Protein 5NTF (pdb70)

B-factor: mean 31.49, std 8.82, range [11.54, 102.59]

Structure (mmCIF, N/CA/C/O backbone):
data_5NTF
#
_entry.id   5NTF
#
_cell.length_a   161.419
_cell.length_b   161.419
_cell.length_c   205.107
_cell.angle_alpha   90.00
_cell.angle_beta   90.00
_cell.angle_gamma   120.00
#
_symmetry.space_group_name_H-M   'H 3 2'
#
loop_
_entity.id
_entity.type
_entity.pdbx_description
1 polymer Aminopeptidase
2 non-polymer 'SULFATE ION'
3 water water
#
loop_
_atom_site.group_PDB
_atom_site.id
_atom_site.type_symbol
_atom_site.label_atom_id
_atom_site.label_alt_id
_atom_site.label_comp_id
_atom_site.label_asym_id
_atom_site.label_entity_id
_atom_site.label_seq_id
_atom_site.pdbx_PDB_ins_code
_atom_site.Cartn_x
_atom_site.Cartn_y
_atom_site.Cartn_z
_atom_site.occupancy
_atom_site.B_iso_or_equiv
_atom_site.auth_seq_id
_atom_site.auth_comp_id
_atom_site.auth_asym_id
_atom_site.auth_atom_id
_atom_site.pdbx_PDB_model_num
ATOM 1 N N . SER A 1 9 ? 65.206 155.926 20.900 1.00 53.71 10 SER A N 1
ATOM 2 C CA . SER A 1 9 ? 63.966 156.786 20.705 1.00 56.99 10 SER A CA 1
ATOM 3 C C . SER A 1 9 ? 63.437 157.420 22.020 1.00 57.75 10 SER A C 1
ATOM 4 O O . SER A 1 9 ? 63.016 158.585 21.995 1.00 51.46 10 SER A O 1
ATOM 7 N N . GLY A 1 10 ? 63.445 156.652 23.131 1.00 52.62 11 GLY A N 1
ATOM 8 C CA . GLY A 1 10 ? 63.394 157.218 24.502 1.00 46.64 11 GLY A CA 1
ATOM 9 C C . GLY A 1 10 ? 64.678 158.033 24.742 1.00 47.25 11 GLY A C 1
ATOM 10 O O . GLY A 1 10 ? 64.641 159.146 25.287 1.00 39.76 11 GLY A O 1
ATOM 11 N N . ALA A 1 11 ? 65.813 157.487 24.285 1.00 45.83 12 ALA A N 1
ATOM 12 C CA . ALA A 1 11 ? 67.115 158.197 24.280 1.00 46.70 12 ALA A CA 1
ATOM 13 C C . ALA A 1 11 ? 67.072 159.537 23.532 1.00 42.73 12 ALA A C 1
ATOM 14 O O . ALA A 1 11 ? 67.398 160.581 24.087 1.00 44.78 12 ALA A O 1
ATOM 16 N N . SER A 1 12 ? 66.668 159.502 22.277 1.00 40.33 13 SER A N 1
ATOM 17 C CA . SER A 1 12 ? 66.584 160.721 21.470 1.00 39.65 13 SER A CA 1
ATOM 18 C C . SER A 1 12 ? 65.544 161.757 21.939 1.00 35.95 13 SER A C 1
ATOM 19 O O . SER A 1 12 ? 65.712 162.939 21.685 1.00 35.66 13 SER A O 1
ATOM 22 N N . GLU A 1 13 ? 64.496 161.305 22.622 1.00 34.15 14 GLU A N 1
ATOM 23 C CA . GLU A 1 13 ? 63.548 162.188 23.301 1.00 32.84 14 GLU A CA 1
ATOM 24 C C . GLU A 1 13 ? 64.189 162.845 24.552 1.00 33.40 14 GLU A C 1
ATOM 25 O O . GLU A 1 13 ? 63.870 163.996 24.889 1.00 29.80 14 GLU A O 1
ATOM 27 N N . PHE A 1 14 ? 65.089 162.109 25.219 1.00 33.49 15 PHE A N 1
ATOM 28 C CA . PHE A 1 14 ? 65.799 162.638 26.375 1.00 32.73 15 PHE A CA 1
ATOM 29 C C . PHE A 1 14 ? 66.908 163.575 25.925 1.00 31.68 15 PHE A C 1
ATOM 30 O O . PHE A 1 14 ? 67.190 164.576 26.598 1.00 32.96 15 PHE A O 1
ATOM 38 N N . VAL A 1 15 ? 67.519 163.272 24.792 1.00 29.74 16 VAL A N 1
ATOM 39 C CA . VAL A 1 15 ? 68.493 164.210 24.179 1.00 32.18 16 VAL A CA 1
ATOM 40 C C . VAL A 1 15 ? 67.864 165.564 23.787 1.00 29.88 16 VAL A C 1
ATOM 41 O O . VAL A 1 15 ? 68.407 166.608 24.120 1.00 28.20 16 VAL A O 1
ATOM 45 N N . ARG A 1 16 ? 66.720 165.524 23.105 1.00 29.98 17 ARG A N 1
ATOM 46 C CA . ARG A 1 16 ? 65.996 166.762 22.719 1.00 30.59 17 ARG A CA 1
ATOM 47 C C . ARG A 1 16 ? 65.588 167.585 23.986 1.00 30.98 17 ARG A C 1
ATOM 48 O O . ARG A 1 16 ? 65.739 168.814 24.031 1.00 30.85 17 ARG A O 1
ATOM 50 N N . SER A 1 17 ? 65.149 166.882 25.025 1.00 30.73 18 SER A N 1
ATOM 51 C CA . SER A 1 17 ? 64.839 167.498 26.313 1.00 30.07 18 SER A CA 1
ATOM 52 C C . SER A 1 17 ? 66.038 168.244 26.907 1.00 30.89 18 SER A C 1
ATOM 53 O O . SER A 1 17 ? 65.890 169.359 27.388 1.00 30.40 18 SER A O 1
ATOM 56 N N . CYS A 1 18 ? 67.225 167.623 26.877 1.00 29.46 19 CYS A N 1
ATOM 57 C CA . CYS A 1 18 ? 68.448 168.282 27.372 1.00 27.35 19 CYS A CA 1
ATOM 58 C C . CYS A 1 18 ? 68.882 169.459 26.491 1.00 27.50 19 CYS A C 1
ATOM 59 O O . CYS A 1 18 ? 69.256 170.532 26.982 1.00 27.81 19 CYS A O 1
ATOM 62 N N . VAL A 1 19 ? 68.850 169.256 25.189 1.00 26.95 20 VAL A N 1
ATOM 63 C CA . VAL A 1 19 ? 69.415 170.237 24.248 1.00 28.51 20 VAL A CA 1
ATOM 64 C C . VAL A 1 19 ? 68.644 171.581 24.260 1.00 27.98 20 VAL A C 1
ATOM 65 O O . VAL A 1 19 ? 69.241 172.646 24.158 1.00 25.81 20 VAL A O 1
ATOM 69 N N . ASN A 1 20 ? 67.327 171.501 24.427 1.00 28.34 21 ASN A N 1
ATOM 70 C CA . ASN A 1 20 ? 66.487 172.701 24.415 1.00 30.25 21 ASN A CA 1
ATOM 71 C C . ASN A 1 20 ? 66.046 173.170 25.803 1.00 29.43 21 ASN A C 1
ATOM 72 O O . ASN A 1 20 ? 65.100 173.923 25.931 1.00 28.78 21 ASN A O 1
ATOM 77 N N . PHE A 1 21 ? 66.743 172.729 26.837 1.00 29.27 22 PHE A N 1
ATOM 78 C CA . PHE A 1 21 ? 66.238 172.865 28.185 1.00 27.95 22 PHE A CA 1
ATOM 79 C C . PHE A 1 21 ? 66.129 174.295 28.652 1.00 28.02 22 PHE A C 1
ATOM 80 O O . PHE A 1 21 ? 67.117 175.003 28.707 1.00 28.47 22 PHE A O 1
ATOM 88 N N . GLU A 1 22 ? 64.911 174.675 29.037 1.00 29.29 23 GLU A N 1
ATOM 89 C CA . GLU A 1 22 ? 64.610 175.970 29.672 1.00 29.30 23 GLU A CA 1
ATOM 90 C C . GLU A 1 22 ? 64.089 175.719 31.064 1.00 26.36 23 GLU A C 1
ATOM 91 O O . GLU A 1 22 ? 63.449 174.694 31.310 1.00 27.75 23 GLU A O 1
ATOM 97 N N . THR A 1 23 ? 64.328 176.661 31.962 1.00 23.73 24 THR A N 1
ATOM 98 C CA . THR A 1 23 ? 63.913 176.532 33.372 1.00 23.11 24 THR A CA 1
ATOM 99 C C . THR A 1 23 ? 62.457 176.944 33.581 1.00 23.88 24 THR A C 1
ATOM 100 O O . THR A 1 23 ? 61.868 177.594 32.736 1.00 27.26 24 THR A O 1
ATOM 104 N N . ASN A 1 24 ? 61.889 176.562 34.712 1.00 23.28 25 ASN A N 1
ATOM 105 C CA . ASN A 1 24 ? 60.527 176.947 35.080 1.00 22.31 25 ASN A CA 1
ATOM 106 C C . ASN A 1 24 ? 60.492 178.017 36.185 1.00 22.28 25 ASN A C 1
ATOM 107 O O . ASN A 1 24 ? 59.454 178.203 36.841 1.00 20.79 25 ASN A O 1
ATOM 112 N N . VAL A 1 25 ? 61.614 178.694 36.399 1.00 22.74 26 VAL A N 1
ATOM 113 C CA . VAL A 1 25 ? 61.726 179.663 37.491 1.00 24.46 26 VAL A CA 1
ATOM 114 C C . VAL A 1 25 ? 62.111 181.026 36.943 1.00 26.51 26 VAL A C 1
ATOM 115 O O . VAL A 1 25 ? 62.985 181.139 36.091 1.00 29.19 26 VAL A O 1
ATOM 119 N N . GLU A 1 26 ? 61.402 182.047 37.423 1.00 28.95 27 GLU A N 1
ATOM 120 C CA . GLU A 1 26 ? 61.603 183.450 37.046 1.00 29.27 27 GLU A CA 1
ATOM 121 C C . GLU A 1 26 ? 61.793 184.238 38.308 1.00 28.59 27 GLU A C 1
ATOM 122 O O . GLU A 1 26 ? 61.256 183.860 39.372 1.00 28.33 27 GLU A O 1
ATOM 128 N N . PHE A 1 27 ? 62.496 185.362 38.181 1.00 27.35 28 PHE A N 1
ATOM 129 C CA . PHE A 1 27 ? 62.861 186.182 39.326 1.00 25.18 28 PHE A CA 1
ATOM 130 C C . PHE A 1 27 ? 62.456 187.634 39.185 1.00 25.16 28 PHE A C 1
ATOM 131 O O . PHE A 1 27 ? 62.634 188.244 38.139 1.00 23.81 28 PHE A O 1
ATOM 139 N N . THR A 1 28 ? 61.927 188.178 40.272 1.00 24.61 29 THR A N 1
ATOM 140 C CA . THR A 1 28 ? 61.526 189.555 40.302 1.00 25.91 29 THR A CA 1
ATOM 141 C C . THR A 1 28 ? 61.589 190.085 41.741 1.00 27.31 29 THR A C 1
ATOM 142 O O . THR A 1 28 ? 62.231 189.481 42.624 1.00 27.87 29 THR A O 1
ATOM 146 N N . ASP A 1 29 ? 60.955 191.228 41.959 1.00 27.20 30 ASP A N 1
ATOM 147 C CA . ASP A 1 29 ? 60.928 191.827 43.272 1.00 27.68 30 ASP A CA 1
ATOM 148 C C . ASP A 1 29 ? 59.566 192.438 43.575 1.00 26.74 30 ASP A C 1
ATOM 149 O O . ASP A 1 29 ? 58.710 192.599 42.714 1.00 26.77 30 ASP A O 1
ATOM 154 N N . VAL A 1 30 ? 59.387 192.762 44.832 1.00 26.24 31 VAL A N 1
ATOM 155 C CA . VAL A 1 30 ? 58.110 193.182 45.374 1.00 25.88 31 VAL A CA 1
ATOM 156 C C . VAL A 1 30 ? 57.486 194.373 44.651 1.00 26.80 31 VAL A C 1
ATOM 157 O O . VAL A 1 30 ? 56.281 194.350 44.347 1.00 27.66 31 VAL A O 1
ATOM 161 N N . ASP A 1 31 ? 58.299 195.388 44.378 1.00 26.58 32 ASP A N 1
ATOM 162 C CA . ASP A 1 31 ? 57.826 196.616 43.728 1.00 27.57 32 ASP A CA 1
ATOM 163 C C . ASP A 1 31 ? 57.483 196.410 42.269 1.00 27.14 32 ASP A C 1
ATOM 164 O O . ASP A 1 31 ? 56.473 196.934 41.798 1.00 28.08 32 ASP A O 1
ATOM 169 N N . ALA A 1 32 ? 58.303 195.641 41.568 1.00 26.88 33 ALA A N 1
ATOM 170 C CA . ALA A 1 32 ? 58.012 195.248 40.166 1.00 27.11 33 ALA A CA 1
ATOM 171 C C . ALA A 1 32 ? 56.786 194.351 40.103 1.00 28.41 33 ALA A C 1
ATOM 172 O O . ALA A 1 32 ? 55.993 194.441 39.168 1.00 27.80 33 ALA A O 1
ATOM 174 N N . TYR A 1 33 ? 56.629 193.502 41.113 1.00 30.06 34 TYR A N 1
ATOM 175 C CA . TYR A 1 33 ? 55.420 192.675 41.239 1.00 30.99 34 TYR A CA 1
ATOM 176 C C . TYR A 1 33 ? 54.186 193.563 41.423 1.00 31.51 34 TYR A C 1
ATOM 177 O O . TYR A 1 33 ? 53.167 193.328 40.794 1.00 33.63 34 TYR A O 1
ATOM 186 N N . LYS A 1 34 ? 54.297 194.596 42.251 1.00 32.95 35 LYS A N 1
ATOM 187 C CA . LYS A 1 34 ? 53.176 195.541 42.484 1.00 31.22 35 LYS A CA 1
ATOM 188 C C . LYS A 1 34 ? 52.810 196.341 41.215 1.00 30.34 35 LYS A C 1
ATOM 189 O O . LYS A 1 34 ? 51.657 196.450 40.900 1.00 29.51 35 LYS A O 1
ATOM 191 N N . LYS A 1 35 ? 53.794 196.851 40.478 1.00 31.04 36 LYS A N 1
ATOM 192 C CA . LYS A 1 35 ? 53.535 197.647 39.243 1.00 31.72 36 LYS A CA 1
ATOM 193 C C . LYS A 1 35 ? 52.894 196.800 38.133 1.00 31.96 36 LYS A C 1
ATOM 194 O O . LYS A 1 35 ? 52.087 197.295 37.371 1.00 36.19 36 LYS A O 1
ATOM 196 N N . THR A 1 36 ? 53.258 195.530 38.062 1.00 31.31 37 THR A N 1
ATOM 197 C CA . THR A 1 36 ? 52.860 194.638 36.964 1.00 32.71 37 THR A CA 1
ATOM 198 C C . THR A 1 36 ? 51.491 193.963 37.177 1.00 31.93 37 THR A C 1
ATOM 199 O O . THR A 1 36 ? 50.759 193.783 36.221 1.00 29.70 37 THR A O 1
ATOM 203 N N . HIS A 1 37 ? 51.219 193.522 38.409 1.00 30.64 38 HIS A N 1
ATOM 204 C CA . HIS A 1 37 ? 50.040 192.731 38.728 1.00 30.64 38 HIS A CA 1
ATOM 205 C C . HIS A 1 37 ? 49.044 193.591 39.496 1.00 32.72 38 HIS A C 1
ATOM 206 O O . HIS A 1 37 ? 48.929 193.566 40.731 1.00 29.57 38 HIS A O 1
ATOM 213 N N . THR A 1 38 ? 48.318 194.366 38.719 1.00 35.73 39 THR A N 1
ATOM 214 C CA . THR A 1 38 ? 47.350 195.327 39.239 1.00 38.80 39 THR A CA 1
ATOM 215 C C . THR A 1 38 ? 45.959 194.706 39.291 1.00 40.17 39 THR A C 1
ATOM 216 O O . THR A 1 38 ? 45.000 195.372 39.693 1.00 38.87 39 THR A O 1
ATOM 220 N N . ALA A 1 39 ? 45.875 193.427 38.887 1.00 41.15 40 ALA A N 1
ATOM 221 C CA . ALA A 1 39 ? 44.640 192.602 38.963 1.00 41.15 40 ALA A CA 1
ATOM 222 C C . ALA A 1 39 ? 44.587 191.670 40.204 1.00 37.92 40 ALA A C 1
ATOM 223 O O . ALA A 1 39 ? 44.008 190.568 40.163 1.00 36.59 40 ALA A O 1
ATOM 225 N N . GLY A 1 40 ? 45.174 192.148 41.300 1.00 36.19 41 GLY A N 1
ATOM 226 C CA . GLY A 1 40 ? 45.398 191.345 42.501 1.00 34.88 41 GLY A CA 1
ATOM 227 C C . GLY A 1 40 ? 46.535 190.356 42.297 1.00 32.52 41 GLY A C 1
ATOM 228 O O . GLY A 1 40 ? 47.276 190.437 41.321 1.00 32.72 41 GLY A O 1
ATOM 229 N N . LEU A 1 41 ? 46.653 189.403 43.214 1.00 31.48 42 LEU A N 1
ATOM 230 C CA . LEU A 1 41 ? 47.697 188.372 43.160 1.00 31.43 42 LEU A CA 1
ATOM 231 C C . LEU A 1 41 ? 47.611 187.600 41.836 1.00 31.91 42 LEU A C 1
ATOM 232 O O . LEU A 1 41 ? 46.526 187.270 41.399 1.00 32.07 42 LEU A O 1
ATOM 237 N N . ALA A 1 42 ? 48.758 187.285 41.230 1.00 33.11 43 ALA A N 1
ATOM 238 C CA . ALA A 1 42 ? 48.817 186.631 39.899 1.00 31.05 43 ALA A CA 1
ATOM 239 C C . ALA A 1 42 ? 48.772 185.120 39.977 1.00 29.81 43 ALA A C 1
ATOM 240 O O . ALA A 1 42 ? 48.942 184.457 38.962 1.00 31.44 43 ALA A O 1
ATOM 242 N N . SER A 1 43 ? 48.644 184.581 41.190 1.00 28.78 44 SER A N 1
ATOM 243 C CA . SER A 1 43 ? 48.596 183.131 41.461 1.00 27.67 44 SER A CA 1
ATOM 244 C C . SER A 1 43 ? 47.665 182.893 42.623 1.00 26.87 44 SER A C 1
ATOM 245 O O . SER A 1 43 ? 47.321 183.830 43.327 1.00 25.39 44 SER A O 1
ATOM 248 N N . THR A 1 44 ? 47.290 181.647 42.853 1.00 26.19 45 THR A N 1
ATOM 249 C CA . THR A 1 44 ? 46.510 181.334 44.045 1.00 27.88 45 THR A CA 1
ATOM 250 C C . THR A 1 44 ? 47.201 180.413 45.028 1.00 28.57 45 THR A C 1
ATOM 251 O O . THR A 1 44 ? 46.557 179.857 45.938 1.00 29.11 45 THR A O 1
ATOM 255 N N . PHE A 1 45 ? 48.494 180.236 44.818 1.00 27.20 46 PHE A N 1
ATOM 256 C CA . PHE A 1 45 ? 49.305 179.456 45.721 1.00 27.19 46 PHE A CA 1
ATOM 257 C C . PHE A 1 45 ? 50.543 180.309 46.004 1.00 25.63 46 PHE A C 1
ATOM 258 O O . PHE A 1 45 ? 51.276 180.673 45.099 1.00 23.92 46 PHE A O 1
ATOM 266 N N . VAL A 1 46 ? 50.737 180.627 47.266 1.00 24.14 47 VAL A N 1
ATOM 267 C CA . VAL A 1 46 ? 51.787 181.524 47.655 1.00 25.11 47 VAL A CA 1
ATOM 268 C C . VAL A 1 46 ? 52.606 180.957 48.807 1.00 23.66 47 VAL A C 1
ATOM 269 O O . VAL A 1 46 ? 52.051 180.547 49.832 1.00 22.82 47 VAL A O 1
ATOM 273 N N . VAL A 1 47 ? 53.920 181.002 48.623 1.00 22.85 48 VAL A N 1
ATOM 274 C CA . VAL A 1 47 ? 54.874 180.614 49.662 1.00 23.25 48 VAL A CA 1
ATOM 275 C C . VAL A 1 47 ? 55.658 181.830 50.092 1.00 22.56 48 VAL A C 1
ATOM 276 O O . VAL A 1 47 ? 56.207 182.532 49.265 1.00 21.91 48 VAL A O 1
ATOM 280 N N . ILE A 1 48 ? 55.719 182.033 51.399 1.00 23.32 49 ILE A N 1
ATOM 281 C CA . ILE A 1 48 ? 56.450 183.142 51.990 1.00 24.58 49 ILE A CA 1
ATOM 282 C C . ILE A 1 48 ? 57.523 182.567 52.916 1.00 23.64 49 ILE A C 1
ATOM 283 O O . ILE A 1 48 ? 57.207 181.952 53.919 1.00 24.12 49 ILE A O 1
ATOM 288 N N . LEU A 1 49 ? 58.780 182.805 52.565 1.00 23.17 50 LEU A N 1
ATOM 289 C CA . LEU A 1 49 ? 59.944 182.296 53.311 1.00 22.73 50 LEU A CA 1
ATOM 290 C C . LEU A 1 49 ? 60.838 183.385 53.855 1.00 22.05 50 LEU A C 1
ATOM 291 O O . LEU A 1 49 ? 61.316 184.231 53.126 1.00 21.56 50 LEU A O 1
ATOM 296 N N . GLY A 1 50 ? 61.087 183.311 55.148 1.00 21.62 51 GLY A N 1
ATOM 297 C CA . GLY A 1 50 ? 62.040 184.186 55.777 1.00 22.06 51 GLY A CA 1
ATOM 298 C C . GLY A 1 50 ? 62.376 183.712 57.173 1.00 21.92 51 GLY A C 1
ATOM 299 O O . GLY A 1 50 ? 61.821 182.721 57.629 1.00 20.52 51 GLY A O 1
ATOM 300 N N . THR A 1 51 ? 63.300 184.412 57.825 1.00 22.02 52 THR A N 1
ATOM 301 C CA . THR A 1 51 ? 63.618 184.155 59.231 1.00 23.71 52 THR A CA 1
ATOM 302 C C . THR A 1 51 ? 62.554 184.738 60.160 1.00 24.74 52 THR A C 1
ATOM 303 O O . THR A 1 51 ? 61.708 185.533 59.744 1.00 25.35 52 THR A O 1
ATOM 307 N N . HIS A 1 52 ? 62.661 184.394 61.442 1.00 25.59 53 HIS A N 1
ATOM 308 C CA . HIS A 1 52 ? 61.748 184.908 62.446 1.00 26.79 53 HIS A CA 1
ATOM 309 C C . HIS A 1 52 ? 61.728 186.422 62.447 1.00 26.54 53 HIS A C 1
ATOM 310 O O . HIS A 1 52 ? 60.670 187.038 62.416 1.00 29.46 53 HIS A O 1
ATOM 317 N N . ALA A 1 53 ? 62.904 187.016 62.463 1.00 26.56 54 ALA A N 1
ATOM 318 C CA . ALA A 1 53 ? 63.057 188.477 62.351 1.00 26.15 54 ALA A CA 1
ATOM 319 C C . ALA A 1 53 ? 62.533 189.048 61.014 1.00 26.27 54 ALA A C 1
ATOM 320 O O . ALA A 1 53 ? 61.839 190.076 60.985 1.00 26.40 54 ALA A O 1
ATOM 322 N N . GLN A 1 54 ? 62.871 188.401 59.908 1.00 25.34 55 GLN A N 1
ATOM 323 C CA . GLN A 1 54 ? 62.380 188.881 58.605 1.00 26.01 55 GLN A CA 1
ATOM 324 C C . GLN A 1 54 ? 60.833 188.824 58.471 1.00 26.94 55 GLN A C 1
ATOM 325 O O . GLN A 1 54 ? 60.198 189.749 57.926 1.00 27.20 55 GLN A O 1
ATOM 331 N N . LEU A 1 55 ? 60.243 187.761 58.990 1.00 25.98 56 LEU A N 1
ATOM 332 C CA . LEU A 1 55 ? 58.792 187.579 58.881 1.00 26.55 56 LEU A CA 1
ATOM 333 C C . LEU A 1 55 ? 57.985 188.529 59.755 1.00 27.86 56 LEU A C 1
ATOM 334 O O . LEU A 1 55 ? 56.842 188.816 59.451 1.00 28.02 56 LEU A O 1
ATOM 339 N N . ARG A 1 56 ? 58.581 188.992 60.848 1.00 28.90 57 ARG A N 1
ATOM 340 C CA . ARG A 1 56 ? 57.925 189.919 61.767 1.00 28.88 57 ARG A CA 1
ATOM 341 C C . ARG A 1 56 ? 58.046 191.396 61.336 1.00 29.94 57 ARG A C 1
ATOM 342 O O . ARG A 1 56 ? 57.547 192.278 62.067 1.00 30.26 57 ARG A O 1
ATOM 344 N N . GLU A 1 57 ? 58.707 191.678 60.204 1.00 28.74 58 GLU A N 1
ATOM 345 C CA . GLU A 1 57 ? 58.911 193.063 59.744 1.00 29.77 58 GLU A CA 1
ATOM 346 C C . GLU A 1 57 ? 57.588 193.662 59.253 1.00 31.00 58 GLU A C 1
ATOM 347 O O . GLU A 1 57 ? 56.730 192.969 58.694 1.00 31.67 58 GLU A O 1
ATOM 353 N N . ASP A 1 58 ? 57.445 194.968 59.436 1.00 31.13 59 ASP A N 1
ATOM 354 C CA . ASP A 1 58 ? 56.237 195.701 59.028 1.00 32.06 59 ASP A CA 1
ATOM 355 C C . ASP A 1 58 ? 56.007 195.609 57.525 1.00 30.75 59 ASP A C 1
ATOM 356 O O . ASP A 1 58 ? 54.872 195.570 57.067 1.00 31.44 59 ASP A O 1
ATOM 361 N N . ALA A 1 59 ? 57.091 195.597 56.771 1.00 29.77 60 ALA A N 1
ATOM 362 C CA . ALA A 1 59 ? 57.053 195.465 55.313 1.00 30.05 60 ALA A CA 1
ATOM 363 C C . ALA A 1 59 ? 56.147 194.329 54.814 1.00 30.87 60 ALA A C 1
ATOM 364 O O . ALA A 1 59 ? 55.487 194.475 53.789 1.00 30.12 60 ALA A O 1
ATOM 366 N N . LEU A 1 60 ? 56.137 193.203 55.527 1.00 32.28 61 LEU A N 1
ATOM 367 C CA . LEU A 1 60 ? 55.255 192.070 55.164 1.00 33.01 61 LEU A CA 1
ATOM 368 C C . LEU A 1 60 ? 53.794 192.452 55.148 1.00 33.25 61 LEU A C 1
ATOM 369 O O . LEU A 1 60 ? 53.049 191.971 54.290 1.00 34.16 61 LEU A O 1
ATOM 374 N N . LYS A 1 61 ? 53.396 193.340 56.064 1.00 31.99 62 LYS A N 1
ATOM 375 C CA . LYS A 1 61 ? 51.992 193.781 56.167 1.00 33.38 62 LYS A CA 1
ATOM 376 C C . LYS A 1 61 ? 51.444 194.463 54.907 1.00 31.47 62 LYS A C 1
ATOM 377 O O . LYS A 1 61 ? 50.257 194.580 54.735 1.00 31.21 62 LYS A O 1
ATOM 383 N N . GLU A 1 62 ? 52.317 194.866 54.007 1.00 32.67 63 GLU A N 1
ATOM 384 C CA . GLU A 1 62 ? 51.910 195.535 52.773 1.00 32.29 63 GLU A CA 1
ATOM 385 C C . GLU A 1 62 ? 51.883 194.630 51.564 1.00 30.39 63 GLU A C 1
ATOM 386 O O . GLU A 1 62 ? 51.509 195.068 50.502 1.00 28.22 63 GLU A O 1
ATOM 392 N N . LEU A 1 63 ? 52.322 193.386 51.728 1.00 30.69 64 LEU A N 1
ATOM 393 C CA . LEU A 1 63 ? 52.381 192.435 50.619 1.00 30.20 64 LEU A CA 1
ATOM 394 C C . LEU A 1 63 ? 50.988 191.978 50.242 1.00 29.03 64 LEU A C 1
ATOM 395 O O . LEU A 1 63 ? 50.102 191.868 51.107 1.00 28.33 64 LEU A O 1
ATOM 400 N N . PRO A 1 64 ? 50.784 191.706 48.957 1.00 27.42 65 PRO A N 1
ATOM 401 C CA . PRO A 1 64 ? 49.419 191.521 48.435 1.00 27.61 65 PRO A CA 1
ATOM 402 C C . PRO A 1 64 ? 48.614 190.311 48.963 1.00 28.37 65 PRO A C 1
ATOM 403 O O . PRO A 1 64 ? 47.407 190.254 48.783 1.00 27.84 65 PRO A O 1
ATOM 407 N N . PHE A 1 65 ? 49.286 189.359 49.591 1.00 28.65 66 PHE A N 1
ATOM 408 C CA . PHE A 1 65 ? 48.634 188.191 50.195 1.00 28.07 66 PHE A CA 1
ATOM 409 C C . PHE A 1 65 ? 48.458 188.354 51.703 1.00 28.69 66 PHE A C 1
ATOM 410 O O . PHE A 1 65 ? 48.021 187.431 52.383 1.00 30.82 66 PHE A O 1
ATOM 418 N N . TYR A 1 66 ? 48.879 189.470 52.264 1.00 27.71 67 TYR A N 1
ATOM 419 C CA . TYR A 1 66 ? 48.807 189.609 53.715 1.00 27.41 67 TYR A CA 1
ATOM 420 C C . TYR A 1 66 ? 47.347 189.759 54.141 1.00 26.83 67 TYR A C 1
ATOM 421 O O . TYR A 1 66 ? 46.557 190.391 53.445 1.00 25.80 67 TYR A O 1
ATOM 430 N N . CYS A 1 67 ? 47.013 189.158 55.273 1.00 26.40 68 CYS A N 1
ATOM 431 C CA . CYS A 1 67 ? 45.646 189.180 55.805 1.00 26.39 68 CYS A CA 1
ATOM 432 C C . CYS A 1 67 ? 45.714 188.613 57.207 1.00 25.33 68 CYS A C 1
ATOM 433 O O . CYS A 1 67 ? 46.758 188.105 57.609 1.00 26.18 68 CYS A O 1
ATOM 436 N N . PRO A 1 68 ? 44.600 188.647 57.959 1.00 24.67 69 PRO A N 1
ATOM 437 C CA . PRO A 1 68 ? 44.723 188.178 59.354 1.00 24.22 69 PRO A CA 1
ATOM 438 C C . PRO A 1 68 ? 45.112 186.708 59.554 1.00 24.48 69 PRO A C 1
ATOM 439 O O . PRO A 1 68 ? 45.822 186.392 60.509 1.00 24.39 69 PRO A O 1
ATOM 443 N N . ALA A 1 69 ? 44.700 185.840 58.626 1.00 24.11 70 ALA A N 1
ATOM 444 C CA . ALA A 1 69 ? 45.095 184.418 58.672 1.00 23.62 70 ALA A CA 1
ATOM 445 C C . ALA A 1 69 ? 46.607 184.243 58.531 1.00 23.55 70 ALA A C 1
ATOM 446 O O . ALA A 1 69 ? 47.238 183.473 59.258 1.00 23.62 70 ALA A O 1
ATOM 448 N N . VAL A 1 70 ? 47.164 184.968 57.575 1.00 23.66 71 VAL A N 1
ATOM 449 C CA . VAL A 1 70 ? 48.585 184.948 57.340 1.00 23.62 71 VAL A CA 1
ATOM 450 C C . VAL A 1 70 ? 49.353 185.517 58.534 1.00 24.06 71 VAL A C 1
ATOM 451 O O . VAL A 1 70 ? 50.415 185.009 58.858 1.00 23.74 71 VAL A O 1
ATOM 455 N N . ALA A 1 71 ? 48.829 186.553 59.170 1.00 24.77 72 ALA A N 1
ATOM 456 C CA . ALA A 1 71 ? 49.498 187.129 60.346 1.00 26.38 72 ALA A CA 1
ATOM 457 C C . ALA A 1 71 ? 49.553 186.093 61.460 1.00 28.19 72 ALA A C 1
ATOM 458 O O . ALA A 1 71 ? 50.595 185.906 62.094 1.00 33.15 72 ALA A O 1
ATOM 460 N N . GLU A 1 72 ? 48.443 185.406 61.705 1.00 29.52 73 GLU A N 1
ATOM 461 C CA . GLU A 1 72 ? 48.423 184.322 62.707 1.00 31.05 73 GLU A CA 1
ATOM 462 C C . GLU A 1 72 ? 49.463 183.201 62.322 1.00 28.42 73 GLU A C 1
ATOM 463 O O . GLU A 1 72 ? 50.194 182.663 63.171 1.00 27.70 73 GLU A O 1
ATOM 469 N N . ALA A 1 73 ? 49.568 182.890 61.035 1.00 25.67 74 ALA A N 1
ATOM 470 C CA . ALA A 1 73 ? 50.533 181.877 60.593 1.00 24.03 74 ALA A CA 1
ATOM 471 C C . ALA A 1 73 ? 51.946 182.276 60.997 1.00 23.48 74 ALA A C 1
ATOM 472 O O . ALA A 1 73 ? 52.724 181.466 61.477 1.00 23.26 74 ALA A O 1
ATOM 474 N N . ILE A 1 74 ? 52.263 183.538 60.783 1.00 23.53 75 ILE A N 1
ATOM 475 C CA . ILE A 1 74 ? 53.573 184.058 61.151 1.00 24.32 75 ILE A CA 1
ATOM 476 C C . ILE A 1 74 ? 53.841 183.958 62.659 1.00 24.84 75 ILE A C 1
ATOM 477 O O . ILE A 1 74 ? 54.936 183.584 63.060 1.00 24.99 75 ILE A O 1
ATOM 482 N N . GLN A 1 75 ? 52.845 184.296 63.476 1.00 24.75 76 GLN A N 1
ATOM 483 C CA . GLN A 1 75 ? 52.970 184.199 64.933 1.00 25.85 76 GLN A CA 1
ATOM 484 C C . GLN A 1 75 ? 53.134 182.762 65.408 1.00 25.50 76 GLN A C 1
ATOM 485 O O . GLN A 1 75 ? 53.852 182.524 66.362 1.00 25.95 76 GLN A O 1
ATOM 487 N N . ARG A 1 76 ? 52.523 181.799 64.723 1.00 26.62 77 ARG A N 1
ATOM 488 C CA . ARG A 1 76 ? 52.489 180.394 65.224 1.00 27.55 77 ARG A CA 1
ATOM 489 C C . ARG A 1 76 ? 53.578 179.471 64.641 1.00 27.71 77 ARG A C 1
ATOM 490 O O . ARG A 1 76 ? 53.992 178.517 65.304 1.00 28.90 77 ARG A O 1
ATOM 492 N N . VAL A 1 77 ? 54.049 179.758 63.425 1.00 26.88 78 VAL A N 1
ATOM 493 C CA . VAL A 1 77 ? 55.022 178.880 62.725 1.00 25.31 78 VAL A CA 1
ATOM 494 C C . VAL A 1 77 ? 56.314 178.635 63.539 1.00 26.37 78 VAL A C 1
ATOM 495 O O . VAL A 1 77 ? 56.832 179.530 64.193 1.00 25.13 78 VAL A O 1
ATOM 499 N N . LYS A 1 78 ? 56.809 177.409 63.483 1.00 27.36 79 LYS A N 1
ATOM 500 C CA . LYS A 1 78 ? 58.013 177.002 64.213 1.00 27.91 79 LYS A CA 1
ATOM 501 C C . LYS A 1 78 ? 59.176 176.966 63.216 1.00 30.20 79 LYS A C 1
ATOM 502 O O . LYS A 1 78 ? 58.969 176.789 61.971 1.00 26.83 79 LYS A O 1
ATOM 504 N N . LYS A 1 79 ? 60.388 177.140 63.766 1.00 32.25 80 LYS A N 1
ATOM 505 C CA . LYS A 1 79 ? 61.643 177.128 62.988 1.00 34.41 80 LYS A CA 1
ATOM 506 C C . LYS A 1 79 ? 61.824 175.839 62.210 1.00 33.08 80 LYS A C 1
ATOM 507 O O . LYS A 1 79 ? 61.640 174.762 62.741 1.00 31.69 80 LYS A O 1
ATOM 513 N N . GLY A 1 80 ? 62.238 175.962 60.960 1.00 33.24 81 GLY A N 1
ATOM 514 C CA . GLY A 1 80 ? 62.416 174.793 60.106 1.00 33.80 81 GLY A CA 1
ATOM 515 C C . GLY A 1 80 ? 61.145 174.205 59.512 1.00 34.23 81 GLY A C 1
ATOM 516 O O . GLY A 1 80 ? 61.233 173.272 58.720 1.00 35.83 81 GLY A O 1
ATOM 517 N N . GLU A 1 81 ? 59.987 174.777 59.830 1.00 33.63 82 GLU A N 1
ATOM 518 C CA . GLU A 1 81 ? 58.704 174.214 59.430 1.00 34.06 82 GLU A CA 1
ATOM 519 C C . GLU A 1 81 ? 57.848 175.205 58.695 1.00 32.20 82 GLU A C 1
ATOM 520 O O . GLU A 1 81 ? 58.114 176.406 58.709 1.00 29.49 82 GLU A O 1
ATOM 526 N N . THR A 1 82 ? 56.824 174.679 58.027 1.00 31.26 83 THR A N 1
ATOM 527 C CA . THR A 1 82 ? 55.886 175.488 57.273 1.00 30.64 83 THR A CA 1
ATOM 528 C C . THR A 1 82 ? 54.592 175.486 58.035 1.00 29.69 83 THR A C 1
ATOM 529 O O . THR A 1 82 ? 54.296 174.533 58.754 1.00 29.20 83 THR A O 1
ATOM 533 N N . TYR A 1 83 ? 53.781 176.512 57.795 1.00 28.54 84 TYR A N 1
ATOM 534 C CA . TYR A 1 83 ? 52.444 176.621 58.410 1.00 27.28 84 TYR A CA 1
ATOM 535 C C . TYR A 1 83 ? 51.532 177.133 57.329 1.00 26.88 84 TYR A C 1
ATOM 536 O O . TYR A 1 83 ? 51.694 178.250 56.837 1.00 28.40 84 TYR A O 1
ATOM 545 N N . ALA A 1 84 ? 50.556 176.315 56.964 1.00 27.18 85 ALA A N 1
ATOM 546 C CA . ALA A 1 84 ? 49.709 176.583 55.797 1.00 25.84 85 ALA A CA 1
ATOM 547 C C . ALA A 1 84 ? 48.379 177.154 56.243 1.00 25.48 85 ALA A C 1
ATOM 548 O O . ALA A 1 84 ? 47.822 176.740 57.254 1.00 24.44 85 ALA A O 1
ATOM 550 N N . VAL A 1 85 ? 47.883 178.123 55.480 1.00 25.16 86 VAL A N 1
ATOM 551 C CA . VAL A 1 85 ? 46.536 178.664 55.698 1.00 25.84 86 VAL A CA 1
ATOM 552 C C . VAL A 1 85 ? 45.811 178.848 54.365 1.00 26.50 86 VAL A C 1
ATOM 553 O O . VAL A 1 85 ? 46.419 178.823 53.300 1.00 25.34 86 VAL A O 1
ATOM 557 N N . LEU A 1 86 ? 44.502 179.049 54.476 1.00 27.62 87 LEU A N 1
ATOM 558 C CA . LEU A 1 86 ? 43.696 179.583 53.394 1.00 27.93 87 LEU A CA 1
ATOM 559 C C . LEU A 1 86 ? 43.393 181.021 53.762 1.00 28.74 87 LEU A C 1
ATOM 560 O O . LEU A 1 86 ? 42.732 181.299 54.744 1.00 27.25 87 LEU A O 1
ATOM 565 N N . ALA A 1 87 ? 43.886 181.918 52.927 1.00 31.14 88 ALA A N 1
ATOM 566 C CA . ALA A 1 87 ? 43.711 183.363 53.054 1.00 31.84 88 ALA A CA 1
ATOM 567 C C . ALA A 1 87 ? 42.454 183.828 52.295 1.00 31.08 88 ALA A C 1
ATOM 568 O O . ALA A 1 87 ? 42.334 183.606 51.087 1.00 30.47 88 ALA A O 1
ATOM 570 N N . GLU A 1 88 ? 41.558 184.514 52.998 1.00 31.81 89 GLU A N 1
ATOM 571 C CA . GLU A 1 88 ? 40.301 185.045 52.393 1.00 32.05 89 GLU A CA 1
ATOM 572 C C . GLU A 1 88 ? 40.392 186.546 52.222 1.00 31.98 89 GLU A C 1
ATOM 573 O O . GLU A 1 88 ? 41.067 187.224 52.999 1.00 32.54 89 GLU A O 1
ATOM 579 N N . GLY A 1 89 ? 39.699 187.056 51.210 1.00 30.79 90 GLY A N 1
ATOM 580 C CA . GLY A 1 89 ? 39.639 188.489 50.960 1.00 29.08 90 GLY A CA 1
ATOM 581 C C . GLY A 1 89 ? 40.890 189.019 50.310 1.00 28.99 90 GLY A C 1
ATOM 582 O O . GLY A 1 89 ? 41.154 190.216 50.359 1.00 27.96 90 GLY A O 1
ATOM 583 N N . VAL A 1 90 ? 41.640 188.131 49.666 1.00 27.86 91 VAL A N 1
ATOM 584 C CA . VAL A 1 90 ? 42.834 188.520 48.928 1.00 27.06 91 VAL A CA 1
ATOM 585 C C . VAL A 1 90 ? 42.495 188.384 47.460 1.00 27.09 91 VAL A C 1
ATOM 586 O O . VAL A 1 90 ? 42.392 187.291 46.918 1.00 27.62 91 VAL A O 1
ATOM 590 N N . LYS A 1 91 ? 42.302 189.496 46.806 1.00 27.94 92 LYS A N 1
ATOM 591 C CA . LYS A 1 91 ? 41.872 189.448 45.422 1.00 29.35 92 LYS A CA 1
ATOM 592 C C . LYS A 1 91 ? 42.933 188.838 44.518 1.00 26.93 92 LYS A C 1
ATOM 593 O O . LYS A 1 91 ? 44.140 188.937 44.775 1.00 27.07 92 LYS A O 1
ATOM 599 N N . ASN A 1 92 ? 42.476 188.200 43.462 1.00 25.02 93 ASN A N 1
ATOM 600 C CA . ASN A 1 92 ? 43.385 187.465 42.598 1.00 25.32 93 ASN A CA 1
ATOM 601 C C . ASN A 1 92 ? 42.815 187.202 41.234 1.00 25.40 93 ASN A C 1
ATOM 602 O O . ASN A 1 92 ? 41.617 187.215 41.025 1.00 23.91 93 ASN A O 1
ATOM 607 N N . GLU A 1 93 ? 43.719 186.957 40.306 1.00 27.08 94 GLU A N 1
ATOM 608 C CA . GLU A 1 93 ? 43.366 186.810 38.909 1.00 28.85 94 GLU A CA 1
ATOM 609 C C . GLU A 1 93 ? 42.405 185.677 38.651 1.00 27.55 94 GLU A C 1
ATOM 610 O O . GLU A 1 93 ? 41.612 185.759 37.745 1.00 28.48 94 GLU A O 1
ATOM 616 N N . ALA A 1 94 ? 42.489 184.605 39.417 1.00 25.94 95 ALA A N 1
ATOM 617 C CA . ALA A 1 94 ? 41.617 183.451 39.196 1.00 25.14 95 ALA A CA 1
ATOM 618 C C . ALA A 1 94 ? 40.249 183.687 39.784 1.00 25.85 95 ALA A C 1
ATOM 619 O O . ALA A 1 94 ? 39.349 182.885 39.612 1.00 25.39 95 ALA A O 1
ATOM 621 N N . ASN A 1 95 ? 40.108 184.793 40.497 1.00 26.35 96 ASN A N 1
ATOM 622 C CA . ASN A 1 95 ? 38.903 185.098 41.262 1.00 26.56 96 ASN A CA 1
ATOM 623 C C . ASN A 1 95 ? 38.505 184.002 42.236 1.00 27.05 96 ASN A C 1
ATOM 624 O O . ASN A 1 95 ? 37.320 183.787 42.443 1.00 25.88 96 ASN A O 1
ATOM 629 N N . GLU A 1 96 ? 39.463 183.309 42.844 1.00 28.16 97 GLU A N 1
ATOM 630 C CA . GLU A 1 96 ? 39.096 182.328 43.876 1.00 28.68 97 GLU A CA 1
ATOM 631 C C . GLU A 1 96 ? 38.726 183.036 45.141 1.00 25.86 97 GLU A C 1
ATOM 632 O O . GLU A 1 96 ? 39.203 184.107 45.432 1.00 25.96 97 GLU A O 1
ATOM 638 N N . ARG A 1 97 ? 37.834 182.444 45.890 1.00 25.65 98 ARG A N 1
ATOM 639 C CA . ARG A 1 97 ? 37.541 182.950 47.221 1.00 25.74 98 ARG A CA 1
ATOM 640 C C . ARG A 1 97 ? 38.776 182.945 48.125 1.00 25.19 98 ARG A C 1
ATOM 641 O O . ARG A 1 97 ? 39.038 183.887 48.875 1.00 24.95 98 ARG A O 1
ATOM 649 N N . PHE A 1 98 ? 39.510 181.844 48.076 1.00 25.66 99 PHE A N 1
ATOM 650 C CA . PHE A 1 98 ? 40.644 181.666 48.966 1.00 25.18 99 PHE A CA 1
ATOM 651 C C . PHE A 1 98 ? 41.894 181.570 48.168 1.00 25.62 99 PHE A C 1
ATOM 652 O O . PHE A 1 98 ? 41.882 181.156 47.013 1.00 25.68 99 PHE A O 1
ATOM 660 N N . VAL A 1 99 ? 42.975 182.009 48.798 1.00 26.96 100 VAL A N 1
ATOM 661 C CA . VAL A 1 99 ? 44.330 181.838 48.291 1.00 27.31 100 VAL A CA 1
ATOM 662 C C . VAL A 1 99 ? 45.075 180.972 49.290 1.00 26.45 100 VAL A C 1
ATOM 663 O O . VAL A 1 99 ? 45.058 181.246 50.481 1.00 25.67 100 VAL A O 1
ATOM 667 N N . ARG A 1 100 ? 45.7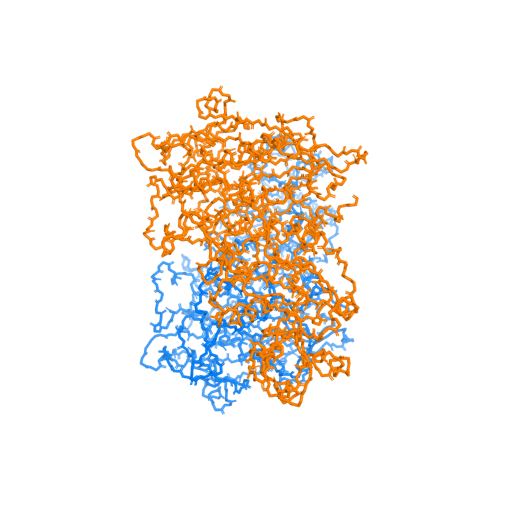27 179.937 48.784 1.00 26.49 101 ARG A N 1
ATOM 668 C CA . ARG A 1 100 ? 46.567 179.054 49.599 1.00 25.84 101 ARG A CA 1
ATOM 669 C C . ARG A 1 100 ? 47.882 179.754 49.902 1.00 23.87 101 ARG A C 1
ATOM 670 O O . ARG A 1 100 ? 48.616 180.155 49.001 1.00 22.08 101 ARG A O 1
ATOM 678 N N . VAL A 1 101 ? 48.171 179.905 51.179 1.00 23.30 102 VAL A N 1
ATOM 679 C CA . VAL A 1 101 ? 49.408 180.543 51.583 1.00 23.21 102 VAL A CA 1
ATOM 680 C C . VAL A 1 101 ? 50.176 179.688 52.554 1.00 23.44 102 VAL A C 1
ATOM 681 O O . VAL A 1 101 ? 49.667 179.361 53.630 1.00 23.64 102 VAL A O 1
ATOM 685 N N . LEU A 1 102 ? 51.420 179.387 52.207 1.00 24.06 103 LEU A N 1
ATOM 686 C CA . LEU A 1 102 ? 52.340 178.704 53.146 1.00 24.55 103 LEU A CA 1
ATOM 687 C C . LEU A 1 102 ? 53.411 179.618 53.667 1.00 24.36 103 LEU A C 1
ATOM 688 O O . LEU A 1 102 ? 54.164 180.223 52.894 1.00 24.50 103 LEU A O 1
ATOM 693 N N . VAL A 1 103 ? 53.511 179.690 54.979 1.00 24.53 104 VAL A N 1
ATOM 694 C CA . VAL A 1 103 ? 54.612 180.435 55.591 1.00 26.72 104 VAL A CA 1
ATOM 695 C C . VAL A 1 103 ? 55.664 179.481 56.190 1.00 25.47 104 VAL A C 1
ATOM 696 O O . VAL A 1 103 ? 55.345 178.604 56.987 1.00 24.23 104 VAL A O 1
ATOM 700 N N . GLY A 1 104 ? 56.910 179.676 55.752 1.00 25.26 105 GLY A N 1
ATOM 701 C CA . GLY A 1 104 ? 58.059 178.880 56.192 1.00 25.54 105 GLY A CA 1
ATOM 702 C C . GLY A 1 104 ? 59.101 179.711 56.907 1.00 25.32 105 GLY A C 1
ATOM 703 O O . GLY A 1 104 ? 59.530 180.718 56.383 1.00 25.65 105 GLY A O 1
ATOM 704 N N . GLU A 1 105 ? 59.471 179.290 58.114 1.00 25.76 106 GLU A N 1
ATOM 705 C CA . GLU A 1 105 ? 60.462 179.983 58.918 1.00 26.56 106 GLU A CA 1
ATOM 706 C C . GLU A 1 105 ? 61.836 179.329 58.751 1.00 27.48 106 GLU A C 1
ATOM 707 O O . GLU A 1 105 ? 62.003 178.141 59.040 1.00 28.79 106 GLU A O 1
ATOM 713 N N . VAL A 1 106 ? 62.797 180.122 58.298 1.00 26.95 107 VAL A N 1
ATOM 714 C CA . VAL A 1 106 ? 64.165 179.676 58.079 1.00 26.80 107 VAL A CA 1
ATOM 715 C C . VAL A 1 106 ? 64.976 179.982 59.327 1.00 26.88 107 VAL A C 1
ATOM 716 O O . VAL A 1 106 ? 64.816 181.042 59.884 1.00 27.72 107 VAL A O 1
ATOM 720 N N . PRO A 1 107 ? 65.883 179.075 59.753 1.00 27.50 108 PRO A N 1
ATOM 721 C CA . PRO A 1 107 ? 66.722 179.453 60.882 1.00 26.48 108 PRO A CA 1
ATOM 722 C C . PRO A 1 107 ? 67.672 180.564 60.493 1.00 26.91 108 PRO A C 1
ATOM 723 O O . PRO A 1 107 ? 68.057 180.674 59.332 1.00 28.22 108 PRO A O 1
ATOM 727 N N . SER A 1 108 ? 68.029 181.402 61.453 1.00 27.01 109 SER A N 1
ATOM 728 C CA . SER A 1 108 ? 69.034 182.440 61.212 1.00 28.22 109 SER A CA 1
ATOM 729 C C . SER A 1 108 ? 70.478 181.941 61.487 1.00 29.98 109 SER A C 1
ATOM 730 O O . SER A 1 108 ? 71.432 182.483 60.912 1.00 28.56 109 SER A O 1
ATOM 733 N N . GLU A 1 109 ? 70.609 180.928 62.360 1.00 29.66 110 GLU A N 1
ATOM 734 C CA . GLU A 1 109 ? 71.923 180.393 62.755 1.00 29.67 110 GLU A CA 1
ATOM 735 C C . GLU A 1 109 ? 72.641 179.778 61.559 1.00 29.43 110 GLU A C 1
ATOM 736 O O . GLU A 1 109 ? 72.061 178.950 60.835 1.00 28.60 110 GLU A O 1
ATOM 738 N N . ALA A 1 110 ? 73.882 180.204 61.360 1.00 27.58 111 ALA A N 1
ATOM 739 C CA . ALA A 1 110 ? 74.746 179.640 60.334 1.00 29.18 111 ALA A CA 1
ATOM 740 C C . ALA A 1 110 ? 76.210 179.685 60.757 1.00 29.51 111 ALA A C 1
ATOM 741 O O . ALA A 1 110 ? 76.728 180.721 61.126 1.00 29.35 111 ALA A O 1
ATOM 743 N N . SER A 1 111 ? 76.868 178.538 60.695 1.00 29.59 112 SER A N 1
ATOM 744 C CA . SER A 1 111 ? 78.280 178.462 61.018 1.00 30.49 112 SER A CA 1
ATOM 745 C C . SER A 1 111 ? 79.114 179.174 59.980 1.00 28.31 112 SER A C 1
ATOM 746 O O . SER A 1 111 ? 78.663 179.386 58.847 1.00 25.44 112 SER A O 1
ATOM 749 N N . ARG A 1 112 ? 80.364 179.433 60.355 1.00 26.96 113 ARG A N 1
ATOM 750 C CA . ARG A 1 112 ? 81.340 180.024 59.450 1.00 27.58 113 ARG A CA 1
ATOM 751 C C . ARG A 1 112 ? 81.593 179.208 58.169 1.00 26.39 113 ARG A C 1
ATOM 752 O O . ARG A 1 112 ? 82.045 179.747 57.196 1.00 24.42 113 ARG A O 1
ATOM 760 N N . THR A 1 113 ? 81.314 177.910 58.201 1.00 27.18 114 THR A N 1
ATOM 761 C CA . THR A 1 113 ? 81.514 177.034 57.041 1.00 28.11 114 THR A CA 1
ATOM 762 C C . THR A 1 113 ? 80.269 176.891 56.200 1.00 27.23 114 THR A C 1
ATOM 763 O O . THR A 1 113 ? 80.261 176.103 55.271 1.00 27.15 114 THR A O 1
ATOM 767 N N . ASN A 1 114 ? 79.219 177.635 56.541 1.00 27.05 115 ASN A N 1
ATOM 768 C CA . ASN A 1 114 ? 77.908 177.488 55.908 1.00 27.49 115 ASN A CA 1
ATOM 769 C C . ASN A 1 114 ? 77.465 178.795 55.224 1.00 28.43 115 ASN A C 1
ATOM 770 O O . ASN A 1 114 ? 77.987 179.864 55.539 1.00 28.49 115 ASN A O 1
ATOM 775 N N . CYS A 1 115 ? 76.514 178.682 54.284 1.00 28.12 116 CYS A N 1
ATOM 776 C CA . CYS A 1 115 ? 75.869 179.834 53.663 1.00 26.52 116 CYS A CA 1
ATOM 777 C C . CYS A 1 115 ? 74.926 180.523 54.671 1.00 27.38 116 CYS A C 1
ATOM 778 O O . CYS A 1 115 ? 73.992 179.893 55.170 1.00 27.24 116 CYS A O 1
ATOM 781 N N . PRO A 1 116 ? 75.165 181.823 54.999 1.00 28.62 117 PRO A N 1
ATOM 782 C CA . PRO A 1 116 ? 74.318 182.483 56.035 1.00 28.42 117 PRO A CA 1
ATOM 783 C C . PRO A 1 116 ? 72.815 182.503 55.734 1.00 28.19 117 PRO A C 1
ATOM 784 O O . PRO A 1 116 ? 72.000 182.478 56.654 1.00 26.83 117 PRO A O 1
ATOM 788 N N . ALA A 1 117 ? 72.464 182.516 54.453 1.00 27.26 118 ALA A N 1
ATOM 789 C CA . ALA A 1 117 ? 71.042 182.475 54.073 1.00 27.50 118 ALA A CA 1
ATOM 790 C C . ALA A 1 117 ? 70.354 181.077 54.222 1.00 27.02 118 ALA A C 1
ATOM 791 O O . ALA A 1 117 ? 69.157 180.953 53.963 1.00 28.38 118 ALA A O 1
ATOM 793 N N . ARG A 1 118 ? 71.111 180.049 54.611 1.00 25.49 119 ARG A N 1
ATOM 794 C CA . ARG A 1 118 ? 70.585 178.709 54.901 1.00 24.06 119 ARG A CA 1
ATOM 795 C C . ARG A 1 118 ? 69.669 178.191 53.785 1.00 23.73 119 ARG A C 1
ATOM 796 O O . ARG A 1 118 ? 68.575 177.699 54.042 1.00 23.89 119 ARG A O 1
ATOM 804 N N . PRO A 1 119 ? 70.139 178.258 52.532 1.00 23.57 120 PRO A N 1
ATOM 805 C CA . PRO A 1 119 ? 69.364 177.667 51.448 1.00 24.18 120 PRO A CA 1
ATOM 806 C C . PRO A 1 119 ? 69.054 176.188 51.602 1.00 24.42 120 PRO A C 1
ATOM 807 O O . PRO A 1 119 ? 68.137 175.707 50.951 1.00 26.19 120 PRO A O 1
ATOM 811 N N . ASP A 1 120 ? 69.800 175.470 52.434 1.00 24.28 121 ASP A N 1
ATOM 812 C CA . ASP A 1 120 ? 69.447 174.068 52.745 1.00 24.65 121 ASP A CA 1
ATOM 813 C C . ASP A 1 120 ? 67.967 173.930 53.228 1.00 24.70 121 ASP A C 1
ATOM 814 O O . ASP A 1 120 ? 67.234 173.055 52.778 1.00 24.40 121 ASP A O 1
ATOM 819 N N . VAL A 1 121 ? 67.548 174.842 54.101 1.00 24.13 122 VAL A N 1
ATOM 820 C CA . VAL A 1 121 ? 66.186 174.846 54.647 1.00 24.83 122 VAL A CA 1
ATOM 821 C C . VAL A 1 121 ? 65.181 175.474 53.697 1.00 24.10 122 VAL A C 1
ATOM 822 O O . VAL A 1 121 ? 64.062 174.985 53.556 1.00 25.02 122 VAL A O 1
ATOM 826 N N . VAL A 1 122 ? 65.567 176.583 53.085 1.00 24.02 123 VAL A N 1
ATOM 827 C CA . VAL A 1 122 ? 64.775 177.213 52.006 1.00 24.28 123 VAL A CA 1
ATOM 828 C C . VAL A 1 122 ? 64.353 176.142 50.986 1.00 24.97 123 VAL A C 1
ATOM 829 O O . VAL A 1 122 ? 63.175 175.993 50.664 1.00 23.04 123 VAL A O 1
ATOM 833 N N . ALA A 1 123 ? 65.341 175.398 50.497 1.00 26.08 124 ALA A N 1
ATOM 834 C CA . ALA A 1 123 ? 65.076 174.277 49.576 1.00 26.96 124 ALA A CA 1
ATOM 835 C C . ALA A 1 123 ? 64.072 173.272 50.108 1.00 26.43 124 ALA A C 1
ATOM 836 O O . ALA A 1 123 ? 63.120 172.924 49.424 1.00 26.04 124 ALA A O 1
ATOM 838 N N . SER A 1 124 ? 64.318 172.780 51.302 1.00 27.04 125 SER A N 1
ATOM 839 C CA . SER A 1 124 ? 63.478 171.708 51.831 1.00 28.21 125 SER A CA 1
ATOM 840 C C . SER A 1 124 ? 62.056 172.204 52.241 1.00 26.97 125 SER A C 1
ATOM 841 O O . SER A 1 124 ? 61.090 171.449 52.184 1.00 24.86 125 SER A O 1
ATOM 844 N N . LEU A 1 125 ? 61.943 173.472 52.641 1.00 27.61 126 LEU A N 1
ATOM 845 C CA . LEU A 1 125 ? 60.625 174.082 52.950 1.00 27.59 126 LEU A CA 1
ATOM 846 C C . LEU A 1 125 ? 59.801 174.297 51.673 1.00 27.05 126 LEU A C 1
ATOM 847 O O . LEU A 1 125 ? 58.597 174.014 51.611 1.00 25.59 126 LEU A O 1
ATOM 852 N N . LEU A 1 126 ? 60.466 174.832 50.667 1.00 26.75 127 LEU A N 1
ATOM 853 C CA . LEU A 1 126 ? 59.854 174.994 49.359 1.00 27.42 127 LEU A CA 1
ATOM 854 C C . LEU A 1 126 ? 59.430 173.644 48.754 1.00 28.08 127 LEU A C 1
ATOM 855 O O . LEU A 1 126 ? 58.357 173.501 48.161 1.00 26.29 127 LEU A O 1
ATOM 860 N N . SER A 1 127 ? 60.293 172.657 48.928 1.00 28.18 128 SER A N 1
ATOM 861 C CA . SER A 1 127 ? 60.071 171.340 48.347 1.00 28.52 128 SER A CA 1
ATOM 862 C C . SER A 1 127 ? 58.812 170.708 48.904 1.00 28.83 128 SER A C 1
ATOM 863 O O . SER A 1 127 ? 57.962 170.200 48.165 1.00 29.22 128 SER A O 1
ATOM 866 N N . ALA A 1 128 ? 58.700 170.775 50.223 1.00 28.90 129 ALA A N 1
ATOM 867 C CA . ALA A 1 128 ? 57.516 170.306 50.961 1.00 28.44 129 ALA A CA 1
ATOM 868 C C . ALA A 1 128 ? 56.265 171.080 50.548 1.00 29.28 129 ALA A C 1
ATOM 869 O O . ALA A 1 128 ? 55.199 170.508 50.345 1.00 28.70 129 ALA A O 1
ATOM 871 N N . ALA A 1 129 ? 56.405 172.395 50.416 1.00 29.87 130 ALA A N 1
ATOM 872 C CA . ALA A 1 129 ? 55.266 173.241 49.994 1.00 28.90 130 ALA A CA 1
ATOM 873 C C . ALA A 1 129 ? 54.774 172.860 48.601 1.00 29.31 130 ALA A C 1
ATOM 874 O O . ALA A 1 129 ? 53.575 172.799 48.368 1.00 33.28 130 ALA A O 1
ATOM 876 N N . LEU A 1 130 ? 55.694 172.575 47.694 1.00 27.58 131 LEU A N 1
ATOM 877 C CA . LEU A 1 130 ? 55.322 172.245 46.327 1.00 28.63 131 LEU A CA 1
ATOM 878 C C . LEU A 1 130 ? 54.797 170.823 46.088 1.00 30.93 131 LEU A C 1
ATOM 879 O O . LEU A 1 130 ? 54.384 170.506 44.976 1.00 27.27 131 LEU A O 1
ATOM 884 N N . GLU A 1 131 ? 54.794 169.986 47.125 1.00 35.05 132 GLU A N 1
ATOM 885 C CA . GLU A 1 131 ? 54.166 168.664 47.027 1.00 38.24 132 GLU A CA 1
ATOM 886 C C . GLU A 1 131 ? 52.646 168.732 46.903 1.00 40.03 132 GLU A C 1
ATOM 887 O O . GLU A 1 131 ? 52.055 167.804 46.402 1.00 39.00 132 GLU A O 1
ATOM 893 N N . GLU A 1 132 ? 52.027 169.837 47.330 1.00 44.42 133 GLU A N 1
ATOM 894 C CA . GLU A 1 132 ? 50.566 170.031 47.172 1.00 42.78 133 GLU A CA 1
ATOM 895 C C . GLU A 1 132 ? 50.136 170.361 45.750 1.00 41.42 133 GLU A C 1
ATOM 896 O O . GLU A 1 132 ? 48.941 170.399 45.472 1.00 39.92 133 GLU A O 1
ATOM 902 N N . ILE A 1 133 ? 51.092 170.626 44.858 1.00 39.33 134 ILE A N 1
ATOM 903 C CA . ILE A 1 133 ? 50.769 171.047 43.502 1.00 37.66 134 ILE A CA 1
ATOM 904 C C . ILE A 1 133 ? 50.830 169.867 42.557 1.00 38.62 134 ILE A C 1
ATOM 905 O O . ILE A 1 133 ? 51.883 169.268 42.377 1.00 37.75 134 ILE A O 1
ATOM 910 N N . LYS A 1 134 ? 49.710 169.598 41.900 1.00 41.23 135 LYS A N 1
ATOM 911 C CA . LYS A 1 134 ? 49.601 168.498 40.946 1.00 43.28 135 LYS A CA 1
ATOM 912 C C . LYS A 1 134 ? 49.439 168.967 39.537 1.00 44.01 135 LYS A C 1
ATOM 913 O O . LYS A 1 134 ? 50.086 168.439 38.617 1.00 40.11 135 LYS A O 1
ATOM 915 N N . GLY A 1 135 ? 48.540 169.937 39.364 1.00 48.43 136 GLY A N 1
ATOM 916 C CA . GLY A 1 135 ? 47.965 170.243 38.031 1.00 47.38 136 GLY A CA 1
ATOM 917 C C . GLY A 1 135 ? 49.085 170.692 37.134 1.00 45.35 136 GLY A C 1
ATOM 918 O O . GLY A 1 135 ? 50.148 171.016 37.641 1.00 45.66 136 GLY A O 1
ATOM 919 N N . PRO A 1 136 ? 48.872 170.695 35.811 1.00 44.00 137 PRO A N 1
ATOM 920 C CA . PRO A 1 136 ? 49.942 171.131 34.903 1.00 41.99 137 PRO A CA 1
ATOM 921 C C . PRO A 1 136 ? 50.170 172.636 34.916 1.00 38.98 137 PRO A C 1
ATOM 922 O O . PRO A 1 136 ? 49.230 173.409 34.879 1.00 35.39 137 PRO A O 1
ATOM 926 N N . GLU A 1 137 ? 51.433 173.028 34.996 1.00 40.57 138 GLU A N 1
ATOM 927 C CA . GLU A 1 137 ? 51.871 174.406 34.737 1.00 38.95 138 GLU A CA 1
ATOM 928 C C . GLU A 1 137 ? 51.175 175.427 35.704 1.00 35.07 138 GLU A C 1
ATOM 929 O O . GLU A 1 137 ? 50.824 176.545 35.306 1.00 34.59 138 GLU A O 1
ATOM 935 N N . THR A 1 138 ? 50.994 175.029 36.969 1.00 30.42 139 THR A N 1
ATOM 936 C CA . THR A 1 138 ? 50.364 175.873 37.991 1.00 28.16 139 THR A CA 1
ATOM 937 C C . THR A 1 138 ? 51.290 177.028 38.441 1.00 28.67 139 THR A C 1
ATOM 938 O O . THR A 1 138 ? 52.420 176.783 38.885 1.00 30.57 139 THR A O 1
ATOM 942 N N . LYS A 1 139 ? 50.793 178.263 38.396 1.00 25.93 140 LYS A N 1
ATOM 943 C CA . LYS A 1 139 ? 51.544 179.420 38.870 1.00 26.60 140 LYS A CA 1
ATOM 944 C C . LYS A 1 139 ? 51.718 179.390 40.400 1.00 25.79 140 LYS A C 1
ATOM 945 O O . LYS A 1 139 ? 50.746 179.254 41.147 1.00 25.54 140 LYS A O 1
ATOM 947 N N . VAL A 1 140 ? 52.962 179.505 40.848 1.00 24.88 141 VAL A N 1
ATOM 948 C CA . VAL A 1 140 ? 53.263 179.624 42.271 1.00 25.90 141 VAL A CA 1
ATOM 949 C C . VAL A 1 140 ? 54.235 180.784 42.466 1.00 24.92 141 VAL A C 1
ATOM 950 O O . VAL A 1 140 ? 55.254 180.850 41.7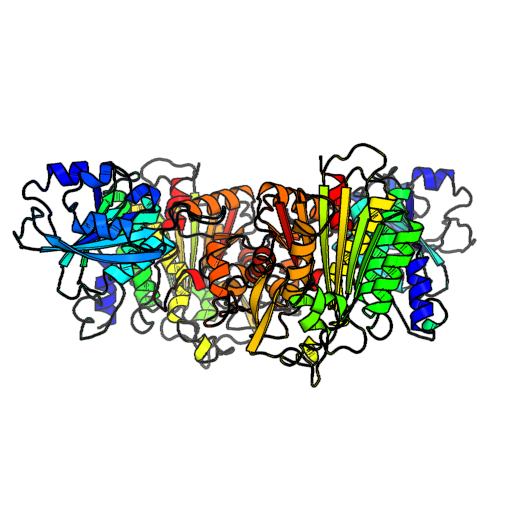97 1.00 24.75 141 VAL A O 1
ATOM 954 N N . ASP A 1 141 ? 53.901 181.673 43.382 1.00 23.68 142 ASP A N 1
ATOM 955 C CA . ASP A 1 141 ? 54.731 182.813 43.715 1.00 24.75 142 ASP A CA 1
ATOM 956 C C . ASP A 1 141 ? 55.416 182.512 45.049 1.00 23.94 142 ASP A C 1
ATOM 957 O O . ASP A 1 141 ? 54.749 182.200 46.024 1.00 24.36 142 ASP A O 1
ATOM 962 N N . VAL A 1 142 ? 56.734 182.595 45.067 1.00 22.85 143 VAL A N 1
ATOM 963 C CA . VAL A 1 142 ? 57.494 182.445 46.284 1.00 23.41 143 VAL A CA 1
ATOM 964 C C . VAL A 1 142 ? 58.090 183.783 46.675 1.00 22.86 143 VAL A C 1
ATOM 965 O O . VAL A 1 142 ? 59.043 184.248 46.037 1.00 22.38 143 VAL A O 1
ATOM 969 N N . PHE A 1 143 ? 57.547 184.381 47.723 1.00 22.52 144 PHE A N 1
ATOM 970 C CA . PHE A 1 143 ? 58.088 185.624 48.233 1.00 24.25 144 PHE A CA 1
ATOM 971 C C . PHE A 1 143 ? 59.169 185.262 49.213 1.00 24.07 144 PHE A C 1
ATOM 972 O O . PHE A 1 143 ? 58.899 184.611 50.214 1.00 25.15 144 PHE A O 1
ATOM 980 N N . VAL A 1 144 ? 60.388 185.670 48.940 1.00 24.94 145 VAL A N 1
ATOM 981 C CA . VAL A 1 144 ? 61.514 185.406 49.882 1.00 25.15 145 VAL A CA 1
ATOM 982 C C . VAL A 1 144 ? 61.966 186.714 50.522 1.00 25.16 145 VAL A C 1
ATOM 983 O O . VAL A 1 144 ? 61.926 187.771 49.900 1.00 24.59 145 VAL A O 1
ATOM 987 N N . ARG A 1 145 ? 62.378 186.628 51.767 1.00 26.87 146 ARG A N 1
ATOM 988 C CA . ARG A 1 145 ? 62.903 187.799 52.487 1.00 29.04 146 ARG A CA 1
ATOM 989 C C . ARG A 1 145 ? 64.417 187.922 52.481 1.00 29.93 146 ARG A C 1
ATOM 990 O O . ARG A 1 145 ? 64.937 189.000 52.755 1.00 30.45 146 ARG A O 1
ATOM 998 N N . SER A 1 146 ? 65.114 186.837 52.137 1.00 30.51 147 SER A N 1
ATOM 999 C CA . SER A 1 146 ? 66.564 186.871 51.924 1.00 30.44 147 SER A CA 1
ATOM 1000 C C . SER A 1 146 ? 66.914 187.574 50.597 1.00 30.28 147 SER A C 1
ATOM 1001 O O . SER A 1 146 ? 66.220 187.446 49.596 1.00 28.23 147 SER A O 1
ATOM 1004 N N . THR A 1 147 ? 68.023 188.295 50.626 1.00 29.68 148 THR A N 1
ATOM 1005 C CA . THR A 1 147 ? 68.541 189.024 49.479 1.00 30.20 148 THR A CA 1
ATOM 1006 C C . THR A 1 147 ? 69.781 188.342 48.947 1.00 29.52 148 THR A C 1
ATOM 1007 O O . THR A 1 147 ? 70.468 188.919 48.093 1.00 31.54 148 THR A O 1
ATOM 1011 N N . ALA A 1 148 ? 70.088 187.142 49.447 1.00 28.38 149 ALA A N 1
ATOM 1012 C CA . ALA A 1 148 ? 71.221 186.306 48.923 1.00 26.44 149 ALA A CA 1
ATOM 1013 C C . ALA A 1 148 ? 70.767 185.649 47.633 1.00 24.88 149 ALA A C 1
ATOM 1014 O O . ALA A 1 148 ? 70.393 184.462 47.593 1.00 24.22 149 ALA A O 1
ATOM 1016 N N . ALA A 1 149 ? 70.742 186.461 46.583 1.00 24.33 150 ALA A N 1
ATOM 1017 C CA . ALA A 1 149 ? 70.027 186.106 45.344 1.00 25.53 150 ALA A CA 1
ATOM 1018 C C . ALA A 1 149 ? 70.453 184.767 44.754 1.00 26.18 150 ALA A C 1
ATOM 1019 O O . ALA A 1 149 ? 69.621 183.917 44.425 1.00 26.81 150 ALA A O 1
ATOM 1021 N N . LEU A 1 150 ? 71.756 184.571 44.663 1.00 26.70 151 LEU A N 1
ATOM 1022 C CA . LEU A 1 150 ? 72.307 183.414 43.960 1.00 27.31 151 LEU A CA 1
ATOM 1023 C C . LEU A 1 150 ? 71.945 182.129 44.674 1.00 26.36 151 LEU A C 1
ATOM 1024 O O . LEU A 1 150 ? 71.478 181.169 44.055 1.00 25.98 151 LEU A O 1
ATOM 1029 N N . ALA A 1 151 ? 72.171 182.123 45.984 1.00 25.36 152 ALA A N 1
ATOM 1030 C CA . ALA A 1 151 ? 71.920 180.959 46.812 1.00 24.13 152 ALA A CA 1
ATOM 1031 C C . ALA A 1 151 ? 70.445 180.571 46.692 1.00 24.49 152 ALA A C 1
ATOM 1032 O O . ALA A 1 151 ? 70.117 179.402 46.550 1.00 24.15 152 ALA A O 1
ATOM 1034 N N . ILE A 1 152 ? 69.582 181.594 46.730 1.00 24.08 153 ILE A N 1
ATOM 1035 C CA . ILE A 1 152 ? 68.135 181.417 46.708 1.00 23.22 153 ILE A CA 1
ATOM 1036 C C . ILE A 1 152 ? 67.688 180.849 45.388 1.00 22.14 153 ILE A C 1
ATOM 1037 O O . ILE A 1 152 ? 66.878 179.949 45.350 1.00 21.62 153 ILE A O 1
ATOM 1042 N N . ALA A 1 153 ? 68.243 181.373 44.315 1.00 22.10 154 ALA A N 1
ATOM 1043 C CA . ALA A 1 153 ? 67.909 180.909 42.971 1.00 22.59 154 ALA A CA 1
ATOM 1044 C C . ALA A 1 153 ? 68.206 179.418 42.792 1.00 23.53 154 ALA A C 1
ATOM 1045 O O . ALA A 1 153 ? 67.436 178.688 42.205 1.00 23.71 154 ALA A O 1
ATOM 1047 N N . VAL A 1 154 ? 69.346 178.989 43.310 1.00 24.11 155 VAL A N 1
ATOM 1048 C CA . VAL A 1 154 ? 69.757 177.591 43.238 1.00 23.40 155 VAL A CA 1
ATOM 1049 C C . VAL A 1 154 ? 68.785 176.733 44.009 1.00 23.52 155 VAL A C 1
ATOM 1050 O O . VAL A 1 154 ? 68.329 175.707 43.493 1.00 24.14 155 VAL A O 1
ATOM 1054 N N . ALA A 1 155 ? 68.504 177.148 45.249 1.00 22.42 156 ALA A N 1
ATOM 1055 C CA . ALA A 1 155 ? 67.591 176.446 46.127 1.00 22.48 156 ALA A CA 1
ATOM 1056 C C . ALA A 1 155 ? 66.209 176.285 45.499 1.00 23.31 156 ALA A C 1
ATOM 1057 O O . ALA A 1 155 ? 65.589 175.213 45.572 1.00 22.57 156 ALA A O 1
ATOM 1059 N N . ALA A 1 156 ? 65.755 177.357 44.855 1.00 23.39 157 ALA A N 1
ATOM 1060 C CA . ALA A 1 156 ? 64.470 177.381 44.177 1.00 23.27 157 ALA A CA 1
ATOM 1061 C C . ALA A 1 156 ? 64.423 176.449 42.980 1.00 23.76 157 ALA A C 1
ATOM 1062 O O . ALA A 1 156 ? 63.479 175.654 42.842 1.00 22.97 157 ALA A O 1
ATOM 1064 N N . ALA A 1 157 ? 65.447 176.545 42.142 1.00 22.97 158 ALA A N 1
ATOM 1065 C CA . ALA A 1 157 ? 65.557 175.745 40.926 1.00 22.33 158 ALA A CA 1
ATOM 1066 C C . ALA A 1 157 ? 65.572 174.250 41.239 1.00 22.72 158 ALA A C 1
ATOM 1067 O O . ALA A 1 157 ? 64.803 173.476 40.678 1.00 21.99 158 ALA A O 1
ATOM 1069 N N . ARG A 1 158 ? 66.427 173.855 42.167 1.00 22.07 159 ARG A N 1
ATOM 1070 C CA . ARG A 1 158 ? 66.527 172.446 42.517 1.00 21.89 159 ARG A CA 1
ATOM 1071 C C . ARG A 1 158 ? 65.307 171.933 43.242 1.00 22.17 159 ARG A C 1
ATOM 1072 O O . ARG A 1 158 ? 65.112 170.738 43.280 1.00 24.20 159 ARG A O 1
ATOM 1080 N N . SER A 1 159 ? 64.468 172.823 43.766 1.00 22.80 160 SER A N 1
ATOM 1081 C CA . SER A 1 159 ? 63.228 172.421 44.422 1.00 23.80 160 SER A CA 1
ATOM 1082 C C . SER A 1 159 ? 61.927 172.528 43.569 1.00 24.16 160 SER A C 1
ATOM 1083 O O . SER A 1 159 ? 60.852 172.237 44.063 1.00 24.15 160 SER A O 1
ATOM 1086 N N . ALA A 1 160 ? 62.041 172.900 42.301 1.00 24.20 161 ALA A N 1
ATOM 1087 C CA . ALA A 1 160 ? 60.873 173.256 41.462 1.00 24.88 161 ALA A CA 1
ATOM 1088 C C . ALA A 1 160 ? 60.254 172.118 40.617 1.00 24.97 161 ALA A C 1
ATOM 1089 O O . ALA A 1 160 ? 59.538 172.373 39.667 1.00 24.55 161 ALA A O 1
ATOM 1091 N N . LYS A 1 161 ? 60.578 170.882 40.953 1.00 26.62 162 LYS A N 1
ATOM 1092 C CA . LYS A 1 161 ? 59.936 169.691 40.380 1.00 28.48 162 LYS A CA 1
ATOM 1093 C C . LYS A 1 161 ? 60.197 169.530 38.877 1.00 27.97 162 LYS A C 1
ATOM 1094 O O . LYS A 1 161 ? 59.437 168.899 38.168 1.00 27.72 162 LYS A O 1
ATOM 1100 N N . ARG A 1 162 ? 61.327 170.043 38.431 1.00 28.12 163 ARG A N 1
ATOM 1101 C CA . ARG A 1 162 ? 61.816 169.795 37.080 1.00 29.34 163 ARG A CA 1
ATOM 1102 C C . ARG A 1 162 ? 62.720 168.562 36.984 1.00 26.40 163 ARG A C 1
ATOM 1103 O O . ARG A 1 162 ? 63.345 168.328 35.961 1.00 24.26 163 ARG A O 1
ATOM 1111 N N . ASN A 1 163 ? 62.735 167.763 38.039 1.00 26.38 164 ASN A N 1
ATOM 1112 C CA . ASN A 1 163 ? 63.530 166.523 38.103 1.00 27.02 164 ASN A CA 1
ATOM 1113 C C . ASN A 1 163 ? 63.293 165.571 36.909 1.00 26.29 164 ASN A C 1
ATOM 1114 O O . ASN A 1 163 ? 62.262 165.629 36.237 1.00 27.28 164 ASN A O 1
ATOM 1119 N N . PHE A 1 164 ? 64.285 164.730 36.623 1.00 25.12 165 PHE A N 1
ATOM 1120 C CA . PHE A 1 164 ? 64.063 163.596 35.740 1.00 24.24 165 PHE A CA 1
ATOM 1121 C C . PHE A 1 164 ? 62.974 162.717 36.334 1.00 23.78 165 PHE A C 1
ATOM 1122 O O . PHE A 1 164 ? 62.977 162.456 37.521 1.00 23.54 165 PHE A O 1
ATOM 1130 N N . THR A 1 165 ? 62.059 162.280 35.491 1.00 23.45 166 THR A N 1
ATOM 1131 C CA . THR A 1 165 ? 61.072 161.301 35.904 1.00 24.56 166 THR A CA 1
ATOM 1132 C C . THR A 1 165 ? 60.445 160.543 34.720 1.00 24.32 166 THR A C 1
ATOM 1133 O O . THR A 1 165 ? 60.211 161.108 33.669 1.00 25.46 166 THR A O 1
ATOM 1137 N N . ALA A 1 166 ? 60.218 159.251 34.916 1.00 24.24 167 ALA A N 1
ATOM 1138 C CA . ALA A 1 166 ? 59.581 158.386 33.921 1.00 23.89 167 ALA A CA 1
ATOM 1139 C C . ALA A 1 166 ? 58.287 157.743 34.460 1.00 25.14 167 ALA A C 1
ATOM 1140 O O . ALA A 1 166 ? 57.714 156.839 33.828 1.00 24.51 167 ALA A O 1
ATOM 1142 N N . LYS A 1 167 ? 57.819 158.246 35.604 1.00 26.31 168 LYS A N 1
ATOM 1143 C CA . LYS A 1 167 ? 56.499 157.883 36.140 1.00 27.31 168 LYS A CA 1
ATOM 1144 C C . LYS A 1 167 ? 55.372 158.185 35.120 1.00 29.16 168 LYS A C 1
ATOM 1145 O O . LYS A 1 167 ? 55.487 159.111 34.299 1.00 27.62 168 LYS A O 1
ATOM 1151 N N . GLU A 1 168 ? 54.312 157.387 35.200 1.00 30.41 169 GLU A N 1
ATOM 1152 C CA . GLU A 1 168 ? 53.038 157.643 34.535 1.00 34.19 169 GLU A CA 1
ATOM 1153 C C . GLU A 1 168 ? 53.152 158.154 33.106 1.00 33.51 169 GLU A C 1
ATOM 1154 O O . GLU A 1 168 ? 52.618 159.232 32.786 1.00 34.29 169 GLU A O 1
ATOM 1160 N N . GLY A 1 169 ? 53.895 157.416 32.277 1.00 32.24 170 GLY A N 1
ATOM 1161 C CA . GLY A 1 169 ? 54.079 157.745 30.839 1.00 31.69 170 GLY A CA 1
ATOM 1162 C C . GLY A 1 169 ? 54.834 159.033 30.492 1.00 33.34 170 GLY A C 1
ATOM 1163 O O . GLY A 1 169 ? 54.891 159.428 29.332 1.00 35.28 170 GLY A O 1
ATOM 1164 N N . LEU A 1 170 ? 55.472 159.666 31.475 1.00 33.24 171 LEU A N 1
ATOM 1165 C CA . LEU A 1 170 ? 56.131 160.959 31.262 1.00 32.84 171 LEU A CA 1
ATOM 1166 C C . LEU A 1 170 ? 57.374 160.892 30.369 1.00 34.69 171 LEU A C 1
ATOM 1167 O O . LEU A 1 170 ? 57.918 161.942 30.015 1.00 36.11 171 LEU A O 1
ATOM 1172 N N . ALA A 1 171 ? 57.776 159.689 29.953 1.00 33.77 172 ALA A N 1
ATOM 1173 C CA . ALA A 1 171 ? 58.754 159.514 28.857 1.00 34.21 172 ALA A CA 1
ATOM 1174 C C . ALA A 1 171 ? 58.373 160.191 27.542 1.00 35.77 172 ALA A C 1
ATOM 1175 O O . ALA A 1 171 ? 59.258 160.642 26.793 1.00 38.08 172 ALA A O 1
ATOM 1177 N N . THR A 1 172 ? 57.077 160.252 27.259 1.00 37.05 173 THR A N 1
ATOM 1178 C CA . THR A 1 172 ? 56.572 160.955 26.059 1.00 38.79 173 THR A CA 1
ATOM 1179 C C . THR A 1 172 ? 56.218 162.444 26.292 1.00 38.67 173 THR A C 1
ATOM 1180 O O . THR A 1 172 ? 55.840 163.130 25.341 1.00 41.94 173 THR A O 1
ATOM 1184 N N . ARG A 1 173 ? 56.370 162.943 27.525 1.00 34.97 174 ARG A N 1
ATOM 1185 C CA . ARG A 1 173 ? 56.273 164.387 27.835 1.00 33.17 174 ARG A CA 1
ATOM 1186 C C . ARG A 1 173 ? 57.611 164.960 28.416 1.00 32.80 174 ARG A C 1
ATOM 1187 O O . ARG A 1 173 ? 57.620 165.699 29.412 1.00 30.75 174 ARG A O 1
ATOM 1189 N N . GLY A 1 174 ? 58.732 164.605 27.766 1.00 30.32 175 GLY A N 1
ATOM 1190 C CA . GLY A 1 174 ? 60.075 165.108 28.118 1.00 28.75 175 GLY A CA 1
ATOM 1191 C C . GLY A 1 174 ? 60.698 164.651 29.436 1.00 28.29 175 GLY A C 1
ATOM 1192 O O . GLY A 1 174 ? 61.631 165.271 29.901 1.00 28.89 175 GLY A O 1
ATOM 1193 N N . TYR A 1 175 ? 60.247 163.524 29.972 1.00 27.10 176 TYR A N 1
ATOM 1194 C CA . TYR A 1 175 ? 60.734 162.963 31.227 1.00 27.89 176 TYR A CA 1
ATOM 1195 C C . TYR A 1 175 ? 60.745 164.007 32.299 1.00 27.57 176 TYR A C 1
ATOM 1196 O O . TYR A 1 175 ? 61.750 164.237 32.981 1.00 28.05 176 TYR A O 1
ATOM 1205 N N . CYS A 1 176 ? 59.598 164.627 32.445 1.00 28.74 177 CYS A N 1
ATOM 1206 C CA . CYS A 1 176 ? 59.454 165.802 33.274 1.00 28.55 177 CYS A CA 1
ATOM 1207 C C . CYS A 1 176 ? 58.011 165.948 33.659 1.00 27.12 177 CYS A C 1
ATOM 1208 O O . CYS A 1 176 ? 57.152 165.811 32.829 1.00 25.17 177 CYS A O 1
ATOM 1211 N N . ASP A 1 177 ? 57.765 166.186 34.938 1.00 28.41 178 ASP A N 1
ATOM 1212 C CA . ASP A 1 177 ? 56.422 166.499 35.446 1.00 28.82 178 ASP A CA 1
ATOM 1213 C C . ASP A 1 177 ? 56.247 168.028 35.538 1.00 28.96 178 ASP A C 1
ATOM 1214 O O . ASP A 1 177 ? 56.683 168.630 36.518 1.00 26.46 178 ASP A O 1
ATOM 1219 N N . ASN A 1 178 ? 55.602 168.630 34.531 1.00 30.46 179 ASN A N 1
ATOM 1220 C CA . ASN A 1 178 ? 55.604 170.100 34.344 1.00 32.63 179 ASN A CA 1
ATOM 1221 C C . ASN A 1 178 ? 54.509 170.710 35.184 1.00 31.07 179 ASN A C 1
ATOM 1222 O O . ASN A 1 178 ? 53.585 171.323 34.648 1.00 29.92 179 ASN A O 1
ATOM 1227 N N . CYS A 1 179 ? 54.607 170.564 36.495 1.00 29.42 180 CYS A N 1
ATOM 1228 C CA . CYS A 1 179 ? 53.484 170.883 37.358 1.00 31.14 180 CYS A CA 1
ATOM 1229 C C . CYS A 1 179 ? 53.541 172.294 37.911 1.00 31.67 180 CYS A C 1
ATOM 1230 O O . CYS A 1 179 ? 52.515 172.836 38.337 1.00 33.95 180 CYS A O 1
ATOM 1233 N N . VAL A 1 180 ? 54.727 172.878 37.909 1.00 29.75 181 VAL A N 1
ATOM 1234 C CA . VAL A 1 180 ? 54.951 174.133 38.564 1.00 30.67 181 VAL A CA 1
ATOM 1235 C C . VAL A 1 180 ? 55.595 175.136 37.628 1.00 29.85 181 VAL A C 1
ATOM 1236 O O . VAL A 1 180 ? 56.545 174.802 36.940 1.00 28.29 181 VAL A O 1
ATOM 1240 N N . ARG A 1 181 ? 55.036 176.348 37.608 1.00 30.23 182 ARG A N 1
ATOM 1241 C CA . ARG A 1 181 ? 55.673 177.531 37.006 1.00 33.34 182 ARG A CA 1
ATOM 1242 C C . ARG A 1 181 ? 55.946 178.511 38.152 1.00 31.68 182 ARG A C 1
ATOM 1243 O O . ARG A 1 181 ? 55.040 178.963 38.837 1.00 33.20 182 ARG A O 1
ATOM 1251 N N . LEU A 1 182 ? 57.210 178.770 38.418 1.00 29.94 183 LEU A N 1
ATOM 1252 C CA . LEU A 1 182 ? 57.594 179.359 39.689 1.00 29.26 183 LEU A CA 1
ATOM 1253 C C . LEU A 1 182 ? 58.064 180.801 39.493 1.00 28.77 183 LEU A C 1
ATOM 1254 O O . LEU A 1 182 ? 58.811 181.120 38.556 1.00 26.71 183 LEU A O 1
ATOM 1259 N N . THR A 1 183 ? 57.622 181.669 40.397 1.00 26.93 184 THR A N 1
ATOM 1260 C CA . THR A 1 183 ? 58.065 183.051 40.408 1.00 26.65 184 THR A CA 1
ATOM 1261 C C . THR A 1 183 ? 58.606 183.338 41.791 1.00 25.41 184 THR A C 1
ATOM 1262 O O . THR A 1 183 ? 57.876 183.293 42.771 1.00 25.65 184 THR A O 1
ATOM 1266 N N . VAL A 1 184 ? 59.884 183.662 41.851 1.00 24.30 185 VAL A N 1
ATOM 1267 C CA . VAL A 1 184 ? 60.535 184.076 43.103 1.00 24.60 185 VAL A CA 1
ATOM 1268 C C . VAL A 1 184 ? 60.578 185.614 43.197 1.00 23.94 185 VAL A C 1
ATOM 1269 O O . VAL A 1 184 ? 61.096 186.309 42.299 1.00 22.92 185 VAL A O 1
ATOM 1273 N N . VAL A 1 185 ? 60.086 186.117 44.322 1.00 23.49 186 VAL A N 1
ATOM 1274 C CA . VAL A 1 185 ? 59.954 187.551 44.538 1.00 24.11 186 VAL A CA 1
ATOM 1275 C C . VAL A 1 185 ? 60.839 187.978 45.692 1.00 23.99 186 VAL A C 1
ATOM 1276 O O . VAL A 1 185 ? 60.589 187.631 46.849 1.00 22.47 186 VAL A O 1
ATOM 1280 N N . PHE A 1 186 ? 61.893 188.716 45.360 1.00 24.96 187 PHE A N 1
ATOM 1281 C CA . PHE A 1 186 ? 62.801 189.222 46.384 1.00 26.94 187 PHE A CA 1
ATOM 1282 C C . PHE A 1 186 ? 62.225 190.540 46.918 1.00 27.82 187 PHE A C 1
ATOM 1283 O O . PHE A 1 186 ? 61.352 191.137 46.286 1.00 29.11 187 PHE A O 1
ATOM 1291 N N . PRO A 1 187 ? 62.696 190.998 48.084 1.00 28.64 188 PRO A N 1
ATOM 1292 C CA . PRO A 1 187 ? 62.288 192.310 48.616 1.00 29.13 188 PRO A CA 1
ATOM 1293 C C . PRO A 1 187 ? 62.653 193.487 47.713 1.00 30.71 188 PRO A C 1
ATOM 1294 O O . PRO A 1 187 ? 61.873 194.415 47.590 1.00 31.29 188 PRO A O 1
ATOM 1298 N N . THR A 1 188 ? 63.831 193.428 47.090 1.00 31.06 189 THR A N 1
ATOM 1299 C CA . THR A 1 188 ? 64.294 194.467 46.183 1.00 30.97 189 THR A CA 1
ATOM 1300 C C . THR A 1 188 ? 64.970 193.855 45.007 1.00 32.26 189 THR A C 1
ATOM 1301 O O . THR A 1 188 ? 65.387 192.693 45.048 1.00 30.34 189 THR A O 1
ATOM 1305 N N . ALA A 1 189 ? 65.068 194.648 43.931 1.00 34.24 190 ALA A N 1
ATOM 1306 C CA . ALA A 1 189 ? 65.780 194.235 42.695 1.00 32.55 190 ALA A CA 1
ATOM 1307 C C . ALA A 1 189 ? 67.017 193.423 43.096 1.00 33.24 190 ALA A C 1
ATOM 1308 O O . ALA A 1 189 ? 67.820 193.884 43.915 1.00 34.74 190 ALA A O 1
ATOM 1310 N N . PRO A 1 190 ? 67.167 192.203 42.556 1.00 32.31 191 PRO A N 1
ATOM 1311 C CA . PRO A 1 190 ? 68.268 191.345 42.995 1.00 30.97 191 PRO A CA 1
ATOM 1312 C C . PRO A 1 190 ? 69.590 191.567 42.290 1.00 30.47 191 PRO A C 1
ATOM 1313 O O . PRO A 1 190 ? 69.631 191.932 41.133 1.00 28.88 191 PRO A O 1
ATOM 1317 N N . ASN A 1 191 ? 70.661 191.268 43.006 1.00 32.27 192 ASN A N 1
ATOM 1318 C CA . ASN A 1 191 ? 71.988 191.141 42.421 1.00 32.54 192 ASN A CA 1
ATOM 1319 C C . ASN A 1 191 ? 72.507 189.699 42.634 1.00 30.78 192 ASN A C 1
ATOM 1320 O O . ASN A 1 191 ? 72.668 189.283 43.759 1.00 29.87 192 ASN A O 1
ATOM 1325 N N . PRO A 1 192 ? 72.805 188.946 41.577 1.00 30.32 193 PRO A N 1
ATOM 1326 C CA . PRO A 1 192 ? 72.751 189.395 40.196 1.00 29.48 193 PRO A CA 1
ATOM 1327 C C . PRO A 1 192 ? 71.323 189.526 39.683 1.00 29.86 193 PRO A C 1
ATOM 1328 O O . PRO A 1 192 ? 70.348 189.187 40.393 1.00 29.38 193 PRO A O 1
ATOM 1332 N N . SER A 1 193 ? 71.231 189.967 38.426 1.00 28.24 194 SER A N 1
ATOM 1333 C CA . SER A 1 193 ? 69.962 190.339 37.799 1.00 26.25 194 SER A CA 1
ATOM 1334 C C . SER A 1 193 ? 69.043 189.110 37.597 1.00 25.14 194 SER A C 1
ATOM 1335 O O . SER A 1 193 ? 69.510 187.961 37.635 1.00 27.68 194 SER A O 1
ATOM 1338 N N . PRO A 1 194 ? 67.739 189.334 37.375 1.00 23.05 195 PRO A N 1
ATOM 1339 C CA . PRO A 1 194 ? 66.806 188.256 37.033 1.00 21.66 195 PRO A CA 1
ATOM 1340 C C . PRO A 1 194 ? 67.258 187.321 35.933 1.00 22.50 195 PRO A C 1
ATOM 1341 O O . PRO A 1 194 ? 67.171 186.111 36.100 1.00 22.75 195 PRO A O 1
ATOM 1345 N N . SER A 1 195 ? 67.767 187.858 34.838 1.00 22.98 196 SER A N 1
ATOM 1346 C CA . SER A 1 195 ? 68.138 187.016 33.719 1.00 24.49 196 SER A CA 1
ATOM 1347 C C . SER A 1 195 ? 69.401 186.181 34.010 1.00 26.29 196 SER A C 1
ATOM 1348 O O . SER A 1 195 ? 69.570 185.117 33.442 1.00 27.92 196 SER A O 1
ATOM 1351 N N . GLU A 1 196 ? 70.284 186.677 34.859 1.00 28.34 197 GLU A N 1
ATOM 1352 C CA . GLU A 1 196 ? 71.475 185.894 35.262 1.00 29.85 197 GLU A CA 1
ATOM 1353 C C . GLU A 1 196 ? 71.043 184.737 36.199 1.00 26.88 197 GLU A C 1
ATOM 1354 O O . GLU A 1 196 ? 71.525 183.621 36.090 1.00 22.66 197 GLU A O 1
ATOM 1360 N N . LEU A 1 197 ? 70.121 185.036 37.103 1.00 25.90 198 LEU A N 1
ATOM 1361 C CA . LEU A 1 197 ? 69.586 184.015 38.008 1.00 25.36 198 LEU A CA 1
ATOM 1362 C C . LEU A 1 197 ? 68.880 182.910 37.216 1.00 24.35 198 LEU A C 1
ATOM 1363 O O . LEU A 1 197 ? 69.051 181.751 37.500 1.00 25.45 198 LEU A O 1
ATOM 1368 N N . ALA A 1 198 ? 68.168 183.281 36.171 1.00 23.90 199 ALA A N 1
ATOM 1369 C CA . ALA A 1 198 ? 67.520 182.311 35.270 1.00 22.79 199 ALA A CA 1
ATOM 1370 C C . ALA A 1 198 ? 68.522 181.397 34.588 1.00 22.24 199 ALA A C 1
ATOM 1371 O O . ALA A 1 198 ? 68.295 180.185 34.488 1.00 22.87 199 ALA A O 1
ATOM 1373 N N . VAL A 1 199 ? 69.609 181.960 34.100 1.00 22.12 200 VAL A N 1
ATOM 1374 C CA . VAL A 1 199 ? 70.645 181.145 33.480 1.00 23.66 200 VAL A CA 1
ATOM 1375 C C . VAL A 1 199 ? 71.251 180.173 34.514 1.00 24.46 200 VAL A C 1
ATOM 1376 O O . VAL A 1 199 ? 71.459 178.985 34.231 1.00 25.05 200 VAL A O 1
ATOM 1380 N N . VAL A 1 200 ? 71.484 180.670 35.711 1.00 23.58 201 VAL A N 1
ATOM 1381 C CA . VAL A 1 200 ? 71.958 179.815 36.779 1.00 24.66 201 VAL A CA 1
ATOM 1382 C C . VAL A 1 200 ? 70.952 178.701 37.144 1.00 25.90 201 VAL A C 1
ATOM 1383 O O . VAL A 1 200 ? 71.336 177.532 37.284 1.00 26.24 201 VAL A O 1
ATOM 1387 N N . ALA A 1 201 ? 69.687 179.071 37.320 1.00 24.99 202 ALA A N 1
ATOM 1388 C CA . ALA A 1 201 ? 68.640 178.098 37.614 1.00 24.85 202 ALA A CA 1
ATOM 1389 C C . ALA A 1 201 ? 68.520 177.051 36.526 1.00 25.06 202 ALA A C 1
ATOM 1390 O O . ALA A 1 201 ? 68.317 175.872 36.827 1.00 27.30 202 ALA A O 1
ATOM 1392 N N . THR A 1 202 ? 68.694 177.477 35.279 1.00 23.38 203 THR A N 1
ATOM 1393 C CA . THR A 1 202 ? 68.658 176.566 34.137 1.00 22.92 203 THR A CA 1
ATOM 1394 C C . THR A 1 202 ? 69.781 175.527 34.240 1.00 23.26 203 THR A C 1
ATOM 1395 O O . THR A 1 202 ? 69.563 174.331 34.113 1.00 23.24 203 THR A O 1
ATOM 1399 N N . SER A 1 203 ? 70.986 176.001 34.519 1.00 24.18 204 SER A N 1
ATOM 1400 C CA . SER A 1 203 ? 72.125 175.097 34.732 1.00 22.92 204 SER A CA 1
ATOM 1401 C C . SER A 1 203 ? 71.965 174.101 35.888 1.00 22.56 204 SER A C 1
ATOM 1402 O O . SER A 1 203 ? 72.366 172.946 35.768 1.00 23.59 204 SER A O 1
ATOM 1405 N N . THR A 1 204 ? 71.391 174.549 36.993 1.00 22.66 205 THR A N 1
ATOM 1406 C CA . THR A 1 204 ? 71.217 173.704 38.162 1.00 22.71 205 THR A CA 1
ATOM 1407 C C . THR A 1 204 ? 70.263 172.555 37.824 1.00 23.70 205 THR A C 1
ATOM 1408 O O . THR A 1 204 ? 70.543 171.387 38.073 1.00 24.14 205 THR A O 1
ATOM 1412 N N . GLN A 1 205 ? 69.162 172.900 37.183 1.00 24.05 206 GLN A N 1
ATOM 1413 C CA . GLN A 1 205 ? 68.158 171.922 36.813 1.00 24.03 206 GLN A CA 1
ATOM 1414 C C . GLN A 1 205 ? 68.616 170.965 35.725 1.00 25.00 206 GLN A C 1
ATOM 1415 O O . GLN A 1 205 ? 68.322 169.759 35.787 1.00 25.57 206 GLN A O 1
ATOM 1421 N N . LEU A 1 206 ? 69.355 171.477 34.747 1.00 25.06 207 LEU A N 1
ATOM 1422 C CA . LEU A 1 206 ? 69.884 170.593 33.721 1.00 25.80 207 LEU A CA 1
ATOM 1423 C C . LEU A 1 206 ? 70.852 169.603 34.319 1.00 25.95 207 LEU A C 1
ATOM 1424 O O . LEU A 1 206 ? 70.832 168.453 33.974 1.00 26.18 207 LEU A O 1
ATOM 1429 N N . CYS A 1 207 ? 71.682 170.070 35.240 1.00 27.48 208 CYS A N 1
ATOM 1430 C CA . CYS A 1 207 ? 72.633 169.200 35.952 1.00 27.49 208 CYS A CA 1
ATOM 1431 C C . CYS A 1 207 ? 71.888 168.127 36.772 1.00 26.64 208 CYS A C 1
ATOM 1432 O O . CYS A 1 207 ? 72.157 166.938 36.663 1.00 25.24 208 CYS A O 1
ATOM 1435 N N . GLN A 1 208 ? 70.894 168.579 37.514 1.00 25.93 209 GLN A N 1
ATOM 1436 C CA . GLN A 1 208 ? 69.956 167.692 38.241 1.00 25.68 209 GLN A CA 1
ATOM 1437 C C . GLN A 1 208 ? 69.352 166.564 37.351 1.00 23.90 209 GLN A C 1
ATOM 1438 O O . GLN A 1 208 ? 69.300 165.394 37.739 1.00 21.98 209 GLN A O 1
ATOM 1444 N N . ARG A 1 209 ? 68.965 166.926 36.140 1.00 23.08 210 ARG A N 1
ATOM 1445 C CA . ARG A 1 209 ? 68.345 165.970 35.222 1.00 21.82 210 ARG A CA 1
ATOM 1446 C C . ARG A 1 209 ? 69.354 164.994 34.647 1.00 21.28 210 ARG A C 1
ATOM 1447 O O . ARG A 1 209 ? 69.106 163.772 34.570 1.00 20.92 210 ARG A O 1
ATOM 1455 N N . LEU A 1 210 ? 70.502 165.516 34.253 1.00 20.66 211 LEU A N 1
ATOM 1456 C CA . LEU A 1 210 ? 71.590 164.650 33.794 1.00 20.88 211 LEU A CA 1
ATOM 1457 C C . LEU A 1 210 ? 72.008 163.598 34.845 1.00 20.06 211 LEU A C 1
ATOM 1458 O O . LEU A 1 210 ? 72.214 162.453 34.520 1.00 20.01 211 LEU A O 1
ATOM 1463 N N . VAL A 1 211 ? 72.138 164.015 36.086 1.00 19.55 212 VAL A N 1
ATOM 1464 C CA . VAL A 1 211 ? 72.600 163.130 37.146 1.00 19.74 212 VAL A CA 1
ATOM 1465 C C . VAL A 1 211 ? 71.653 161.981 37.460 1.00 20.11 212 VAL A C 1
ATOM 1466 O O . VAL A 1 211 ? 72.080 160.862 37.659 1.00 19.76 212 VAL A O 1
ATOM 1470 N N . ASP A 1 212 ? 70.371 162.268 37.537 1.00 21.27 213 ASP A N 1
ATOM 1471 C CA . ASP A 1 212 ? 69.385 161.234 37.840 1.00 22.10 213 ASP A CA 1
ATOM 1472 C C . ASP A 1 212 ? 68.833 160.496 36.634 1.00 22.35 213 ASP A C 1
ATOM 1473 O O . ASP A 1 212 ? 68.061 159.580 36.803 1.00 23.28 213 ASP A O 1
ATOM 1478 N N . ALA A 1 213 ? 69.228 160.858 35.429 1.00 23.24 214 ALA A N 1
ATOM 1479 C CA . ALA A 1 213 ? 68.818 160.066 34.269 1.00 23.50 214 ALA A CA 1
ATOM 1480 C C . ALA A 1 213 ? 69.455 158.688 34.361 1.00 24.40 214 ALA A C 1
ATOM 1481 O O . ALA A 1 213 ? 70.604 158.568 34.764 1.00 25.08 214 ALA A O 1
ATOM 1483 N N . PRO A 1 214 ? 68.695 157.628 34.040 1.00 25.99 215 PRO A N 1
ATOM 1484 C CA . PRO A 1 214 ? 69.287 156.307 34.023 1.00 25.91 215 PRO A CA 1
ATOM 1485 C C . PRO A 1 214 ? 70.225 156.152 32.849 1.00 26.62 215 PRO A C 1
ATOM 1486 O O . PRO A 1 214 ? 70.104 156.885 31.849 1.00 25.27 215 PRO A O 1
ATOM 1490 N N . THR A 1 215 ? 71.144 155.201 33.001 1.00 26.92 216 THR A N 1
ATOM 1491 C CA . THR A 1 215 ? 72.221 154.982 32.054 1.00 28.19 216 THR A CA 1
ATOM 1492 C C . THR A 1 215 ? 71.708 154.472 30.694 1.00 28.62 216 THR A C 1
ATOM 1493 O O . THR A 1 215 ? 72.296 154.773 29.667 1.00 27.34 216 THR A O 1
ATOM 1497 N N . ASN A 1 216 ? 70.583 153.764 30.696 1.00 28.54 217 ASN A N 1
ATOM 1498 C CA . ASN A 1 216 ? 69.949 153.383 29.437 1.00 30.02 217 ASN A CA 1
ATOM 1499 C C . ASN A 1 216 ? 69.493 154.596 28.588 1.00 30.67 217 ASN A C 1
ATOM 1500 O O . ASN A 1 216 ? 69.254 154.451 27.381 1.00 33.16 217 ASN A O 1
ATOM 1505 N N . LEU A 1 217 ? 69.387 155.779 29.203 1.00 29.41 218 LEU A N 1
ATOM 1506 C CA . LEU A 1 217 ? 69.130 157.051 28.463 1.00 28.27 218 LEU A CA 1
ATOM 1507 C C . LEU A 1 217 ? 70.378 157.921 28.334 1.00 28.43 218 LEU A C 1
ATOM 1508 O O . LEU A 1 217 ? 70.696 158.426 27.247 1.00 28.42 218 LEU A O 1
ATOM 1513 N N . LEU A 1 218 ? 71.104 158.065 29.438 1.00 28.09 219 LEU A N 1
ATOM 1514 C CA . LEU A 1 218 ? 72.367 158.798 29.429 1.00 27.63 219 LEU A CA 1
ATOM 1515 C C . LEU A 1 218 ? 73.581 157.893 29.529 1.00 28.48 219 LEU A C 1
ATOM 1516 O O . LEU A 1 218 ? 73.991 157.508 30.616 1.00 26.89 219 LEU A O 1
ATOM 1521 N N . ASN A 1 219 ? 74.158 157.602 28.370 1.00 30.02 220 ASN A N 1
ATOM 1522 C CA . ASN A 1 219 ? 75.389 156.850 28.253 1.00 30.85 220 ASN A CA 1
ATOM 1523 C C . ASN A 1 219 ? 76.454 157.770 27.666 1.00 29.67 220 ASN A C 1
ATOM 1524 O O . ASN A 1 219 ? 76.224 158.963 27.500 1.00 30.52 220 ASN A O 1
ATOM 1529 N N . THR A 1 220 ? 77.611 157.218 27.320 1.00 28.98 221 THR A N 1
ATOM 1530 C CA . THR A 1 220 ? 78.712 158.047 26.837 1.00 27.63 221 THR A CA 1
ATOM 1531 C C . THR A 1 220 ? 78.389 158.720 25.510 1.00 25.47 221 THR A C 1
ATOM 1532 O O . THR A 1 220 ? 78.777 159.860 25.286 1.00 23.91 221 THR A O 1
ATOM 1536 N N . ALA A 1 221 ? 77.698 158.010 24.635 1.00 24.51 222 ALA A N 1
ATOM 1537 C CA . ALA A 1 221 ? 77.318 158.586 23.316 1.00 24.98 222 ALA A CA 1
ATOM 1538 C C . ALA A 1 221 ? 76.324 159.718 23.456 1.00 25.49 222 ALA A C 1
ATOM 1539 O O . ALA A 1 221 ? 76.523 160.809 22.924 1.00 25.42 222 ALA A O 1
ATOM 1541 N N . THR A 1 222 ? 75.263 159.465 24.203 1.00 26.84 223 THR A N 1
ATOM 1542 C CA . THR A 1 222 ? 74.201 160.465 24.374 1.00 28.20 223 THR A CA 1
ATOM 1543 C C . THR A 1 222 ? 74.690 161.736 25.090 1.00 28.50 223 THR A C 1
ATOM 1544 O O . THR A 1 222 ? 74.351 162.856 24.667 1.00 27.04 223 THR A O 1
ATOM 1548 N N . PHE A 1 223 ? 75.492 161.555 26.146 1.00 28.14 224 PHE A N 1
ATOM 1549 C CA . PHE A 1 223 ? 76.131 162.686 26.850 1.00 28.02 224 PHE A CA 1
ATOM 1550 C C . PHE A 1 223 ? 77.029 163.481 25.883 1.00 27.87 224 PHE A C 1
ATOM 1551 O O . PHE A 1 223 ? 76.956 164.700 25.809 1.00 26.99 224 PHE A O 1
ATOM 1559 N N . ALA A 1 224 ? 77.866 162.776 25.132 1.00 29.15 225 ALA A N 1
ATOM 1560 C CA . ALA A 1 224 ? 78.723 163.416 24.114 1.00 28.99 225 ALA A CA 1
ATOM 1561 C C . ALA A 1 224 ? 77.912 164.208 23.112 1.00 29.64 225 ALA A C 1
ATOM 1562 O O . ALA A 1 224 ? 78.304 165.287 22.678 1.00 29.41 225 ALA A O 1
ATOM 1564 N N . GLU A 1 225 ? 76.773 163.647 22.748 1.00 29.90 226 GLU A N 1
ATOM 1565 C CA . GLU A 1 225 ? 75.877 164.262 21.778 1.00 30.75 226 GLU A CA 1
ATOM 1566 C C . GLU A 1 225 ? 75.258 165.561 22.314 1.00 30.39 226 GLU A C 1
ATOM 1567 O O . GLU A 1 225 ? 75.122 166.539 21.587 1.00 28.14 226 GLU A O 1
ATOM 1573 N N . VAL A 1 226 ? 74.874 165.551 23.587 1.00 28.95 227 VAL A N 1
ATOM 1574 C CA . VAL A 1 226 ? 74.342 166.747 24.228 1.00 28.05 227 VAL A CA 1
ATOM 1575 C C . VAL A 1 226 ? 75.384 167.874 24.204 1.00 28.72 227 VAL A C 1
ATOM 1576 O O . VAL A 1 226 ? 75.090 169.026 23.843 1.00 31.41 227 VAL A O 1
ATOM 1580 N N . ALA A 1 227 ? 76.593 167.526 24.600 1.00 27.97 228 ALA A N 1
ATOM 1581 C CA . ALA A 1 227 ? 77.695 168.472 24.604 1.00 27.56 228 ALA A CA 1
ATOM 1582 C C . ALA A 1 227 ? 77.961 169.049 23.218 1.00 27.28 228 ALA A C 1
ATOM 1583 O O . ALA A 1 227 ? 78.072 170.239 23.054 1.00 29.79 228 ALA A O 1
ATOM 1585 N N . GLN A 1 228 ? 78.032 168.197 22.217 1.00 28.39 229 GLN A N 1
ATOM 1586 C CA . GLN A 1 228 ? 78.182 168.650 20.818 1.00 28.95 229 GLN A CA 1
ATOM 1587 C C . GLN A 1 228 ? 77.094 169.610 20.338 1.00 30.59 229 GLN A C 1
ATOM 1588 O O . GLN A 1 228 ? 77.395 170.604 19.677 1.00 31.56 229 GLN A O 1
ATOM 1594 N N . SER A 1 229 ? 75.838 169.333 20.669 1.00 30.55 230 SER A N 1
ATOM 1595 C CA . SER A 1 229 ? 74.743 170.218 20.225 1.00 30.88 230 SER A CA 1
ATOM 1596 C C . SER A 1 229 ? 74.803 171.572 20.925 1.00 30.88 230 SER A C 1
ATOM 1597 O O . SER A 1 229 ? 74.576 172.621 20.283 1.00 29.36 230 SER A O 1
ATOM 1600 N N . TYR A 1 230 ? 75.114 171.544 22.227 1.00 27.76 231 TYR A N 1
ATOM 1601 C CA . TYR A 1 230 ? 75.312 172.783 22.964 1.00 26.01 231 TYR A CA 1
ATOM 1602 C C . TYR A 1 230 ? 76.509 173.534 22.412 1.00 26.56 231 TYR A C 1
ATOM 1603 O O . TYR A 1 230 ? 76.469 174.763 22.259 1.00 28.84 231 TYR A O 1
ATOM 1612 N N . ALA A 1 231 ? 77.565 172.802 22.092 1.00 25.62 232 ALA A N 1
ATOM 1613 C CA . ALA A 1 231 ? 78.735 173.417 21.431 1.00 27.03 232 ALA A CA 1
ATOM 1614 C C . ALA A 1 231 ? 78.362 174.220 20.184 1.00 25.80 232 ALA A C 1
ATOM 1615 O O . ALA A 1 231 ? 78.705 175.394 20.120 1.00 25.31 232 ALA A O 1
ATOM 1617 N N . LYS A 1 232 ? 77.649 173.589 19.241 1.00 26.75 233 LYS A N 1
ATOM 1618 C CA . LYS A 1 232 ? 77.137 174.292 18.017 1.00 30.82 233 LYS A CA 1
ATOM 1619 C C . LYS A 1 232 ? 76.298 175.521 18.377 1.00 33.17 233 LYS A C 1
ATOM 1620 O O . LYS A 1 232 ? 76.530 176.581 17.823 1.00 36.48 233 LYS A O 1
ATOM 1622 N N . GLU A 1 233 ? 75.363 175.379 19.323 1.00 34.78 234 GLU A N 1
ATOM 1623 C CA . GLU A 1 233 ? 74.465 176.482 19.720 1.00 36.93 234 GLU A CA 1
ATOM 1624 C C . GLU A 1 233 ? 75.261 177.668 20.248 1.00 35.48 234 GLU A C 1
ATOM 1625 O O . GLU A 1 233 ? 75.085 178.793 19.802 1.00 33.58 234 GLU A O 1
ATOM 1631 N N . LEU A 1 234 ? 76.160 177.402 21.181 1.00 35.18 235 LEU A N 1
ATOM 1632 C CA . LEU A 1 234 ? 76.887 178.478 21.867 1.00 36.63 235 LEU A CA 1
ATOM 1633 C C . LEU A 1 234 ? 78.063 179.120 21.078 1.00 38.25 235 LEU A C 1
ATOM 1634 O O . LEU A 1 234 ? 78.662 180.105 21.556 1.00 35.20 235 LEU A O 1
ATOM 1639 N N . GLY A 1 235 ? 78.405 178.541 19.914 1.00 38.59 236 GLY A N 1
ATOM 1640 C CA . GLY A 1 235 ? 79.524 178.996 19.096 1.00 37.04 236 GLY A CA 1
ATOM 1641 C C . GLY A 1 235 ? 80.870 178.593 19.668 1.00 41.93 236 GLY A C 1
ATOM 1642 O O . GLY A 1 235 ? 81.864 179.315 19.514 1.00 43.63 236 GLY A O 1
ATOM 1643 N N . CYS A 1 236 ? 80.914 177.438 20.334 1.00 42.98 237 CYS A N 1
ATOM 1644 C CA . CYS A 1 236 ? 82.148 176.927 20.975 1.00 40.23 237 CYS A CA 1
ATOM 1645 C C . CYS A 1 236 ? 82.799 175.805 20.194 1.00 37.74 237 CYS A C 1
ATOM 1646 O O . CYS A 1 236 ? 82.126 175.000 19.555 1.00 40.58 237 CYS A O 1
ATOM 1649 N N . ALA A 1 237 ? 84.118 175.743 20.268 1.00 36.42 238 ALA A N 1
ATOM 1650 C CA . ALA A 1 237 ? 84.874 174.612 19.704 1.00 33.68 238 ALA A CA 1
ATOM 1651 C C . ALA A 1 237 ? 84.640 173.343 20.539 1.00 30.36 238 ALA A C 1
ATOM 1652 O O . ALA A 1 237 ? 84.425 173.409 21.739 1.00 28.99 238 ALA A O 1
ATOM 1654 N N . VAL A 1 238 ? 84.671 172.204 19.872 1.00 29.12 239 VAL A N 1
ATOM 1655 C CA . VAL A 1 238 ? 84.479 170.929 20.527 1.00 29.09 239 VAL A CA 1
ATOM 1656 C C . VAL A 1 238 ? 85.273 169.852 19.824 1.00 29.38 239 VAL A C 1
ATOM 1657 O O . VAL A 1 238 ? 85.369 169.815 18.587 1.00 28.88 239 VAL A O 1
ATOM 1661 N N . ASP A 1 239 ? 85.812 168.953 20.632 1.00 29.44 240 ASP A N 1
ATOM 1662 C CA . ASP A 1 239 ? 86.737 167.935 20.172 1.00 29.92 240 ASP A CA 1
ATOM 1663 C C . ASP A 1 239 ? 86.399 166.651 20.906 1.00 29.48 240 ASP A C 1
ATOM 1664 O O . ASP A 1 239 ? 86.221 166.655 22.102 1.00 31.20 240 ASP A O 1
ATOM 1669 N N . VAL A 1 240 ? 86.301 165.558 20.184 1.00 29.42 241 VAL A N 1
ATOM 1670 C CA . VAL A 1 240 ? 85.954 164.265 20.784 1.00 29.26 241 VAL A CA 1
ATOM 1671 C C . VAL A 1 240 ? 86.998 163.268 20.411 1.00 28.41 241 VAL A C 1
ATOM 1672 O O . VAL A 1 240 ? 87.251 163.069 19.239 1.00 27.84 241 VAL A O 1
ATOM 1676 N N . ILE A 1 241 ? 87.600 162.634 21.408 1.00 29.10 242 ILE A N 1
ATOM 1677 C CA . ILE A 1 241 ? 88.496 161.516 21.136 1.00 29.33 242 ILE A CA 1
ATOM 1678 C C . ILE A 1 241 ? 87.764 160.250 21.585 1.00 30.39 242 ILE A C 1
ATOM 1679 O O . ILE A 1 241 ? 87.555 160.033 22.769 1.00 29.72 242 ILE A O 1
ATOM 1684 N N . CYS A 1 242 ? 87.365 159.444 20.617 1.00 30.75 243 CYS A N 1
ATOM 1685 C CA . CYS A 1 242 ? 86.468 158.329 20.856 1.00 33.46 243 CYS A CA 1
ATOM 1686 C C . CYS A 1 242 ? 87.112 156.942 20.698 1.00 33.93 243 CYS A C 1
ATOM 1687 O O . CYS A 1 242 ? 87.812 156.669 19.708 1.00 34.53 243 CYS A O 1
ATOM 1690 N N . GLY A 1 243 ? 86.844 156.068 21.677 1.00 34.31 244 GLY A N 1
ATOM 1691 C CA . GLY A 1 243 ? 87.122 154.619 21.573 1.00 34.02 244 GLY A CA 1
ATOM 1692 C C . GLY A 1 243 ? 88.552 154.249 21.245 1.00 34.31 244 GLY A C 1
ATOM 1693 O O . GLY A 1 243 ? 89.473 154.530 22.011 1.00 35.77 244 GLY A O 1
ATOM 1694 N N . GLU A 1 244 ? 88.746 153.613 20.094 1.00 36.45 245 GLU A N 1
ATOM 1695 C CA . GLU A 1 244 ? 90.096 153.185 19.640 1.00 36.18 245 GLU A CA 1
ATOM 1696 C C . GLU A 1 244 ? 91.082 154.340 19.441 1.00 35.93 245 GLU A C 1
ATOM 1697 O O . GLU A 1 244 ? 92.288 154.173 19.600 1.00 35.11 245 GLU A O 1
ATOM 1703 N N . GLU A 1 245 ? 90.561 155.512 19.101 1.00 36.01 246 GLU A N 1
ATOM 1704 C CA . GLU A 1 245 ? 91.399 156.694 18.984 1.00 36.31 246 GLU A CA 1
ATOM 1705 C C . GLU A 1 245 ? 92.064 157.020 20.339 1.00 36.48 246 GLU A C 1
ATOM 1706 O O . GLU A 1 245 ? 93.215 157.511 20.371 1.00 37.27 246 GLU A O 1
ATOM 1712 N N . LEU A 1 246 ? 91.370 156.731 21.441 1.00 32.99 247 LEU A N 1
ATOM 1713 C CA . LEU A 1 246 ? 91.979 156.876 22.768 1.00 33.12 247 LEU A CA 1
ATOM 1714 C C . LEU A 1 246 ? 93.122 155.898 23.013 1.00 33.67 247 LEU A C 1
ATOM 1715 O O . LEU A 1 246 ? 94.151 156.282 23.546 1.00 32.58 247 LEU A O 1
ATOM 1720 N N . ARG A 1 247 ? 92.938 154.633 22.647 1.00 35.82 248 ARG A N 1
ATOM 1721 C CA . ARG A 1 247 ? 94.015 153.643 22.822 1.00 36.56 248 ARG A CA 1
ATOM 1722 C C . ARG A 1 247 ? 95.200 154.087 21.964 1.00 34.82 248 ARG A C 1
ATOM 1723 O O . ARG A 1 247 ? 96.290 154.259 22.470 1.00 35.86 248 ARG A O 1
ATOM 1731 N N . GLU A 1 248 ? 94.959 154.338 20.690 1.00 36.04 249 GLU A N 1
ATOM 1732 C CA . GLU A 1 248 ? 96.045 154.680 19.748 1.00 36.65 249 GLU A CA 1
ATOM 1733 C C . GLU A 1 248 ? 96.786 155.958 20.105 1.00 35.12 249 GLU A C 1
ATOM 1734 O O . GLU A 1 248 ? 97.963 156.096 19.813 1.00 33.25 249 GLU A O 1
ATOM 1740 N N . ARG A 1 249 ? 96.105 156.902 20.736 1.00 33.70 250 ARG A N 1
ATOM 1741 C CA . ARG A 1 249 ? 96.762 158.148 21.101 1.00 31.35 250 ARG A CA 1
ATOM 1742 C C . ARG A 1 249 ? 97.320 158.137 22.527 1.00 30.36 250 ARG A C 1
ATOM 1743 O O . ARG A 1 249 ? 97.823 159.152 22.996 1.00 29.69 250 ARG A O 1
ATOM 1751 N N . GLY A 1 250 ? 97.297 156.967 23.177 1.00 28.34 251 GLY A N 1
ATOM 1752 C CA . GLY A 1 250 ? 97.973 156.770 24.471 1.00 26.61 251 GLY A CA 1
ATOM 1753 C C . GLY A 1 250 ? 97.196 157.085 25.738 1.00 24.58 251 GLY A C 1
ATOM 1754 O O . GLY A 1 250 ? 97.781 157.184 26.812 1.00 23.02 251 GLY A O 1
ATOM 1755 N N . TYR A 1 251 ? 95.889 157.200 25.613 1.00 25.05 252 TYR A N 1
ATOM 1756 C CA . TYR A 1 251 ? 95.009 157.553 26.731 1.00 26.43 252 TYR A CA 1
ATOM 1757 C C . TYR A 1 251 ? 94.581 156.292 27.438 1.00 25.80 252 TYR A C 1
ATOM 1758 O O . TYR A 1 251 ? 93.392 155.937 27.447 1.00 27.30 252 TYR A O 1
ATOM 1767 N N . GLY A 1 252 ? 95.563 155.623 28.027 1.00 24.68 253 GLY A N 1
ATOM 1768 C CA . GLY A 1 252 ? 95.393 154.280 28.557 1.00 24.58 253 GLY A CA 1
ATOM 1769 C C . GLY A 1 252 ? 94.515 154.197 29.788 1.00 25.30 253 GLY A C 1
ATOM 1770 O O . GLY A 1 252 ? 94.038 153.122 30.134 1.00 25.45 253 GLY A O 1
ATOM 1771 N N . GLY A 1 253 ? 94.325 155.311 30.482 1.00 26.61 254 GLY A N 1
ATOM 1772 C CA . GLY A 1 253 ? 93.509 155.315 31.710 1.00 27.07 254 GLY A CA 1
ATOM 1773 C C . GLY A 1 253 ? 92.055 155.218 31.334 1.00 26.74 254 GLY A C 1
ATOM 1774 O O . GLY A 1 253 ? 91.368 154.205 31.568 1.00 27.27 254 GLY A O 1
ATOM 1775 N N . ILE A 1 254 ? 91.599 156.272 30.689 1.00 27.04 255 ILE A N 1
ATOM 1776 C CA . ILE A 1 254 ? 90.199 156.359 30.275 1.00 26.38 255 ILE A CA 1
ATOM 1777 C C . ILE A 1 254 ? 89.804 155.226 29.318 1.00 27.15 255 ILE A C 1
ATOM 1778 O O . ILE A 1 254 ? 88.664 154.712 29.408 1.00 27.08 255 ILE A O 1
ATOM 1783 N N . TYR A 1 255 ? 90.715 154.857 28.403 1.00 25.91 256 TYR A N 1
ATOM 1784 C CA . TYR A 1 255 ? 90.442 153.762 27.451 1.00 25.09 256 TYR A CA 1
ATOM 1785 C C . TYR A 1 255 ? 90.233 152.454 28.155 1.00 25.52 256 TYR A C 1
ATOM 1786 O O . TYR A 1 255 ? 89.248 151.789 27.936 1.00 24.50 256 TYR A O 1
ATOM 1795 N N . SER A 1 256 ? 91.187 152.094 29.003 1.00 27.49 257 SER A N 1
ATOM 1796 C CA . SER A 1 256 ? 91.154 150.812 29.718 1.00 27.66 257 SER A CA 1
ATOM 1797 C C . SER A 1 256 ? 89.924 150.679 30.636 1.00 27.94 257 SER A C 1
ATOM 1798 O O . SER A 1 256 ? 89.314 149.617 30.681 1.00 27.23 257 SER A O 1
ATOM 1801 N N . VAL A 1 257 ? 89.582 151.750 31.346 1.00 27.47 258 VAL A N 1
ATOM 1802 C CA . VAL A 1 257 ? 88.367 151.773 32.183 1.00 27.87 258 VAL A CA 1
ATOM 1803 C C . VAL A 1 257 ? 87.093 151.527 31.362 1.00 27.71 258 VAL A C 1
ATOM 1804 O O . VAL A 1 257 ? 86.208 150.833 31.820 1.00 29.75 258 VAL A O 1
ATOM 1808 N N . GLY A 1 258 ? 86.999 152.127 30.187 1.00 26.87 259 GLY A N 1
ATOM 1809 C CA . GLY A 1 258 ? 85.759 152.123 29.411 1.00 27.78 259 GLY A CA 1
ATOM 1810 C C . GLY A 1 258 ? 85.581 151.086 28.317 1.00 30.32 259 GLY A C 1
ATOM 1811 O O . GLY A 1 258 ? 84.466 150.928 27.812 1.00 29.69 259 GLY A O 1
ATOM 1812 N N . LYS A 1 259 ? 86.650 150.370 27.958 1.00 31.24 260 LYS A N 1
ATOM 1813 C CA . LYS A 1 259 ? 86.684 149.554 26.693 1.00 32.69 260 LYS A CA 1
ATOM 1814 C C . LYS A 1 259 ? 85.767 148.329 26.656 1.00 32.08 260 LYS A C 1
ATOM 1815 O O . LYS A 1 259 ? 85.440 147.820 25.596 1.00 31.41 260 LYS A O 1
ATOM 1821 N N . CYS A 1 260 ? 85.396 147.845 27.829 1.00 34.18 261 CYS A N 1
ATOM 1822 C CA . CYS A 1 260 ? 84.478 146.708 27.958 1.00 34.33 261 CYS A CA 1
ATOM 1823 C C . CYS A 1 260 ? 83.022 147.093 27.630 1.00 33.17 261 CYS A C 1
ATOM 1824 O O . CYS A 1 260 ? 82.237 146.250 27.212 1.00 32.37 261 CYS A O 1
ATOM 1827 N N . ALA A 1 261 ? 82.676 148.364 27.834 1.00 32.02 262 ALA A N 1
ATOM 1828 C CA . ALA A 1 261 ? 81.279 148.835 27.765 1.00 30.88 262 ALA A CA 1
ATOM 1829 C C . ALA A 1 261 ? 80.729 148.720 26.347 1.00 31.73 262 ALA A C 1
ATOM 1830 O O . ALA A 1 261 ? 81.498 148.580 25.394 1.00 31.14 262 ALA A O 1
ATOM 1832 N N . VAL A 1 262 ? 79.404 148.761 26.218 1.00 32.84 263 VAL A N 1
ATOM 1833 C CA . VAL A 1 262 ? 78.765 148.730 24.891 1.00 35.67 263 VAL A CA 1
ATOM 1834 C C . VAL A 1 262 ? 78.949 150.060 24.148 1.00 36.36 263 VAL A C 1
ATOM 1835 O O . VAL A 1 262 ? 79.188 150.069 22.931 1.00 37.28 263 VAL A O 1
ATOM 1839 N N . GLU A 1 263 ? 78.864 151.175 24.869 1.00 36.44 264 GLU A N 1
ATOM 1840 C CA . GLU A 1 263 ? 79.204 152.476 24.280 1.00 35.92 264 GLU A CA 1
ATOM 1841 C C . GLU A 1 263 ? 80.618 152.892 24.667 1.00 33.21 264 GLU A C 1
ATOM 1842 O O . GLU A 1 263 ? 80.975 152.946 25.848 1.00 32.74 264 GLU A O 1
ATOM 1848 N N . ALA A 1 264 ? 81.398 153.215 23.637 1.00 31.24 265 ALA A N 1
ATOM 1849 C CA . ALA A 1 264 ? 82.823 153.498 23.761 1.00 29.38 265 ALA A CA 1
ATOM 1850 C C . ALA A 1 264 ? 83.108 154.704 24.664 1.00 29.46 265 ALA A C 1
ATOM 1851 O O . ALA A 1 264 ? 82.313 155.647 24.733 1.00 30.71 265 ALA A O 1
ATOM 1853 N N . PRO A 1 265 ? 84.245 154.683 25.360 1.00 29.29 266 PRO A N 1
ATOM 1854 C CA . PRO A 1 265 ? 84.643 155.866 26.100 1.00 29.43 266 PRO A CA 1
ATOM 1855 C C . PRO A 1 265 ? 85.097 157.008 25.192 1.00 30.37 266 PRO A C 1
ATOM 1856 O O . PRO A 1 265 ? 85.499 156.802 24.038 1.00 30.62 266 PRO A O 1
ATOM 1860 N N . ARG A 1 266 ? 85.003 158.213 25.739 1.00 30.52 267 ARG A N 1
ATOM 1861 C CA . ARG A 1 266 ? 85.251 159.433 24.991 1.00 30.53 267 ARG A CA 1
ATOM 1862 C C . ARG A 1 266 ? 85.796 160.510 25.916 1.00 30.71 267 ARG A C 1
ATOM 1863 O O . ARG A 1 266 ? 85.342 160.659 27.065 1.00 28.77 267 ARG A O 1
ATOM 1871 N N . LEU A 1 267 ? 86.758 161.254 25.387 1.00 30.24 268 LEU A N 1
ATOM 1872 C CA . LEU A 1 267 ? 87.200 162.523 25.955 1.00 30.82 268 LEU A CA 1
ATOM 1873 C C . LEU A 1 267 ? 86.568 163.634 25.122 1.00 30.93 268 LEU A C 1
ATOM 1874 O O . LEU A 1 267 ? 86.807 163.732 23.908 1.00 31.53 268 LEU A O 1
ATOM 1879 N N . VAL A 1 268 ? 85.729 164.439 25.753 1.00 29.64 269 VAL A N 1
ATOM 1880 C CA . VAL A 1 268 ? 85.032 165.514 25.057 1.00 29.01 269 VAL A CA 1
ATOM 1881 C C . VAL A 1 268 ? 85.491 166.824 25.643 1.00 28.13 269 VAL A C 1
ATOM 1882 O O . VAL A 1 268 ? 85.315 167.079 26.840 1.00 26.42 269 VAL A O 1
ATOM 1886 N N . THR A 1 269 ? 86.077 167.646 24.795 1.00 27.70 270 THR A N 1
ATOM 1887 C CA . THR A 1 269 ? 86.645 168.925 25.235 1.00 29.33 270 THR A CA 1
ATOM 1888 C C . THR A 1 269 ? 85.965 170.112 24.501 1.00 29.80 270 THR A C 1
ATOM 1889 O O . THR A 1 269 ? 85.986 170.179 23.267 1.00 28.68 270 THR A O 1
ATOM 1893 N N . LEU A 1 270 ? 85.385 171.023 25.279 1.00 29.05 271 LEU A N 1
ATOM 1894 C CA . LEU A 1 270 ? 84.803 172.253 24.757 1.00 29.83 271 LEU A CA 1
ATOM 1895 C C . LEU A 1 270 ? 85.658 173.439 25.112 1.00 30.66 271 LEU A C 1
ATOM 1896 O O . LEU A 1 270 ? 86.238 173.485 26.196 1.00 33.26 271 LEU A O 1
ATOM 1901 N N . SER A 1 271 ? 85.748 174.396 24.200 1.00 31.52 272 SER A N 1
ATOM 1902 C CA . SER A 1 271 ? 86.548 175.635 24.421 1.00 32.54 272 SER A CA 1
ATOM 1903 C C . SER A 1 271 ? 85.726 176.900 24.197 1.00 31.84 272 SER A C 1
ATOM 1904 O O . SER A 1 271 ? 84.882 176.956 23.328 1.00 30.20 272 SER A O 1
ATOM 1907 N N . TYR A 1 272 ? 86.029 177.903 24.998 1.00 32.29 273 TYR A N 1
ATOM 1908 C CA . TYR A 1 272 ? 85.430 179.221 24.917 1.00 32.50 273 TYR A CA 1
ATOM 1909 C C . TYR A 1 272 ? 86.528 180.261 25.065 1.00 31.27 273 TYR A C 1
ATOM 1910 O O . TYR A 1 272 ? 87.233 180.261 26.053 1.00 29.20 273 TYR A O 1
ATOM 1919 N N . LYS A 1 273 ? 86.662 181.110 24.051 1.00 34.69 274 LYS A N 1
ATOM 1920 C CA . LYS A 1 273 ? 87.523 182.305 24.070 1.00 36.19 274 LYS A CA 1
ATOM 1921 C C . LYS A 1 273 ? 86.604 183.532 24.091 1.00 37.39 274 LYS A C 1
ATOM 1922 O O . LYS A 1 273 ? 85.845 183.722 23.131 1.00 42.64 274 LYS A O 1
ATOM 1924 N N . PRO A 1 274 ? 86.620 184.346 25.175 1.00 37.72 275 PRO A N 1
ATOM 1925 C CA . PRO A 1 274 ? 85.712 185.502 25.222 1.00 40.54 275 PRO A CA 1
ATOM 1926 C C . PRO A 1 274 ? 86.025 186.536 24.128 1.00 44.47 275 PRO A C 1
ATOM 1927 O O . PRO A 1 274 ? 87.154 186.592 23.608 1.00 40.17 275 PRO A O 1
ATOM 1931 N N . LYS A 1 275 ? 85.011 187.338 23.793 1.00 52.85 276 LYS A N 1
ATOM 1932 C CA . LYS A 1 275 ? 85.134 188.401 22.779 1.00 56.20 276 LYS A CA 1
ATOM 1933 C C . LYS A 1 275 ? 85.984 189.555 23.362 1.00 63.97 276 LYS A C 1
ATOM 1934 O O . LYS A 1 275 ? 86.940 190.012 22.720 1.00 64.35 276 LYS A O 1
ATOM 1936 N N . ASP A 1 276 ? 85.648 189.963 24.596 1.00 66.19 277 ASP A N 1
ATOM 1937 C CA . ASP A 1 276 ? 86.409 190.949 25.400 1.00 69.35 277 ASP A CA 1
ATOM 1938 C C . ASP A 1 276 ? 87.655 190.342 26.109 1.00 68.74 277 ASP A C 1
ATOM 1939 O O . ASP A 1 276 ? 87.955 189.139 25.987 1.00 73.55 277 ASP A O 1
ATOM 1941 N N . GLU A 1 277 ? 88.329 191.169 26.913 1.00 63.17 278 GLU A N 1
ATOM 1942 C CA . GLU A 1 277 ? 89.617 190.801 27.543 1.00 58.00 278 GLU A CA 1
ATOM 1943 C C . GLU A 1 277 ? 89.508 189.509 28.373 1.00 54.27 278 GLU A C 1
ATOM 1944 O O . GLU A 1 277 ? 88.430 189.199 28.933 1.00 43.26 278 GLU A O 1
ATOM 1946 N N . THR A 1 278 ? 90.623 188.762 28.396 1.00 49.14 279 THR A N 1
ATOM 1947 C CA . THR A 1 278 ? 90.790 187.547 29.205 1.00 44.68 279 THR A CA 1
ATOM 1948 C C . THR A 1 278 ? 91.465 187.881 30.558 1.00 43.00 279 THR A C 1
ATOM 1949 O O . THR A 1 278 ? 92.670 188.156 30.634 1.00 42.32 279 THR A O 1
ATOM 1953 N N . ARG A 1 279 ? 90.675 187.865 31.621 1.00 41.74 280 ARG A N 1
ATOM 1954 C CA . ARG A 1 279 ? 91.178 188.157 32.977 1.00 42.12 280 ARG A CA 1
ATOM 1955 C C . ARG A 1 279 ? 91.983 186.965 33.574 1.00 41.40 280 ARG A C 1
ATOM 1956 O O . ARG A 1 279 ? 92.880 187.187 34.383 1.00 40.47 280 ARG A O 1
ATOM 1958 N N . LYS A 1 280 ? 91.617 185.730 33.185 1.00 39.33 281 LYS A N 1
ATOM 1959 C CA . LYS A 1 280 ? 92.259 184.479 33.584 1.00 38.20 281 LYS A CA 1
ATOM 1960 C C . LYS A 1 280 ? 92.041 183.394 32.527 1.00 37.02 281 LYS A C 1
ATOM 1961 O O . LYS A 1 280 ? 91.261 183.530 31.587 1.00 38.15 281 LYS A O 1
ATOM 1967 N N . LYS A 1 281 ? 92.745 182.295 32.721 1.00 34.22 282 LYS A N 1
ATOM 1968 C CA . LYS A 1 281 ? 92.612 181.104 31.879 1.00 31.76 282 LYS A CA 1
ATOM 1969 C C . LYS A 1 281 ? 92.369 179.905 32.788 1.00 28.13 282 LYS A C 1
ATOM 1970 O O . LYS A 1 281 ? 93.211 179.591 33.629 1.00 26.78 282 LYS A O 1
ATOM 1976 N N . VAL A 1 282 ? 91.214 179.252 32.619 1.00 25.73 283 VAL A N 1
ATOM 1977 C CA . VAL A 1 282 ? 90.764 178.178 33.513 1.00 23.93 283 VAL A CA 1
ATOM 1978 C C . VAL A 1 282 ? 90.380 176.902 32.755 1.00 24.97 283 VAL A C 1
ATOM 1979 O O . VAL A 1 282 ? 89.666 176.961 31.765 1.00 25.02 283 VAL A O 1
ATOM 1983 N N . ALA A 1 283 ? 90.875 175.760 33.245 1.00 25.12 284 ALA A N 1
ATOM 1984 C CA . ALA A 1 283 ? 90.490 174.441 32.742 1.00 26.01 284 ALA A CA 1
ATOM 1985 C C . ALA A 1 283 ? 89.623 173.652 33.754 1.00 26.44 284 ALA A C 1
ATOM 1986 O O . ALA A 1 283 ? 89.955 173.533 34.932 1.00 25.63 284 ALA A O 1
ATOM 1988 N N . LEU A 1 284 ? 88.505 173.136 33.266 1.00 26.43 285 LEU A N 1
ATOM 1989 C CA . LEU A 1 284 ? 87.610 172.292 34.051 1.00 26.59 285 LEU A CA 1
ATOM 1990 C C . LEU A 1 284 ? 87.700 170.888 33.520 1.00 27.00 285 LEU A C 1
ATOM 1991 O O . LEU A 1 284 ? 87.702 170.689 32.298 1.00 27.57 285 LEU A O 1
ATOM 1996 N N . VAL A 1 285 ? 87.772 169.927 34.428 1.00 26.05 286 VAL A N 1
ATOM 1997 C CA . VAL A 1 285 ? 87.824 168.507 34.070 1.00 25.94 286 VAL A CA 1
ATOM 1998 C C . VAL A 1 285 ? 86.867 167.724 34.953 1.00 25.28 286 VAL A C 1
ATOM 1999 O O . VAL A 1 285 ? 86.866 167.874 36.153 1.00 24.64 286 VAL A O 1
ATOM 2003 N N . GLY A 1 286 ? 86.051 166.888 34.342 1.00 25.76 287 GLY A N 1
ATOM 2004 C CA . GLY A 1 286 ? 85.009 166.209 35.082 1.00 26.30 287 GLY A CA 1
ATOM 2005 C C . GLY A 1 286 ? 84.924 164.717 34.851 1.00 26.28 287 GLY A C 1
ATOM 2006 O O . GLY A 1 286 ? 84.954 164.266 33.699 1.00 27.33 287 GLY A O 1
ATOM 2007 N N . LYS A 1 287 ? 84.772 163.984 35.957 1.00 24.55 288 LYS A N 1
ATOM 2008 C CA . LYS A 1 287 ? 84.612 162.540 35.950 1.00 25.37 288 LYS A CA 1
ATOM 2009 C C . LYS A 1 287 ? 83.240 162.160 35.400 1.00 25.09 288 LYS A C 1
ATOM 2010 O O . LYS A 1 287 ? 82.221 162.422 36.059 1.00 24.79 288 LYS A O 1
ATOM 2016 N N . GLY A 1 288 ? 83.231 161.500 34.246 1.00 23.81 289 GLY A N 1
ATOM 2017 C CA . GLY A 1 288 ? 81.988 161.182 33.551 1.00 24.11 289 GLY A CA 1
ATOM 2018 C C . GLY A 1 288 ? 81.670 159.712 33.449 1.00 24.80 289 GLY A C 1
ATOM 2019 O O . GLY A 1 288 ? 81.448 159.181 32.363 1.00 25.06 289 GLY A O 1
ATOM 2020 N N . ILE A 1 289 ? 81.676 159.049 34.596 1.00 25.32 290 ILE A N 1
ATOM 2021 C CA . ILE A 1 289 ? 81.394 157.609 34.686 1.00 25.36 290 ILE A CA 1
ATOM 2022 C C . ILE A 1 289 ? 79.868 157.413 34.673 1.00 24.98 290 ILE A C 1
ATOM 2023 O O . ILE A 1 289 ? 79.211 157.418 35.715 1.00 23.99 290 ILE A O 1
ATOM 2028 N N . VAL A 1 290 ? 79.356 157.207 33.466 1.00 24.84 291 VAL A N 1
ATOM 2029 C CA . VAL A 1 290 ? 77.906 157.146 33.197 1.00 25.44 291 VAL A CA 1
ATOM 2030 C C . VAL A 1 290 ? 77.238 155.984 33.926 1.00 26.42 291 VAL A C 1
ATOM 2031 O O . VAL A 1 290 ? 76.062 156.054 34.275 1.00 25.97 291 VAL A O 1
ATOM 2035 N N . TYR A 1 291 ? 78.000 154.912 34.142 1.00 27.73 292 TYR A N 1
ATOM 2036 C CA . TYR A 1 291 ? 77.623 153.890 35.122 1.00 28.04 292 TYR A CA 1
ATOM 2037 C C . TYR A 1 291 ? 78.853 153.197 35.684 1.00 27.80 292 TYR A C 1
ATOM 2038 O O . TYR A 1 291 ? 79.805 152.899 34.935 1.00 26.30 292 TYR A O 1
ATOM 2047 N N . ASP A 1 292 ? 78.807 152.937 36.991 1.00 27.45 293 ASP A N 1
ATOM 2048 C CA . ASP A 1 292 ? 79.870 152.182 37.673 1.00 29.70 293 ASP A CA 1
ATOM 2049 C C . ASP A 1 292 ? 79.402 150.812 38.218 1.00 28.12 293 ASP A C 1
ATOM 2050 O O . ASP A 1 292 ? 78.810 150.737 39.284 1.00 27.86 293 ASP A O 1
ATOM 2055 N N . SER A 1 293 ? 79.724 149.741 37.504 1.00 27.56 294 SER A N 1
ATOM 2056 C CA . SER A 1 293 ? 79.514 148.377 38.035 1.00 28.04 294 SER A CA 1
ATOM 2057 C C . SER A 1 293 ? 80.543 148.029 39.136 1.00 27.63 294 SER A C 1
ATOM 2058 O O . SER A 1 293 ? 80.304 147.170 39.990 1.00 28.04 294 SER A O 1
ATOM 2061 N N . GLY A 1 294 ? 81.689 148.699 39.087 1.00 26.12 295 GLY A N 1
ATOM 2062 C CA . GLY A 1 294 ? 82.832 148.364 39.918 1.00 26.16 295 GLY A CA 1
ATOM 2063 C C . GLY A 1 294 ? 83.842 147.617 39.083 1.00 26.15 295 GLY A C 1
ATOM 2064 O O . GLY A 1 294 ? 85.000 147.548 39.423 1.00 26.50 295 GLY A O 1
ATOM 2065 N N . GLY A 1 295 ? 83.398 147.065 37.964 1.00 28.43 296 GLY A N 1
ATOM 2066 C CA . GLY A 1 295 ? 84.263 146.233 37.127 1.00 31.19 296 GLY A CA 1
ATOM 2067 C C . GLY A 1 295 ? 84.513 144.914 37.850 1.00 33.35 296 GLY A C 1
ATOM 2068 O O . GLY A 1 295 ? 83.664 144.467 38.630 1.00 32.35 296 GLY A O 1
ATOM 2069 N N . LEU A 1 296 ? 85.674 144.309 37.608 1.00 34.62 297 LEU A N 1
ATOM 2070 C CA . LEU A 1 296 ? 86.038 143.027 38.262 1.00 37.01 297 LEU A CA 1
ATOM 2071 C C . LEU A 1 296 ? 86.064 143.132 39.800 1.00 37.86 297 LEU A C 1
ATOM 2072 O O . LEU A 1 296 ? 85.752 142.185 40.500 1.00 40.18 297 LEU A O 1
ATOM 2077 N N . SER A 1 297 ? 86.339 144.321 40.308 1.00 38.63 298 SER A N 1
ATOM 2078 C CA . SER A 1 297 ? 86.086 144.657 41.738 1.00 40.05 298 SER A CA 1
ATOM 2079 C C . SER A 1 297 ? 84.619 145.063 41.970 1.00 40.07 298 SER A C 1
ATOM 2080 O O . SER A 1 297 ? 84.322 146.198 42.345 1.00 37.08 298 SER A O 1
ATOM 2083 N N . LEU A 1 298 ? 83.713 144.118 41.724 1.00 43.60 299 LEU A N 1
ATOM 2084 C CA . LEU A 1 298 ? 82.260 144.383 41.659 1.00 43.97 299 LEU A CA 1
ATOM 2085 C C . LEU A 1 298 ? 81.745 144.887 43.014 1.00 44.17 299 LEU A C 1
ATOM 2086 O O . LEU A 1 298 ? 82.138 144.380 44.067 1.00 44.21 299 LEU A O 1
ATOM 2091 N N . LYS A 1 299 ? 80.888 145.904 42.961 1.00 44.45 300 LYS A N 1
ATOM 2092 C CA . LYS A 1 299 ? 80.271 146.468 44.168 1.00 47.71 300 LYS A CA 1
ATOM 2093 C C . LYS A 1 299 ? 79.114 145.579 44.612 1.00 47.11 300 LYS A C 1
ATOM 2094 O O . LYS A 1 299 ? 78.409 145.023 43.761 1.00 46.15 300 LYS A O 1
ATOM 2100 N N . PRO A 1 300 ? 78.870 145.493 45.937 1.00 45.80 301 PRO A N 1
ATOM 2101 C CA . PRO A 1 300 ? 77.581 144.897 46.340 1.00 46.79 301 PRO A CA 1
ATOM 2102 C C . PRO A 1 300 ? 76.367 145.764 45.884 1.00 48.14 301 PRO A C 1
ATOM 2103 O O . PRO A 1 300 ? 76.525 146.975 45.621 1.00 49.07 301 PRO A O 1
ATOM 2107 N N . THR A 1 301 ? 75.191 145.150 45.769 1.00 45.30 302 THR A N 1
ATOM 2108 C CA . THR A 1 301 ? 73.972 145.864 45.305 1.00 45.23 302 THR A CA 1
ATOM 2109 C C . THR A 1 301 ? 73.737 147.190 46.035 1.00 47.91 302 THR A C 1
ATOM 2110 O O . THR A 1 301 ? 73.448 148.200 45.393 1.00 44.66 302 THR A O 1
ATOM 2114 N N . ASN A 1 302 ? 73.851 147.170 47.364 1.00 51.07 303 ASN A N 1
ATOM 2115 C CA . ASN A 1 302 ? 73.532 148.352 48.185 1.00 56.20 303 ASN A CA 1
ATOM 2116 C C . ASN A 1 302 ? 74.516 149.522 47.986 1.00 56.21 303 ASN A C 1
ATOM 2117 O O . ASN A 1 302 ? 74.172 150.661 48.266 1.00 55.96 303 ASN A O 1
ATOM 2122 N N . PHE A 1 303 ? 75.706 149.235 47.465 1.00 58.10 304 PHE A N 1
ATOM 2123 C CA . PHE A 1 303 ? 76.671 150.284 47.057 1.00 59.82 304 PHE A CA 1
ATOM 2124 C C . PHE A 1 303 ? 76.558 150.650 45.553 1.00 54.97 304 PHE A C 1
ATOM 2125 O O . PHE A 1 303 ? 76.911 151.765 45.154 1.00 54.38 304 PHE A O 1
ATOM 2133 N N . MET A 1 304 ? 76.030 149.733 44.741 1.00 52.69 305 MET A N 1
ATOM 2134 C CA . MET A 1 304 ? 75.879 149.928 43.264 1.00 51.20 305 MET A CA 1
ATOM 2135 C C . MET A 1 304 ? 74.637 150.742 42.818 1.00 50.71 305 MET A C 1
ATOM 2136 O O . MET A 1 304 ? 74.632 151.317 41.723 1.00 51.23 305 MET A O 1
ATOM 2141 N N . THR A 1 305 ? 73.598 150.793 43.657 1.00 48.88 306 THR A N 1
ATOM 2142 C CA . THR A 1 305 ? 72.480 151.753 43.464 1.00 47.83 306 THR A CA 1
ATOM 2143 C C . THR A 1 305 ? 72.958 153.216 43.625 1.00 46.32 306 THR A C 1
ATOM 2144 O O . THR A 1 305 ? 73.806 153.550 44.480 1.00 47.25 306 THR A O 1
ATOM 2148 N N . GLY A 1 306 ? 72.385 154.080 42.800 1.00 43.75 307 GLY A N 1
ATOM 2149 C CA . GLY A 1 306 ? 72.838 155.472 42.677 1.00 42.20 307 GLY A CA 1
ATOM 2150 C C . GLY A 1 306 ? 74.145 155.679 41.930 1.00 39.94 307 GLY A C 1
ATOM 2151 O O . GLY A 1 306 ? 74.678 156.781 41.946 1.00 39.18 307 GLY A O 1
ATOM 2152 N N . MET A 1 307 ? 74.661 154.642 41.263 1.00 40.26 308 MET A N 1
ATOM 2153 C CA . MET A 1 307 ? 75.933 154.743 40.500 1.00 38.63 308 MET A CA 1
ATOM 2154 C C . MET A 1 307 ? 75.747 155.250 39.071 1.00 33.99 308 MET A C 1
ATOM 2155 O O . MET A 1 307 ? 76.723 155.481 38.384 1.00 33.48 308 MET A O 1
ATOM 2160 N N . LYS A 1 308 ? 74.508 155.453 38.638 1.00 31.75 309 LYS A N 1
ATOM 2161 C CA . LYS A 1 308 ? 74.225 156.346 37.483 1.00 32.43 309 LYS A CA 1
ATOM 2162 C C . LYS A 1 308 ? 74.742 157.790 37.766 1.00 31.49 309 LYS A C 1
ATOM 2163 O O . LYS A 1 308 ? 75.003 158.549 36.848 1.00 29.22 309 LYS A O 1
ATOM 2169 N N . ARG A 1 309 ? 74.854 158.131 39.048 1.00 31.69 310 ARG A N 1
ATOM 2170 C CA . ARG A 1 309 ? 75.361 159.419 39.511 1.00 32.54 310 ARG A CA 1
ATOM 2171 C C . ARG A 1 309 ? 76.878 159.581 39.482 1.00 34.06 310 ARG A C 1
ATOM 2172 O O . ARG A 1 309 ? 77.392 160.657 39.813 1.00 33.29 310 ARG A O 1
ATOM 2180 N N . ASP A 1 310 ? 77.602 158.551 39.059 1.00 35.15 311 ASP A N 1
ATOM 2181 C CA . ASP A 1 310 ? 79.065 158.654 38.954 1.00 33.83 311 ASP A CA 1
ATOM 2182 C C . ASP A 1 310 ? 79.565 159.544 37.790 1.00 29.60 311 ASP A C 1
ATOM 2183 O O . ASP A 1 310 ? 80.768 159.707 37.589 1.00 27.27 311 ASP A O 1
ATOM 2188 N N . MET A 1 311 ? 78.634 160.119 37.042 1.00 27.54 312 MET A N 1
ATOM 2189 C CA . MET A 1 311 ? 78.947 161.174 36.062 1.00 27.07 312 MET A CA 1
ATOM 2190 C C . MET A 1 311 ? 78.662 162.604 36.576 1.00 26.16 312 MET A C 1
ATOM 2191 O O . MET A 1 311 ? 78.651 163.576 35.799 1.00 26.61 312 MET A O 1
ATOM 2196 N N . GLY A 1 312 ? 78.454 162.731 37.891 1.00 24.84 313 GLY A N 1
ATOM 2197 C CA . GLY A 1 312 ? 78.062 163.998 38.522 1.00 24.50 313 GLY A CA 1
ATOM 2198 C C . GLY A 1 312 ? 79.073 165.107 38.307 1.00 24.59 313 GLY A C 1
ATOM 2199 O O . GLY A 1 312 ? 78.714 166.261 38.093 1.00 25.58 313 GLY A O 1
ATOM 2200 N N . GLY A 1 313 ? 80.344 164.746 38.364 1.00 24.48 314 GLY A N 1
ATOM 2201 C CA . GLY A 1 313 ? 81.431 165.680 38.121 1.00 23.53 314 GLY A CA 1
ATOM 2202 C C . GLY A 1 313 ? 81.443 166.214 36.706 1.00 23.17 314 GLY A C 1
ATOM 2203 O O . GLY A 1 313 ? 81.632 167.401 36.499 1.00 24.77 314 GLY A O 1
ATOM 2204 N N . ALA A 1 314 ? 81.210 165.357 35.729 1.00 23.31 315 ALA A N 1
ATOM 2205 C CA . ALA A 1 314 ? 81.130 165.814 34.324 1.00 23.21 315 ALA A CA 1
ATOM 2206 C C . ALA A 1 314 ? 79.916 166.719 34.088 1.00 23.93 315 ALA A C 1
ATOM 2207 O O . ALA A 1 314 ? 80.025 167.709 33.401 1.00 23.76 315 ALA A O 1
ATOM 2209 N N . ALA A 1 315 ? 78.785 166.405 34.708 1.00 23.62 316 ALA A N 1
ATOM 2210 C CA . ALA A 1 315 ? 77.605 167.253 34.580 1.00 23.67 316 ALA A CA 1
ATOM 2211 C C . ALA A 1 315 ? 77.835 168.622 35.193 1.00 24.18 316 ALA A C 1
ATOM 2212 O O . ALA A 1 315 ? 77.481 169.649 34.585 1.00 24.75 316 ALA A O 1
ATOM 2214 N N . ALA A 1 316 ? 78.427 168.627 36.387 1.00 24.05 317 ALA A N 1
ATOM 2215 C CA . ALA A 1 316 ? 78.769 169.865 37.088 1.00 23.72 317 ALA A CA 1
ATOM 2216 C C . ALA A 1 316 ? 79.619 170.804 36.220 1.00 23.83 317 ALA A C 1
ATOM 2217 O O . ALA A 1 316 ? 79.256 171.972 36.053 1.00 25.77 317 ALA A O 1
ATOM 2219 N N . VAL A 1 317 ? 80.729 170.301 35.690 1.00 23.15 318 VAL A N 1
ATOM 2220 C CA . VAL A 1 317 ? 81.631 171.128 34.854 1.00 23.76 318 VAL A CA 1
ATOM 2221 C C . VAL A 1 317 ? 81.011 171.493 33.514 1.00 24.73 318 VAL A C 1
ATOM 2222 O O . VAL A 1 317 ? 81.260 172.571 32.978 1.00 26.09 318 VAL A O 1
ATOM 2226 N N . PHE A 1 318 ? 80.219 170.605 32.964 1.00 24.24 319 PHE A N 1
ATOM 2227 C CA . PHE A 1 318 ? 79.536 170.916 31.710 1.00 23.57 319 PHE A CA 1
ATOM 2228 C C . PHE A 1 318 ? 78.560 172.059 31.900 1.00 24.55 319 PHE A C 1
ATOM 2229 O O . PHE A 1 318 ? 78.502 172.971 31.083 1.00 24.82 319 PHE A O 1
ATOM 2237 N N . CYS A 1 319 ? 77.804 172.003 32.987 1.00 25.05 320 CYS A N 1
ATOM 2238 C CA . CYS A 1 319 ? 76.803 173.042 33.299 1.00 26.05 320 CYS A CA 1
ATOM 2239 C C . CYS A 1 319 ? 77.442 174.348 33.831 1.00 26.48 320 CYS A C 1
ATOM 2240 O O . CYS A 1 319 ? 76.955 175.431 33.565 1.00 27.61 320 CYS A O 1
ATOM 2243 N N . GLY A 1 320 ? 78.529 174.252 34.569 1.00 26.08 321 GLY A N 1
ATOM 2244 C CA . GLY A 1 320 ? 79.306 175.445 34.921 1.00 26.79 321 GLY A CA 1
ATOM 2245 C C . GLY A 1 320 ? 79.789 176.196 33.673 1.00 27.46 321 GLY A C 1
ATOM 2246 O O . GLY A 1 320 ? 79.663 177.437 33.563 1.00 27.49 321 GLY A O 1
ATOM 2247 N N . PHE A 1 321 ? 80.338 175.433 32.732 1.00 26.79 322 PHE A N 1
ATOM 2248 C CA . PHE A 1 321 ? 80.845 175.980 31.455 1.00 26.61 322 PHE A CA 1
ATOM 2249 C C . PHE A 1 321 ? 79.711 176.699 30.723 1.00 27.93 322 PHE A C 1
ATOM 2250 O O . PHE A 1 321 ? 79.834 177.829 30.301 1.00 29.82 322 PHE A O 1
ATOM 2258 N N . LEU A 1 322 ? 78.594 176.019 30.617 1.00 28.77 323 LEU A N 1
ATOM 2259 C CA . LEU A 1 322 ? 77.453 176.509 29.894 1.00 29.08 323 LEU A CA 1
ATOM 2260 C C . LEU A 1 322 ? 76.949 177.814 30.479 1.00 28.03 323 LEU A C 1
ATOM 2261 O O . LEU A 1 322 ? 76.611 178.750 29.733 1.00 27.48 323 LEU A O 1
ATOM 2266 N N . THR A 1 323 ? 76.912 177.891 31.805 1.00 25.87 324 THR A N 1
ATOM 2267 C CA . THR A 1 323 ? 76.589 179.129 32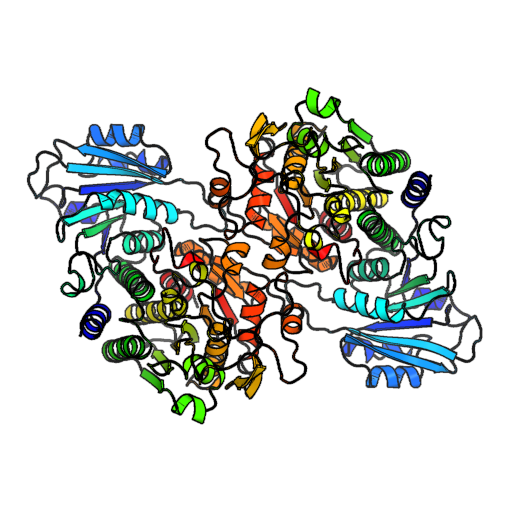.482 1.00 24.27 324 THR A CA 1
ATOM 2268 C C . THR A 1 323 ? 77.580 180.245 32.118 1.00 24.91 324 THR A C 1
ATOM 2269 O O . THR A 1 323 ? 77.175 181.348 31.743 1.00 24.65 324 THR A O 1
ATOM 2273 N N . ALA A 1 324 ? 78.869 179.959 32.252 1.00 24.00 325 ALA A N 1
ATOM 2274 C CA . ALA A 1 324 ? 79.887 180.973 32.007 1.00 24.18 325 ALA A CA 1
ATOM 2275 C C . ALA A 1 324 ? 79.866 181.530 30.570 1.00 25.31 325 ALA A C 1
ATOM 2276 O O . ALA A 1 324 ? 80.110 182.732 30.350 1.00 22.33 325 ALA A O 1
ATOM 2278 N N . VAL A 1 325 ? 79.600 180.654 29.601 1.00 24.82 326 VAL A N 1
ATOM 2279 C CA . VAL A 1 325 ? 79.509 181.093 28.221 1.00 25.85 326 VAL A CA 1
ATOM 2280 C C . VAL A 1 325 ? 78.247 181.955 28.049 1.00 26.67 326 VAL A C 1
ATOM 2281 O O . VAL A 1 325 ? 78.279 182.977 27.389 1.00 27.27 326 VAL A O 1
ATOM 2285 N N . ARG A 1 326 ? 77.129 181.532 28.614 1.00 25.82 327 ARG A N 1
ATOM 2286 C CA . ARG A 1 326 ? 75.882 182.295 28.416 1.00 26.30 327 ARG A CA 1
ATOM 2287 C C . ARG A 1 326 ? 75.914 183.649 29.105 1.00 26.91 327 ARG A C 1
ATOM 2288 O O . ARG A 1 326 ? 75.288 184.585 28.619 1.00 24.64 327 ARG A O 1
ATOM 2296 N N . LEU A 1 327 ? 76.619 183.723 30.238 1.00 27.62 328 LEU A N 1
ATOM 2297 C CA . LEU A 1 327 ? 76.891 185.006 30.902 1.00 27.99 328 LEU A CA 1
ATOM 2298 C C . LEU A 1 327 ? 78.055 185.791 30.283 1.00 28.19 328 LEU A C 1
ATOM 2299 O O . LEU A 1 327 ? 78.373 186.873 30.761 1.00 26.85 328 LEU A O 1
ATOM 2304 N N . GLN A 1 328 ? 78.678 185.236 29.243 1.00 30.37 329 GLN A N 1
ATOM 2305 C CA . GLN A 1 328 ? 79.836 185.852 28.540 1.00 33.27 329 GLN A CA 1
ATOM 2306 C C . GLN A 1 328 ? 80.952 186.292 29.495 1.00 31.79 329 GLN A C 1
ATOM 2307 O O . GLN A 1 328 ? 81.472 187.377 29.375 1.00 28.14 329 GLN A O 1
ATOM 2313 N N . MET A 1 329 ? 81.300 185.433 30.452 1.00 34.21 330 MET A N 1
ATOM 2314 C CA . MET A 1 329 ? 82.322 185.758 31.458 1.00 34.41 330 MET A CA 1
ATOM 2315 C C . MET A 1 329 ? 83.679 185.981 30.776 1.00 34.17 330 MET A C 1
ATOM 2316 O O . MET A 1 329 ? 83.965 185.349 29.754 1.00 35.26 330 MET A O 1
ATOM 2321 N N . PRO A 1 330 ? 84.502 186.912 31.317 1.00 33.50 331 PRO A N 1
ATOM 2322 C CA . PRO A 1 330 ? 85.779 187.278 30.726 1.00 32.89 331 PRO A CA 1
ATOM 2323 C C . PRO A 1 330 ? 86.905 186.336 31.120 1.00 34.39 331 PRO A C 1
ATOM 2324 O O . PRO A 1 330 ? 87.895 186.759 31.720 1.00 35.23 331 PRO A O 1
ATOM 2328 N N . ILE A 1 331 ? 86.739 185.058 30.800 1.00 35.24 332 ILE A N 1
ATOM 2329 C CA . ILE A 1 331 ? 87.680 184.010 31.183 1.00 35.40 332 ILE A CA 1
ATOM 2330 C C . ILE A 1 331 ? 87.760 183.041 30.033 1.00 35.25 332 ILE A C 1
ATOM 2331 O O . ILE A 1 331 ? 86.722 182.591 29.534 1.00 35.24 332 ILE A O 1
ATOM 2336 N N . GLU A 1 332 ? 88.979 182.702 29.630 1.00 32.12 333 GLU A N 1
ATOM 2337 C CA . GLU A 1 332 ? 89.171 181.669 28.639 1.00 31.02 333 GLU A CA 1
ATOM 2338 C C . GLU A 1 332 ? 88.984 180.315 29.343 1.00 31.36 333 GLU A C 1
ATOM 2339 O O . GLU A 1 332 ? 89.636 180.039 30.354 1.00 31.83 333 GLU A O 1
ATOM 2345 N N . LEU A 1 333 ? 88.114 179.480 28.785 1.00 30.28 334 LEU A N 1
ATOM 2346 C CA . LEU A 1 333 ? 87.702 178.230 29.418 1.00 30.29 334 LEU A CA 1
ATOM 2347 C C . LEU A 1 333 ? 87.789 177.013 28.542 1.00 31.75 334 LEU A C 1
ATOM 2348 O O . LEU A 1 333 ? 87.268 177.021 27.418 1.00 30.42 334 LEU A O 1
ATOM 2353 N N . SER A 1 334 ? 88.386 175.948 29.089 1.00 33.52 335 SER A N 1
ATOM 2354 C CA . SER A 1 334 ? 88.195 174.602 28.536 1.00 34.62 335 SER A CA 1
ATOM 2355 C C . SER A 1 334 ? 87.429 173.731 29.524 1.00 33.36 335 SER A C 1
ATOM 2356 O O . SER A 1 334 ? 87.522 173.905 30.754 1.00 32.83 335 SER A O 1
ATOM 2359 N N . CYS A 1 335 ? 86.694 172.781 28.963 1.00 30.16 336 CYS A N 1
ATOM 2360 C CA . CYS A 1 335 ? 85.863 171.887 29.738 1.00 29.13 336 CYS A CA 1
ATOM 2361 C C . CYS A 1 335 ? 86.012 170.501 29.143 1.00 28.24 336 CYS A C 1
ATOM 2362 O O . CYS A 1 335 ? 85.618 170.261 28.013 1.00 28.37 336 CYS A O 1
ATOM 2365 N N . THR A 1 336 ? 86.599 169.605 29.921 1.00 26.50 337 THR A N 1
ATOM 2366 C CA . THR A 1 336 ? 86.903 168.264 29.467 1.00 26.01 337 THR A CA 1
ATOM 2367 C C . THR A 1 336 ? 86.050 167.266 30.260 1.00 26.26 337 THR A C 1
ATOM 2368 O O . THR A 1 336 ? 86.183 167.129 31.491 1.00 25.81 337 THR A O 1
ATOM 2372 N N . LEU A 1 337 ? 85.222 166.552 29.522 1.00 25.45 338 LEU A N 1
ATOM 2373 C CA . LEU A 1 337 ? 84.371 165.521 30.077 1.00 25.44 338 LEU A CA 1
ATOM 2374 C C . LEU A 1 337 ? 85.029 164.183 29.840 1.00 26.03 338 LEU A C 1
ATOM 2375 O O . LEU A 1 337 ? 85.358 163.824 28.700 1.00 27.35 338 LEU A O 1
ATOM 2380 N N . CYS A 1 338 ? 85.250 163.458 30.930 1.00 26.62 339 CYS A N 1
ATOM 2381 C CA . CYS A 1 338 ? 85.922 162.153 30.881 1.00 25.82 339 CYS A CA 1
ATOM 2382 C C . CYS A 1 338 ? 84.854 161.076 30.944 1.00 24.78 339 CYS A C 1
ATOM 2383 O O . CYS A 1 338 ? 84.467 160.643 32.012 1.00 24.11 339 CYS A O 1
ATOM 2386 N N . LEU A 1 339 ? 84.397 160.657 29.772 1.00 24.27 340 LEU A N 1
ATOM 2387 C CA . LEU A 1 339 ? 83.222 159.822 29.649 1.00 24.56 340 LEU A CA 1
ATOM 2388 C C . LEU A 1 339 ? 83.583 158.347 29.448 1.00 26.64 340 LEU A C 1
ATOM 2389 O O . LEU A 1 339 ? 84.335 157.985 28.524 1.00 27.24 340 LEU A O 1
ATOM 2394 N N . ALA A 1 340 ? 83.056 157.516 30.338 1.00 26.24 341 ALA A N 1
ATOM 2395 C CA . ALA A 1 340 ? 83.271 156.076 30.278 1.00 27.27 341 ALA A CA 1
ATOM 2396 C C . ALA A 1 340 ? 82.196 155.362 31.047 1.00 27.94 341 ALA A C 1
ATOM 2397 O O . ALA A 1 340 ? 81.632 155.915 31.996 1.00 28.60 341 ALA A O 1
ATOM 2399 N N . GLU A 1 341 ? 81.919 154.134 30.628 1.00 28.76 342 GLU A N 1
ATOM 2400 C CA . GLU A 1 341 ? 81.193 153.190 31.470 1.00 29.46 342 GLU A CA 1
ATOM 2401 C C . GLU A 1 341 ? 82.158 152.114 32.003 1.00 28.05 342 GLU A C 1
ATOM 2402 O O . GLU A 1 341 ? 82.885 151.523 31.236 1.00 26.55 342 GLU A O 1
ATOM 2408 N N . ASN A 1 342 ? 82.123 151.896 33.321 1.00 27.39 343 ASN A N 1
ATOM 2409 C CA . ASN A 1 342 ? 82.931 150.876 34.014 1.00 26.94 343 ASN A CA 1
ATOM 2410 C C . ASN A 1 342 ? 82.149 149.562 34.067 1.00 27.91 343 ASN A C 1
ATOM 2411 O O . ASN A 1 342 ? 81.419 149.275 35.049 1.00 29.21 343 ASN A O 1
ATOM 2416 N N . ALA A 1 343 ? 82.293 148.768 33.010 1.00 27.42 344 ALA A N 1
ATOM 2417 C CA . ALA A 1 343 ? 81.503 147.539 32.825 1.00 26.47 344 ALA A CA 1
ATOM 2418 C C . ALA A 1 343 ? 82.300 146.303 33.218 1.00 28.76 344 ALA A C 1
ATOM 2419 O O . ALA A 1 343 ? 83.506 146.354 33.439 1.00 30.26 344 ALA A O 1
ATOM 2421 N N . ILE A 1 344 ? 81.604 145.182 33.312 1.00 29.86 345 ILE A N 1
ATOM 2422 C CA . ILE A 1 344 ? 82.215 143.915 33.684 1.00 29.68 345 ILE A CA 1
ATOM 2423 C C . ILE A 1 344 ? 81.963 142.951 32.540 1.00 29.86 345 ILE A C 1
ATOM 2424 O O . ILE A 1 344 ? 80.929 143.004 31.884 1.00 27.18 345 ILE A O 1
ATOM 2429 N N . GLY A 1 345 ? 82.949 142.093 32.285 1.00 31.55 346 GLY A N 1
ATOM 2430 C CA . GLY A 1 345 ? 82.957 141.254 31.081 1.00 29.93 346 GLY A CA 1
ATOM 2431 C C . GLY A 1 345 ? 84.357 140.786 30.728 1.00 30.59 346 GLY A C 1
ATOM 2432 O O . GLY A 1 345 ? 85.307 141.102 31.428 1.00 27.75 346 GLY A O 1
ATOM 2433 N N . PRO A 1 346 ? 84.489 140.000 29.640 1.00 31.46 347 PRO A N 1
ATOM 2434 C CA . PRO A 1 346 ? 85.796 139.431 29.251 1.00 31.71 347 PRO A CA 1
ATOM 2435 C C . PRO A 1 346 ? 86.935 140.465 28.997 1.00 32.99 347 PRO A C 1
ATOM 2436 O O . PRO A 1 346 ? 88.052 140.261 29.484 1.00 30.18 347 PRO A O 1
ATOM 2440 N N . ASP A 1 347 ? 86.654 141.551 28.262 1.00 36.24 348 ASP A N 1
ATOM 2441 C CA . ASP A 1 347 ? 87.684 142.620 28.008 1.00 37.55 348 ASP A CA 1
ATOM 2442 C C . ASP A 1 347 ? 87.732 143.725 29.074 1.00 34.39 348 ASP A C 1
ATOM 2443 O O . ASP A 1 347 ? 88.211 144.815 28.826 1.00 36.90 348 ASP A O 1
ATOM 2448 N N . ALA A 1 348 ? 87.289 143.425 30.281 1.00 32.58 349 ALA A N 1
ATOM 2449 C CA . ALA A 1 348 ? 87.399 144.366 31.390 1.00 32.14 349 ALA A CA 1
ATOM 2450 C C . ALA A 1 348 ? 88.848 144.473 31.879 1.00 32.62 349 ALA A C 1
ATOM 2451 O O . ALA A 1 348 ? 89.524 143.475 32.056 1.00 32.20 349 ALA A O 1
ATOM 2453 N N . TYR A 1 349 ? 89.325 145.694 32.100 1.00 31.85 350 TYR A N 1
ATOM 2454 C CA . TYR A 1 349 ? 90.678 145.870 32.612 1.00 29.52 350 TYR A CA 1
ATOM 2455 C C . TYR A 1 349 ? 90.728 145.180 33.978 1.00 30.24 350 TYR A C 1
ATOM 2456 O O . TYR A 1 349 ? 89.725 145.179 34.724 1.00 30.46 350 TYR A O 1
ATOM 2465 N N . ARG A 1 350 ? 91.868 144.562 34.276 1.00 29.15 351 ARG A N 1
ATOM 2466 C CA . ARG A 1 350 ? 91.980 143.648 35.411 1.00 29.52 351 ARG A CA 1
ATOM 2467 C C . ARG A 1 350 ? 92.695 144.236 36.606 1.00 29.69 351 ARG A C 1
ATOM 2468 O O . ARG A 1 350 ? 93.472 145.147 36.474 1.00 29.41 351 ARG A O 1
ATOM 2476 N N . ASN A 1 351 ? 92.424 143.673 37.770 1.00 31.09 352 ASN A N 1
ATOM 2477 C CA . ASN A 1 351 ? 93.236 143.903 38.955 1.00 33.85 352 ASN A CA 1
ATOM 2478 C C . ASN A 1 351 ? 94.592 143.191 38.832 1.00 34.18 352 ASN A C 1
ATOM 2479 O O . ASN A 1 351 ? 94.686 142.019 39.161 1.00 42.38 352 ASN A O 1
ATOM 2484 N N . ASP A 1 352 ? 95.612 143.927 38.398 1.00 32.58 353 ASP A N 1
ATOM 2485 C CA . ASP A 1 352 ? 97.008 143.472 38.098 1.00 30.42 353 ASP A CA 1
ATOM 2486 C C . ASP A 1 352 ? 97.469 143.963 36.724 1.00 29.73 353 ASP A C 1
ATOM 2487 O O . ASP A 1 352 ? 98.669 143.956 36.438 1.00 29.45 353 ASP A O 1
ATOM 2492 N N . ASP A 1 353 ? 96.542 144.366 35.858 1.00 28.06 354 ASP A N 1
ATOM 2493 C CA . ASP A 1 353 ? 96.962 144.928 34.594 1.00 28.52 354 ASP A CA 1
ATOM 2494 C C . ASP A 1 353 ? 97.737 146.214 34.875 1.00 27.65 354 ASP A C 1
ATOM 2495 O O . ASP A 1 353 ? 97.556 146.854 35.914 1.00 26.88 354 ASP A O 1
ATOM 2500 N N . ILE A 1 354 ? 98.604 146.559 33.936 1.00 26.53 355 ILE A N 1
ATOM 2501 C CA . ILE A 1 354 ? 99.408 147.744 34.012 1.00 25.27 355 ILE A CA 1
ATOM 2502 C C . ILE A 1 354 ? 99.059 148.596 32.810 1.00 25.98 355 ILE A C 1
ATOM 2503 O O . ILE A 1 354 ? 99.269 148.212 31.669 1.00 26.91 355 ILE A O 1
ATOM 2508 N N . LEU A 1 355 ? 98.552 149.779 33.111 1.00 26.09 356 LEU A N 1
ATOM 2509 C CA . LEU A 1 355 ? 98.121 150.744 32.134 1.00 25.06 356 LEU A CA 1
ATOM 2510 C C . LEU A 1 355 ? 99.185 151.812 32.014 1.00 25.05 356 LEU A C 1
ATOM 2511 O O . LEU A 1 355 ? 99.866 152.152 32.991 1.00 23.93 356 LEU A O 1
ATOM 2516 N N . THR A 1 356 ? 99.289 152.360 30.814 1.00 25.58 357 THR A N 1
ATOM 2517 C CA . THR A 1 356 ? 100.107 153.528 30.557 1.00 25.45 357 THR A CA 1
ATOM 2518 C C . THR A 1 356 ? 99.207 154.701 30.306 1.00 24.80 357 THR A C 1
ATOM 2519 O O . THR A 1 356 ? 98.601 154.824 29.238 1.00 26.01 357 THR A O 1
ATOM 2523 N N . LEU A 1 357 ? 99.117 155.580 31.286 1.00 24.75 358 LEU A N 1
ATOM 2524 C CA . LEU A 1 357 ? 98.335 156.806 31.118 1.00 24.79 358 LEU A CA 1
ATOM 2525 C C . LEU A 1 357 ? 99.010 157.772 30.125 1.00 25.39 358 LEU A C 1
ATOM 2526 O O . LEU A 1 357 ? 100.150 157.589 29.741 1.00 26.13 358 LEU A O 1
ATOM 2531 N N . LYS A 1 358 ? 98.266 158.767 29.676 1.00 25.35 359 LYS A N 1
ATOM 2532 C CA . LYS A 1 358 ? 98.773 159.727 28.704 1.00 25.76 359 LYS A CA 1
ATOM 2533 C C . LYS A 1 358 ? 99.959 160.493 29.277 1.00 25.19 359 LYS A C 1
ATOM 2534 O O . LYS A 1 358 ? 100.851 160.877 28.545 1.00 26.29 359 LYS A O 1
ATOM 2540 N N . SER A 1 359 ? 99.968 160.673 30.595 1.00 24.10 360 SER A N 1
ATOM 2541 C CA . SER A 1 359 ? 101.122 161.224 31.322 1.00 24.29 360 SER A CA 1
ATOM 2542 C C . SER A 1 359 ? 102.430 160.492 31.032 1.00 23.38 360 SER A C 1
ATOM 2543 O O . SER A 1 359 ? 103.500 161.043 31.245 1.00 23.17 360 SER A O 1
ATOM 2546 N N . GLY A 1 360 ? 102.314 159.258 30.592 1.00 23.35 361 GLY A N 1
ATOM 2547 C CA . GLY A 1 360 ? 103.465 158.394 30.312 1.00 24.92 361 GLY A CA 1
ATOM 2548 C C . GLY A 1 360 ? 103.834 157.546 31.525 1.00 25.91 361 GLY A C 1
ATOM 2549 O O . GLY A 1 360 ? 104.754 156.745 31.455 1.00 28.21 361 GLY A O 1
ATOM 2550 N N . LYS A 1 361 ? 103.113 157.730 32.628 1.00 27.42 362 LYS A N 1
ATOM 2551 C CA . LYS A 1 361 ? 103.352 157.000 33.865 1.00 29.22 362 LYS A CA 1
ATOM 2552 C C . LYS A 1 361 ? 102.550 155.714 33.856 1.00 28.12 362 LYS A C 1
ATOM 2553 O O . LYS A 1 361 ? 101.444 155.678 33.316 1.00 26.56 362 LYS A O 1
ATOM 2559 N N . THR A 1 362 ? 103.155 154.661 34.405 1.00 26.46 363 THR A N 1
ATOM 2560 C CA . THR A 1 362 ? 102.538 153.344 34.441 1.00 25.39 363 THR A CA 1
ATOM 2561 C C . THR A 1 362 ? 101.797 153.159 35.752 1.00 25.59 363 THR A C 1
ATOM 2562 O O . THR A 1 362 ? 102.295 153.514 36.825 1.00 24.79 363 THR A O 1
ATOM 2566 N N . VAL A 1 363 ? 100.608 152.576 35.636 1.00 24.74 364 VAL A N 1
ATOM 2567 C CA . VAL A 1 363 ? 99.731 152.330 36.770 1.00 23.99 364 VAL A CA 1
ATOM 2568 C C . VAL A 1 363 ? 99.355 150.863 36.877 1.00 23.71 364 VAL A C 1
ATOM 2569 O O . VAL A 1 363 ? 98.720 150.282 35.982 1.00 22.73 364 VAL A O 1
ATOM 2573 N N . GLU A 1 364 ? 99.737 150.277 37.999 1.00 24.44 365 GLU A N 1
ATOM 2574 C CA . GLU A 1 364 ? 99.305 148.941 38.347 1.00 25.37 365 GLU A CA 1
ATOM 2575 C C . GLU A 1 364 ? 97.927 149.036 38.997 1.00 25.55 365 GLU A C 1
ATOM 2576 O O . GLU A 1 364 ? 97.783 149.601 40.073 1.00 26.66 365 GLU A O 1
ATOM 2582 N N . VAL A 1 365 ? 96.935 148.434 38.363 1.00 25.57 366 VAL A N 1
ATOM 2583 C CA . VAL A 1 365 ? 95.552 148.430 38.883 1.00 26.27 366 VAL A CA 1
ATOM 2584 C C . VAL A 1 365 ? 95.401 147.411 40.025 1.00 26.22 366 VAL A C 1
ATOM 2585 O O . VAL A 1 365 ? 95.520 146.235 39.786 1.00 29.57 366 VAL A O 1
ATOM 2589 N N . ASN A 1 366 ? 95.173 147.857 41.250 1.00 25.02 367 ASN A N 1
ATOM 2590 C CA . ASN A 1 366 ? 94.867 146.941 42.374 1.00 25.40 367 ASN A CA 1
ATOM 2591 C C . ASN A 1 366 ? 93.413 147.082 42.894 1.00 26.39 367 ASN A C 1
ATOM 2592 O O . ASN A 1 366 ? 93.056 146.525 43.943 1.00 24.79 367 ASN A O 1
ATOM 2597 N N . ASN A 1 367 ? 92.628 147.896 42.182 1.00 27.05 368 ASN A N 1
ATOM 2598 C CA . ASN A 1 367 ? 91.193 148.029 42.397 1.00 27.80 368 ASN A CA 1
ATOM 2599 C C . ASN A 1 367 ? 90.524 148.657 41.168 1.00 27.84 368 ASN A C 1
ATOM 2600 O O . ASN A 1 367 ? 90.660 149.867 40.921 1.00 29.80 368 ASN A O 1
ATOM 2605 N N . THR A 1 368 ? 89.789 147.849 40.410 1.00 27.39 369 THR A N 1
ATOM 2606 C CA . THR A 1 368 ? 89.083 148.343 39.217 1.00 26.38 369 THR A CA 1
ATOM 2607 C C . THR A 1 368 ? 87.971 149.345 39.546 1.00 26.74 369 THR A C 1
ATOM 2608 O O . THR A 1 368 ? 87.461 150.036 38.668 1.00 27.83 369 THR A O 1
ATOM 2612 N N . ASP A 1 369 ? 87.569 149.405 40.809 1.00 26.75 370 ASP A N 1
ATOM 2613 C CA . ASP A 1 369 ? 86.581 150.396 41.263 1.00 27.56 370 ASP A CA 1
ATOM 2614 C C . ASP A 1 369 ? 87.182 151.694 41.860 1.00 25.82 370 ASP A C 1
ATOM 2615 O O . ASP A 1 369 ? 86.490 152.480 42.488 1.00 25.38 370 ASP A O 1
ATOM 2620 N N . ALA A 1 370 ? 88.464 151.906 41.648 1.00 26.38 371 ALA A N 1
ATOM 2621 C CA . ALA A 1 370 ? 89.078 153.235 41.786 1.00 26.46 371 ALA A CA 1
ATOM 2622 C C . ALA A 1 370 ? 89.378 153.715 40.344 1.00 27.01 371 ALA A C 1
ATOM 2623 O O . ALA A 1 370 ? 90.515 154.020 39.975 1.00 25.67 371 ALA A O 1
ATOM 2625 N N . GLU A 1 371 ? 88.308 153.764 39.559 1.00 27.10 372 GLU A N 1
ATOM 2626 C CA . GLU A 1 371 ? 88.344 154.030 38.116 1.00 28.40 372 GLU A CA 1
ATOM 2627 C C . GLU A 1 371 ? 88.253 155.507 37.743 1.00 27.07 372 GLU A C 1
ATOM 2628 O O . GLU A 1 371 ? 88.797 155.938 36.736 1.00 28.39 372 GLU A O 1
ATOM 2634 N N . GLY A 1 372 ? 87.561 156.287 38.550 1.00 27.11 373 GLY A N 1
ATOM 2635 C CA . GLY A 1 372 ? 87.331 157.705 38.234 1.00 26.08 373 GLY A CA 1
ATOM 2636 C C . GLY A 1 372 ? 88.635 158.490 38.204 1.00 25.33 373 GLY A C 1
ATOM 2637 O O . GLY A 1 372 ? 88.846 159.347 37.347 1.00 24.35 373 GLY A O 1
ATOM 2638 N N . ARG A 1 373 ? 89.517 158.164 39.127 1.00 24.88 374 ARG A N 1
ATOM 2639 C CA . ARG A 1 373 ? 90.827 158.783 39.155 1.00 25.12 374 ARG A CA 1
ATOM 2640 C C . ARG A 1 373 ? 91.704 158.414 37.963 1.00 25.21 374 ARG A C 1
ATOM 2641 O O . ARG A 1 373 ? 92.573 159.180 37.590 1.00 25.76 374 ARG A O 1
ATOM 2649 N N . LEU A 1 374 ? 91.470 157.259 37.357 1.00 26.83 375 LEU A N 1
ATOM 2650 C CA . LEU A 1 374 ? 92.164 156.897 36.099 1.00 26.38 375 LEU A CA 1
ATOM 2651 C C . LEU A 1 374 ? 91.720 157.783 34.951 1.00 25.78 375 LEU A C 1
ATOM 2652 O O . LEU A 1 374 ? 92.556 158.300 34.236 1.00 27.10 375 LEU A O 1
ATOM 2657 N N . VAL A 1 375 ? 90.414 157.962 34.792 1.00 24.47 376 VAL A N 1
ATOM 2658 C CA . VAL A 1 375 ? 89.914 158.786 33.699 1.00 24.71 376 VAL A CA 1
ATOM 2659 C C . VAL A 1 375 ? 90.270 160.261 33.932 1.00 24.41 376 VAL A C 1
ATOM 2660 O O . VAL A 1 375 ? 90.561 160.957 32.981 1.00 24.56 376 VAL A O 1
ATOM 2664 N N . LEU A 1 376 ? 90.227 160.725 35.180 1.00 24.78 377 LEU A N 1
ATOM 2665 C CA . LEU A 1 376 ? 90.615 162.107 35.526 1.00 25.12 377 LEU A CA 1
ATOM 2666 C C . LEU A 1 376 ? 92.113 162.331 35.315 1.00 25.91 377 LEU A C 1
ATOM 2667 O O . LEU A 1 376 ? 92.555 163.407 34.922 1.00 25.99 377 LEU A O 1
ATOM 2672 N N . GLY A 1 377 ? 92.898 161.297 35.576 1.00 26.01 378 GLY A N 1
ATOM 2673 C CA . GLY A 1 377 ? 94.312 161.359 35.308 1.00 24.44 378 GLY A CA 1
ATOM 2674 C C . GLY A 1 377 ? 94.548 161.733 33.859 1.00 24.10 378 GLY A C 1
ATOM 2675 O O . GLY A 1 377 ? 95.384 162.577 33.569 1.00 23.17 378 GLY A O 1
ATOM 2676 N N . ASP A 1 378 ? 93.845 161.076 32.943 1.00 24.80 379 ASP A N 1
ATOM 2677 C CA . ASP A 1 378 ? 94.045 161.341 31.513 1.00 26.46 379 ASP A CA 1
ATOM 2678 C C . ASP A 1 378 ? 93.447 162.700 31.159 1.00 25.82 379 ASP A C 1
ATOM 2679 O O . ASP A 1 378 ? 94.002 163.467 30.381 1.00 26.46 379 ASP A O 1
ATOM 2684 N N . GLY A 1 379 ? 92.321 163.000 31.766 1.00 26.00 380 GLY A N 1
ATOM 2685 C CA . GLY A 1 379 ? 91.690 164.313 31.612 1.00 24.82 380 GLY A CA 1
ATOM 2686 C C . GLY A 1 379 ? 92.593 165.470 32.027 1.00 24.02 380 GLY A C 1
ATOM 2687 O O . GLY A 1 379 ? 92.728 166.424 31.277 1.00 24.23 380 GLY A O 1
ATOM 2688 N N . VAL A 1 380 ? 93.194 165.394 33.215 1.00 23.09 381 VAL A N 1
ATOM 2689 C CA . VAL A 1 380 ? 93.969 166.513 33.704 1.00 22.85 381 VAL A CA 1
ATOM 2690 C C . VAL A 1 380 ? 95.220 166.726 32.877 1.00 23.18 381 VAL A C 1
ATOM 2691 O O . VAL A 1 380 ? 95.588 167.849 32.632 1.00 22.21 381 VAL A O 1
ATOM 2695 N N . PHE A 1 381 ? 95.838 165.640 32.417 1.00 24.22 382 PHE A N 1
ATOM 2696 C CA . PHE A 1 381 ? 97.032 165.735 31.565 1.00 24.87 382 PHE A CA 1
ATOM 2697 C C . PHE A 1 381 ? 96.665 166.363 30.236 1.00 25.18 382 PHE A C 1
ATOM 2698 O O . PHE A 1 381 ? 97.360 167.272 29.756 1.00 24.25 382 PHE A O 1
ATOM 2706 N N . HIS A 1 382 ? 95.564 165.879 29.663 1.00 25.72 383 HIS A N 1
ATOM 2707 C CA . HIS A 1 382 ? 95.013 166.464 28.436 1.00 26.59 383 HIS A CA 1
ATOM 2708 C C . HIS A 1 382 ? 94.835 167.970 28.618 1.00 27.43 383 HIS A C 1
ATOM 2709 O O . HIS A 1 382 ? 95.231 168.755 27.766 1.00 27.32 383 HIS A O 1
ATOM 2716 N N . ALA A 1 383 ? 94.274 168.359 29.750 1.00 28.04 384 ALA A N 1
ATOM 2717 C CA . ALA A 1 383 ? 94.011 169.789 30.024 1.00 28.07 384 ALA A CA 1
ATOM 2718 C C . ALA A 1 383 ? 95.275 170.622 30.268 1.00 28.65 384 ALA A C 1
ATOM 2719 O O . ALA A 1 383 ? 95.279 171.825 30.004 1.00 29.75 384 ALA A O 1
ATOM 2721 N N . THR A 1 384 ? 96.322 169.994 30.789 1.00 27.55 385 THR A N 1
ATOM 2722 C CA . THR A 1 384 ? 97.555 170.711 31.107 1.00 27.70 385 THR A CA 1
ATOM 2723 C C . THR A 1 384 ? 98.642 170.607 30.030 1.00 29.03 385 THR A C 1
ATOM 2724 O O . THR A 1 384 ? 99.610 171.332 30.100 1.00 28.10 385 THR A O 1
ATOM 2728 N N . HIS A 1 385 ? 98.451 169.752 29.025 1.00 31.55 386 HIS A N 1
ATOM 2729 C CA . HIS A 1 385 ? 99.490 169.488 28.004 1.00 34.08 386 HIS A CA 1
ATOM 2730 C C . HIS A 1 385 ? 99.024 169.348 26.549 1.00 34.46 386 HIS A C 1
ATOM 2731 O O . HIS A 1 385 ? 99.811 169.593 25.635 1.00 34.15 386 HIS A O 1
ATOM 2738 N N . GLU A 1 386 ? 97.763 168.996 26.325 1.00 36.28 387 GLU A N 1
ATOM 2739 C CA . GLU A 1 386 ? 97.253 168.708 24.962 1.00 38.40 387 GLU A CA 1
ATOM 2740 C C . GLU A 1 386 ? 96.310 169.781 24.341 1.00 39.94 387 GLU A C 1
ATOM 2741 O O . GLU A 1 386 ? 95.950 169.689 23.159 1.00 41.09 387 GLU A O 1
ATOM 2747 N N . ILE A 1 387 ? 95.951 170.804 25.101 1.00 38.85 388 ILE A N 1
ATOM 2748 C CA . ILE A 1 387 ? 95.032 171.834 24.586 1.00 40.48 388 ILE A CA 1
ATOM 2749 C C . ILE A 1 387 ? 95.785 173.114 24.112 1.00 42.78 388 ILE A C 1
ATOM 2750 O O . ILE A 1 387 ? 97.013 173.221 24.243 1.00 44.76 388 ILE A O 1
ATOM 2755 N N . SER A 1 388 ? 95.031 174.063 23.563 1.00 39.32 389 SER A N 1
ATOM 2756 C CA . SER A 1 388 ? 95.576 175.255 22.916 1.00 38.12 389 SER A CA 1
ATOM 2757 C C . SER A 1 388 ? 96.163 176.313 23.854 1.00 37.29 389 SER A C 1
ATOM 2758 O O . SER A 1 388 ? 96.949 177.181 23.425 1.00 38.72 389 SER A O 1
ATOM 2761 N N . PHE A 1 389 ? 95.809 176.243 25.125 1.00 36.82 390 PHE A N 1
ATOM 2762 C CA . PHE A 1 389 ? 96.327 177.200 26.095 1.00 35.67 390 PHE A CA 1
ATOM 2763 C C . PHE A 1 389 ? 96.737 176.571 27.422 1.00 34.91 390 PHE A C 1
ATOM 2764 O O . PHE A 1 389 ? 96.399 175.435 27.722 1.00 34.61 390 PHE A O 1
ATOM 2772 N N . LYS A 1 390 ? 97.476 177.358 28.188 1.00 36.78 391 LYS A N 1
ATOM 2773 C CA . LYS A 1 390 ? 98.031 176.970 29.482 1.00 38.82 391 LYS A CA 1
ATOM 2774 C C . LYS A 1 390 ? 97.212 177.580 30.606 1.00 35.59 391 LYS A C 1
ATOM 2775 O O . LYS A 1 390 ? 97.315 178.779 30.870 1.00 35.42 391 LYS A O 1
ATOM 2781 N N . PRO A 1 391 ? 96.410 176.757 31.289 1.00 32.89 392 PRO A N 1
ATOM 2782 C CA . PRO A 1 391 ? 95.528 177.316 32.293 1.00 32.54 392 PRO A CA 1
ATOM 2783 C C . PRO A 1 391 ? 96.296 177.745 33.531 1.00 30.29 392 PRO A C 1
ATOM 2784 O O . PRO A 1 391 ? 97.271 177.131 33.880 1.00 30.73 392 PRO A O 1
ATOM 2788 N N . ASP A 1 392 ? 95.832 178.795 34.170 1.00 30.58 393 ASP A N 1
ATOM 2789 C CA . ASP A 1 392 ? 96.360 179.238 35.472 1.00 31.83 393 ASP A CA 1
ATOM 2790 C C . ASP A 1 392 ? 95.772 178.401 36.602 1.00 30.71 393 ASP A C 1
ATOM 2791 O O . ASP A 1 392 ? 96.370 178.271 37.666 1.00 28.64 393 ASP A O 1
ATOM 2796 N N . VAL A 1 393 ? 94.545 177.922 36.372 1.00 30.18 394 VAL A N 1
ATOM 2797 C CA . VAL A 1 393 ? 93.791 177.153 37.365 1.00 29.47 394 VAL A CA 1
ATOM 2798 C C . VAL A 1 393 ? 93.163 175.957 36.699 1.00 30.08 394 VAL A C 1
ATOM 2799 O O . VAL A 1 393 ? 92.618 176.056 35.602 1.00 29.66 394 VAL A O 1
ATOM 2803 N N . LEU A 1 394 ? 93.259 174.830 37.388 1.00 30.65 395 LEU A N 1
ATOM 2804 C CA . LEU A 1 394 ? 92.628 173.603 36.967 1.00 30.56 395 LEU A CA 1
ATOM 2805 C C . LEU A 1 394 ? 91.739 173.113 38.079 1.00 29.95 395 LEU A C 1
ATOM 2806 O O . LEU A 1 394 ? 92.174 172.960 39.214 1.00 30.47 395 LEU A O 1
ATOM 2811 N N . VAL A 1 395 ? 90.482 172.892 37.736 1.00 28.56 396 VAL A N 1
ATOM 2812 C CA . VAL A 1 395 ? 89.492 172.373 38.664 1.00 27.17 396 VAL A CA 1
ATOM 2813 C C . VAL A 1 395 ? 89.039 171.028 38.120 1.00 27.47 396 VAL A C 1
ATOM 2814 O O . VAL A 1 395 ? 88.531 170.941 37.004 1.00 25.43 396 VAL A O 1
ATOM 2818 N N . ASP A 1 396 ? 89.229 169.981 38.904 1.00 27.69 397 ASP A N 1
ATOM 2819 C CA . ASP A 1 396 ? 88.657 168.690 38.546 1.00 29.28 397 ASP A CA 1
ATOM 2820 C C . ASP A 1 396 ? 87.556 168.336 39.557 1.00 29.75 397 ASP A C 1
ATOM 2821 O O . ASP A 1 396 ? 87.719 168.500 40.787 1.00 28.69 397 ASP A O 1
ATOM 2826 N N . MET A 1 397 ? 86.412 167.914 39.018 1.00 30.38 398 MET A N 1
ATOM 2827 C CA . MET A 1 397 ? 85.239 167.563 39.845 1.00 29.37 398 MET A CA 1
ATOM 2828 C C . MET A 1 397 ? 84.884 166.102 39.634 1.00 27.84 398 MET A C 1
ATOM 2829 O O . MET A 1 397 ? 84.856 165.609 38.519 1.00 24.55 398 MET A O 1
ATOM 2834 N N . ALA A 1 398 ? 84.627 165.427 40.735 1.00 29.36 399 ALA A N 1
ATOM 2835 C CA . ALA A 1 398 ? 84.223 164.035 40.694 1.00 31.83 399 ALA A CA 1
ATOM 2836 C C . ALA A 1 398 ? 83.389 163.617 41.881 1.00 31.13 399 ALA A C 1
ATOM 2837 O O . ALA A 1 398 ? 83.521 164.135 42.957 1.00 28.91 399 ALA A O 1
ATOM 2839 N N . THR A 1 399 ? 82.506 162.673 41.619 1.00 37.17 400 THR A N 1
ATOM 2840 C CA . THR A 1 399 ? 81.728 161.990 42.631 1.00 42.43 400 THR A CA 1
ATOM 2841 C C . THR A 1 399 ? 82.431 160.669 42.744 1.00 49.68 400 THR A C 1
ATOM 2842 O O . THR A 1 399 ? 82.212 159.785 41.915 1.00 52.92 400 THR A O 1
ATOM 2846 N N . LEU A 1 400 ? 83.291 160.526 43.740 1.00 59.03 401 LEU A N 1
ATOM 2847 C CA . LEU A 1 400 ? 84.230 159.408 43.712 1.00 69.25 401 LEU A CA 1
ATOM 2848 C C . LEU A 1 400 ? 84.310 158.508 44.932 1.00 81.34 401 LEU A C 1
ATOM 2849 O O . LEU A 1 400 ? 84.382 157.276 44.793 1.00 89.47 401 LEU A O 1
ATOM 2854 N N . THR A 1 401 ? 84.280 159.097 46.114 1.00 82.51 402 THR A N 1
ATOM 2855 C CA . THR A 1 401 ? 84.612 158.344 47.320 1.00 83.32 402 THR A CA 1
ATOM 2856 C C . THR A 1 401 ? 83.399 158.321 48.264 1.00 78.01 402 THR A C 1
ATOM 2857 O O . THR A 1 401 ? 82.777 159.361 48.478 1.00 75.76 402 THR A O 1
ATOM 2861 N N . GLY A 1 402 ? 83.050 157.127 48.772 1.00 72.83 403 GLY A N 1
ATOM 2862 C CA . GLY A 1 402 ? 82.100 156.965 49.907 1.00 62.20 403 GLY A CA 1
ATOM 2863 C C . GLY A 1 402 ? 82.697 157.518 51.216 1.00 58.25 403 GLY A C 1
ATOM 2864 O O . GLY A 1 402 ? 81.974 157.909 52.175 1.00 53.85 403 GLY A O 1
ATOM 2865 N N . ALA A 1 403 ? 84.035 157.535 51.256 1.00 47.54 404 ALA A N 1
ATOM 2866 C CA . ALA A 1 403 ? 84.805 158.234 52.327 1.00 39.80 404 ALA A CA 1
ATOM 2867 C C . ALA A 1 403 ? 84.668 159.759 52.344 1.00 33.22 404 ALA A C 1
ATOM 2868 O O . ALA A 1 403 ? 84.870 160.382 53.378 1.00 30.79 404 ALA A O 1
ATOM 2870 N N . GLN A 1 404 ? 84.312 160.361 51.212 1.00 30.60 405 GLN A N 1
ATOM 2871 C CA . GLN A 1 404 ? 83.990 161.803 51.162 1.00 29.08 405 GLN A CA 1
ATOM 2872 C C . GLN A 1 404 ? 82.931 162.169 52.228 1.00 27.58 405 GLN A C 1
ATOM 2873 O O . GLN A 1 404 ? 83.073 163.171 52.944 1.00 28.88 405 GLN A O 1
ATOM 2879 N N . GLY A 1 405 ? 81.904 161.349 52.335 1.00 25.38 406 GLY A N 1
ATOM 2880 C CA . GLY A 1 405 ? 80.842 161.581 53.300 1.00 25.93 406 GLY A CA 1
ATOM 2881 C C . GLY A 1 405 ? 81.356 161.516 54.726 1.00 25.66 406 GLY A C 1
ATOM 2882 O O . GLY A 1 405 ? 81.067 162.384 55.552 1.00 24.02 406 GLY A O 1
ATOM 2883 N N . ILE A 1 406 ? 82.151 160.493 54.996 1.00 25.72 407 ILE A N 1
ATOM 2884 C CA . ILE A 1 406 ? 82.755 160.302 56.313 1.00 25.72 407 ILE A CA 1
ATOM 2885 C C . ILE A 1 406 ? 83.584 161.522 56.732 1.00 25.47 407 ILE A C 1
ATOM 2886 O O . ILE A 1 406 ? 83.573 161.925 57.893 1.00 25.50 407 ILE A O 1
ATOM 2891 N N . ALA A 1 407 ? 84.287 162.095 55.764 1.00 25.56 408 ALA A N 1
ATOM 2892 C CA . ALA A 1 407 ? 85.267 163.179 55.999 1.00 26.33 408 ALA A CA 1
ATOM 2893 C C . ALA A 1 407 ? 84.605 164.541 56.175 1.00 27.69 408 ALA A C 1
ATOM 2894 O O . ALA A 1 407 ? 84.735 165.181 57.225 1.00 27.38 408 ALA A O 1
ATOM 2896 N N . THR A 1 408 ? 83.849 164.941 55.150 1.00 28.99 409 THR A N 1
ATOM 2897 C CA . THR A 1 408 ? 83.215 166.265 55.092 1.00 30.10 409 THR A CA 1
ATOM 2898 C C . THR A 1 408 ? 81.664 166.295 55.076 1.00 32.64 409 THR A C 1
ATOM 2899 O O . THR A 1 408 ? 81.056 167.359 54.950 1.00 34.55 409 THR A O 1
ATOM 2903 N N . GLY A 1 409 ? 81.020 165.145 55.175 1.00 34.48 410 GLY A N 1
ATOM 2904 C CA . GLY A 1 409 ? 79.565 165.106 55.318 1.00 34.10 410 GLY A CA 1
ATOM 2905 C C . GLY A 1 409 ? 78.764 165.190 54.028 1.00 35.18 410 GLY A C 1
ATOM 2906 O O . GLY A 1 409 ? 79.315 165.238 52.923 1.00 35.01 410 GLY A O 1
ATOM 2907 N N . HIS A 1 410 ? 77.446 165.206 54.196 1.00 35.74 411 HIS A N 1
ATOM 2908 C CA . HIS A 1 410 ? 76.499 165.166 53.080 1.00 37.46 411 HIS A CA 1
ATOM 2909 C C . HIS A 1 410 ? 76.363 166.449 52.291 1.00 36.76 411 HIS A C 1
ATOM 2910 O O . HIS A 1 410 ? 76.014 166.405 51.103 1.00 35.02 411 HIS A O 1
ATOM 2917 N N . ARG A 1 411 ? 76.624 167.578 52.944 1.00 35.67 412 ARG A N 1
ATOM 2918 C CA . ARG A 1 411 ? 76.404 168.894 52.322 1.00 37.11 412 ARG A CA 1
ATOM 2919 C C . ARG A 1 411 ? 77.662 169.681 51.963 1.00 32.14 412 ARG A C 1
ATOM 2920 O O . ARG A 1 411 ? 77.571 170.686 51.312 1.00 30.41 412 ARG A O 1
ATOM 2928 N N . HIS A 1 412 ? 78.828 169.210 52.361 1.00 29.92 413 HIS A N 1
ATOM 2929 C CA . HIS A 1 412 ? 80.071 169.885 52.017 1.00 27.34 413 HIS A CA 1
ATOM 2930 C C . HIS A 1 412 ? 80.946 168.981 51.161 1.00 26.72 413 HIS A C 1
ATOM 2931 O O . HIS A 1 412 ? 81.458 167.959 51.635 1.00 26.14 413 HIS A O 1
ATOM 2938 N N . ALA A 1 413 ? 81.133 169.386 49.915 1.00 25.50 414 ALA A N 1
ATOM 2939 C CA . ALA A 1 413 ? 82.079 168.741 49.026 1.00 25.85 414 ALA A CA 1
ATOM 2940 C C . ALA A 1 413 ? 83.494 168.893 49.606 1.00 26.26 414 ALA A C 1
ATOM 2941 O O . ALA A 1 413 ? 83.833 169.941 50.149 1.00 27.21 414 ALA A O 1
ATOM 2943 N N . GLY A 1 414 ? 84.284 167.827 49.546 1.00 24.99 415 GLY A N 1
ATOM 2944 C CA . GLY A 1 414 ? 85.652 167.879 50.029 1.00 24.08 415 GLY A CA 1
ATOM 2945 C C . GLY A 1 414 ? 86.528 168.480 48.952 1.00 23.05 415 GLY A C 1
ATOM 2946 O O . GLY A 1 414 ? 86.398 168.128 47.773 1.00 21.02 415 GLY A O 1
ATOM 2947 N N . ILE A 1 415 ? 87.398 169.402 49.354 1.00 22.39 416 ILE A N 1
ATOM 2948 C CA . ILE A 1 415 ? 88.328 170.016 48.401 1.00 22.30 416 ILE A CA 1
ATOM 2949 C C . ILE A 1 415 ? 89.817 169.848 48.764 1.00 22.55 416 ILE A C 1
ATOM 2950 O O . ILE A 1 415 ? 90.268 170.157 49.866 1.00 23.24 416 ILE A O 1
ATOM 2955 N N . PHE A 1 416 ? 90.545 169.355 47.785 1.00 22.21 417 PHE A N 1
ATOM 2956 C CA . PHE A 1 416 ? 91.943 169.086 47.887 1.00 22.96 417 PHE A CA 1
ATOM 2957 C C . PHE A 1 416 ? 92.615 170.126 46.984 1.00 22.83 417 PHE A C 1
ATOM 2958 O O . PHE A 1 416 ? 92.477 170.065 45.761 1.00 23.09 417 PHE A O 1
ATOM 2966 N N . VAL A 1 417 ? 93.322 171.068 47.586 1.00 22.08 418 VAL A N 1
ATOM 2967 C CA . VAL A 1 417 ? 93.768 172.246 46.861 1.00 23.58 418 VAL A CA 1
ATOM 2968 C C . VAL A 1 417 ? 95.229 172.541 47.134 1.00 24.82 418 VAL A C 1
ATOM 2969 O O . VAL A 1 417 ? 95.673 172.538 48.293 1.00 24.58 418 VAL A O 1
ATOM 2973 N N . ASN A 1 418 ? 95.964 172.871 46.085 1.00 25.90 419 ASN A N 1
ATOM 2974 C CA . ASN A 1 418 ? 97.426 173.050 46.252 1.00 27.90 419 ASN A CA 1
ATOM 2975 C C . ASN A 1 418 ? 97.882 174.483 46.589 1.00 27.68 419 ASN A C 1
ATOM 2976 O O . ASN A 1 418 ? 99.053 174.792 46.454 1.00 28.76 419 ASN A O 1
ATOM 2981 N N . ASP A 1 419 ? 96.967 175.339 47.025 1.00 28.25 420 ASP A N 1
ATOM 2982 C CA . ASP A 1 419 ? 97.251 176.768 47.249 1.00 29.22 420 ASP A CA 1
ATOM 2983 C C . ASP A 1 419 ? 96.251 177.315 48.264 1.00 29.36 420 ASP A C 1
ATOM 2984 O O . ASP A 1 419 ? 95.071 177.306 47.992 1.00 28.51 420 ASP A O 1
ATOM 2989 N N . GLU A 1 420 ? 96.720 177.762 49.432 1.00 29.05 421 GLU A N 1
ATOM 2990 C CA . GLU A 1 420 ? 95.832 178.202 50.509 1.00 28.33 421 GLU A CA 1
ATOM 2991 C C . GLU A 1 420 ? 94.858 179.265 50.014 1.00 30.56 421 GLU A C 1
ATOM 2992 O O . GLU A 1 420 ? 93.675 179.239 50.361 1.00 30.01 421 GLU A O 1
ATOM 2994 N N . GLU A 1 421 ? 95.350 180.195 49.207 1.00 31.10 422 GLU A N 1
ATOM 2995 C CA . GLU A 1 421 ? 94.568 181.371 48.843 1.00 35.17 422 GLU A CA 1
ATOM 2996 C C . GLU A 1 421 ? 93.394 181.031 47.914 1.00 34.06 422 GLU A C 1
ATOM 2997 O O . GLU A 1 421 ? 92.256 181.468 48.109 1.00 35.03 422 GLU A O 1
ATOM 3003 N N . GLU A 1 422 ? 93.686 180.240 46.915 1.00 31.92 423 GLU A N 1
ATOM 3004 C CA . GLU A 1 422 ? 92.662 179.764 46.006 1.00 31.37 423 GLU A CA 1
ATOM 3005 C C . GLU A 1 422 ? 91.618 178.859 46.689 1.00 30.90 423 GLU A C 1
ATOM 3006 O O . GLU A 1 422 ? 90.442 178.859 46.337 1.00 31.28 423 GLU A O 1
ATOM 3012 N N . GLU A 1 423 ? 92.059 178.132 47.700 1.00 29.02 424 GLU A N 1
ATOM 3013 C CA . GLU A 1 423 ? 91.182 177.309 48.512 1.00 27.47 424 GLU A CA 1
ATOM 3014 C C . GLU A 1 423 ? 90.183 178.209 49.222 1.00 26.98 424 GLU A C 1
ATOM 3015 O O . GLU A 1 423 ? 88.988 177.924 49.230 1.00 26.65 424 GLU A O 1
ATOM 3021 N N . LEU A 1 424 ? 90.681 179.267 49.863 1.00 25.61 425 LEU A N 1
ATOM 3022 C CA . LEU A 1 424 ? 89.806 180.188 50.594 1.00 24.90 425 LEU A CA 1
ATOM 3023 C C . LEU A 1 424 ? 88.811 180.830 49.623 1.00 23.92 425 LEU A C 1
ATOM 3024 O O . LEU A 1 424 ? 87.621 180.948 49.880 1.00 21.84 425 LEU A O 1
ATOM 3029 N N . SER A 1 425 ? 89.330 181.187 48.470 1.00 24.15 426 SER A N 1
ATOM 3030 C CA . SER A 1 425 ? 88.528 181.811 47.446 1.00 24.13 426 SER A CA 1
ATOM 3031 C C . SER A 1 425 ? 87.410 180.851 47.038 1.00 24.91 426 SER A C 1
ATOM 3032 O O . SER A 1 425 ? 86.243 181.236 46.971 1.00 26.08 426 SER A O 1
ATOM 3035 N N . PHE A 1 426 ? 87.777 179.590 46.809 1.00 24.45 427 PHE A N 1
ATOM 3036 C CA . PHE A 1 426 ? 86.807 178.561 46.420 1.00 23.36 427 PHE A CA 1
ATOM 3037 C C . PHE A 1 426 ? 85.779 178.290 47.517 1.00 23.11 427 PHE A C 1
ATOM 3038 O O . PHE A 1 426 ? 84.616 178.051 47.218 1.00 23.07 427 PHE A O 1
ATOM 3046 N N . LEU A 1 427 ? 86.216 178.293 48.772 1.00 23.03 428 LEU A N 1
ATOM 3047 C CA . LEU A 1 427 ? 85.285 178.187 49.904 1.00 23.38 428 LEU A CA 1
ATOM 3048 C C . LEU A 1 427 ? 84.283 179.371 49.980 1.00 24.26 428 LEU A C 1
ATOM 3049 O O . LEU A 1 427 ? 83.113 179.159 50.285 1.00 23.88 428 LEU A O 1
ATOM 3054 N N . LYS A 1 428 ? 84.764 180.599 49.754 1.00 23.90 429 LYS A N 1
ATOM 3055 C CA . LYS A 1 428 ? 83.885 181.763 49.747 1.00 24.53 429 LYS A CA 1
ATOM 3056 C C . LYS A 1 428 ? 82.810 181.558 48.658 1.00 25.03 429 LYS A C 1
ATOM 3057 O O . LYS A 1 428 ? 81.638 181.833 48.885 1.00 24.82 429 LYS A O 1
ATOM 3059 N N . ALA A 1 429 ? 83.215 181.055 47.494 1.00 24.96 430 ALA A N 1
ATOM 3060 C CA . ALA A 1 429 ? 82.279 180.805 46.396 1.00 25.08 430 ALA A CA 1
ATOM 3061 C C . ALA A 1 429 ? 81.225 179.751 46.751 1.00 26.05 430 ALA A C 1
ATOM 3062 O O . ALA A 1 429 ? 80.065 179.851 46.345 1.00 27.95 430 ALA A O 1
ATOM 3064 N N . GLY A 1 430 ? 81.614 178.729 47.496 1.00 25.38 431 GLY A N 1
ATOM 3065 C CA . GLY A 1 430 ? 80.640 177.768 47.999 1.00 25.50 431 GLY A CA 1
ATOM 3066 C C . GLY A 1 430 ? 79.659 178.374 48.977 1.00 26.29 431 GLY A C 1
ATOM 3067 O O . GLY A 1 430 ? 78.478 178.020 48.979 1.00 28.15 431 GLY A O 1
ATOM 3068 N N . ARG A 1 431 ? 80.133 179.269 49.833 1.00 26.75 432 ARG A N 1
ATOM 3069 C CA . ARG A 1 431 ? 79.251 179.884 50.831 1.00 27.51 432 ARG A CA 1
ATOM 3070 C C . ARG A 1 431 ? 78.255 180.844 50.182 1.00 27.80 432 ARG A C 1
ATOM 3071 O O . ARG A 1 431 ? 77.095 180.880 50.570 1.00 28.58 432 ARG A O 1
ATOM 3079 N N . ALA A 1 432 ? 78.683 181.548 49.146 1.00 26.87 433 ALA A N 1
ATOM 3080 C CA . ALA A 1 432 ? 77.790 182.487 48.443 1.00 26.78 433 ALA A CA 1
ATOM 3081 C C . ALA A 1 432 ? 76.747 181.765 47.577 1.00 26.40 433 ALA A C 1
ATOM 3082 O O . ALA A 1 432 ? 75.602 182.160 47.535 1.00 26.57 433 ALA A O 1
ATOM 3084 N N . SER A 1 433 ? 77.173 180.716 46.890 1.00 25.14 434 SER A N 1
ATOM 3085 C CA . SER A 1 433 ? 76.301 179.902 46.052 1.00 24.17 434 SER A CA 1
ATOM 3086 C C . SER A 1 433 ? 75.406 178.948 46.855 1.00 23.97 434 SER A C 1
ATOM 3087 O O . SER A 1 433 ? 74.475 178.356 46.312 1.00 22.51 434 SER A O 1
ATOM 3090 N N . GLY A 1 434 ? 75.740 178.751 48.122 1.00 24.31 435 GLY A N 1
ATOM 3091 C CA . GLY A 1 434 ? 75.084 177.743 48.946 1.00 24.97 435 GLY A CA 1
ATOM 3092 C C . GLY A 1 434 ? 75.473 176.294 48.628 1.00 24.93 435 GLY A C 1
ATOM 3093 O O . GLY A 1 434 ? 75.004 175.373 49.294 1.00 25.81 435 GLY A O 1
ATOM 3094 N N . GLU A 1 435 ? 76.312 176.099 47.617 1.00 24.20 436 GLU A N 1
ATOM 3095 C CA . GLU A 1 435 ? 76.892 174.796 47.307 1.00 25.08 436 GLU A CA 1
ATOM 3096 C C . GLU A 1 435 ? 78.252 174.676 48.055 1.00 24.16 436 GLU A C 1
ATOM 3097 O O . GLU A 1 435 ? 79.341 174.831 47.479 1.00 24.12 436 GLU A O 1
ATOM 3103 N N . THR A 1 436 ? 78.154 174.422 49.345 1.00 24.12 437 THR A N 1
ATOM 3104 C CA . THR A 1 436 ? 79.292 174.566 50.249 1.00 25.74 437 THR A CA 1
ATOM 3105 C C . THR A 1 436 ? 80.337 173.434 50.148 1.00 25.34 437 THR A C 1
ATOM 3106 O O . THR A 1 436 ? 80.019 172.278 49.858 1.00 25.17 437 THR A O 1
ATOM 3110 N N . CYS A 1 437 ? 81.580 173.816 50.395 1.00 24.82 438 CYS A N 1
ATOM 3111 C CA . CYS A 1 437 ? 82.725 172.925 50.440 1.00 23.68 438 CYS A CA 1
ATOM 3112 C C . CYS A 1 437 ? 83.455 173.007 51.782 1.00 22.84 438 CYS A C 1
ATOM 3113 O O . CYS A 1 437 ? 83.196 173.908 52.586 1.00 21.25 438 CYS A O 1
ATOM 3116 N N . PHE A 1 438 ? 84.348 172.038 52.017 1.00 22.12 439 PHE A N 1
ATOM 3117 C CA . PHE A 1 438 ? 85.313 172.072 53.148 1.00 21.14 439 PHE A CA 1
ATOM 3118 C C . PHE A 1 438 ? 86.624 171.414 52.714 1.00 20.93 439 PHE A C 1
ATOM 3119 O O . PHE A 1 438 ? 86.601 170.429 51.991 1.00 22.52 439 PHE A O 1
ATOM 3127 N N . PRO A 1 439 ? 87.774 171.961 53.147 1.00 21.45 440 PRO A N 1
ATOM 3128 C CA . PRO A 1 439 ? 89.042 171.345 52.761 1.00 21.11 440 PRO A CA 1
ATOM 3129 C C . PRO A 1 439 ? 89.291 169.968 53.324 1.00 20.83 440 PRO A C 1
ATOM 3130 O O . PRO A 1 439 ? 88.965 169.676 54.476 1.00 19.95 440 PRO A O 1
ATOM 3134 N N . VAL A 1 440 ? 89.942 169.154 52.511 1.00 21.48 441 VAL A N 1
ATOM 3135 C CA . VAL A 1 440 ? 90.642 167.980 53.022 1.00 22.11 441 VAL A CA 1
ATOM 3136 C C . VAL A 1 440 ? 92.144 168.243 53.034 1.00 23.30 441 VAL A C 1
ATOM 3137 O O . VAL A 1 440 ? 92.650 169.152 52.367 1.00 24.62 441 VAL A O 1
ATOM 3141 N N . LEU A 1 441 ? 92.835 167.425 53.816 1.00 25.50 442 LEU A N 1
ATOM 3142 C CA . LEU A 1 441 ? 94.287 167.494 53.986 1.00 24.69 442 LEU A CA 1
ATOM 3143 C C . LEU A 1 441 ? 95.019 167.588 52.665 1.00 24.60 442 LEU A C 1
ATOM 3144 O O . LEU A 1 441 ? 94.874 166.692 51.822 1.00 25.10 442 LEU A O 1
ATOM 3149 N N . TYR A 1 442 ? 95.801 168.654 52.501 1.00 24.49 443 TYR A N 1
ATOM 3150 C CA . TYR A 1 442 ? 96.791 168.734 51.415 1.00 24.77 443 TYR A CA 1
ATOM 3151 C C . TYR A 1 442 ? 98.185 168.482 51.992 1.00 25.83 443 TYR A C 1
ATOM 3152 O O . TYR A 1 442 ? 98.728 169.304 52.749 1.00 25.17 443 TYR A O 1
ATOM 3161 N N . CYS A 1 443 ? 98.756 167.341 51.603 1.00 25.57 444 CYS A N 1
ATOM 3162 C CA . CYS A 1 443 ? 100.065 166.881 52.108 1.00 25.22 444 CYS A CA 1
ATOM 3163 C C . CYS A 1 443 ? 100.572 165.740 51.210 1.00 23.61 444 CYS A C 1
ATOM 3164 O O . CYS A 1 443 ? 100.716 164.618 51.661 1.00 22.62 444 CYS A O 1
ATOM 3167 N N . PRO A 1 444 ? 100.877 166.052 49.934 1.00 24.10 445 PRO A N 1
ATOM 3168 C CA . PRO A 1 444 ? 101.442 165.105 48.952 1.00 23.96 445 PRO A CA 1
ATOM 3169 C C . PRO A 1 444 ? 102.543 164.186 49.448 1.00 24.27 445 PRO A C 1
ATOM 3170 O O . PRO A 1 444 ? 102.574 163.017 49.046 1.00 24.52 445 PRO A O 1
ATOM 3174 N N . GLU A 1 445 ? 103.440 164.702 50.293 1.00 24.52 446 GLU A N 1
ATOM 3175 C CA . GLU A 1 445 ? 104.565 163.867 50.814 1.00 25.02 446 GLU A CA 1
ATOM 3176 C C . GLU A 1 445 ? 104.079 162.620 51.571 1.00 24.08 446 GLU A C 1
ATOM 3177 O O . GLU A 1 445 ? 104.731 161.590 51.530 1.00 24.99 446 GLU A O 1
ATOM 3183 N N . TYR A 1 446 ? 102.934 162.720 52.237 1.00 23.42 447 TYR A N 1
ATOM 3184 C CA . TYR A 1 446 ? 102.332 161.555 52.905 1.00 24.13 447 TYR A CA 1
ATOM 3185 C C . TYR A 1 446 ? 101.437 160.701 52.000 1.00 24.95 447 TYR A C 1
ATOM 3186 O O . TYR A 1 446 ? 101.421 159.470 52.139 1.00 28.89 447 TYR A O 1
ATOM 3195 N N . HIS A 1 447 ? 100.705 161.341 51.092 1.00 24.40 448 HIS A N 1
ATOM 3196 C CA . HIS A 1 447 ? 99.774 160.646 50.199 1.00 24.31 448 HIS A CA 1
ATOM 3197 C C . HIS A 1 447 ? 100.461 159.746 49.160 1.00 24.86 448 HIS A C 1
ATOM 3198 O O . HIS A 1 447 ? 99.994 158.662 48.893 1.00 25.65 448 HIS A O 1
ATOM 3205 N N . VAL A 1 448 ? 101.549 160.203 48.563 1.00 25.29 449 VAL A N 1
ATOM 3206 C CA . VAL A 1 448 ? 102.202 159.425 47.485 1.00 27.13 449 VAL A CA 1
ATOM 3207 C C . VAL A 1 448 ? 102.682 157.995 47.869 1.00 28.42 449 VAL A C 1
ATOM 3208 O O . VAL A 1 448 ? 102.740 157.110 47.026 1.00 27.74 449 VAL A O 1
ATOM 3212 N N . THR A 1 449 ? 102.999 157.799 49.145 1.00 29.94 450 THR A N 1
ATOM 3213 C CA . THR A 1 449 ? 103.512 156.519 49.665 1.00 29.79 450 THR A CA 1
ATOM 3214 C C . THR A 1 449 ? 102.435 155.435 49.706 1.00 29.45 450 THR A C 1
ATOM 3215 O O . THR A 1 449 ? 102.740 154.237 49.618 1.00 29.15 450 THR A O 1
ATOM 3219 N N . GLU A 1 450 ? 101.176 155.878 49.797 1.00 27.31 451 GLU A N 1
ATOM 3220 C CA . GLU A 1 450 ? 100.010 155.002 49.659 1.00 26.41 451 GLU A CA 1
ATOM 3221 C C . GLU A 1 450 ? 99.836 154.311 48.291 1.00 25.29 451 GLU A C 1
ATOM 3222 O O . GLU A 1 450 ? 99.080 153.357 48.188 1.00 24.93 451 GLU A O 1
ATOM 3228 N N . PHE A 1 451 ? 100.522 154.782 47.259 1.00 24.82 452 PHE A N 1
ATOM 3229 C CA . PHE A 1 451 ? 100.391 154.196 45.907 1.00 24.88 452 PHE A CA 1
ATOM 3230 C C . PHE A 1 451 ? 101.638 153.461 45.402 1.00 24.81 452 PHE A C 1
ATOM 3231 O O . PHE A 1 451 ? 101.801 153.296 44.202 1.00 24.98 452 PHE A O 1
ATOM 3239 N N . ARG A 1 452 ? 102.530 153.057 46.314 1.00 24.99 453 ARG A N 1
ATOM 3240 C CA . ARG A 1 452 ? 103.766 152.316 45.961 1.00 24.48 453 ARG A CA 1
ATOM 3241 C C . ARG A 1 452 ? 103.447 151.009 45.226 1.00 24.27 453 ARG A C 1
ATOM 3242 O O . ARG A 1 452 ? 102.579 150.237 45.657 1.00 23.91 453 ARG A O 1
ATOM 3244 N N . SER A 1 453 ? 104.125 150.803 44.100 1.00 23.77 454 SER A N 1
ATOM 3245 C CA . SER A 1 453 ? 103.965 149.615 43.285 1.00 23.45 454 SER A CA 1
ATOM 3246 C C . SER A 1 453 ? 105.322 148.950 43.178 1.00 24.12 454 SER A C 1
ATOM 3247 O O . SER A 1 453 ? 106.290 149.604 42.976 1.00 24.11 454 SER A O 1
ATOM 3250 N N . PRO A 1 454 ? 105.382 147.621 43.321 1.00 25.54 455 PRO A N 1
ATOM 3251 C CA . PRO A 1 454 ? 106.598 146.907 43.042 1.00 25.50 455 PRO A CA 1
ATOM 3252 C C . PRO A 1 454 ? 106.897 146.712 41.532 1.00 25.54 455 PRO A C 1
ATOM 3253 O O . PRO A 1 454 ? 108.025 146.358 41.183 1.00 25.54 455 PRO A O 1
ATOM 3257 N N . VAL A 1 455 ? 105.932 146.961 40.658 1.00 25.02 456 VAL A N 1
ATOM 3258 C CA . VAL A 1 455 ? 106.120 146.721 39.201 1.00 25.40 456 VAL A CA 1
ATOM 3259 C C . VAL A 1 455 ? 105.746 147.870 38.258 1.00 25.47 456 VAL A C 1
ATOM 3260 O O . VAL A 1 455 ? 105.853 147.726 37.039 1.00 27.40 456 VAL A O 1
ATOM 3264 N N . ALA A 1 456 ? 105.278 148.984 38.789 1.00 24.66 457 ALA A N 1
ATOM 3265 C CA . ALA A 1 456 ? 104.862 150.111 37.949 1.00 23.14 457 ALA A CA 1
ATOM 3266 C C . ALA A 1 456 ? 105.115 151.396 38.711 1.00 23.19 457 ALA A C 1
ATOM 3267 O O . ALA A 1 456 ? 105.502 151.369 39.878 1.00 23.11 457 ALA A O 1
ATOM 3269 N N . ASP A 1 457 ? 104.935 152.537 38.060 1.00 23.12 458 ASP A N 1
ATOM 3270 C CA . ASP A 1 457 ? 105.197 153.821 38.744 1.00 23.02 458 ASP A CA 1
ATOM 3271 C C . ASP A 1 457 ? 104.337 153.991 39.982 1.00 22.87 458 ASP A C 1
ATOM 3272 O O . ASP A 1 457 ? 104.784 154.561 40.954 1.00 24.04 458 ASP A O 1
ATOM 3277 N N . MET A 1 458 ? 103.115 153.486 39.932 1.00 23.06 459 MET A N 1
ATOM 3278 C CA . MET A 1 458 ? 102.152 153.604 41.044 1.00 24.08 459 MET A CA 1
ATOM 3279 C C . MET A 1 458 ? 100.984 152.611 40.923 1.00 23.38 459 MET A C 1
ATOM 3280 O O . MET A 1 458 ? 100.671 152.126 39.850 1.00 21.04 459 MET A O 1
ATOM 3285 N N . ARG A 1 459 ? 100.373 152.326 42.061 1.00 24.47 460 ARG A N 1
ATOM 3286 C CA . ARG A 1 459 ? 99.078 151.669 42.094 1.00 26.44 460 ARG A CA 1
ATOM 3287 C C . ARG A 1 459 ? 97.994 152.728 42.029 1.00 27.06 460 ARG A C 1
ATOM 3288 O O . ARG A 1 459 ? 98.311 153.927 42.129 1.00 27.60 460 ARG A O 1
ATOM 3296 N N . ASN A 1 460 ? 96.733 152.304 41.853 1.00 27.07 461 ASN A N 1
ATOM 3297 C CA . ASN A 1 460 ? 95.582 153.249 41.836 1.00 26.24 461 ASN A CA 1
ATOM 3298 C C . ASN A 1 460 ? 94.709 153.262 43.075 1.00 25.75 461 ASN A C 1
ATOM 3299 O O . ASN A 1 460 ? 93.917 154.145 43.228 1.00 26.66 461 ASN A O 1
ATOM 3304 N N . SER A 1 461 ? 94.894 152.326 43.987 1.00 26.66 462 SER A N 1
ATOM 3305 C CA . SER A 1 461 ? 94.094 152.288 45.212 1.00 27.00 462 SER A CA 1
ATOM 3306 C C . SER A 1 461 ? 95.017 152.213 46.416 1.00 26.54 462 SER A C 1
ATOM 3307 O O . SER A 1 461 ? 96.011 151.513 46.403 1.00 25.24 462 SER A O 1
ATOM 3310 N N . VAL A 1 462 ? 94.651 152.929 47.461 1.00 28.36 463 VAL A N 1
ATOM 3311 C CA . VAL A 1 462 ? 95.503 153.091 48.646 1.00 29.65 463 VAL A CA 1
ATOM 3312 C C . VAL A 1 462 ? 95.785 151.761 49.339 1.00 29.64 463 VAL A C 1
ATOM 3313 O O . VAL A 1 462 ? 94.940 150.886 49.369 1.00 30.85 463 VAL A O 1
ATOM 3317 N N . LYS A 1 463 ? 96.986 151.623 49.877 1.00 31.23 464 LYS A N 1
ATOM 3318 C CA . LYS A 1 463 ? 97.356 150.443 50.661 1.00 32.58 464 LYS A CA 1
ATOM 3319 C C . LYS A 1 463 ? 96.571 150.439 51.956 1.00 33.38 464 LYS A C 1
ATOM 3320 O O . LYS A 1 463 ? 96.017 149.441 52.321 1.00 31.21 464 LYS A O 1
ATOM 3322 N N . GLN A 1 464 ? 96.549 151.577 52.636 1.00 38.54 465 GLN A N 1
ATOM 3323 C CA . GLN A 1 464 ? 95.759 151.768 53.868 1.00 41.04 465 GLN A CA 1
ATOM 3324 C C . GLN A 1 464 ? 94.523 152.645 53.591 1.00 43.61 465 GLN A C 1
ATOM 3325 O O . GLN A 1 464 ? 94.610 153.758 53.033 1.00 44.31 465 GLN A O 1
ATOM 3331 N N . VAL A 1 465 ? 93.379 152.106 53.978 1.00 42.61 466 VAL A N 1
ATOM 3332 C CA . VAL A 1 465 ? 92.100 152.778 53.811 1.00 43.82 466 VAL A CA 1
ATOM 3333 C C . VAL A 1 465 ? 91.923 153.916 54.819 1.00 43.08 466 VAL A C 1
ATOM 3334 O O . VAL A 1 465 ? 91.315 154.952 54.512 1.00 43.02 466 VAL A O 1
ATOM 3338 N N . ASN A 1 466 ? 92.518 153.717 55.989 1.00 42.52 467 ASN A N 1
ATOM 3339 C CA . ASN A 1 466 ? 92.472 154.649 57.137 1.00 44.27 467 ASN A CA 1
ATOM 3340 C C . ASN A 1 466 ? 93.509 155.817 57.145 1.00 41.93 467 ASN A C 1
ATOM 3341 O O . ASN A 1 466 ? 94.005 156.193 58.221 1.00 39.68 467 ASN A O 1
ATOM 3346 N N . ASN A 1 467 ? 93.819 156.390 55.975 1.00 35.77 468 ASN A N 1
ATOM 3347 C CA . ASN A 1 467 ? 94.907 157.366 55.889 1.00 33.95 468 ASN A CA 1
ATOM 3348 C C . ASN A 1 467 ? 94.632 158.497 54.899 1.00 31.94 468 ASN A C 1
ATOM 3349 O O . ASN A 1 467 ? 95.343 158.646 53.898 1.00 28.73 468 ASN A O 1
ATOM 3354 N N . ALA A 1 468 ? 93.600 159.295 55.209 1.00 30.05 469 ALA A N 1
ATOM 3355 C CA . ALA A 1 468 ? 93.308 160.502 54.451 1.00 29.41 469 ALA A CA 1
ATOM 3356 C C . ALA A 1 468 ? 93.011 160.109 53.023 1.00 28.46 469 ALA A C 1
ATOM 3357 O O . ALA A 1 468 ? 93.693 160.503 52.096 1.00 29.13 469 ALA A O 1
ATOM 3359 N N . SER A 1 469 ? 92.006 159.279 52.865 1.00 28.87 470 SER A N 1
ATOM 3360 C CA . SER A 1 469 ? 91.781 158.599 51.576 1.00 29.23 470 SER A CA 1
ATOM 3361 C C . SER A 1 469 ? 91.148 159.493 50.512 1.00 26.39 470 SER A C 1
ATOM 3362 O O . SER A 1 469 ? 91.346 159.266 49.332 1.00 25.94 470 SER A O 1
ATOM 3365 N N . VAL A 1 470 ? 90.404 160.512 50.924 1.00 26.07 471 VAL A N 1
ATOM 3366 C CA . VAL A 1 470 ? 89.850 161.506 49.956 1.00 24.18 471 VAL A CA 1
ATOM 3367 C C . VAL A 1 470 ? 91.001 162.308 49.345 1.00 23.13 471 VAL A C 1
ATOM 3368 O O . VAL A 1 470 ? 91.057 162.541 48.140 1.00 22.37 471 VAL A O 1
ATOM 3372 N N . SER A 1 471 ? 91.924 162.704 50.213 1.00 22.47 472 SER A N 1
ATOM 3373 C CA . SER A 1 471 ? 93.150 163.415 49.834 1.00 21.71 472 SER A CA 1
ATOM 3374 C C . SER A 1 471 ? 94.044 162.582 48.901 1.00 22.10 472 SER A C 1
ATOM 3375 O O . SER A 1 471 ? 94.567 163.099 47.917 1.00 21.05 472 SER A O 1
ATOM 3378 N N . 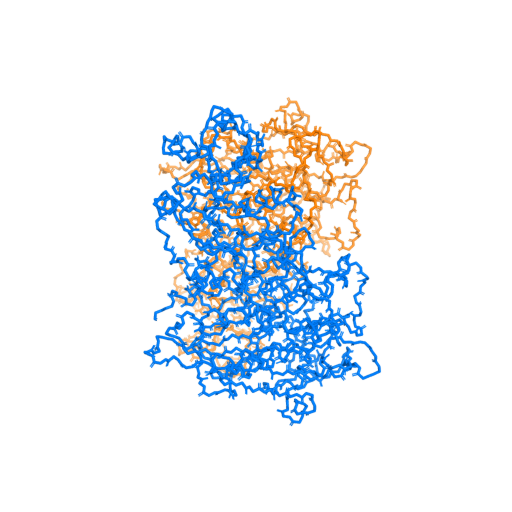CYS A 1 472 ? 94.191 161.300 49.221 1.00 21.24 473 CYS A N 1
ATOM 3379 C CA . CYS A 1 472 ? 94.958 160.393 48.405 1.00 22.45 473 CYS A CA 1
ATOM 3380 C C . CYS A 1 472 ? 94.409 160.316 46.991 1.00 21.58 473 CYS A C 1
ATOM 3381 O O . CYS A 1 472 ? 95.153 160.348 46.023 1.00 19.98 473 CYS A O 1
ATOM 3384 N N . ALA A 1 473 ? 93.097 160.196 46.858 1.00 22.30 474 ALA A N 1
ATOM 3385 C CA . ALA A 1 473 ? 92.489 160.116 45.504 1.00 22.51 474 ALA A CA 1
ATOM 3386 C C . ALA A 1 473 ? 92.734 161.383 44.698 1.00 22.67 474 ALA A C 1
ATOM 3387 O O . ALA A 1 473 ? 92.960 161.318 43.499 1.00 22.38 474 ALA A O 1
ATOM 3389 N N . GLY A 1 474 ? 92.688 162.531 45.377 1.00 22.78 475 GLY A N 1
ATOM 3390 C CA . GLY A 1 474 ? 93.114 163.809 44.793 1.00 22.12 475 GLY A CA 1
ATOM 3391 C C . GLY A 1 474 ? 94.577 163.805 44.356 1.00 22.62 475 GLY A C 1
ATOM 3392 O O . GLY A 1 474 ? 94.888 164.286 43.272 1.00 22.48 475 GLY A O 1
ATOM 3393 N N . GLN A 1 475 ? 95.460 163.247 45.200 1.00 22.27 476 GLN A N 1
ATOM 3394 C CA . GLN A 1 475 ? 96.888 163.146 44.899 1.00 22.18 476 GLN A CA 1
ATOM 3395 C C . GLN A 1 475 ? 97.171 162.273 43.692 1.00 22.61 476 GLN A C 1
ATOM 3396 O O . GLN A 1 475 ? 98.025 162.588 42.893 1.00 21.65 476 GLN A O 1
ATOM 3402 N N . PHE A 1 476 ? 96.453 161.165 43.565 1.00 23.49 477 PHE A N 1
ATOM 3403 C CA . PHE A 1 476 ? 96.615 160.299 42.397 1.00 23.08 477 PHE A CA 1
ATOM 3404 C C . PHE A 1 476 ? 96.404 161.126 41.156 1.00 23.75 477 PHE A C 1
ATOM 3405 O O . PHE A 1 476 ? 97.207 161.084 40.255 1.00 25.41 477 PHE A O 1
ATOM 3413 N N . VAL A 1 477 ? 95.317 161.898 41.116 1.00 23.99 478 VAL A N 1
ATOM 3414 C CA . VAL A 1 477 ? 95.033 162.752 39.946 1.00 24.17 478 VAL A CA 1
ATOM 3415 C C . VAL A 1 477 ? 96.169 163.758 39.725 1.00 23.83 478 VAL A C 1
ATOM 3416 O O . VAL A 1 477 ? 96.615 163.958 38.603 1.00 24.50 478 VAL A O 1
ATOM 3420 N N . ALA A 1 478 ? 96.628 164.374 40.810 1.00 23.74 479 ALA A N 1
ATOM 3421 C CA . ALA A 1 478 ? 97.719 165.359 40.734 1.00 23.51 479 ALA A CA 1
ATOM 3422 C C . ALA A 1 478 ? 98.968 164.747 40.113 1.00 23.74 479 ALA A C 1
ATOM 3423 O O . ALA A 1 478 ? 99.677 165.419 39.404 1.00 21.98 479 ALA A O 1
ATOM 3425 N N . ASN A 1 479 ? 99.208 163.461 40.372 1.00 24.46 480 ASN A N 1
ATOM 3426 C CA . ASN A 1 479 ? 100.388 162.760 39.841 1.00 26.13 480 ASN A CA 1
ATOM 3427 C C . ASN A 1 479 ? 100.459 162.740 38.321 1.00 25.80 480 ASN A C 1
ATOM 3428 O O . ASN A 1 479 ? 101.532 162.574 37.782 1.00 26.05 480 ASN A O 1
ATOM 3433 N N . HIS A 1 480 ? 99.333 162.932 37.651 1.00 25.60 481 HIS A N 1
ATOM 3434 C CA . HIS A 1 480 ? 99.288 162.903 36.184 1.00 26.20 481 HIS A CA 1
ATOM 3435 C C . HIS A 1 480 ? 99.146 164.273 35.534 1.00 27.41 481 HIS A C 1
ATOM 3436 O O . HIS A 1 480 ? 98.864 164.361 34.339 1.00 26.06 481 HIS A O 1
ATOM 3443 N N . LEU A 1 481 ? 99.305 165.338 36.322 1.00 29.04 482 LEU A N 1
ATOM 3444 C CA . LEU A 1 481 ? 99.383 166.703 35.771 1.00 29.11 482 LEU A CA 1
ATOM 3445 C C . LEU A 1 481 ? 100.667 166.812 34.977 1.00 28.98 482 LEU A C 1
ATOM 3446 O O . LEU A 1 481 ? 101.661 166.223 35.352 1.00 28.71 482 LEU A O 1
ATOM 3451 N N . SER A 1 482 ? 100.638 167.574 33.897 1.00 29.80 483 SER A N 1
ATOM 3452 C CA . SER A 1 482 ? 101.843 167.850 33.113 1.00 31.53 483 SER A CA 1
ATOM 3453 C C . SER A 1 482 ? 102.945 168.363 34.047 1.00 32.08 483 SER A C 1
ATOM 3454 O O . SER A 1 482 ? 102.666 169.194 34.907 1.00 32.05 483 SER A O 1
ATOM 3457 N N . PRO A 1 483 ? 104.174 167.832 33.933 1.00 33.83 484 PRO A N 1
ATOM 3458 C CA . PRO A 1 483 ? 105.266 168.302 34.819 1.00 36.86 484 PRO A CA 1
ATOM 3459 C C . PRO A 1 483 ? 105.570 169.839 34.752 1.00 35.76 484 PRO A C 1
ATOM 3460 O O . PRO A 1 483 ? 105.999 170.438 35.744 1.00 30.69 484 PRO A O 1
ATOM 3464 N N . ASP A 1 484 ? 105.280 170.455 33.604 1.00 38.94 485 ASP A N 1
ATOM 3465 C CA . ASP A 1 484 ? 105.412 171.924 33.421 1.00 41.98 485 ASP A CA 1
ATOM 3466 C C . ASP A 1 484 ? 104.246 172.794 33.968 1.00 41.92 485 ASP A C 1
ATOM 3467 O O . ASP A 1 484 ? 104.349 174.023 34.017 1.00 39.11 485 ASP A O 1
ATOM 3472 N N . PHE A 1 485 ? 103.140 172.168 34.359 1.00 40.36 486 PHE A N 1
ATOM 3473 C CA . PHE A 1 485 ? 102.039 172.896 34.994 1.00 39.27 486 PHE A CA 1
ATOM 3474 C C . PHE A 1 485 ? 102.497 173.400 36.371 1.00 39.39 486 PHE A C 1
ATOM 3475 O O . PHE A 1 485 ? 102.826 172.608 37.231 1.00 37.09 486 PHE A O 1
ATOM 3483 N N . LYS A 1 486 ? 102.553 174.718 36.541 1.00 40.28 487 LYS A N 1
ATOM 3484 C CA . LYS A 1 486 ? 102.933 175.337 37.838 1.00 40.59 487 LYS A CA 1
ATOM 3485 C C . LYS A 1 486 ? 101.751 176.096 38.468 1.00 37.29 487 LYS A C 1
ATOM 3486 O O . LYS A 1 486 ? 101.911 176.796 39.457 1.00 35.90 487 LYS A O 1
ATOM 3490 N N . GLY A 1 487 ? 100.559 175.916 37.914 1.00 34.59 488 GLY A N 1
ATOM 3491 C CA . GLY A 1 487 ? 99.379 176.672 38.343 1.00 33.74 488 GLY A CA 1
ATOM 3492 C C . GLY A 1 487 ? 98.595 176.055 39.498 1.00 31.34 488 GLY A C 1
ATOM 3493 O O . GLY A 1 487 ? 98.973 175.042 40.081 1.00 28.44 488 GLY A O 1
ATOM 3494 N N . LYS A 1 488 ? 97.480 176.690 39.797 1.00 30.62 489 LYS A N 1
ATOM 3495 C CA . LYS A 1 488 ? 96.634 176.291 40.913 1.00 32.12 489 LYS A CA 1
ATOM 3496 C C . LYS A 1 488 ? 95.726 175.112 40.536 1.00 29.80 489 LYS A C 1
ATOM 3497 O O . LYS A 1 488 ? 95.229 175.026 39.404 1.00 25.91 489 LYS A O 1
ATOM 3503 N N . HIS A 1 489 ? 95.582 174.191 41.489 1.00 28.65 490 HIS A N 1
ATOM 3504 C CA . HIS A 1 489 ? 94.859 172.924 41.289 1.00 29.20 490 HIS A CA 1
ATOM 3505 C C . HIS A 1 489 ? 93.838 172.729 42.375 1.00 27.15 490 HIS A C 1
ATOM 3506 O O . HIS A 1 489 ? 94.177 172.700 43.556 1.00 29.28 490 HIS A O 1
ATOM 3513 N N . ILE A 1 490 ? 92.590 172.598 41.961 1.00 25.50 491 ILE A N 1
ATOM 3514 C CA . ILE A 1 490 ? 91.476 172.382 42.867 1.00 26.12 491 ILE A CA 1
ATOM 3515 C C . ILE A 1 490 ? 90.780 171.087 42.500 1.00 25.19 491 ILE A C 1
ATOM 3516 O O . ILE A 1 490 ? 90.208 170.975 41.424 1.00 26.31 491 ILE A O 1
ATOM 3521 N N . HIS A 1 491 ? 90.817 170.133 43.409 1.00 24.22 492 HIS A N 1
ATOM 3522 C CA . HIS A 1 491 ? 90.145 168.850 43.233 1.00 23.24 492 HIS A CA 1
ATOM 3523 C C . HIS A 1 491 ? 88.915 168.813 44.145 1.00 22.57 492 HIS A C 1
ATOM 3524 O O . HIS A 1 491 ? 89.045 168.852 45.359 1.00 22.07 492 HIS A O 1
ATOM 3531 N N . VAL A 1 492 ? 87.742 168.653 43.544 1.00 22.56 493 VAL A N 1
ATOM 3532 C CA . VAL A 1 492 ? 86.469 168.586 44.286 1.00 23.05 493 VAL A CA 1
ATOM 3533 C C . VAL A 1 492 ? 85.871 167.170 44.284 1.00 24.61 493 VAL A C 1
ATOM 3534 O O . VAL A 1 492 ? 85.625 166.581 43.227 1.00 24.91 493 VAL A O 1
ATOM 3538 N N . ASP A 1 493 ? 85.595 166.669 45.479 1.00 26.11 494 ASP A N 1
ATOM 3539 C CA . ASP A 1 493 ? 84.884 165.398 45.673 1.00 27.22 494 ASP A CA 1
ATOM 3540 C C . ASP A 1 493 ? 83.493 165.683 46.183 1.00 25.94 494 ASP A C 1
ATOM 3541 O O . ASP A 1 493 ? 83.317 166.060 47.329 1.00 25.37 494 ASP A O 1
ATOM 3546 N N . MET A 1 494 ? 82.508 165.465 45.325 1.00 26.66 495 MET A N 1
ATOM 3547 C CA . MET A 1 494 ? 81.115 165.881 45.581 1.00 27.73 495 MET A CA 1
ATOM 3548 C C . MET A 1 494 ? 80.149 164.690 45.610 1.00 29.54 495 MET A C 1
ATOM 3549 O O . MET A 1 494 ? 78.976 164.808 45.222 1.00 29.80 495 MET A O 1
ATOM 3554 N N . ALA A 1 495 ? 80.619 163.550 46.107 1.00 29.68 496 ALA A N 1
ATOM 3555 C CA . ALA A 1 495 ? 79.827 162.312 46.026 1.00 30.31 496 ALA A CA 1
ATOM 3556 C C . ALA A 1 495 ? 78.416 162.496 46.634 1.00 30.03 496 ALA A C 1
ATOM 3557 O O . ALA A 1 495 ? 77.415 162.384 45.945 1.00 29.76 496 ALA A O 1
ATOM 3559 N N . PHE A 1 496 ? 78.377 162.860 47.903 1.00 30.77 497 PHE A N 1
ATOM 3560 C CA . PHE A 1 496 ? 77.120 163.061 48.659 1.00 30.78 497 PHE A CA 1
ATOM 3561 C C . PHE A 1 496 ? 76.373 164.371 48.438 1.00 29.53 497 PHE A C 1
ATOM 3562 O O . PHE A 1 496 ? 75.148 164.396 48.531 1.00 29.72 497 PHE A O 1
ATOM 3570 N N . PRO A 1 497 ? 77.092 165.474 48.194 1.00 29.52 498 PRO A N 1
ATOM 3571 C CA . PRO A 1 497 ? 76.345 166.724 47.942 1.00 29.17 498 PRO A CA 1
ATOM 3572 C C . PRO A 1 497 ? 75.491 166.692 46.666 1.00 27.68 498 PRO A C 1
ATOM 3573 O O . PRO A 1 497 ? 74.479 167.365 46.587 1.00 27.95 498 PRO A O 1
ATOM 3577 N N . ALA A 1 498 ? 75.887 165.859 45.718 1.00 27.39 499 ALA A N 1
ATOM 3578 C CA . ALA A 1 498 ? 75.151 165.632 44.486 1.00 26.07 499 ALA A CA 1
ATOM 3579 C C . ALA A 1 498 ? 73.754 165.012 44.652 1.00 25.81 499 ALA A C 1
ATOM 3580 O O . ALA A 1 498 ? 73.000 164.995 43.687 1.00 26.54 499 ALA A O 1
ATOM 3582 N N . PHE A 1 499 ? 73.396 164.507 45.819 1.00 25.23 500 PHE A N 1
ATOM 3583 C CA . PHE A 1 499 ? 72.038 163.993 46.002 1.00 27.15 500 PHE A CA 1
ATOM 3584 C C . PHE A 1 499 ? 71.504 164.195 47.413 1.00 28.08 500 PHE A C 1
ATOM 3585 O O . PHE A 1 499 ? 72.247 164.248 48.379 1.00 27.28 500 PHE A O 1
ATOM 3593 N N . GLU A 1 500 ? 70.192 164.326 47.497 1.00 29.61 501 GLU A N 1
ATOM 3594 C CA . GLU A 1 500 ? 69.519 164.552 48.758 1.00 31.21 501 GLU A CA 1
ATOM 3595 C C . GLU A 1 500 ? 68.159 163.900 48.690 1.00 31.13 501 GLU A C 1
ATOM 3596 O O . GLU A 1 500 ? 67.486 164.040 47.691 1.00 27.92 501 GLU A O 1
ATOM 3602 N N . ASN A 1 501 ? 67.770 163.195 49.758 1.00 34.10 502 ASN A N 1
ATOM 3603 C CA . ASN A 1 501 ? 66.508 162.392 49.790 1.00 36.67 502 ASN A CA 1
ATOM 3604 C C . ASN A 1 501 ? 66.394 161.513 48.545 1.00 33.83 502 ASN A C 1
ATOM 3605 O O . ASN A 1 501 ? 65.361 161.483 47.903 1.00 31.28 502 ASN A O 1
ATOM 3610 N N . ASP A 1 502 ? 67.504 160.891 48.182 1.00 32.81 503 ASP A N 1
ATOM 3611 C CA . ASP A 1 502 ? 67.584 160.039 47.018 1.00 35.35 503 ASP A CA 1
ATOM 3612 C C . ASP A 1 502 ? 67.167 160.693 45.688 1.00 32.22 503 ASP A C 1
ATOM 3613 O O . ASP A 1 502 ? 66.646 160.023 44.818 1.00 29.32 503 ASP A O 1
ATOM 3618 N N . LYS A 1 503 ? 67.394 162.000 45.566 1.00 32.09 504 LYS A N 1
ATOM 3619 C CA . LYS A 1 503 ? 67.247 162.732 44.305 1.00 31.89 504 LYS A CA 1
ATOM 3620 C C . LYS A 1 503 ? 68.402 163.705 44.121 1.00 29.42 504 LYS A C 1
ATOM 3621 O O . LYS A 1 503 ? 68.889 164.308 45.077 1.00 28.21 504 LYS A O 1
ATOM 3627 N N . ALA A 1 504 ? 68.814 163.864 42.873 1.00 26.94 505 ALA A N 1
ATOM 3628 C CA . ALA A 1 504 ? 69.922 164.722 42.512 1.00 26.65 505 ALA A CA 1
ATOM 3629 C C . ALA A 1 504 ? 69.613 166.148 42.922 1.00 25.38 505 ALA A C 1
ATOM 3630 O O . ALA A 1 504 ? 68.489 166.607 42.810 1.00 23.49 505 ALA A O 1
ATOM 3632 N N . THR A 1 505 ? 70.631 166.836 43.394 1.00 25.59 506 THR A N 1
ATOM 3633 C CA . THR A 1 505 ? 70.521 168.248 43.815 1.00 26.13 506 THR A CA 1
ATOM 3634 C C . THR A 1 505 ? 70.986 169.251 42.765 1.00 25.66 506 THR A C 1
ATOM 3635 O O . THR A 1 505 ? 70.823 170.416 42.953 1.00 25.86 506 THR A O 1
ATOM 3639 N N . GLY A 1 506 ? 71.611 168.789 41.691 1.00 26.68 507 GLY A N 1
ATOM 3640 C CA . GLY A 1 506 ? 72.236 169.682 40.708 1.00 26.59 507 GLY A CA 1
ATOM 3641 C C . GLY A 1 506 ? 73.474 170.411 41.208 1.00 28.26 507 GLY A C 1
ATOM 3642 O O . GLY A 1 506 ? 73.814 171.452 40.682 1.00 30.58 507 GLY A O 1
ATOM 3643 N N . PHE A 1 507 ? 74.158 169.856 42.218 1.00 27.12 508 PHE A N 1
ATOM 3644 C CA . PHE A 1 507 ? 75.319 170.506 42.854 1.00 26.18 508 PHE A CA 1
ATOM 3645 C C . PHE A 1 507 ? 76.480 170.679 41.883 1.00 24.23 508 PHE A C 1
ATOM 3646 O O . PHE A 1 507 ? 76.772 169.788 41.114 1.00 23.19 508 PHE A O 1
ATOM 3654 N N . GLY A 1 508 ? 77.131 171.831 41.932 1.00 23.43 509 GLY A N 1
ATOM 3655 C CA . GLY A 1 508 ? 78.403 172.031 41.245 1.00 23.66 509 GLY A CA 1
ATOM 3656 C C . GLY A 1 508 ? 78.473 173.242 40.348 1.00 23.78 509 GLY A C 1
ATOM 3657 O O . GLY A 1 508 ? 79.406 174.054 40.461 1.00 24.17 509 GLY A O 1
ATOM 3658 N N . PRO A 1 509 ? 77.502 173.378 39.436 1.00 23.44 510 PRO A N 1
ATOM 3659 C CA . PRO A 1 509 ? 77.596 174.475 38.473 1.00 23.33 510 PRO A CA 1
ATOM 3660 C C . PRO A 1 509 ? 77.569 175.873 39.083 1.00 22.09 510 PRO A C 1
ATOM 3661 O O . PRO A 1 509 ? 78.315 176.730 38.660 1.00 20.60 510 PRO A O 1
ATOM 3665 N N . ALA A 1 510 ? 76.718 176.085 40.066 1.00 21.95 511 ALA A N 1
ATOM 3666 C CA . ALA A 1 510 ? 76.629 177.383 40.713 1.00 22.48 511 ALA A CA 1
ATOM 3667 C C . ALA A 1 510 ? 77.860 177.704 41.565 1.00 24.27 511 ALA A C 1
ATOM 3668 O O . ALA A 1 510 ? 78.292 178.851 41.659 1.00 24.30 511 ALA A O 1
ATOM 3670 N N . LEU A 1 511 ? 78.401 176.687 42.224 1.00 25.08 512 LEU A N 1
ATOM 3671 C CA . LEU A 1 511 ? 79.706 176.796 42.874 1.00 26.07 512 LEU A CA 1
ATOM 3672 C C . LEU A 1 511 ? 80.752 177.341 41.898 1.00 26.34 512 LEU A C 1
ATOM 3673 O O . LEU A 1 511 ? 81.386 178.376 42.165 1.00 24.72 512 LEU A O 1
ATOM 3678 N N . LEU A 1 512 ? 80.908 176.643 40.774 1.00 26.00 513 LEU A N 1
ATOM 3679 C CA . LEU A 1 512 ? 81.849 177.054 39.743 1.00 27.21 513 LEU A CA 1
ATOM 3680 C C . LEU A 1 512 ? 81.596 178.456 39.252 1.00 27.51 513 LEU A C 1
ATOM 3681 O O . LEU A 1 512 ? 82.517 179.242 39.072 1.00 28.90 513 LEU A O 1
ATOM 3686 N N . THR A 1 513 ? 80.332 178.741 39.005 1.00 29.33 514 THR A N 1
ATOM 3687 C CA . THR A 1 513 ? 79.906 180.012 38.427 1.00 30.62 514 THR A CA 1
ATOM 3688 C C . THR A 1 513 ? 80.320 181.164 39.342 1.00 30.42 514 THR A C 1
ATOM 3689 O O . THR A 1 513 ? 80.892 182.177 38.889 1.00 30.74 514 THR A O 1
ATOM 3693 N N . GLU A 1 514 ? 80.061 180.978 40.628 1.00 29.26 515 GLU A N 1
ATOM 3694 C CA . GLU A 1 514 ? 80.431 181.954 41.621 1.00 31.00 515 GLU A CA 1
ATOM 3695 C C . GLU A 1 514 ? 81.975 182.089 41.734 1.00 31.21 515 GLU A C 1
ATOM 3696 O O . GLU A 1 514 ? 82.503 183.202 41.751 1.00 31.46 515 GLU A O 1
ATOM 3702 N N . TYR A 1 515 ? 82.697 180.972 41.774 1.00 30.42 516 TYR A N 1
ATOM 3703 C CA . TYR A 1 515 ? 84.162 181.031 41.800 1.00 29.57 516 TYR A CA 1
ATOM 3704 C C . TYR A 1 515 ? 84.725 181.780 40.585 1.00 31.54 516 TYR A C 1
ATOM 3705 O O . TYR A 1 515 ? 85.558 182.694 40.745 1.00 30.45 516 TYR A O 1
ATOM 3714 N N . LEU A 1 516 ? 84.247 181.416 39.391 1.00 31.22 517 LEU A N 1
ATOM 3715 C CA . LEU A 1 516 ? 84.709 182.040 38.125 1.00 31.26 517 LEU A CA 1
ATOM 3716 C C . LEU A 1 516 ? 84.318 183.522 38.013 1.00 34.41 517 LEU A C 1
ATOM 3717 O O . LEU A 1 516 ? 85.104 184.357 37.591 1.00 35.00 517 LEU A O 1
ATOM 3722 N N . ARG A 1 517 ? 83.100 183.841 38.402 1.00 36.57 518 ARG A N 1
ATOM 3723 C CA . ARG A 1 517 ? 82.606 185.234 38.388 1.00 40.63 518 ARG A CA 1
ATOM 3724 C C . ARG A 1 517 ? 83.564 186.168 39.164 1.00 43.42 518 ARG A C 1
ATOM 3725 O O . ARG A 1 517 ? 83.792 187.306 38.758 1.00 46.22 518 ARG A O 1
ATOM 3733 N N . ASN A 1 518 ? 84.152 185.659 40.244 1.00 44.18 519 ASN A N 1
ATOM 3734 C CA . ASN A 1 518 ? 85.013 186.457 41.146 1.00 42.71 519 ASN A CA 1
ATOM 3735 C C . ASN A 1 518 ? 86.529 186.382 40.929 1.00 43.19 519 ASN A C 1
ATOM 3736 O O . ASN A 1 518 ? 87.287 186.969 41.699 1.00 38.20 519 ASN A O 1
ATOM 3741 N N . LEU A 1 519 ? 86.962 185.678 39.889 1.00 46.17 520 LEU A N 1
ATOM 3742 C CA . LEU A 1 519 ? 88.363 185.724 39.480 1.00 49.58 520 LEU A CA 1
ATOM 3743 C C . LEU A 1 519 ? 88.716 187.087 38.850 1.00 56.23 520 LEU A C 1
ATOM 3744 O O . LEU A 1 519 ? 87.886 187.703 38.146 1.00 56.33 520 LEU A O 1
ATOM 3749 N N . ARG A 1 520 ? 89.948 187.537 39.101 1.00 62.93 521 ARG A N 1
ATOM 3750 C CA . ARG A 1 520 ? 90.467 188.818 38.547 1.00 72.94 521 ARG A CA 1
ATOM 3751 C C . ARG A 1 520 ? 91.788 188.613 37.798 1.00 76.73 521 ARG A C 1
ATOM 3752 O O . ARG A 1 520 ? 92.743 188.048 38.340 1.00 78.02 521 ARG A O 1
ATOM 3760 N N . SER B 1 9 ? 102.073 144.628 92.271 1.00 68.30 10 SER B N 1
ATOM 3761 C CA . SER B 1 9 ? 103.536 144.372 92.505 1.00 69.30 10 SER B CA 1
ATOM 3762 C C . SER B 1 9 ? 104.336 144.879 91.295 1.00 66.84 10 SER B C 1
ATOM 3763 O O . SER B 1 9 ? 105.272 145.711 91.428 1.00 65.36 10 SER B O 1
ATOM 3765 N N . GLY B 1 10 ? 103.970 144.355 90.120 1.00 62.06 11 GLY B N 1
ATOM 3766 C CA . GLY B 1 10 ? 104.423 144.914 88.821 1.00 58.78 11 GLY B CA 1
ATOM 3767 C C . GLY B 1 10 ? 103.816 146.311 88.600 1.00 53.66 11 GLY B C 1
ATOM 3768 O O . GLY B 1 10 ? 104.475 147.226 88.076 1.00 46.07 11 GLY B O 1
ATOM 3769 N N . ALA B 1 11 ? 102.556 146.459 89.018 1.00 49.79 12 ALA B N 1
ATOM 3770 C CA . ALA B 1 11 ? 101.846 147.761 89.014 1.00 50.69 12 ALA B CA 1
ATOM 3771 C C . ALA B 1 11 ? 102.576 148.875 89.802 1.00 47.77 12 ALA B C 1
ATOM 3772 O O . ALA B 1 11 ? 102.913 149.912 89.231 1.00 46.78 12 ALA B O 1
ATOM 3774 N N . SER B 1 12 ? 102.852 148.642 91.088 1.00 43.84 13 SER B N 1
ATOM 3775 C CA . SER B 1 12 ? 103.594 149.651 91.898 1.00 44.15 13 SER B CA 1
ATOM 3776 C C . SER B 1 12 ? 105.042 149.916 91.411 1.00 42.42 13 SER B C 1
ATOM 3777 O O . SER B 1 12 ? 105.584 150.985 91.668 1.00 45.02 13 SER B O 1
ATOM 3780 N N . GLU B 1 13 ? 105.657 148.945 90.735 1.00 38.39 14 GLU B N 1
ATOM 3781 C CA . GLU B 1 13 ? 106.957 149.131 90.066 1.00 37.51 14 GLU B CA 1
ATOM 3782 C C . GLU B 1 13 ? 106.816 150.022 88.821 1.00 36.80 14 GLU B C 1
ATOM 3783 O O . GLU B 1 13 ? 107.731 150.799 88.479 1.00 37.74 14 GLU B O 1
ATOM 3785 N N . PHE B 1 14 ? 105.667 149.938 88.152 1.00 33.94 15 PHE B N 1
ATOM 3786 C CA . PHE B 1 14 ? 105.399 150.803 86.985 1.00 30.81 15 PHE B CA 1
ATOM 3787 C C . PHE B 1 14 ? 104.985 152.191 87.410 1.00 29.13 15 PHE B C 1
ATOM 3788 O O . PHE B 1 14 ? 105.317 153.177 86.747 1.00 29.16 15 PHE B O 1
ATOM 3796 N N . VAL B 1 15 ? 104.281 152.269 88.523 1.00 28.69 16 VAL B N 1
ATOM 3797 C CA . VAL B 1 15 ? 103.982 153.573 89.135 1.00 29.54 16 VAL B CA 1
ATOM 3798 C C . VAL B 1 15 ? 105.244 154.334 89.551 1.00 30.20 16 VAL B C 1
ATOM 3799 O O . VAL B 1 15 ? 105.398 155.505 89.215 1.00 30.81 16 VAL B O 1
ATOM 3803 N N . ARG B 1 16 ? 106.166 153.659 90.241 1.00 31.55 17 ARG B N 1
ATOM 3804 C CA . ARG B 1 16 ? 107.452 154.264 90.639 1.00 32.05 17 ARG B CA 1
ATOM 3805 C C . ARG B 1 16 ? 108.224 154.721 89.382 1.00 32.56 17 ARG B C 1
ATOM 3806 O O . ARG B 1 16 ? 108.812 155.821 89.347 1.00 36.15 17 ARG B O 1
ATOM 3808 N N . SER B 1 17 ? 108.211 153.901 88.339 1.00 30.77 18 SER B N 1
ATOM 3809 C CA . SER B 1 17 ? 108.854 154.271 87.060 1.00 30.65 18 SER B CA 1
ATOM 3810 C C . SER B 1 17 ? 108.299 155.568 86.456 1.00 30.42 18 SER B C 1
ATOM 3811 O O . SER B 1 17 ? 109.048 156.410 85.958 1.00 30.07 18 SER B O 1
ATOM 3814 N N . CYS B 1 18 ? 106.979 155.717 86.494 1.00 30.76 19 CYS B N 1
ATOM 3815 C CA . CYS B 1 18 ? 106.342 156.944 85.980 1.00 30.58 19 CYS B CA 1
ATOM 3816 C C . CYS B 1 18 ? 106.632 158.158 86.867 1.00 31.55 19 CYS B C 1
ATOM 3817 O O . CYS B 1 18 ? 106.917 159.251 86.381 1.00 33.16 19 CYS B O 1
ATOM 3820 N N . VAL B 1 19 ? 106.543 157.959 88.173 1.00 31.60 20 VAL B N 1
ATOM 3821 C CA . VAL B 1 19 ? 106.618 159.075 89.121 1.00 30.35 20 VAL B CA 1
ATOM 3822 C C . VAL B 1 19 ? 108.003 159.737 89.089 1.00 29.16 20 VAL B C 1
ATOM 3823 O O . VAL B 1 19 ? 108.122 160.947 89.219 1.00 28.26 20 VAL B O 1
ATOM 3827 N N . ASN B 1 20 ? 109.036 158.919 88.923 1.00 29.79 21 ASN B N 1
ATOM 3828 C CA . ASN B 1 20 ? 110.443 159.381 88.947 1.00 29.70 21 ASN B CA 1
ATOM 3829 C C . ASN B 1 20 ? 111.074 159.472 87.560 1.00 29.80 21 ASN B C 1
ATOM 3830 O O . ASN B 1 20 ? 112.291 159.509 87.429 1.00 30.55 21 ASN B O 1
ATOM 3835 N N . PHE B 1 21 ? 110.244 159.578 86.527 1.00 29.02 22 PHE B N 1
ATOM 3836 C CA . PHE B 1 21 ? 110.740 159.492 85.181 1.00 27.04 22 PHE B CA 1
ATOM 3837 C C . PHE B 1 21 ? 111.627 160.655 84.731 1.00 28.48 22 PHE B C 1
ATOM 3838 O O . PHE B 1 21 ? 111.184 161.804 84.700 1.00 28.51 22 PHE B O 1
ATOM 3846 N N . GLU B 1 22 ? 112.843 160.316 84.301 1.00 29.69 23 GLU B N 1
ATOM 3847 C CA . GLU B 1 22 ? 113.794 161.250 83.688 1.00 31.36 23 GLU B CA 1
ATOM 3848 C C . GLU B 1 22 ? 114.110 160.818 82.277 1.00 28.59 23 GLU B C 1
ATOM 3849 O O . GLU B 1 22 ? 114.122 159.657 81.996 1.00 25.63 23 GLU B O 1
ATOM 3855 N N . THR B 1 23 ? 114.409 161.776 81.418 1.00 28.51 24 THR B N 1
ATOM 3856 C CA . THR B 1 23 ? 114.690 161.486 79.998 1.00 28.18 24 THR B CA 1
ATOM 3857 C C . THR B 1 23 ? 116.145 161.057 79.798 1.00 28.54 24 THR B C 1
ATOM 3858 O O . THR B 1 23 ? 116.988 161.291 80.643 1.00 27.15 24 THR B O 1
ATOM 3862 N N . ASN B 1 24 ? 116.421 160.465 78.638 1.00 28.41 25 ASN B N 1
ATOM 3863 C CA . ASN B 1 24 ? 117.769 160.065 78.248 1.00 26.91 25 ASN B CA 1
ATOM 3864 C C . ASN B 1 24 ? 118.343 160.962 77.146 1.00 27.01 25 ASN B C 1
ATOM 3865 O O . ASN B 1 24 ? 119.314 160.588 76.469 1.00 26.61 25 ASN B O 1
ATOM 3870 N N . VAL B 1 25 ? 117.741 162.131 76.945 1.00 27.17 26 VAL B N 1
ATOM 3871 C CA . VAL B 1 25 ? 118.175 163.038 75.879 1.00 27.85 26 VAL B CA 1
ATOM 3872 C C . VAL B 1 25 ? 118.630 164.374 76.474 1.00 29.71 26 VAL B C 1
ATOM 3873 O O . VAL B 1 25 ? 117.947 164.946 77.324 1.00 27.92 26 VAL B O 1
ATOM 3877 N N . GLU B 1 26 ? 119.761 164.859 75.953 1.00 31.49 27 GLU B N 1
ATOM 3878 C CA . GLU B 1 26 ? 120.357 166.136 76.324 1.00 33.71 27 GLU B CA 1
ATOM 3879 C C . GLU B 1 26 ? 120.572 166.941 75.067 1.00 30.70 27 GLU B C 1
ATOM 3880 O O . GLU B 1 26 ? 120.807 166.368 73.998 1.00 30.19 27 GLU B O 1
ATOM 3886 N N . PHE B 1 27 ? 120.553 168.273 75.213 1.00 27.38 28 PHE B N 1
ATOM 3887 C CA . PHE B 1 27 ? 120.666 169.180 74.072 1.00 26.22 28 PHE B CA 1
ATOM 3888 C C . PHE B 1 27 ? 121.782 170.205 74.216 1.00 25.95 28 PHE B C 1
ATOM 3889 O O . PHE B 1 27 ? 121.989 170.767 75.281 1.00 26.30 28 PHE B O 1
ATOM 3897 N N . THR B 1 28 ? 122.493 170.433 73.121 1.00 24.90 29 THR B N 1
ATOM 3898 C CA . THR B 1 28 ? 123.565 171.392 73.102 1.00 24.91 29 THR B CA 1
ATOM 3899 C C . THR B 1 28 ? 123.782 171.897 71.681 1.00 25.89 29 THR B C 1
ATOM 3900 O O . THR B 1 28 ? 122.928 171.722 70.774 1.00 25.25 29 THR B O 1
ATOM 3904 N N . ASP B 1 29 ? 124.926 172.523 71.474 1.00 26.78 30 ASP B N 1
ATOM 3905 C CA . ASP B 1 29 ? 125.245 173.030 70.157 1.00 29.02 30 ASP B CA 1
ATOM 3906 C C . ASP B 1 29 ? 126.712 172.827 69.829 1.00 29.82 30 ASP B C 1
ATOM 3907 O O . ASP B 1 29 ? 127.523 172.514 70.684 1.00 32.26 30 ASP B O 1
ATOM 3912 N N . VAL B 1 30 ? 127.028 173.045 68.570 1.00 29.65 31 VAL B N 1
ATOM 3913 C CA . VAL B 1 30 ? 128.320 172.722 68.021 1.00 30.00 31 VAL B CA 1
ATOM 3914 C C . VAL B 1 30 ? 129.470 173.391 68.781 1.00 31.57 31 VAL B C 1
ATOM 3915 O O . VAL B 1 30 ? 130.491 172.745 69.067 1.00 31.52 31 VAL B O 1
ATOM 3919 N N . ASP B 1 31 ? 129.306 174.683 69.073 1.00 33.30 32 ASP B N 1
ATOM 3920 C CA . ASP B 1 31 ? 130.371 175.494 69.718 1.00 31.81 32 ASP B CA 1
ATOM 3921 C C . ASP B 1 31 ? 130.563 175.121 71.168 1.00 29.75 32 ASP B C 1
ATOM 3922 O O . ASP B 1 31 ? 131.704 175.027 71.625 1.00 29.26 32 ASP B O 1
ATOM 3927 N N . ALA B 1 32 ? 129.456 174.904 71.877 1.00 27.87 33 ALA B N 1
ATOM 3928 C CA . ALA B 1 32 ? 129.500 174.421 73.284 1.00 27.82 33 ALA B CA 1
ATOM 3929 C C . ALA B 1 32 ? 130.040 172.983 73.343 1.00 27.86 33 ALA B C 1
ATOM 3930 O O . ALA B 1 32 ? 130.790 172.628 74.270 1.00 27.24 33 ALA B O 1
ATOM 3932 N N . TYR B 1 33 ? 129.707 172.178 72.330 1.00 27.20 34 TYR B N 1
ATOM 3933 C CA . TYR B 1 33 ? 130.324 170.852 72.189 1.00 28.16 34 TYR B CA 1
ATOM 3934 C C . TYR B 1 33 ? 131.854 170.962 72.017 1.00 27.82 34 TYR B C 1
ATOM 3935 O O . TYR B 1 33 ? 132.600 170.212 72.596 1.00 26.93 34 TYR B O 1
ATOM 3944 N N . LYS B 1 34 ? 132.296 171.891 71.192 1.00 30.31 35 LYS B N 1
ATOM 3945 C CA . LYS B 1 34 ? 133.721 172.080 70.950 1.00 32.76 35 LYS B CA 1
ATOM 3946 C C . LYS B 1 34 ? 134.469 172.562 72.207 1.00 33.32 35 LYS B C 1
ATOM 3947 O O . LYS B 1 34 ? 135.533 172.058 72.497 1.00 34.89 35 LYS B O 1
ATOM 3953 N N . LYS B 1 35 ? 133.912 173.508 72.958 1.00 34.34 36 LYS B N 1
ATOM 3954 C CA . LYS B 1 35 ? 134.595 174.024 74.171 1.00 35.50 36 LYS B CA 1
ATOM 3955 C C . LYS B 1 35 ? 134.684 172.962 75.264 1.00 36.87 36 LYS B C 1
ATOM 3956 O O . LYS B 1 35 ? 135.627 172.963 76.029 1.00 41.81 36 LYS B O 1
ATOM 3958 N N . THR B 1 36 ? 133.707 172.066 75.324 1.00 39.21 37 THR B N 1
ATOM 3959 C CA . THR B 1 36 ? 133.605 171.075 76.403 1.00 41.57 37 THR B CA 1
ATOM 3960 C C . THR B 1 36 ? 134.406 169.783 76.146 1.00 43.12 37 THR B C 1
ATOM 3961 O O . THR B 1 36 ? 134.978 169.220 77.076 1.00 43.23 37 THR B O 1
ATOM 3965 N N . HIS B 1 37 ? 134.391 169.308 74.904 1.00 40.56 38 HIS B N 1
ATOM 3966 C CA . HIS B 1 37 ? 134.992 168.024 74.549 1.00 40.22 38 HIS B CA 1
ATOM 3967 C C . HIS B 1 37 ? 136.273 168.266 73.768 1.00 39.26 38 HIS B C 1
ATOM 3968 O O . HIS B 1 37 ? 136.331 168.166 72.534 1.00 38.83 38 HIS B O 1
ATOM 3975 N N . THR B 1 38 ? 137.311 168.574 74.520 1.00 38.87 39 THR B N 1
ATOM 3976 C CA . THR B 1 38 ? 138.598 168.950 73.944 1.00 39.72 39 THR B CA 1
ATOM 3977 C C . THR B 1 38 ? 139.475 167.729 73.711 1.00 39.24 39 THR B C 1
ATOM 3978 O O . THR B 1 38 ? 140.557 167.854 73.165 1.00 36.75 39 THR B O 1
ATOM 3982 N N . ALA B 1 39 ? 138.985 166.554 74.100 1.00 41.04 40 ALA B N 1
ATOM 3983 C CA . ALA B 1 39 ? 139.661 165.278 73.784 1.00 41.11 40 ALA B CA 1
ATOM 3984 C C . ALA B 1 39 ? 139.104 164.624 72.495 1.00 38.57 40 ALA B C 1
ATOM 3985 O O . ALA B 1 39 ? 139.220 163.419 72.322 1.00 38.55 40 ALA B O 1
ATOM 3987 N N . GLY B 1 40 ? 138.509 165.428 71.604 1.00 37.53 41 GLY B N 1
ATOM 3988 C CA . GLY B 1 40 ? 137.768 164.937 70.441 1.00 34.77 41 GLY B CA 1
ATOM 3989 C C . GLY B 1 40 ? 136.410 164.397 70.848 1.00 35.41 41 GLY B C 1
ATOM 3990 O O . GLY B 1 40 ? 135.946 164.609 71.959 1.00 32.12 41 GLY B O 1
ATOM 3991 N N . LEU B 1 41 ? 135.837 163.627 69.938 1.00 35.39 42 LEU B N 1
ATOM 3992 C CA . LEU B 1 41 ? 134.451 163.200 70.009 1.00 36.04 42 LEU B CA 1
ATOM 3993 C C . LEU B 1 41 ? 134.140 162.441 71.306 1.00 35.54 42 LEU B C 1
ATOM 3994 O O . LEU B 1 41 ? 134.902 161.584 71.708 1.00 39.09 42 LEU B O 1
ATOM 3999 N N . ALA B 1 42 ? 133.019 162.760 71.936 1.00 33.40 43 ALA B N 1
ATOM 4000 C CA . ALA B 1 42 ? 132.630 162.197 73.252 1.00 33.36 43 ALA B CA 1
ATOM 4001 C C . ALA B 1 42 ? 131.808 160.919 73.187 1.00 33.33 43 ALA B C 1
ATOM 4002 O O . ALA B 1 42 ? 131.277 160.463 74.201 1.00 34.93 43 ALA B O 1
ATOM 4004 N N . SER B 1 43 ? 131.678 160.388 71.985 1.00 32.00 44 SER B N 1
ATOM 4005 C CA . SER B 1 43 ? 131.047 159.115 71.747 1.00 31.22 44 SER B CA 1
ATOM 4006 C C . SER B 1 43 ? 131.769 158.457 70.597 1.00 31.19 44 SER B C 1
ATOM 4007 O O . SER B 1 43 ? 132.542 159.103 69.878 1.00 30.98 44 SER B O 1
ATOM 4010 N N . THR B 1 44 ? 131.470 157.199 70.370 1.00 30.77 45 THR B N 1
ATOM 4011 C CA . THR B 1 44 ? 132.011 156.544 69.176 1.00 35.16 45 THR B CA 1
ATOM 4012 C C . THR B 1 44 ? 130.892 156.048 68.226 1.00 34.87 45 THR B C 1
ATOM 4013 O O . THR B 1 44 ? 131.158 155.270 67.308 1.00 32.73 45 THR B O 1
ATOM 4017 N N . PHE B 1 45 ? 129.673 156.564 68.438 1.00 33.27 46 PHE B N 1
ATOM 4018 C CA . PHE B 1 45 ? 128.542 156.367 67.533 1.00 31.47 46 PHE B CA 1
ATOM 4019 C C . PHE B 1 45 ? 127.922 157.718 67.247 1.00 29.66 46 PHE B C 1
ATOM 4020 O O . PHE B 1 45 ? 127.500 158.437 68.151 1.00 30.21 46 PHE B O 1
ATOM 4028 N N . VAL B 1 46 ? 127.937 158.105 65.980 1.00 27.63 47 VAL B N 1
ATOM 4029 C CA . VAL B 1 46 ? 127.516 159.445 65.586 1.00 26.34 47 VAL B CA 1
ATOM 4030 C C . VAL B 1 46 ? 126.535 159.424 64.435 1.00 25.60 47 VAL B C 1
ATOM 4031 O O . VAL B 1 46 ? 126.773 158.795 63.417 1.00 24.59 47 VAL B O 1
ATOM 4035 N N . VAL B 1 47 ? 125.453 160.183 64.615 1.00 25.14 48 VAL B N 1
ATOM 4036 C CA . VAL B 1 47 ? 124.429 160.380 63.586 1.00 23.72 48 VAL B CA 1
ATOM 4037 C C . VAL B 1 47 ? 124.418 161.819 63.176 1.00 24.10 48 VAL B C 1
ATOM 4038 O O . VAL B 1 47 ? 124.333 162.705 64.012 1.00 24.53 48 VAL B O 1
ATOM 4042 N N . ILE B 1 48 ? 124.457 162.039 61.871 1.00 25.60 49 ILE B N 1
ATOM 4043 C CA . ILE B 1 48 ? 124.417 163.386 61.290 1.00 26.20 49 ILE B CA 1
ATOM 4044 C C . ILE B 1 48 ? 123.214 163.465 60.376 1.00 26.38 49 ILE B C 1
ATOM 4045 O O . ILE B 1 48 ? 123.127 162.762 59.360 1.00 25.99 49 ILE B O 1
ATOM 4050 N N . LEU B 1 49 ? 122.271 164.315 60.755 1.00 27.04 50 LEU B N 1
ATOM 4051 C CA . LEU B 1 49 ? 121.003 164.490 60.001 1.00 27.85 50 LEU B CA 1
ATOM 4052 C C . LEU B 1 49 ? 120.834 165.898 59.435 1.00 27.64 50 LEU B C 1
ATOM 4053 O O . LEU B 1 49 ? 120.878 166.893 60.174 1.00 28.78 50 LEU B O 1
ATOM 4058 N N . GLY B 1 50 ? 120.608 165.973 58.133 1.00 26.10 51 GLY B N 1
ATOM 4059 C CA . GLY B 1 50 ? 120.259 167.239 57.507 1.00 27.46 51 GLY B CA 1
ATOM 4060 C C . GLY B 1 50 ? 119.711 167.023 56.118 1.00 27.20 51 GLY B C 1
ATOM 4061 O O . GLY B 1 50 ? 119.638 165.891 55.666 1.00 27.78 51 GLY B O 1
ATOM 4062 N N . THR B 1 51 ? 119.288 168.102 55.469 1.00 26.90 52 THR B N 1
ATOM 4063 C CA . THR B 1 51 ? 118.880 168.057 54.043 1.00 27.17 52 THR B CA 1
ATOM 4064 C C . THR B 1 51 ? 120.073 167.997 53.103 1.00 28.02 52 THR B C 1
ATOM 4065 O O . THR B 1 51 ? 121.220 168.202 53.514 1.00 29.14 52 THR B O 1
ATOM 4069 N N . HIS B 1 52 ? 119.792 167.765 51.831 1.00 28.99 53 HIS B N 1
ATOM 4070 C CA . HIS B 1 52 ? 120.825 167.676 50.797 1.00 30.25 53 HIS B CA 1
ATOM 4071 C C . HIS B 1 52 ? 121.656 168.951 50.796 1.00 29.33 53 HIS B C 1
ATOM 4072 O O . HIS B 1 52 ? 122.867 168.896 50.810 1.00 31.18 53 HIS B O 1
ATOM 4079 N N . ALA B 1 53 ? 120.983 170.087 50.801 1.00 28.92 54 ALA B N 1
ATOM 4080 C CA . ALA B 1 53 ? 121.649 171.399 50.878 1.00 28.40 54 ALA B CA 1
ATOM 4081 C C . ALA B 1 53 ? 122.428 171.586 52.192 1.00 28.91 54 ALA B C 1
ATOM 4082 O O . ALA B 1 53 ? 123.549 172.102 52.194 1.00 29.46 54 ALA B O 1
ATOM 4084 N N . GLN B 1 54 ? 121.803 171.233 53.316 1.00 28.26 55 GLN B N 1
ATOM 4085 C CA . GLN B 1 54 ? 122.447 171.427 54.613 1.00 27.50 55 GLN B CA 1
ATOM 4086 C C . GLN B 1 54 ? 123.705 170.570 54.738 1.00 28.70 55 GLN B C 1
ATOM 4087 O O . GLN B 1 54 ? 124.708 171.004 55.289 1.00 26.50 55 GLN B O 1
ATOM 4093 N N . LEU B 1 55 ? 123.628 169.337 54.237 1.00 30.43 56 LEU B N 1
ATOM 4094 C CA . LEU B 1 55 ? 124.753 168.393 54.344 1.00 30.54 56 LEU B CA 1
ATOM 4095 C C . LEU B 1 55 ? 125.926 168.753 53.444 1.00 31.15 56 LEU B C 1
ATOM 4096 O O . LEU B 1 55 ? 127.037 168.400 53.764 1.00 33.74 56 LEU B O 1
ATOM 4101 N N . ARG B 1 56 ? 125.682 169.469 52.353 1.00 31.74 57 ARG B N 1
ATOM 4102 C CA . ARG B 1 56 ? 126.732 169.921 51.433 1.00 32.95 57 ARG B CA 1
ATOM 4103 C C . ARG B 1 56 ? 127.381 171.273 51.844 1.00 35.22 57 ARG B C 1
ATOM 4104 O O . ARG B 1 56 ? 128.271 171.771 51.142 1.00 34.39 57 ARG B O 1
ATOM 4106 N N . GLU B 1 57 ? 126.973 171.857 52.981 1.00 38.74 58 GLU B N 1
ATOM 4107 C CA . GLU B 1 57 ? 127.526 173.167 53.451 1.00 39.88 58 GLU B CA 1
ATOM 4108 C C . GLU B 1 57 ? 128.956 173.015 53.987 1.00 41.89 58 GLU B C 1
ATOM 4109 O O . GLU B 1 57 ? 129.301 171.970 54.559 1.00 38.69 58 GLU B O 1
ATOM 4115 N N . ASP B 1 58 ? 129.766 174.072 53.814 1.00 42.54 59 ASP B N 1
ATOM 4116 C CA . ASP B 1 58 ? 131.183 174.064 54.247 1.00 43.45 59 ASP B CA 1
ATOM 4117 C C . ASP B 1 58 ? 131.334 173.863 55.749 1.00 39.43 59 ASP B C 1
ATOM 4118 O O . ASP B 1 58 ? 132.259 173.189 56.205 1.00 36.39 59 ASP B O 1
ATOM 4123 N N . ALA B 1 59 ? 130.378 174.398 56.488 1.00 36.06 60 ALA B N 1
ATOM 4124 C CA . ALA B 1 59 ? 130.327 174.233 57.945 1.00 35.78 60 ALA B CA 1
ATOM 4125 C C . ALA B 1 59 ? 130.492 172.791 58.452 1.00 34.82 60 ALA B C 1
ATOM 4126 O O . ALA B 1 59 ? 131.128 172.562 59.473 1.00 34.05 60 ALA B O 1
ATOM 4128 N N . LEU B 1 60 ? 129.915 171.833 57.735 1.00 35.92 61 LEU B N 1
ATOM 4129 C CA . LEU B 1 60 ? 130.076 170.405 58.081 1.00 38.75 61 LEU B CA 1
ATOM 4130 C C . LEU B 1 60 ? 131.504 169.948 58.103 1.00 39.05 61 LEU B C 1
ATOM 4131 O O . LEU B 1 60 ? 131.868 169.147 58.949 1.00 38.28 61 LEU B O 1
ATOM 4136 N N . LYS B 1 61 ? 132.304 170.481 57.179 1.00 41.55 62 LYS B N 1
ATOM 4137 C CA . LYS B 1 61 ? 133.714 170.085 57.051 1.00 42.83 62 LYS B CA 1
ATOM 4138 C C . LYS B 1 61 ? 134.522 170.345 58.323 1.00 42.00 62 LYS B C 1
ATOM 4139 O O . LYS B 1 61 ? 135.595 169.808 58.483 1.00 44.62 62 LYS B O 1
ATOM 4145 N N . GLU B 1 62 ? 134.008 171.161 59.223 1.00 43.65 63 GLU B N 1
ATOM 4146 C CA . GLU B 1 62 ? 134.733 171.509 60.446 1.00 44.35 63 GLU B CA 1
ATOM 4147 C C . GLU B 1 62 ? 134.238 170.787 61.663 1.00 40.51 63 GLU B C 1
ATOM 4148 O O . GLU B 1 62 ? 134.816 170.942 62.735 1.00 37.88 63 GLU B O 1
ATOM 4154 N N . LEU B 1 63 ? 133.196 169.975 61.498 1.00 36.56 64 LEU B N 1
ATOM 4155 C CA . LEU B 1 63 ? 132.674 169.179 62.603 1.00 34.80 64 LEU B CA 1
ATOM 4156 C C . LEU B 1 63 ? 133.611 168.025 62.947 1.00 32.10 64 LEU B C 1
ATOM 4157 O O . LEU B 1 63 ? 134.310 167.494 62.061 1.00 29.53 64 LEU B O 1
ATOM 4162 N N . PRO B 1 64 ? 133.594 167.606 64.234 1.00 30.08 65 PRO B N 1
ATOM 4163 C CA . PRO B 1 64 ? 134.690 166.760 64.758 1.00 28.12 65 PRO B CA 1
ATOM 4164 C C . PRO B 1 64 ? 134.702 165.335 64.241 1.00 27.96 65 PRO B C 1
ATOM 4165 O O . PRO B 1 64 ? 135.716 164.677 64.358 1.00 29.84 65 PRO B O 1
ATOM 4169 N N . PHE B 1 65 ? 133.623 164.895 63.614 1.00 26.89 66 PHE B N 1
ATOM 4170 C CA . PHE B 1 65 ? 133.568 163.565 62.967 1.00 26.46 66 PHE B CA 1
ATOM 4171 C C . PHE B 1 65 ? 133.784 163.613 61.449 1.00 24.87 66 PHE B C 1
ATOM 4172 O O . PHE B 1 65 ? 133.701 162.605 60.781 1.00 23.85 66 PHE B O 1
ATOM 4180 N N . TYR B 1 66 ? 134.024 164.779 60.894 1.00 25.41 67 TYR B N 1
ATOM 4181 C CA . TYR B 1 66 ? 134.159 164.865 59.446 1.00 27.90 67 TYR B CA 1
ATOM 4182 C C . TYR B 1 66 ? 135.473 164.231 59.001 1.00 27.82 67 TYR B C 1
ATOM 4183 O O . TYR B 1 66 ? 136.478 164.348 59.694 1.00 28.84 67 TYR B O 1
ATOM 4192 N N . CYS B 1 67 ? 135.437 163.541 57.866 1.00 25.68 68 CYS B N 1
ATOM 4193 C CA . CYS B 1 67 ? 136.593 162.846 57.306 1.00 24.50 68 CYS B CA 1
ATOM 4194 C C . CYS B 1 67 ? 136.222 162.399 55.884 1.00 23.90 68 CYS B C 1
ATOM 4195 O O . CYS B 1 67 ? 135.077 162.508 55.495 1.00 23.26 68 CYS B O 1
ATOM 4198 N N . PRO B 1 68 ? 137.183 161.905 55.098 1.00 23.61 69 PRO B N 1
ATOM 4199 C CA . PRO B 1 68 ? 136.824 161.570 53.700 1.00 22.29 69 PRO B CA 1
ATOM 4200 C C . PRO B 1 68 ? 135.736 160.498 53.543 1.00 22.42 69 PRO B C 1
ATOM 4201 O O . PRO B 1 68 ? 134.959 160.568 52.601 1.00 21.78 69 PRO B O 1
ATOM 4205 N N . ALA B 1 69 ? 135.662 159.533 54.470 1.00 22.69 70 ALA B N 1
ATOM 4206 C CA . ALA B 1 69 ? 134.593 158.508 54.451 1.00 22.55 70 ALA B CA 1
ATOM 4207 C C . ALA B 1 69 ? 133.224 159.135 54.616 1.00 22.87 70 ALA B C 1
ATOM 4208 O O . ALA B 1 69 ? 132.273 158.788 53.907 1.00 23.23 70 ALA B O 1
ATOM 4210 N N . VAL B 1 70 ? 133.142 160.048 55.564 1.00 22.69 71 VAL B N 1
ATOM 4211 C CA . VAL B 1 70 ? 131.924 160.746 55.823 1.00 23.07 71 VAL B CA 1
ATOM 4212 C C . VAL B 1 70 ? 131.541 161.609 54.618 1.00 24.93 71 VAL B C 1
ATOM 4213 O O . VAL B 1 70 ? 130.366 161.738 54.329 1.00 26.41 71 VAL B O 1
ATOM 4217 N N . ALA B 1 71 ? 132.512 162.208 53.933 1.00 25.99 72 ALA B N 1
ATOM 4218 C CA . ALA B 1 71 ? 132.223 163.050 52.763 1.00 26.78 72 ALA B CA 1
ATOM 4219 C C . ALA B 1 71 ? 131.612 162.192 51.664 1.00 28.85 72 ALA B C 1
ATOM 4220 O O . ALA B 1 71 ? 130.621 162.571 51.066 1.00 30.35 72 ALA B O 1
ATOM 4222 N N . GLU B 1 72 ? 132.195 161.034 51.413 1.00 30.80 73 GLU B N 1
ATOM 4223 C CA . GLU B 1 72 ? 131.638 160.084 50.437 1.00 33.68 73 GLU B CA 1
ATOM 4224 C C . GLU B 1 72 ? 130.184 159.655 50.853 1.00 32.15 73 GLU B C 1
ATOM 4225 O O . GLU B 1 72 ? 129.267 159.595 50.011 1.00 30.05 73 GLU B O 1
ATOM 4231 N N . ALA B 1 73 ? 129.961 159.433 52.146 1.00 26.71 74 ALA B N 1
ATOM 4232 C CA . ALA B 1 73 ? 128.624 159.090 52.604 1.00 25.42 74 ALA B CA 1
ATOM 4233 C C . ALA B 1 73 ? 127.618 160.172 52.227 1.00 24.80 74 ALA B C 1
ATOM 4234 O O . ALA B 1 73 ? 126.543 159.900 51.767 1.00 25.88 74 ALA B O 1
ATOM 4236 N N . ILE B 1 74 ? 127.995 161.411 52.439 1.00 24.11 75 ILE B N 1
ATOM 4237 C CA . ILE B 1 74 ? 127.176 162.537 52.068 1.00 23.83 75 ILE B CA 1
ATOM 4238 C C . ILE B 1 74 ? 126.877 162.566 50.566 1.00 24.34 75 ILE B C 1
ATOM 4239 O O . ILE B 1 74 ? 125.753 162.859 50.185 1.00 23.89 75 ILE B O 1
ATOM 4244 N N . GLN B 1 75 ? 127.883 162.339 49.728 1.00 24.90 76 GLN B N 1
ATOM 4245 C CA . GLN B 1 75 ? 127.663 162.332 48.264 1.00 26.06 76 GLN B CA 1
ATOM 4246 C C . GLN B 1 75 ? 126.766 161.181 47.819 1.00 28.20 76 GLN B C 1
ATOM 4247 O O . GLN B 1 75 ? 126.031 161.344 46.864 1.00 28.02 76 GLN B O 1
ATOM 4249 N N . ARG B 1 76 ? 126.773 160.041 48.521 1.00 29.88 77 ARG B N 1
ATOM 4250 C CA . ARG B 1 76 ? 126.086 158.826 48.012 1.00 30.40 77 ARG B CA 1
ATOM 4251 C C . ARG B 1 76 ? 124.712 158.617 48.628 1.00 32.33 77 ARG B C 1
ATOM 4252 O O . ARG B 1 76 ? 123.843 158.007 47.994 1.00 36.25 77 ARG B O 1
ATOM 4254 N N . VAL B 1 77 ? 124.498 159.114 49.845 1.00 32.38 78 VAL B N 1
ATOM 4255 C CA . VAL B 1 77 ? 123.237 158.892 50.585 1.00 32.26 78 VAL B CA 1
ATOM 4256 C C . VAL B 1 77 ? 121.990 159.335 49.800 1.00 33.27 78 VAL B C 1
ATOM 4257 O O . VAL B 1 77 ? 122.003 160.359 49.126 1.00 33.31 78 VAL B O 1
ATOM 4261 N N . LYS B 1 78 ? 120.934 158.553 49.901 1.00 35.17 79 LYS B N 1
ATOM 4262 C CA . LYS B 1 78 ? 119.673 158.856 49.233 1.00 40.99 79 LYS B CA 1
ATOM 4263 C C . LYS B 1 78 ? 118.705 159.511 50.216 1.00 40.76 79 LYS B C 1
ATOM 4264 O O . LYS B 1 78 ? 118.782 159.278 5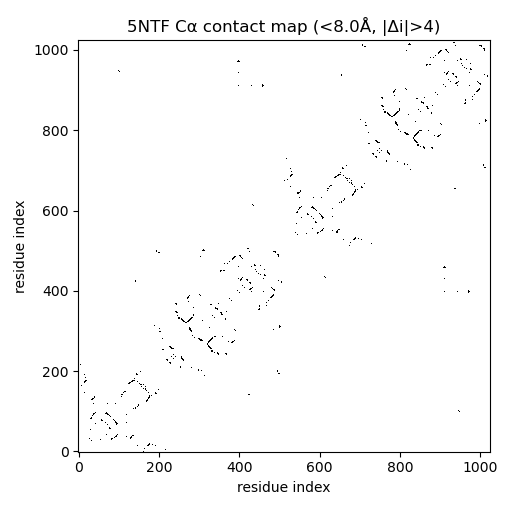1.425 1.00 35.54 79 LYS B O 1
ATOM 4270 N N . LYS B 1 79 ? 117.786 160.301 49.655 1.00 39.59 80 LYS B N 1
ATOM 4271 C CA . LYS B 1 79 ? 116.764 161.022 50.394 1.00 38.07 80 LYS B CA 1
ATOM 4272 C C . LYS B 1 79 ? 115.853 160.068 51.155 1.00 36.59 80 LYS B C 1
ATOM 4273 O O . LYS B 1 79 ? 115.419 159.039 50.648 1.00 34.54 80 LYS B O 1
ATOM 4279 N N . GLY B 1 80 ? 115.603 160.396 52.411 1.00 36.23 81 GLY B N 1
ATOM 4280 C CA . GLY B 1 80 ? 114.835 159.518 53.280 1.00 36.36 81 GLY B CA 1
ATOM 4281 C C . GLY B 1 80 ? 115.585 158.339 53.877 1.00 36.69 81 GLY B C 1
ATOM 4282 O O . GLY B 1 80 ? 115.009 157.607 54.670 1.00 36.34 81 GLY B O 1
ATOM 4283 N N . GLU B 1 81 ? 116.860 158.166 53.533 1.00 37.47 82 GLU B N 1
ATOM 4284 C CA . GLU B 1 81 ? 117.626 156.979 53.915 1.00 38.07 82 GLU B CA 1
ATOM 4285 C C . GLU B 1 81 ? 118.915 157.346 54.639 1.00 35.50 82 GLU B C 1
ATOM 4286 O O . GLU B 1 81 ? 119.350 158.504 54.623 1.00 33.91 82 GLU B O 1
ATOM 4292 N N . THR B 1 82 ? 119.505 156.345 55.286 1.00 33.00 83 THR B N 1
ATOM 4293 C CA . THR B 1 82 ? 120.760 156.519 56.033 1.00 32.17 83 THR B CA 1
ATOM 4294 C C . THR B 1 82 ? 121.861 155.801 55.307 1.00 31.02 83 THR B C 1
ATOM 4295 O O . THR B 1 82 ? 121.583 154.865 54.554 1.00 31.00 83 THR B O 1
ATOM 4299 N N . TYR B 1 83 ? 123.094 156.247 55.548 1.00 28.32 84 TYR B N 1
ATOM 4300 C CA . TYR B 1 83 ? 124.284 155.650 54.930 1.00 27.99 84 TYR B CA 1
ATOM 4301 C C . TYR B 1 83 ? 125.379 155.621 55.966 1.00 26.54 84 TYR B C 1
ATOM 4302 O O . TYR B 1 83 ? 125.823 156.662 56.443 1.00 28.50 84 TYR B O 1
ATOM 4311 N N . ALA B 1 84 ? 125.785 154.415 56.328 1.00 26.23 85 ALA B N 1
ATOM 4312 C CA . ALA B 1 84 ? 126.672 154.198 57.477 1.00 24.95 85 ALA B CA 1
ATOM 4313 C C . ALA B 1 84 ? 128.092 153.986 57.011 1.00 22.99 85 ALA B C 1
ATOM 4314 O O . ALA B 1 84 ? 128.332 153.333 55.997 1.00 21.63 85 ALA B O 1
ATOM 4316 N N . VAL B 1 85 ? 129.024 154.561 57.753 1.00 22.77 86 VAL B N 1
ATOM 4317 C CA . VAL B 1 85 ? 130.462 154.324 57.510 1.00 22.81 86 VAL B CA 1
ATOM 4318 C C . VAL B 1 85 ? 131.192 154.125 58.819 1.00 23.56 86 VAL B C 1
ATOM 4319 O O . VAL B 1 85 ? 130.637 154.391 59.911 1.00 23.21 86 VAL B O 1
ATOM 4323 N N . LEU B 1 86 ? 132.419 153.608 58.693 1.00 23.84 87 LEU B N 1
ATOM 4324 C CA . LEU B 1 86 ? 133.375 153.627 59.784 1.00 23.65 87 LEU B CA 1
ATOM 4325 C C . LEU B 1 86 ? 134.373 154.698 59.419 1.00 24.64 87 LEU B C 1
ATOM 4326 O O . LEU B 1 86 ? 135.039 154.607 58.403 1.00 24.58 87 LEU B O 1
ATOM 4331 N N . ALA B 1 87 ? 134.414 155.728 60.254 1.00 26.38 88 ALA B N 1
ATOM 4332 C CA . ALA B 1 87 ? 135.287 156.877 60.096 1.00 26.85 88 ALA B CA 1
ATOM 4333 C C . ALA B 1 87 ? 136.622 156.659 60.828 1.00 28.73 88 ALA B C 1
ATOM 4334 O O . ALA B 1 87 ? 136.632 156.419 62.038 1.00 27.68 88 ALA B O 1
ATOM 4336 N N . GLU B 1 88 ? 137.727 156.772 60.090 1.00 30.64 89 GLU B N 1
ATOM 4337 C CA . GLU B 1 88 ? 139.090 156.576 60.646 1.00 33.15 89 GLU B CA 1
ATOM 4338 C C . GLU B 1 88 ? 139.808 157.894 60.811 1.00 33.21 89 GLU B C 1
ATOM 4339 O O . GLU B 1 88 ? 139.573 158.832 60.060 1.00 34.05 89 GLU B O 1
ATOM 4345 N N . GLY B 1 89 ? 140.669 157.961 61.816 1.00 34.72 90 GLY B N 1
ATOM 4346 C CA . GLY B 1 89 ? 141.458 159.165 62.100 1.00 33.79 90 GLY B CA 1
ATOM 4347 C C . GLY B 1 89 ? 140.674 160.293 62.743 1.00 33.04 90 GLY B C 1
ATOM 4348 O O . GLY B 1 89 ? 141.053 161.449 62.660 1.00 35.46 90 GLY B O 1
ATOM 4349 N N . VAL B 1 90 ? 139.584 159.962 63.398 1.00 31.10 91 VAL B N 1
ATOM 4350 C CA . VAL B 1 90 ? 138.782 160.974 64.059 1.00 30.20 91 VAL B CA 1
ATOM 4351 C C . VAL B 1 90 ? 139.076 160.991 65.536 1.00 28.40 91 VAL B C 1
ATOM 4352 O O . VAL B 1 90 ? 138.797 160.009 66.220 1.00 27.20 91 VAL B O 1
ATOM 4356 N N . LYS B 1 91 ? 139.577 162.127 66.029 1.00 29.04 92 LYS B N 1
ATOM 4357 C CA . LYS B 1 91 ? 139.897 162.313 67.466 1.00 28.90 92 LYS B CA 1
ATOM 4358 C C . LYS B 1 91 ? 138.682 161.902 68.294 1.00 27.93 92 LYS B C 1
ATOM 4359 O O . LYS B 1 91 ? 137.594 162.372 68.015 1.00 28.27 92 LYS B O 1
ATOM 4361 N N . ASN B 1 92 ? 138.848 160.980 69.240 1.00 26.49 93 ASN B N 1
ATOM 4362 C CA . ASN B 1 92 ? 137.776 160.655 70.206 1.00 27.07 93 ASN B CA 1
ATOM 4363 C C . ASN B 1 92 ? 138.307 160.295 71.584 1.00 28.79 93 ASN B C 1
ATOM 4364 O O . ASN B 1 92 ? 139.419 159.770 71.707 1.00 28.90 93 ASN B O 1
ATOM 4369 N N . GLU B 1 93 ? 137.470 160.495 72.594 1.00 31.68 94 GLU B N 1
ATOM 4370 C CA . GLU B 1 93 ? 137.864 160.240 74.011 1.00 35.50 94 GLU B CA 1
ATOM 4371 C C . GLU B 1 93 ? 138.300 158.807 74.263 1.00 33.31 94 GLU B C 1
ATOM 4372 O O . GLU B 1 93 ? 139.241 158.558 74.998 1.00 34.77 94 GLU B O 1
ATOM 4378 N N . ALA B 1 94 ? 137.624 157.867 73.611 1.00 32.38 95 ALA B N 1
ATOM 4379 C CA . ALA B 1 94 ? 137.931 156.449 73.789 1.00 30.40 95 ALA B CA 1
ATOM 4380 C C . ALA B 1 94 ? 139.200 156.048 73.034 1.00 29.35 95 ALA B C 1
ATOM 4381 O O . ALA B 1 94 ? 139.689 154.954 73.205 1.00 29.73 95 ALA B O 1
ATOM 4383 N N . ASN B 1 95 ? 139.693 156.936 72.172 1.00 29.38 96 ASN B N 1
ATOM 4384 C CA . ASN B 1 95 ? 140.807 156.658 71.249 1.00 30.11 96 ASN B CA 1
ATOM 4385 C C . ASN B 1 95 ? 140.629 155.423 70.386 1.00 27.05 96 ASN B C 1
ATOM 4386 O O . ASN B 1 95 ? 141.581 154.698 70.160 1.00 24.62 96 ASN B O 1
ATOM 4391 N N . GLU B 1 96 ? 139.408 155.139 69.972 1.00 25.57 97 GLU B N 1
ATOM 4392 C CA . GLU B 1 96 ? 139.206 154.009 69.091 1.00 25.66 97 GLU B CA 1
ATOM 4393 C C . GLU B 1 96 ? 139.793 154.355 67.754 1.00 23.73 97 GLU B C 1
ATOM 4394 O O . GLU B 1 96 ? 139.796 155.494 67.364 1.00 23.35 97 GLU B O 1
ATOM 4400 N N . ARG B 1 97 ? 140.226 153.336 67.042 1.00 23.64 98 ARG B N 1
ATOM 4401 C CA . ARG B 1 97 ? 140.613 153.507 65.668 1.00 23.73 98 ARG B CA 1
ATOM 4402 C C . ARG B 1 97 ? 139.479 154.079 64.836 1.00 24.12 98 ARG B C 1
ATOM 4403 O O . ARG B 1 97 ? 139.674 154.999 64.079 1.00 24.29 98 ARG B O 1
ATOM 4411 N N . PHE B 1 98 ? 138.296 153.502 64.966 1.00 24.56 99 PHE B N 1
ATOM 4412 C CA . PHE B 1 98 ? 137.161 153.912 64.143 1.00 24.02 99 PHE B CA 1
ATOM 4413 C C . PHE B 1 98 ? 136.061 154.475 65.004 1.00 24.58 99 PHE B C 1
ATOM 4414 O O . PHE B 1 98 ? 135.889 154.091 66.180 1.00 24.01 99 PHE B O 1
ATOM 4422 N N . VAL B 1 99 ? 135.330 155.398 64.387 1.00 24.99 100 VAL B N 1
ATOM 4423 C CA . VAL B 1 99 ? 134.060 155.904 64.911 1.00 24.67 100 VAL B CA 1
ATOM 4424 C C . VAL B 1 99 ? 132.948 155.538 63.918 1.00 23.95 100 VAL B C 1
ATOM 4425 O O . VAL B 1 99 ? 133.090 155.764 62.714 1.00 23.49 100 VAL B O 1
ATOM 4429 N N . ARG B 1 100 ? 131.864 154.982 64.435 1.00 24.14 101 ARG B N 1
ATOM 4430 C CA . ARG B 1 100 ? 130.686 154.657 63.634 1.00 25.32 101 ARG B CA 1
ATOM 4431 C C . ARG B 1 100 ? 129.921 155.947 63.331 1.00 26.29 101 ARG B C 1
ATOM 4432 O O . ARG B 1 100 ? 129.489 156.656 64.247 1.00 25.19 101 ARG B O 1
ATOM 4440 N N . VAL B 1 101 ? 129.753 156.242 62.048 1.00 25.25 102 VAL B N 1
ATOM 4441 C CA . VAL B 1 101 ? 129.020 157.432 61.651 1.00 25.87 102 VAL B CA 1
ATOM 4442 C C . VAL B 1 101 ? 127.888 157.118 60.683 1.00 26.15 102 VAL B C 1
ATOM 4443 O O . VAL B 1 101 ? 128.141 156.553 59.617 1.00 27.31 102 VAL B O 1
ATOM 4447 N N . LEU B 1 102 ? 126.672 157.516 61.038 1.00 26.06 103 LEU B N 1
ATOM 4448 C CA . LEU B 1 102 ? 125.532 157.410 60.127 1.00 27.16 103 LEU B CA 1
ATOM 4449 C C . LEU B 1 102 ? 125.080 158.756 59.609 1.00 26.88 103 LEU B C 1
ATOM 4450 O O . LEU B 1 102 ? 124.792 159.667 60.379 1.00 24.01 103 LEU B O 1
ATOM 4455 N N . VAL B 1 103 ? 125.018 158.867 58.289 1.00 26.65 104 VAL B N 1
ATOM 4456 C CA . VAL B 1 103 ? 124.487 160.087 57.688 1.00 27.41 104 VAL B CA 1
ATOM 4457 C C . VAL B 1 103 ? 123.099 159.815 57.118 1.00 26.08 104 VAL B C 1
ATOM 4458 O O . VAL B 1 103 ? 122.888 158.892 56.336 1.00 26.52 104 VAL B O 1
ATOM 4462 N N . GLY B 1 104 ? 122.163 160.631 57.562 1.00 25.38 105 GLY B N 1
ATOM 4463 C CA . GLY B 1 104 ? 120.777 160.581 57.124 1.00 26.00 105 GLY B CA 1
ATOM 4464 C C . GLY B 1 104 ? 120.340 161.848 56.398 1.00 26.16 105 GLY B C 1
ATOM 4465 O O . GLY B 1 104 ? 120.488 162.947 56.920 1.00 25.91 105 GLY B O 1
ATOM 4466 N N . GLU B 1 105 ? 119.789 161.683 55.197 1.00 27.14 106 GLU B N 1
ATOM 4467 C CA . GLU B 1 105 ? 119.312 162.815 54.399 1.00 28.81 106 GLU B CA 1
ATOM 4468 C C . GLU B 1 105 ? 117.815 163.020 54.558 1.00 27.75 106 GLU B C 1
ATOM 4469 O O . GLU B 1 105 ? 117.026 162.107 54.308 1.00 28.71 106 GLU B O 1
ATOM 4475 N N . VAL B 1 106 ? 117.445 164.220 54.988 1.00 27.26 107 VAL B N 1
ATOM 4476 C CA . VAL B 1 106 ? 116.044 164.588 55.253 1.00 27.90 107 VAL B CA 1
ATOM 4477 C C . VAL B 1 106 ? 115.504 165.269 54.025 1.00 27.71 107 VAL B C 1
ATOM 4478 O O . VAL B 1 106 ? 116.209 166.073 53.441 1.00 31.13 107 VAL B O 1
ATOM 4482 N N . PRO B 1 107 ? 114.252 164.987 53.635 1.00 27.55 108 PRO B N 1
ATOM 4483 C CA . PRO B 1 107 ? 113.731 165.753 52.487 1.00 27.13 108 PRO B CA 1
ATOM 4484 C C . PRO B 1 107 ? 113.529 167.202 52.860 1.00 27.15 108 PRO B C 1
ATOM 4485 O O . PRO B 1 107 ? 113.295 167.519 54.024 1.00 25.87 108 PRO B O 1
ATOM 4489 N N . SER B 1 108 ? 113.682 168.075 51.878 1.00 29.22 109 SER B N 1
ATOM 4490 C CA . SER B 1 108 ? 113.406 169.497 52.085 1.00 32.63 109 SER B CA 1
ATOM 4491 C C . SER B 1 108 ? 111.943 169.848 51.800 1.00 32.99 109 SER B C 1
ATOM 4492 O O . SER B 1 108 ? 111.424 170.832 52.365 1.00 34.67 109 SER B O 1
ATOM 4495 N N . GLU B 1 109 ? 111.286 169.057 50.947 1.00 34.03 110 GLU B N 1
ATOM 4496 C CA . GLU B 1 109 ? 109.870 169.298 50.580 1.00 34.82 110 GLU B CA 1
ATOM 4497 C C . GLU B 1 109 ? 108.972 169.173 51.804 1.00 32.86 110 GLU B C 1
ATOM 4498 O O . GLU B 1 109 ? 109.017 168.178 52.545 1.00 31.39 110 GLU B O 1
ATOM 4500 N N . ALA B 1 110 ? 108.179 170.208 52.024 1.00 30.76 111 ALA B N 1
ATOM 4501 C CA . ALA B 1 110 ? 107.142 170.197 53.075 1.00 28.94 111 ALA B CA 1
ATOM 4502 C C . ALA B 1 110 ? 105.925 171.035 52.656 1.00 28.69 111 ALA B C 1
ATOM 4503 O O . ALA B 1 110 ? 106.038 172.219 52.333 1.00 26.21 111 ALA B O 1
ATOM 4505 N N . SER B 1 111 ? 104.757 170.408 52.690 1.00 29.13 112 SER B N 1
ATOM 4506 C CA . SER B 1 111 ? 103.517 171.108 52.416 1.00 30.31 112 SER B CA 1
ATOM 4507 C C . SER B 1 111 ? 103.208 172.153 53.477 1.00 27.26 112 SER B C 1
ATOM 4508 O O . SER B 1 111 ? 103.702 172.075 54.602 1.00 26.00 112 SER B O 1
ATOM 4511 N N . ARG B 1 112 ? 102.312 173.065 53.126 1.00 26.06 113 ARG B N 1
ATOM 4512 C CA . ARG B 1 112 ? 101.808 174.115 54.055 1.00 26.35 113 ARG B CA 1
ATOM 4513 C C . ARG B 1 112 ? 101.128 173.538 55.285 1.00 26.05 113 ARG B C 1
ATOM 4514 O O . ARG B 1 112 ? 101.071 174.189 56.277 1.00 25.67 113 ARG B O 1
ATOM 4522 N N . THR B 1 113 ? 100.631 172.298 55.214 1.00 27.39 114 THR B N 1
ATOM 4523 C CA . THR B 1 113 ? 100.032 171.621 56.381 1.00 27.72 114 THR B CA 1
ATOM 4524 C C . THR B 1 113 ? 101.022 170.810 57.226 1.00 28.74 114 THR B C 1
ATOM 4525 O O . THR B 1 113 ? 100.612 170.140 58.152 1.00 31.84 114 THR B O 1
ATOM 4529 N N . ASN B 1 114 ? 102.307 170.876 56.896 1.00 28.73 115 ASN B N 1
ATOM 4530 C CA . ASN B 1 114 ? 103.320 170.059 57.511 1.00 28.95 115 ASN B CA 1
ATOM 4531 C C . ASN B 1 114 ? 104.412 170.920 58.180 1.00 28.89 115 ASN B C 1
ATOM 4532 O O . ASN B 1 114 ? 104.548 172.109 57.878 1.00 25.07 115 ASN B O 1
ATOM 4537 N N . CYS B 1 115 ? 105.158 170.292 59.106 1.00 28.59 116 CYS B N 1
ATOM 4538 C CA . CYS B 1 115 ? 106.318 170.931 59.748 1.00 28.72 116 CYS B CA 1
ATOM 4539 C C . CYS B 1 115 ? 107.489 171.024 58.742 1.00 28.79 116 CYS B C 1
ATOM 4540 O O . CYS B 1 115 ? 107.912 169.988 58.229 1.00 28.76 116 CYS B O 1
ATOM 4543 N N . PRO B 1 116 ? 108.007 172.253 58.447 1.00 27.58 117 PRO B N 1
ATOM 4544 C CA . PRO B 1 116 ? 109.051 172.365 57.405 1.00 26.97 117 PRO B CA 1
ATOM 4545 C C . PRO B 1 116 ? 110.300 171.553 57.698 1.00 26.80 117 PRO B C 1
ATOM 4546 O O . PRO B 1 116 ? 110.978 171.112 56.773 1.00 27.48 117 PRO B O 1
ATOM 4550 N N . ALA B 1 117 ? 110.588 171.340 58.976 1.00 26.00 118 ALA B N 1
ATOM 4551 C CA . ALA B 1 117 ? 111.779 170.573 59.352 1.00 26.46 118 ALA B CA 1
ATOM 4552 C C . ALA B 1 117 ? 111.599 169.043 59.223 1.00 26.80 118 ALA B C 1
ATOM 4553 O O . ALA B 1 117 ? 112.542 168.298 59.457 1.00 28.40 118 ALA B O 1
ATOM 4555 N N . ARG B 1 118 ? 110.405 168.585 58.841 1.00 27.04 119 ARG B N 1
ATOM 4556 C CA . ARG B 1 118 ? 110.126 167.179 58.518 1.00 26.43 119 ARG B CA 1
ATOM 4557 C C . ARG B 1 118 ? 110.611 166.225 59.620 1.00 26.32 119 ARG B C 1
ATOM 4558 O O . ARG B 1 118 ? 111.317 165.258 59.345 1.00 25.93 119 ARG B O 1
ATOM 4566 N N . PRO B 1 119 ? 110.227 166.491 60.875 1.00 26.16 120 PRO B N 1
ATOM 4567 C CA . PRO B 1 119 ? 110.619 165.605 61.965 1.00 27.27 120 PRO B CA 1
ATOM 4568 C C . PRO B 1 119 ? 110.113 164.196 61.780 1.00 28.14 120 PRO B C 1
ATOM 4569 O O . PRO B 1 119 ? 110.618 163.295 62.425 1.00 30.35 120 PRO B O 1
ATOM 4573 N N . ASP B 1 120 ? 109.101 164.006 60.942 1.00 28.87 121 ASP B N 1
ATOM 4574 C CA . ASP B 1 120 ? 108.629 162.651 60.627 1.00 29.19 121 ASP B CA 1
ATOM 4575 C C . ASP B 1 120 ? 109.797 161.746 60.119 1.00 29.81 121 ASP B C 1
ATOM 4576 O O . ASP B 1 120 ? 109.951 160.593 60.566 1.00 28.90 121 ASP B O 1
ATOM 4581 N N . VAL B 1 121 ? 110.644 162.309 59.254 1.00 29.45 122 VAL B N 1
ATOM 4582 C CA . VAL B 1 121 ? 111.804 161.606 58.705 1.00 28.93 122 VAL B CA 1
ATOM 4583 C C . VAL B 1 121 ? 113.011 161.579 59.658 1.00 27.42 122 VAL B C 1
ATOM 4584 O O . VAL B 1 121 ? 113.671 160.558 59.808 1.00 26.82 122 VAL B O 1
ATOM 4588 N N . VAL B 1 122 ? 113.272 162.700 60.284 1.00 25.56 123 VAL B N 1
ATOM 4589 C CA . VAL B 1 122 ? 114.260 162.777 61.357 1.00 25.72 123 VAL B CA 1
ATOM 4590 C C . VAL B 1 122 ? 114.030 161.655 62.373 1.00 24.89 123 VAL B C 1
ATOM 4591 O O . VAL B 1 122 ? 114.954 160.895 62.701 1.00 24.28 123 VAL B O 1
ATOM 4595 N N . ALA B 1 123 ? 112.800 161.552 62.857 1.00 23.69 124 ALA B N 1
ATOM 4596 C CA . ALA B 1 123 ? 112.427 160.450 63.775 1.00 25.00 124 ALA B CA 1
ATOM 4597 C C . ALA B 1 123 ? 112.730 159.058 63.225 1.00 24.81 124 ALA B C 1
ATOM 4598 O O . ALA B 1 123 ? 113.339 158.240 63.907 1.00 24.09 124 ALA B O 1
ATOM 4600 N N . SER B 1 124 ? 112.283 158.792 62.005 1.00 24.53 125 SER B N 1
ATOM 4601 C CA . SER B 1 124 ? 112.410 157.436 61.476 1.00 25.30 125 SER B CA 1
ATOM 4602 C C . SER B 1 124 ? 113.868 157.098 61.073 1.00 25.28 125 SER B C 1
ATOM 4603 O O . SER B 1 124 ? 114.272 155.947 61.101 1.00 24.53 125 SER B O 1
ATOM 4606 N N . LEU B 1 125 ? 114.645 158.113 60.711 1.00 27.26 126 LEU B N 1
ATOM 4607 C CA . LEU B 1 125 ? 116.079 157.934 60.388 1.00 27.56 126 LEU B CA 1
ATOM 4608 C C . LEU B 1 125 ? 116.897 157.660 61.639 1.00 27.18 126 LEU B C 1
ATOM 4609 O O . LEU B 1 125 ? 117.741 156.770 61.689 1.00 27.97 126 LEU B O 1
ATOM 4614 N N . LEU B 1 126 ? 116.620 158.447 62.655 1.00 27.20 127 LEU B N 1
ATOM 4615 C CA . LEU B 1 126 ? 117.216 158.234 63.958 1.00 27.52 127 LEU B CA 1
ATOM 4616 C C . LEU B 1 126 ? 116.850 156.871 64.538 1.00 27.51 127 LEU B C 1
ATOM 4617 O O . LEU B 1 126 ? 117.672 156.168 65.113 1.00 28.61 127 LEU B O 1
ATOM 4622 N N . SER B 1 127 ? 115.604 156.506 64.358 1.00 28.19 128 SER B N 1
ATOM 4623 C CA . SER B 1 127 ? 115.081 155.265 64.916 1.00 29.93 128 SER B CA 1
ATOM 4624 C C . SER B 1 127 ? 115.805 154.058 64.327 1.00 29.80 128 SER B C 1
ATOM 4625 O O . SER B 1 127 ? 116.246 153.165 65.049 1.00 29.79 128 SER B O 1
ATOM 4628 N N . ALA B 1 128 ? 115.932 154.074 63.006 1.00 29.86 129 ALA B N 1
ATOM 4629 C CA . ALA B 1 128 ? 116.690 153.069 62.243 1.00 31.05 129 ALA B CA 1
ATOM 4630 C C . ALA B 1 128 ? 118.175 153.030 62.651 1.00 31.18 129 ALA B C 1
ATOM 4631 O O . ALA B 1 128 ? 118.763 151.971 62.835 1.00 30.02 129 ALA B O 1
ATOM 4633 N N . ALA B 1 129 ? 118.763 154.210 62.813 1.00 31.84 130 ALA B N 1
ATOM 4634 C CA . ALA B 1 129 ? 120.168 154.310 63.235 1.00 31.01 130 ALA B CA 1
ATOM 4635 C C . ALA B 1 129 ? 120.392 153.715 64.618 1.00 31.40 130 ALA B C 1
ATOM 4636 O O . ALA B 1 129 ? 121.372 153.020 64.844 1.00 32.85 130 ALA B O 1
ATOM 4638 N N . LEU B 1 130 ? 119.455 153.956 65.524 1.00 30.41 131 LEU B N 1
ATOM 4639 C CA . LEU B 1 130 ? 119.571 153.449 66.875 1.00 31.16 131 LEU B CA 1
ATOM 4640 C C . LEU B 1 130 ? 119.266 151.961 67.061 1.00 32.78 131 LEU B C 1
ATOM 4641 O O . LEU B 1 130 ? 119.439 151.466 68.172 1.00 32.95 131 LEU B O 1
ATOM 4646 N N . GLU B 1 131 ? 118.818 151.272 66.007 1.00 35.37 132 GLU B N 1
ATOM 4647 C CA A GLU B 1 131 ? 118.623 149.818 66.100 0.50 38.47 132 GLU B CA 1
ATOM 4648 C CA B GLU B 1 131 ? 118.643 149.800 65.958 0.50 37.91 132 GLU B CA 1
ATOM 4649 C C . GLU B 1 131 ? 119.951 149.053 66.205 1.00 40.18 132 GLU B C 1
ATOM 4650 O O . GLU B 1 131 ? 119.946 147.944 66.699 1.00 42.16 132 GLU B O 1
ATOM 4661 N N . GLU B 1 132 ? 121.076 149.657 65.791 1.00 42.50 133 GLU B N 1
ATOM 4662 C CA . GLU B 1 132 ? 122.413 149.040 65.969 1.00 44.31 133 GLU B CA 1
ATOM 4663 C C . GLU B 1 132 ? 122.928 149.062 67.419 1.00 44.26 133 GLU B C 1
ATOM 4664 O O . GLU B 1 132 ? 123.965 148.466 67.694 1.00 44.22 133 GLU B O 1
ATOM 4670 N N . ILE B 1 133 ? 122.261 149.792 68.311 1.00 40.42 134 ILE B N 1
ATOM 4671 C CA . ILE B 1 133 ? 122.752 149.971 69.667 1.00 40.85 134 ILE B CA 1
ATOM 4672 C C . ILE B 1 133 ? 122.037 149.041 70.614 1.00 42.40 134 ILE B C 1
ATOM 4673 O O . ILE B 1 133 ? 120.812 149.129 70.794 1.00 41.54 134 ILE B O 1
ATOM 4678 N N . LYS B 1 134 ? 122.809 148.180 71.249 1.00 44.04 135 LYS B N 1
ATOM 4679 C CA . LYS B 1 134 ? 122.250 147.209 72.188 1.00 49.22 135 LYS B CA 1
ATOM 4680 C C . LYS B 1 134 ? 122.700 147.470 73.610 1.00 47.73 135 LYS B C 1
ATOM 4681 O O . LYS B 1 134 ? 121.901 147.361 74.540 1.00 43.01 135 LYS B O 1
ATOM 4683 N N . GLY B 1 135 ? 123.989 147.783 73.760 1.00 50.83 136 GLY B N 1
ATOM 4684 C CA . GLY B 1 135 ? 124.690 147.718 75.056 1.00 48.41 136 GLY B CA 1
ATOM 4685 C C . GLY B 1 135 ? 124.062 148.723 75.974 1.00 47.30 136 GLY B C 1
ATOM 4686 O O . GLY B 1 135 ? 123.277 149.544 75.506 1.00 44.76 136 GLY B O 1
ATOM 4687 N N . PRO B 1 136 ? 124.399 148.683 77.278 1.00 46.62 137 PRO B N 1
ATOM 4688 C CA . PRO B 1 136 ? 123.738 149.585 78.228 1.00 45.18 137 PRO B CA 1
ATOM 4689 C C . PRO B 1 136 ? 124.277 151.007 78.177 1.00 43.31 137 PRO B C 1
ATOM 4690 O O . PRO B 1 136 ? 125.478 151.221 78.160 1.00 37.99 137 PRO B O 1
ATOM 4694 N N . GLU B 1 137 ? 123.362 151.964 78.164 1.00 43.12 138 GLU B N 1
ATOM 4695 C CA . GLU B 1 137 ? 123.688 153.367 78.430 1.00 42.67 138 GLU B CA 1
ATOM 4696 C C . GLU B 1 137 ? 124.765 153.907 77.439 1.00 38.71 138 GLU B C 1
ATOM 4697 O O . GLU B 1 137 ? 125.609 154.741 77.805 1.00 35.09 138 GLU B O 1
ATOM 4703 N N . THR B 1 138 ? 124.713 153.427 76.182 1.00 34.50 139 THR B N 1
ATOM 4704 C CA . THR B 1 138 ? 125.709 153.789 75.155 1.00 32.19 139 THR B CA 1
ATOM 4705 C C . THR B 1 138 ? 125.550 155.256 74.707 1.00 31.73 139 THR B C 1
ATOM 4706 O O . THR B 1 138 ? 124.464 155.671 74.314 1.00 30.90 139 THR B O 1
ATOM 4710 N N . LYS B 1 139 ? 126.633 156.022 74.754 1.00 29.60 140 LYS B N 1
ATOM 4711 C CA . LYS B 1 139 ? 126.602 157.427 74.372 1.00 29.76 140 LYS B CA 1
ATOM 4712 C C . LYS B 1 139 ? 126.479 157.545 72.837 1.00 31.25 140 LYS B C 1
ATOM 4713 O O . LYS B 1 139 ? 127.230 156.904 72.078 1.00 31.50 140 LYS B O 1
ATOM 4715 N N . VAL B 1 140 ? 125.478 158.310 72.392 1.00 29.20 141 VAL B N 1
ATOM 4716 C CA . VAL B 1 140 ? 125.265 158.586 70.976 1.00 27.13 141 VAL B CA 1
ATOM 4717 C C . VAL B 1 140 ? 125.061 160.073 70.807 1.00 26.97 141 VAL B C 1
ATOM 4718 O O . VAL B 1 140 ? 124.248 160.676 71.479 1.00 26.59 141 VAL B O 1
ATOM 4722 N N . ASP B 1 141 ? 125.811 160.664 69.890 1.00 29.09 142 ASP B N 1
ATOM 4723 C CA . ASP B 1 141 ? 125.703 162.092 69.568 1.00 28.65 142 ASP B CA 1
ATOM 4724 C C . ASP B 1 141 ? 124.971 162.217 68.249 1.00 27.95 142 ASP B C 1
ATOM 4725 O O . ASP B 1 141 ? 125.369 161.600 67.258 1.00 28.50 142 ASP B O 1
ATOM 4730 N N . VAL B 1 142 ? 123.901 163.005 68.240 1.00 26.61 143 VAL B N 1
ATOM 4731 C CA . VAL B 1 142 ? 123.175 163.296 67.015 1.00 26.21 143 VAL B CA 1
ATOM 4732 C C . VAL B 1 142 ? 123.384 164.760 66.643 1.00 25.17 143 VAL B C 1
ATOM 4733 O O . VAL B 1 142 ? 122.829 165.638 67.287 1.00 23.26 143 VAL B O 1
ATOM 4737 N N . PHE B 1 143 ? 124.166 164.997 65.592 1.00 23.96 144 PHE B N 1
ATOM 4738 C CA . PHE B 1 143 ? 124.362 166.329 65.094 1.00 24.31 144 PHE B CA 1
ATOM 4739 C C . PHE B 1 143 ? 123.246 166.599 64.097 1.00 25.14 144 PHE B C 1
ATOM 4740 O O . PHE B 1 143 ? 123.129 165.894 63.095 1.00 24.68 144 PHE B O 1
ATOM 4748 N N . VAL B 1 144 ? 122.443 167.623 64.358 1.00 24.84 145 VAL B N 1
ATOM 4749 C CA . VAL B 1 144 ? 121.360 167.988 63.422 1.00 25.81 145 VAL B CA 1
ATOM 4750 C C . VAL B 1 144 ? 121.682 169.322 62.783 1.00 27.22 145 VAL B C 1
ATOM 4751 O O . VAL B 1 144 ? 122.240 170.204 63.442 1.00 27.10 145 VAL B O 1
ATOM 4755 N N . ARG B 1 145 ? 121.298 169.474 61.521 1.00 27.89 146 ARG B N 1
ATOM 4756 C CA . ARG B 1 145 ? 121.426 170.762 60.827 1.00 29.38 146 ARG B CA 1
ATOM 4757 C C . ARG B 1 145 ? 120.194 171.679 60.877 1.00 29.77 146 ARG B C 1
ATOM 4758 O O . ARG B 1 145 ? 120.309 172.881 60.625 1.00 29.83 146 ARG B O 1
ATOM 4766 N N . SER B 1 146 ? 119.039 171.131 61.230 1.00 30.86 147 SER B N 1
ATOM 4767 C CA . SER B 1 146 ? 117.815 171.930 61.450 1.00 30.07 147 SER B CA 1
ATOM 4768 C C . SER B 1 146 ? 117.883 172.695 62.792 1.00 32.09 147 SER B C 1
ATOM 4769 O O . SER B 1 146 ? 118.446 172.210 63.792 1.00 30.68 147 SER B O 1
ATOM 4772 N N . THR B 1 147 ? 117.310 173.901 62.782 1.00 31.86 148 THR B N 1
ATOM 4773 C CA . THR B 1 147 ? 117.281 174.798 63.941 1.00 32.31 148 THR B CA 1
ATOM 4774 C C . THR B 1 147 ? 115.890 174.848 64.523 1.00 30.93 148 THR B C 1
ATOM 4775 O O . THR B 1 147 ? 115.644 175.667 65.398 1.00 29.31 148 THR B O 1
ATOM 4779 N N . ALA B 1 148 ? 115.001 173.989 64.026 1.00 28.86 149 ALA B N 1
ATOM 4780 C CA . ALA B 1 148 ? 113.640 173.878 64.549 1.00 28.08 149 ALA B CA 1
ATOM 4781 C C . ALA B 1 148 ? 113.720 173.044 65.834 1.00 28.26 149 ALA B C 1
ATOM 4782 O O . ALA B 1 148 ? 113.372 171.862 65.865 1.00 28.75 149 ALA B O 1
ATOM 4784 N N . ALA B 1 149 ? 114.175 173.695 66.891 1.00 27.15 150 ALA B N 1
ATOM 4785 C CA . ALA B 1 149 ? 114.569 173.011 68.102 1.00 28.04 150 ALA B CA 1
ATOM 4786 C C . ALA B 1 149 ? 113.489 172.104 68.651 1.00 28.86 150 ALA B C 1
ATOM 4787 O O . ALA B 1 149 ? 113.737 170.946 69.017 1.00 30.42 150 ALA B O 1
ATOM 4789 N N . LEU B 1 150 ? 112.300 172.642 68.757 1.00 30.42 151 LEU B N 1
ATOM 4790 C CA . LEU B 1 150 ? 111.225 171.958 69.480 1.00 30.92 151 LEU B CA 1
ATOM 4791 C C . LEU B 1 150 ? 110.825 170.696 68.759 1.00 28.53 151 LEU B C 1
ATOM 4792 O O . LEU B 1 150 ? 110.721 169.628 69.371 1.00 28.20 151 LEU B O 1
ATOM 4797 N N . ALA B 1 151 ? 110.630 170.829 67.459 1.00 26.36 152 ALA B N 1
ATOM 4798 C CA . ALA B 1 151 ? 110.218 169.705 66.640 1.00 25.33 152 ALA B CA 1
ATOM 4799 C C . ALA B 1 151 ? 111.251 168.602 66.755 1.00 26.12 152 ALA B C 1
ATOM 4800 O O . ALA B 1 151 ? 110.910 167.425 66.872 1.00 26.46 152 ALA B O 1
ATOM 4802 N N . ILE B 1 152 ? 112.521 169.010 66.697 1.00 27.03 153 ILE B N 1
ATOM 4803 C CA . ILE B 1 152 ? 113.652 168.087 66.701 1.00 27.30 153 ILE B CA 1
ATOM 4804 C C . ILE B 1 152 ? 113.731 167.348 68.027 1.00 26.67 153 ILE B C 1
ATOM 4805 O O . ILE B 1 152 ? 113.942 166.134 68.047 1.00 26.92 153 ILE B O 1
ATOM 4810 N N . ALA B 1 153 ? 113.538 168.075 69.116 1.00 25.00 154 ALA B N 1
ATOM 4811 C CA . ALA B 1 153 ? 113.594 167.492 70.454 1.00 25.70 154 ALA B CA 1
ATOM 4812 C C . ALA B 1 153 ? 112.556 166.391 70.647 1.00 27.35 154 ALA B C 1
ATOM 4813 O O . ALA B 1 153 ? 112.823 165.346 71.212 1.00 28.60 154 ALA B O 1
ATOM 4815 N N . VAL B 1 154 ? 111.361 166.640 70.135 1.00 27.96 155 VAL B N 1
ATOM 4816 C CA . VAL B 1 154 ? 110.268 165.681 70.175 1.00 26.43 155 VAL B CA 1
ATOM 4817 C C . VAL B 1 154 ? 110.623 164.430 69.378 1.00 24.99 155 VAL B C 1
ATOM 4818 O O . VAL B 1 154 ? 110.464 163.324 69.884 1.00 26.08 155 VAL B O 1
ATOM 4822 N N . ALA B 1 155 ? 111.081 164.641 68.147 1.00 23.07 156 ALA B N 1
ATOM 4823 C CA . ALA B 1 155 ? 111.475 163.559 67.258 1.00 22.51 156 ALA B CA 1
ATOM 4824 C C . ALA B 1 155 ? 112.551 162.668 67.882 1.00 22.11 156 ALA B C 1
ATOM 4825 O O . ALA B 1 155 ? 112.501 161.453 67.790 1.00 22.23 156 ALA B O 1
ATOM 4827 N N . ALA B 1 156 ? 113.496 163.312 68.529 1.00 22.42 157 ALA B N 1
ATOM 4828 C CA . ALA B 1 156 ? 114.602 162.649 69.188 1.00 22.84 157 ALA B CA 1
ATOM 4829 C C . ALA B 1 156 ? 114.143 161.844 70.370 1.00 22.95 157 ALA B C 1
ATOM 4830 O O . ALA B 1 156 ? 114.516 160.671 70.493 1.00 24.39 157 ALA B O 1
ATOM 4832 N N . ALA B 1 157 ? 113.327 162.468 71.210 1.00 22.27 158 ALA B N 1
ATOM 4833 C CA . ALA B 1 157 ? 112.811 161.848 72.432 1.00 23.45 158 ALA B CA 1
ATOM 4834 C C . ALA B 1 157 ? 111.992 160.601 72.134 1.00 24.14 158 ALA B C 1
ATOM 4835 O O . ALA B 1 157 ? 112.240 159.524 72.677 1.00 24.02 158 ALA B O 1
ATOM 4837 N N . ARG B 1 158 ? 111.050 160.737 71.216 1.00 24.03 159 ARG B N 1
ATOM 4838 C CA . ARG B 1 158 ? 110.215 159.609 70.869 1.00 24.68 159 ARG B CA 1
ATOM 4839 C C . ARG B 1 158 ? 110.994 158.505 70.135 1.00 25.91 159 ARG B C 1
ATOM 4840 O O . ARG B 1 158 ? 110.485 157.396 70.036 1.00 26.96 159 ARG B O 1
ATOM 4848 N N . SER B 1 159 ? 112.194 158.802 69.618 1.00 26.34 160 SER B N 1
ATOM 4849 C CA . SER B 1 159 ? 113.019 157.803 68.900 1.00 26.40 160 SER B CA 1
ATOM 4850 C C . SER B 1 159 ? 114.165 157.208 69.718 1.00 26.61 160 SER B C 1
ATOM 4851 O O . SER B 1 159 ? 114.899 156.366 69.219 1.00 25.45 160 SER B O 1
ATOM 4854 N N . ALA B 1 160 ? 114.277 157.605 70.984 1.00 26.65 161 ALA B N 1
ATOM 4855 C CA . ALA B 1 160 ? 115.435 157.252 71.823 1.00 25.84 161 ALA B CA 1
ATOM 4856 C C . ALA B 1 160 ? 115.314 155.969 72.669 1.00 25.92 161 ALA B C 1
ATOM 4857 O O . ALA B 1 160 ? 116.077 155.775 73.627 1.00 25.56 161 ALA B O 1
ATOM 4859 N N . LYS B 1 161 ? 114.344 155.122 72.350 1.00 26.18 162 LYS B N 1
ATOM 4860 C CA . LYS B 1 161 ? 114.252 153.761 72.898 1.00 28.27 162 LYS B CA 1
ATOM 4861 C C . LYS B 1 161 ? 113.977 153.703 74.405 1.00 28.25 162 LYS B C 1
ATOM 4862 O O . LYS B 1 161 ? 114.324 152.754 75.087 1.00 26.94 162 LYS B O 1
ATOM 4868 N N . ARG B 1 162 ? 113.301 154.729 74.886 1.00 29.05 163 ARG B N 1
ATOM 4869 C CA . ARG B 1 162 ? 112.783 154.771 76.259 1.00 30.53 163 ARG B CA 1
ATOM 4870 C C . ARG B 1 162 ? 111.378 154.222 76.377 1.00 28.19 163 ARG B C 1
ATOM 4871 O O . ARG B 1 162 ? 110.729 154.368 77.403 1.00 26.63 163 ARG B O 1
ATOM 4879 N N . ASN B 1 163 ? 110.920 153.565 75.319 1.00 28.96 164 ASN B N 1
ATOM 4880 C CA . ASN B 1 163 ? 109.565 152.982 75.255 1.00 29.06 164 ASN B CA 1
ATOM 4881 C C . ASN B 1 163 ? 109.250 152.048 76.451 1.00 29.79 164 ASN B C 1
ATOM 4882 O O . ASN B 1 163 ? 110.154 151.531 77.129 1.00 30.20 164 ASN B O 1
ATOM 4887 N N . PHE B 1 164 ? 107.965 151.872 76.730 1.00 28.96 165 PHE B N 1
ATOM 4888 C CA . PHE B 1 164 ? 107.540 150.810 77.628 1.00 29.10 165 PHE B CA 1
ATOM 4889 C C . PHE B 1 164 ? 107.977 149.479 77.045 1.00 27.81 165 PHE B C 1
ATOM 4890 O O . PHE B 1 164 ? 107.864 149.259 75.858 1.00 27.50 165 PHE B O 1
ATOM 4898 N N . THR B 1 165 ? 108.489 148.605 77.901 1.00 27.74 166 THR B N 1
ATOM 4899 C CA . THR B 1 165 ? 108.828 147.244 77.503 1.00 26.84 166 THR B CA 1
ATOM 4900 C C . THR B 1 165 ? 108.941 146.284 78.697 1.00 26.35 166 THR B C 1
ATOM 4901 O O . THR B 1 165 ? 109.453 146.634 79.743 1.00 24.70 166 THR B O 1
ATOM 4905 N N . ALA B 1 166 ? 108.436 145.068 78.506 1.00 26.65 167 ALA B N 1
ATOM 4906 C CA . ALA B 1 166 ? 108.511 144.000 79.507 1.00 26.78 167 ALA B CA 1
ATOM 4907 C C . ALA B 1 166 ? 109.274 142.797 79.008 1.00 27.53 167 ALA B C 1
ATOM 4908 O O . ALA B 1 166 ? 109.281 141.731 79.659 1.00 29.27 167 ALA B O 1
ATOM 4910 N N . LYS B 1 167 ? 109.969 142.973 77.888 1.00 28.13 168 LYS B N 1
ATOM 4911 C CA . LYS B 1 167 ? 110.883 141.947 77.376 1.00 30.38 168 LYS B CA 1
ATOM 4912 C C . LYS B 1 167 ? 111.981 141.604 78.408 1.00 33.28 168 LYS B C 1
ATOM 4913 O O . LYS B 1 167 ? 112.378 142.463 79.207 1.00 33.00 168 LYS B O 1
ATOM 4919 N N . GLU B 1 168 ? 112.444 140.351 78.364 1.00 34.65 169 GLU B N 1
ATOM 4920 C CA . GLU B 1 168 ? 113.669 139.900 79.033 1.00 37.52 169 GLU B CA 1
ATOM 4921 C C . GLU B 1 168 ? 113.841 140.434 80.437 1.00 35.41 169 GLU B C 1
ATOM 4922 O O . GLU B 1 168 ? 114.869 141.068 80.748 1.00 33.68 169 GLU B O 1
ATOM 4928 N N . GLY B 1 169 ? 112.823 140.203 81.268 1.00 33.44 170 GLY B N 1
ATOM 4929 C CA . GLY B 1 169 ? 112.856 140.592 82.711 1.00 32.93 170 GLY B CA 1
ATOM 4930 C C . GLY B 1 169 ? 112.917 142.089 83.033 1.00 32.26 170 GLY B C 1
ATOM 4931 O O . GLY B 1 169 ? 113.096 142.477 84.190 1.00 32.72 170 GLY B O 1
ATOM 4932 N N . LEU B 1 170 ? 112.698 142.943 82.036 1.00 31.36 171 LEU B N 1
ATOM 4933 C CA . LEU B 1 170 ? 112.808 144.394 82.235 1.00 30.47 171 LEU B CA 1
ATOM 4934 C C . LEU B 1 170 ? 111.726 144.993 83.132 1.00 30.09 171 LEU B C 1
ATOM 4935 O O . LEU B 1 170 ? 111.806 146.177 83.461 1.00 30.97 171 LEU B O 1
ATOM 4940 N N . ALA B 1 171 ? 110.744 144.179 83.546 1.00 29.76 172 ALA B N 1
ATOM 4941 C CA . ALA B 1 171 ? 109.791 144.538 84.604 1.00 29.40 172 ALA B CA 1
ATOM 4942 C C . ALA B 1 171 ? 110.458 144.945 85.930 1.00 31.62 172 ALA B C 1
ATOM 4943 O O . ALA B 1 171 ? 109.915 145.771 86.656 1.00 30.22 172 ALA B O 1
ATOM 4945 N N . THR B 1 172 ? 111.630 144.367 86.229 1.00 33.61 173 THR B N 1
ATOM 4946 C CA . THR B 1 172 ? 112.395 144.725 87.449 1.00 34.60 173 THR B CA 1
ATOM 4947 C C . THR B 1 172 ? 113.414 145.843 87.252 1.00 37.43 173 THR B C 1
ATOM 4948 O O . THR B 1 172 ? 114.054 146.252 88.220 1.00 38.56 173 THR B O 1
ATOM 4952 N N . ARG B 1 173 ? 113.576 146.319 86.014 1.00 39.20 174 ARG B N 1
ATOM 4953 C CA A ARG B 1 173 ? 114.393 147.507 85.710 0.50 38.47 174 ARG B CA 1
ATOM 4954 C CA B ARG B 1 173 ? 114.395 147.514 85.734 0.50 40.10 174 ARG B CA 1
ATOM 4955 C C . ARG B 1 173 ? 113.554 148.630 85.094 1.00 38.63 174 ARG B C 1
ATOM 4956 O O . ARG B 1 173 ? 113.967 149.254 84.104 1.00 38.55 174 ARG B O 1
ATOM 4971 N N . GLY B 1 174 ? 112.383 148.877 85.699 1.00 36.11 175 GLY B N 1
ATOM 4972 C CA . GLY B 1 174 ? 111.501 149.986 85.334 1.00 33.27 175 GLY B CA 1
ATOM 4973 C C . GLY B 1 174 ? 110.737 149.904 84.021 1.00 31.61 175 GLY B C 1
ATOM 4974 O O . GLY B 1 174 ? 110.338 150.917 83.501 1.00 30.01 175 GLY B O 1
ATOM 4975 N N . TYR B 1 175 ? 110.580 148.706 83.475 1.00 30.34 176 TYR B N 1
ATOM 4976 C CA . TYR B 1 175 ? 109.922 148.478 82.176 1.00 30.26 176 TYR B CA 1
ATOM 4977 C C . TYR B 1 175 ? 110.507 149.358 81.095 1.00 30.33 176 TYR B C 1
ATOM 4978 O O . TYR B 1 175 ? 109.800 150.098 80.400 1.00 28.23 176 TYR B O 1
ATOM 4987 N N . CYS B 1 176 ? 111.821 149.280 80.993 1.00 30.65 177 CYS B N 1
ATOM 4988 C CA . CYS B 1 176 ? 112.585 150.215 80.182 1.00 30.35 177 CYS B CA 1
ATOM 4989 C C . CYS B 1 176 ? 113.892 149.588 79.810 1.00 29.75 177 CYS B C 1
ATOM 4990 O O . CYS B 1 176 ? 114.571 149.035 80.665 1.00 26.78 177 CYS B O 1
ATOM 4993 N N . ASP B 1 177 ? 114.216 149.655 78.522 1.00 31.54 178 ASP B N 1
ATOM 4994 C CA . ASP B 1 177 ? 115.512 149.200 77.996 1.00 34.87 178 ASP B CA 1
ATOM 4995 C C . ASP B 1 177 ? 116.483 150.391 77.864 1.00 35.98 178 ASP B C 1
ATOM 4996 O O . ASP B 1 177 ? 116.475 151.100 76.837 1.00 35.90 178 ASP B O 1
ATOM 5001 N N . ASN B 1 178 ? 117.362 150.547 78.862 1.00 37.34 179 ASN B N 1
ATOM 5002 C CA . ASN B 1 178 ? 118.254 151.737 78.982 1.00 39.60 179 ASN B CA 1
ATOM 5003 C C . ASN B 1 178 ? 119.509 151.635 78.096 1.00 36.90 179 ASN B C 1
ATOM 5004 O O . ASN B 1 178 ? 120.628 151.615 78.598 1.00 36.30 179 ASN B O 1
ATOM 5009 N N . CYS B 1 179 ? 119.318 151.561 76.782 1.00 35.05 180 CYS B N 1
ATOM 5010 C CA . CYS B 1 179 ? 120.420 151.219 75.864 1.00 35.02 180 CYS B CA 1
ATOM 5011 C C . CYS B 1 179 ? 121.112 152.437 75.275 1.00 32.18 180 CYS B C 1
ATOM 5012 O O . CYS B 1 179 ? 122.249 152.359 74.863 1.00 32.04 180 CYS B O 1
ATOM 5015 N N . VAL B 1 180 ? 120.436 153.576 75.305 1.00 31.54 181 VAL B N 1
ATOM 5016 C CA . VAL B 1 180 ? 120.919 154.773 74.673 1.00 31.16 181 VAL B CA 1
ATOM 5017 C C . VAL B 1 180 ? 120.929 155.944 75.641 1.00 30.49 181 VAL B C 1
ATOM 5018 O O . VAL B 1 180 ? 119.954 156.173 76.318 1.00 28.91 181 VAL B O 1
ATOM 5022 N N . ARG B 1 181 ? 122.044 156.679 75.654 1.00 30.59 182 ARG B N 1
ATOM 5023 C CA . ARG B 1 181 ? 122.141 158.023 76.262 1.00 29.58 182 ARG B CA 1
ATOM 5024 C C . ARG B 1 181 ? 122.400 158.978 75.090 1.00 29.16 182 ARG B C 1
ATOM 5025 O O . ARG B 1 181 ? 123.408 158.905 74.404 1.00 30.37 182 ARG B O 1
ATOM 5027 N N . LEU B 1 182 ? 121.474 159.880 74.848 1.00 29.66 183 LEU B N 1
ATOM 5028 C CA . LEU B 1 182 ? 121.468 160.615 73.589 1.00 30.62 183 LEU B CA 1
ATOM 5029 C C . LEU B 1 182 ? 121.824 162.094 73.780 1.00 29.52 183 LEU B C 1
ATOM 5030 O O . LEU B 1 182 ? 121.391 162.732 74.737 1.00 28.95 183 LEU B O 1
ATOM 5035 N N . THR B 1 183 ? 122.656 162.610 72.889 1.00 28.76 184 THR B N 1
ATOM 5036 C CA . THR B 1 183 ? 123.042 164.025 72.908 1.00 27.85 184 THR B CA 1
ATOM 5037 C C . THR B 1 183 ? 122.745 164.594 71.532 1.00 26.53 184 THR B C 1
ATOM 5038 O O . THR B 1 183 ? 123.321 164.160 70.542 1.00 26.24 184 THR B O 1
ATOM 5042 N N . VAL B 1 184 ? 121.822 165.541 71.483 1.00 25.66 185 VAL B N 1
ATOM 5043 C CA . VAL B 1 184 ? 121.469 166.231 70.245 1.00 25.10 185 VAL B CA 1
ATOM 5044 C C . VAL B 1 184 ? 122.223 167.577 70.141 1.00 26.24 185 VAL B C 1
ATOM 5045 O O . VAL B 1 184 ? 122.204 168.418 71.070 1.00 26.17 185 VAL B O 1
ATOM 5049 N N . VAL B 1 185 ? 122.893 167.768 69.007 1.00 25.79 186 VAL B N 1
ATOM 5050 C CA . VAL B 1 185 ? 123.776 168.903 68.815 1.00 25.55 186 VAL B CA 1
ATOM 5051 C C . VAL B 1 185 ? 123.269 169.748 67.662 1.00 26.37 186 VAL B C 1
ATOM 5052 O O . VAL B 1 185 ? 123.296 169.334 66.499 1.00 26.50 186 VAL B O 1
ATOM 5056 N N . PHE B 1 186 ? 122.796 170.941 67.992 1.00 26.66 187 PHE B N 1
ATOM 5057 C CA . PHE B 1 186 ? 122.288 171.855 66.971 1.00 26.45 187 PHE B CA 1
ATOM 5058 C C . PHE B 1 186 ? 123.464 172.662 66.445 1.00 27.27 187 PHE B C 1
ATOM 5059 O O . PHE B 1 186 ? 124.505 172.709 67.104 1.00 27.49 187 PHE B O 1
ATOM 5067 N N . PRO B 1 187 ? 123.289 173.339 65.293 1.00 26.44 188 PRO B N 1
ATOM 5068 C CA . PRO B 1 187 ? 124.308 174.265 64.781 1.00 27.29 188 PRO B CA 1
ATOM 5069 C C . PRO B 1 187 ? 124.620 175.443 65.702 1.00 27.42 188 PRO B C 1
ATOM 5070 O O . PRO B 1 187 ? 125.778 175.810 65.841 1.00 29.23 188 PRO B O 1
ATOM 5074 N N . THR B 1 188 ? 123.601 175.998 66.333 1.00 28.18 189 THR B N 1
ATOM 5075 C CA . THR B 1 188 ? 123.767 177.111 67.281 1.00 28.08 189 THR B CA 1
ATOM 5076 C C . THR B 1 188 ? 122.883 176.919 68.481 1.00 26.88 189 THR B C 1
ATOM 5077 O O . THR B 1 188 ? 121.930 176.157 68.422 1.00 25.36 189 THR B O 1
ATOM 5081 N N . ALA B 1 189 ? 123.230 177.622 69.562 1.00 28.53 190 ALA B N 1
ATOM 5082 C CA . ALA B 1 189 ? 122.425 177.641 70.804 1.00 29.05 190 ALA B CA 1
ATOM 5083 C C . ALA B 1 189 ? 120.952 177.619 70.425 1.00 28.99 190 ALA B C 1
ATOM 5084 O O . ALA B 1 189 ? 120.504 178.447 69.619 1.00 28.14 190 ALA B O 1
ATOM 5086 N N . PRO B 1 190 ? 120.213 176.628 70.925 1.00 30.56 191 PRO B N 1
ATOM 5087 C CA . PRO B 1 190 ? 118.830 176.478 70.483 1.00 31.81 191 PRO B CA 1
ATOM 5088 C C . PRO B 1 190 ? 117.824 177.343 71.217 1.00 33.01 191 PRO B C 1
ATOM 5089 O O . PRO B 1 190 ? 117.996 177.671 72.382 1.00 32.32 191 PRO B O 1
ATOM 5093 N N . ASN B 1 191 ? 116.758 177.669 70.508 1.00 35.78 192 ASN B N 1
ATOM 5094 C CA . ASN B 1 191 ? 115.583 178.267 71.108 1.00 38.41 192 ASN B CA 1
ATOM 5095 C C . ASN B 1 191 ? 114.349 177.362 70.893 1.00 36.57 192 ASN B C 1
ATOM 5096 O O . ASN B 1 191 ? 113.994 177.089 69.770 1.00 38.88 192 ASN B O 1
ATOM 5101 N N . PRO B 1 192 ? 113.707 176.886 71.948 1.00 33.09 193 PRO B N 1
ATOM 5102 C CA . PRO B 1 192 ? 114.054 177.160 73.345 1.00 32.02 193 PRO B CA 1
ATOM 5103 C C . PRO B 1 192 ? 115.316 176.468 73.845 1.00 31.85 193 PRO B C 1
ATOM 5104 O O . PRO B 1 192 ? 115.960 175.708 73.109 1.00 31.88 193 PRO B O 1
ATOM 5108 N N . SER B 1 193 ? 115.650 176.776 75.093 1.00 29.92 194 SER B N 1
ATOM 5109 C CA . SER B 1 193 ? 116.925 176.430 75.674 1.00 29.46 194 SER B CA 1
ATOM 5110 C C . SER B 1 193 ? 117.063 174.917 75.867 1.00 30.11 194 SER B C 1
ATOM 5111 O O . SER B 1 193 ? 116.071 174.201 75.849 1.00 30.07 194 SER B O 1
ATOM 5114 N N . PRO B 1 194 ? 118.284 174.439 76.139 1.00 29.48 195 PRO B N 1
ATOM 5115 C CA . PRO B 1 194 ? 118.501 173.039 76.417 1.00 29.33 195 PRO B CA 1
ATOM 5116 C C . PRO B 1 194 ? 117.631 172.492 77.496 1.00 30.32 195 PRO B C 1
ATOM 5117 O O . PRO B 1 194 ? 117.076 171.397 77.341 1.00 34.15 195 PRO B O 1
ATOM 5121 N N . SER B 1 195 ? 117.529 173.202 78.608 1.00 30.88 196 SER B N 1
ATOM 5122 C CA . SER B 1 195 ? 116.797 172.661 79.772 1.00 31.23 196 SER B CA 1
ATOM 5123 C C . SER B 1 195 ? 115.284 172.632 79.526 1.00 31.31 196 SER B C 1
ATOM 5124 O O . SER B 1 195 ? 114.585 171.793 80.076 1.00 31.23 196 SER B O 1
ATOM 5127 N N . GLU B 1 196 ? 114.795 173.527 78.675 1.00 32.32 197 GLU B N 1
ATOM 5128 C CA . GLU B 1 196 ? 113.372 173.487 78.270 1.00 35.50 197 GLU B CA 1
ATOM 5129 C C . GLU B 1 196 ? 113.094 172.313 77.302 1.00 33.31 197 GLU B C 1
ATOM 5130 O O . GLU B 1 196 ? 112.096 171.606 77.427 1.00 31.27 197 GLU B O 1
ATOM 5136 N N . LEU B 1 197 ? 114.004 172.095 76.359 1.00 30.87 198 LEU B N 1
ATOM 5137 C CA . LEU B 1 197 ? 113.888 170.955 75.469 1.00 29.15 198 LEU B CA 1
ATOM 5138 C C . LEU B 1 197 ? 113.895 169.638 76.265 1.00 28.38 198 LEU B C 1
ATOM 5139 O O . LEU B 1 197 ? 113.128 168.731 75.966 1.00 27.83 198 LEU B O 1
ATOM 5144 N N . ALA B 1 198 ? 114.728 169.554 77.301 1.00 27.58 199 ALA B N 1
ATOM 5145 C CA . ALA B 1 198 ? 114.776 168.348 78.196 1.00 26.68 199 ALA B CA 1
ATOM 5146 C C . ALA B 1 198 ? 113.453 168.084 78.917 1.00 25.98 199 ALA B C 1
ATOM 5147 O O . ALA B 1 198 ? 112.986 166.958 78.986 1.00 25.02 199 ALA B O 1
ATOM 5149 N N . VAL B 1 199 ? 112.840 169.134 79.421 1.00 25.79 200 VAL B N 1
ATOM 5150 C CA . VAL B 1 199 ? 111.518 168.994 80.002 1.00 26.74 200 VAL B CA 1
ATOM 5151 C C . VAL B 1 199 ? 110.495 168.510 78.953 1.00 27.28 200 VAL B C 1
ATOM 5152 O O . VAL B 1 199 ? 109.660 167.645 79.228 1.00 26.96 200 VAL B O 1
ATOM 5156 N N . VAL B 1 200 ? 110.553 169.081 77.754 1.00 27.58 201 VAL B N 1
ATOM 5157 C CA . VAL B 1 200 ? 109.670 168.649 76.678 1.00 26.18 201 VAL B CA 1
ATOM 5158 C C . VAL B 1 200 ? 109.907 167.195 76.288 1.00 25.08 201 VAL B C 1
ATOM 5159 O O . VAL B 1 200 ? 108.949 166.416 76.144 1.00 26.15 201 VAL B O 1
ATOM 5163 N N . ALA B 1 201 ? 111.163 166.831 76.094 1.00 23.55 202 ALA B N 1
ATOM 5164 C CA . ALA B 1 201 ? 111.503 165.437 75.802 1.00 22.56 202 ALA B CA 1
ATOM 5165 C C . ALA B 1 201 ? 111.030 164.488 76.884 1.00 21.84 202 ALA B C 1
ATOM 5166 O O . ALA B 1 201 ? 110.583 163.386 76.582 1.00 21.47 202 ALA B O 1
ATOM 5168 N N . THR B 1 202 ? 111.136 164.919 78.137 1.00 20.76 203 THR B N 1
ATOM 5169 C CA . THR B 1 202 ? 110.697 164.111 79.280 1.00 21.42 203 THR B CA 1
ATOM 5170 C C . THR B 1 202 ? 109.191 163.862 79.164 1.00 22.06 203 THR B C 1
ATOM 5171 O O . THR B 1 202 ? 108.718 162.734 79.296 1.00 23.57 203 THR B O 1
ATOM 5175 N N . SER B 1 203 ? 108.443 164.918 78.894 1.00 22.00 204 SER B N 1
ATOM 5176 C CA . SER B 1 203 ? 107.011 164.780 78.686 1.00 22.26 204 SER B CA 1
ATOM 5177 C C . SER B 1 203 ? 106.589 163.862 77.523 1.00 22.39 204 SER B C 1
ATOM 5178 O O . SER B 1 203 ? 105.614 163.104 77.635 1.00 20.89 204 SER B O 1
ATOM 5181 N N . THR B 1 204 ? 107.305 163.949 76.417 1.00 22.67 205 THR B N 1
ATOM 5182 C CA . THR B 1 204 ? 106.966 163.153 75.256 1.00 23.22 205 THR B CA 1
ATOM 5183 C C . THR B 1 204 ? 107.138 161.667 75.601 1.00 24.36 205 THR B C 1
ATOM 5184 O O . THR B 1 204 ? 106.294 160.834 75.303 1.00 24.69 205 THR B O 1
ATOM 5188 N N . GLN B 1 205 ? 108.258 161.349 76.230 1.00 24.76 206 GLN B N 1
ATOM 5189 C CA . GLN B 1 205 ? 108.584 159.970 76.559 1.00 23.71 206 GLN B CA 1
ATOM 5190 C C . GLN B 1 205 ? 107.673 159.421 77.629 1.00 23.33 206 GLN B C 1
ATOM 5191 O O . GLN B 1 205 ? 107.276 158.260 77.571 1.00 22.71 206 GLN B O 1
ATOM 5197 N N . LEU B 1 206 ? 107.327 160.246 78.607 1.00 23.50 207 LEU B N 1
ATOM 5198 C CA . LEU B 1 206 ? 106.425 159.774 79.632 1.00 24.20 207 LEU B CA 1
ATOM 5199 C C . LEU B 1 206 ? 105.078 159.469 79.032 1.00 24.75 207 LEU B C 1
ATOM 5200 O O . LEU B 1 206 ? 104.455 158.485 79.381 1.00 26.58 207 LEU B O 1
ATOM 5205 N N . CYS B 1 207 ? 104.633 160.319 78.130 1.00 24.34 208 CYS B N 1
ATOM 5206 C CA . CYS B 1 207 ? 103.381 160.094 77.430 1.00 24.87 208 CYS B CA 1
ATOM 5207 C C . CYS B 1 207 ? 103.431 158.792 76.620 1.00 25.41 208 CYS B C 1
ATOM 5208 O O . CYS B 1 207 ? 102.531 157.957 76.696 1.00 25.45 208 CYS B O 1
ATOM 5211 N N . GLN B 1 208 ? 104.495 158.646 75.845 1.00 25.73 209 GLN B N 1
ATOM 5212 C CA . GLN B 1 208 ? 104.783 157.426 75.087 1.00 26.06 209 GLN B CA 1
ATOM 5213 C C . GLN B 1 208 ? 104.667 156.156 75.984 1.00 25.74 209 GLN B C 1
ATOM 5214 O O . GLN B 1 208 ? 104.094 155.137 75.596 1.00 22.45 209 GLN B O 1
ATOM 5220 N N . ARG B 1 209 ? 105.186 156.250 77.201 1.00 26.63 210 ARG B N 1
ATOM 5221 C CA . ARG B 1 209 ? 105.185 155.092 78.127 1.00 26.96 210 ARG B CA 1
ATOM 5222 C C . ARG B 1 209 ? 103.807 154.799 78.723 1.00 27.34 210 ARG B C 1
ATOM 5223 O O . ARG B 1 209 ? 103.359 153.646 78.769 1.00 27.73 210 ARG B O 1
ATOM 5231 N N . LEU B 1 210 ? 103.121 155.853 79.134 1.00 27.42 211 LEU B N 1
ATOM 5232 C CA . LEU B 1 210 ? 101.738 155.724 79.577 1.00 27.24 211 LEU B CA 1
ATOM 5233 C C . LEU B 1 210 ? 100.821 155.108 78.514 1.00 27.25 211 LEU B C 1
ATOM 5234 O O . LEU B 1 210 ? 100.042 154.221 78.818 1.00 26.85 211 LEU B O 1
ATOM 5239 N N . VAL B 1 211 ? 100.954 155.545 77.267 1.00 26.18 212 VAL B N 1
ATOM 5240 C CA . VAL B 1 211 ? 100.102 155.029 76.183 1.00 26.33 212 VAL B CA 1
ATOM 5241 C C . VAL B 1 211 ? 100.303 153.536 75.845 1.00 25.99 212 VAL B C 1
ATOM 5242 O O . VAL B 1 211 ? 99.330 152.818 75.667 1.00 24.90 212 VAL B O 1
ATOM 5246 N N . ASP B 1 212 ? 101.547 153.089 75.742 1.00 26.00 213 ASP B N 1
ATOM 5247 C CA . ASP B 1 212 ? 101.829 151.678 75.453 1.00 26.00 213 ASP B CA 1
ATOM 5248 C C . ASP B 1 212 ? 101.907 150.765 76.671 1.00 26.03 213 ASP B C 1
ATOM 5249 O O . ASP B 1 212 ? 102.028 149.558 76.504 1.00 26.02 213 ASP B O 1
ATOM 5254 N N . ALA B 1 213 ? 101.769 151.290 77.881 1.00 25.11 214 ALA B N 1
ATOM 5255 C CA . ALA B 1 213 ? 101.622 150.390 79.038 1.00 25.77 214 ALA B CA 1
ATOM 5256 C C . ALA B 1 213 ? 100.341 149.561 78.935 1.00 24.87 214 ALA B C 1
ATOM 5257 O O . ALA B 1 213 ? 99.316 150.058 78.513 1.00 24.43 214 ALA B O 1
ATOM 5259 N N . PRO B 1 214 ? 100.405 148.285 79.309 1.00 25.26 215 PRO B N 1
ATOM 5260 C CA . PRO B 1 214 ? 99.189 147.496 79.243 1.00 25.67 215 PRO B CA 1
ATOM 5261 C C . PRO B 1 214 ? 98.290 147.877 80.411 1.00 26.22 215 PRO B C 1
ATOM 5262 O O . PRO B 1 214 ? 98.785 148.377 81.419 1.00 25.45 215 PRO B O 1
ATOM 5266 N N . THR B 1 215 ? 97.011 147.566 80.262 1.00 25.62 216 THR B N 1
ATOM 5267 C CA . THR B 1 215 ? 95.999 147.933 81.212 1.00 27.08 216 THR B CA 1
ATOM 5268 C C . THR B 1 215 ? 96.157 147.208 82.549 1.00 29.25 216 THR B C 1
ATOM 5269 O O . THR B 1 215 ? 95.792 147.757 83.597 1.00 30.54 216 THR B O 1
ATOM 5273 N N . ASN B 1 216 ? 96.724 146.000 82.532 1.00 30.77 217 ASN B N 1
ATOM 5274 C CA . ASN B 1 216 ? 97.043 145.290 83.792 1.00 31.91 217 ASN B CA 1
ATOM 5275 C C . ASN B 1 216 ? 98.084 146.029 84.643 1.00 32.65 217 ASN B C 1
ATOM 5276 O O . ASN B 1 216 ? 98.188 145.771 85.831 1.00 33.55 217 ASN B O 1
ATOM 5281 N N . LEU B 1 217 ? 98.797 146.992 84.044 1.00 33.48 218 LEU B N 1
ATOM 5282 C CA . LEU B 1 217 ? 99.671 147.931 84.791 1.00 31.57 218 LEU B CA 1
ATOM 5283 C C . LEU B 1 217 ? 99.063 149.333 84.934 1.00 33.10 218 LEU B C 1
ATOM 5284 O O . LEU B 1 217 ? 99.056 149.920 86.043 1.00 32.73 218 LEU B O 1
ATOM 5289 N N . LEU B 1 218 ? 98.563 149.877 83.830 1.00 30.74 219 LEU B N 1
ATOM 5290 C CA . LEU B 1 218 ? 97.903 151.185 83.862 1.00 30.57 219 LEU B CA 1
ATOM 5291 C C . LEU B 1 218 ? 96.388 151.088 83.762 1.00 30.20 219 LEU B C 1
ATOM 5292 O O . LEU B 1 218 ? 95.842 150.993 82.673 1.00 27.71 219 LEU B O 1
ATOM 5297 N N . ASN B 1 219 ? 95.741 151.132 84.923 1.00 31.18 220 ASN B N 1
ATOM 5298 C CA . ASN B 1 219 ? 94.295 151.170 85.045 1.00 32.58 220 ASN B CA 1
ATOM 5299 C C . ASN B 1 219 ? 93.897 152.530 85.630 1.00 31.81 220 ASN B C 1
ATOM 5300 O O . ASN B 1 219 ? 94.743 153.394 85.813 1.00 30.88 220 ASN B O 1
ATOM 5305 N N . THR B 1 220 ? 92.622 152.700 85.966 1.00 30.49 221 THR B N 1
ATOM 5306 C CA . THR B 1 220 ? 92.150 153.991 86.467 1.00 29.76 221 THR B CA 1
ATOM 5307 C C . THR B 1 220 ? 92.762 154.358 87.832 1.00 29.71 221 THR B C 1
ATOM 5308 O O . THR B 1 220 ? 93.087 155.510 88.064 1.00 28.33 221 THR B O 1
ATOM 5312 N N . ALA B 1 221 ? 92.952 153.372 88.699 1.00 28.68 222 ALA B N 1
ATOM 5313 C CA . ALA B 1 221 ? 93.603 153.627 90.008 1.00 28.79 222 ALA B CA 1
ATOM 5314 C C . ALA B 1 221 ? 95.056 154.037 89.841 1.00 28.07 222 ALA B C 1
ATOM 5315 O O . ALA B 1 221 ? 95.489 155.048 90.397 1.00 29.34 222 ALA B O 1
ATOM 5317 N N . THR B 1 222 ? 95.804 153.252 89.088 1.00 27.42 223 THR B N 1
ATOM 5318 C CA . THR B 1 222 ? 97.247 153.509 88.940 1.00 27.71 223 THR B CA 1
ATOM 5319 C C . THR B 1 222 ? 97.551 154.829 88.224 1.00 27.71 223 THR B C 1
ATOM 5320 O O . THR B 1 222 ? 98.422 155.592 88.662 1.00 28.93 223 THR B O 1
ATOM 5324 N N . PHE B 1 223 ? 96.784 155.125 87.170 1.00 27.09 224 PHE B N 1
ATOM 5325 C CA . PHE B 1 223 ? 96.856 156.432 86.491 1.00 26.88 224 PHE B CA 1
ATOM 5326 C C . PHE B 1 223 ? 96.533 157.579 87.473 1.00 27.24 224 PHE B C 1
ATOM 5327 O O . PHE B 1 223 ? 97.250 158.576 87.549 1.00 28.42 224 PHE B O 1
ATOM 5335 N N . ALA B 1 224 ? 95.452 157.439 88.219 1.00 27.78 225 ALA B N 1
ATOM 5336 C CA . ALA B 1 224 ? 95.084 158.436 89.250 1.00 29.94 225 ALA B CA 1
ATOM 5337 C C . ALA B 1 224 ? 96.186 158.649 90.275 1.00 30.10 225 ALA B C 1
ATOM 5338 O O . ALA B 1 224 ? 96.449 159.766 90.700 1.00 30.75 225 ALA B O 1
ATOM 5340 N N . GLU B 1 225 ? 96.830 157.559 90.636 1.00 30.58 226 GLU B N 1
ATOM 5341 C CA . GLU B 1 225 ? 97.905 157.581 91.595 1.00 31.44 226 GLU B CA 1
ATOM 5342 C C . GLU B 1 225 ? 99.147 158.315 91.063 1.00 29.88 226 GLU B C 1
ATOM 5343 O O . GLU B 1 225 ? 99.800 159.054 91.788 1.00 30.02 226 GLU B O 1
ATOM 5349 N N . VAL B 1 226 ? 99.462 158.117 89.794 1.00 27.91 227 VAL B N 1
ATOM 5350 C CA . VAL B 1 226 ? 100.562 158.850 89.153 1.00 27.69 227 VAL B CA 1
ATOM 5351 C C . VAL B 1 226 ? 100.310 160.352 89.194 1.00 28.79 227 VAL B C 1
ATOM 5352 O O . VAL B 1 226 ? 101.189 161.152 89.548 1.00 29.76 227 VAL B O 1
ATOM 5356 N N . ALA B 1 227 ? 99.107 160.727 88.796 1.00 28.87 228 ALA B N 1
ATOM 5357 C CA . ALA B 1 227 ? 98.708 162.124 88.776 1.00 29.61 228 ALA B CA 1
ATOM 5358 C C . ALA B 1 227 ? 98.797 162.740 90.166 1.00 31.12 228 ALA B C 1
ATOM 5359 O O . ALA B 1 227 ? 99.359 163.795 90.333 1.00 33.28 228 ALA B O 1
ATOM 5361 N N . GLN B 1 228 ? 98.257 162.056 91.163 1.00 32.43 229 GLN B N 1
ATOM 5362 C CA . GLN B 1 228 ? 98.376 162.492 92.571 1.00 32.71 229 GLN B CA 1
ATOM 5363 C C . GLN B 1 228 ? 99.802 162.682 93.081 1.00 32.08 229 GLN B C 1
ATOM 5364 O O . GLN B 1 228 ? 100.094 163.694 93.719 1.00 30.39 229 GLN B O 1
ATOM 5370 N N . SER B 1 229 ? 100.701 161.759 92.757 1.00 32.40 230 SER B N 1
ATOM 5371 C CA . SER B 1 229 ? 102.115 161.898 93.194 1.00 32.77 230 SER B CA 1
ATOM 5372 C C . SER B 1 229 ? 102.792 163.077 92.493 1.00 34.39 230 SER B C 1
ATOM 5373 O O . SER B 1 229 ? 103.558 163.840 93.141 1.00 39.09 230 SER B O 1
ATOM 5376 N N . TYR B 1 230 ? 102.510 163.243 91.195 1.00 29.58 231 TYR B N 1
ATOM 5377 C CA . TYR B 1 230 ? 103.040 164.380 90.465 1.00 28.30 231 TYR B CA 1
ATOM 5378 C C . TYR B 1 230 ? 102.457 165.677 91.008 1.00 29.00 231 TYR B C 1
ATOM 5379 O O . TYR B 1 230 ? 103.165 166.675 91.164 1.00 29.25 231 TYR B O 1
ATOM 5388 N N . ALA B 1 231 ? 101.172 165.647 91.317 1.00 29.72 232 ALA B N 1
ATOM 5389 C CA . ALA B 1 231 ? 100.533 166.781 91.957 1.00 31.02 232 ALA B CA 1
ATOM 5390 C C . ALA B 1 231 ? 101.286 167.242 93.208 1.00 31.85 232 ALA B C 1
ATOM 5391 O O . ALA B 1 231 ? 101.639 168.406 93.300 1.00 30.44 232 ALA B O 1
ATOM 5393 N N . LYS B 1 232 ? 101.528 166.325 94.151 1.00 33.47 233 LYS B N 1
ATOM 5394 C CA . LYS B 1 232 ? 102.319 166.627 95.381 1.00 34.46 233 LYS B CA 1
ATOM 5395 C C . LYS B 1 232 ? 103.688 167.210 95.048 1.00 35.07 233 LYS B C 1
ATOM 5396 O O . LYS B 1 232 ? 104.088 168.189 95.641 1.00 36.74 233 LYS B O 1
ATOM 5398 N N . GLU B 1 233 ? 104.396 166.592 94.111 1.00 37.08 234 GLU B N 1
ATOM 5399 C CA . GLU B 1 233 ? 105.765 167.009 93.748 1.00 38.75 234 GLU B CA 1
ATOM 5400 C C . GLU B 1 233 ? 105.740 168.438 93.242 1.00 38.13 234 GLU B C 1
ATOM 5401 O O . GLU B 1 233 ? 106.507 169.272 93.687 1.00 37.01 234 GLU B O 1
ATOM 5407 N N . LEU B 1 234 ? 104.840 168.712 92.304 1.00 37.93 235 LEU B N 1
ATOM 5408 C CA . LEU B 1 234 ? 104.820 170.004 91.608 1.00 36.72 235 LEU B CA 1
ATOM 5409 C C . LEU B 1 234 ? 104.174 171.169 92.398 1.00 37.33 235 LEU B C 1
ATOM 5410 O O . LEU B 1 234 ? 104.212 172.335 91.942 1.00 35.68 235 LEU B O 1
ATOM 5415 N N . GLY B 1 235 ? 103.598 170.857 93.561 1.00 36.29 236 GLY B N 1
ATOM 5416 C CA . GLY B 1 235 ? 102.888 171.842 94.387 1.00 35.50 236 GLY B CA 1
ATOM 5417 C C . GLY B 1 235 ? 101.547 172.239 93.807 1.00 37.34 236 GLY B C 1
ATOM 5418 O O . GLY B 1 235 ? 101.100 173.380 93.978 1.00 40.34 236 GLY B O 1
ATOM 5419 N N . CYS B 1 236 ? 100.893 171.305 93.112 1.00 37.15 237 CYS B N 1
ATOM 5420 C CA . CYS B 1 236 ? 99.594 171.566 92.460 1.00 35.82 237 CYS B CA 1
ATOM 5421 C C . CYS B 1 236 ? 98.423 170.983 93.247 1.00 34.59 237 CYS B C 1
ATOM 5422 O O . CYS B 1 236 ? 98.546 169.942 93.879 1.00 34.11 237 CYS B O 1
ATOM 5425 N N . ALA B 1 237 ? 97.293 171.668 93.180 1.00 32.71 238 ALA B N 1
ATOM 5426 C CA . ALA B 1 237 ? 96.053 171.153 93.745 1.00 33.74 238 ALA B CA 1
ATOM 5427 C C . ALA B 1 237 ? 95.536 169.970 92.902 1.00 34.35 238 ALA B C 1
ATOM 5428 O O . ALA B 1 237 ? 95.759 169.907 91.690 1.00 32.01 238 ALA B O 1
ATOM 5430 N N . VAL B 1 238 ? 94.869 169.032 93.565 1.00 33.39 239 VAL B N 1
ATOM 5431 C CA . VAL B 1 238 ? 94.348 167.865 92.892 1.00 34.71 239 VAL B CA 1
ATOM 5432 C C . VAL B 1 238 ? 93.095 167.391 93.588 1.00 34.97 239 VAL B C 1
ATOM 5433 O O . VAL B 1 238 ? 92.996 167.406 94.817 1.00 34.31 239 VAL B O 1
ATOM 5437 N N . ASP B 1 239 ? 92.173 166.904 92.780 1.00 34.67 240 ASP B N 1
ATOM 5438 C CA . ASP B 1 239 ? 90.855 166.529 93.248 1.00 37.03 240 ASP B CA 1
ATOM 5439 C C . ASP B 1 239 ? 90.446 165.282 92.511 1.00 35.60 240 ASP B C 1
ATOM 5440 O O . ASP B 1 239 ? 90.563 165.222 91.298 1.00 34.20 240 ASP B O 1
ATOM 5445 N N . VAL B 1 240 ? 89.934 164.305 93.238 1.00 36.32 241 VAL B N 1
ATOM 5446 C CA . VAL B 1 240 ? 89.492 163.064 92.629 1.00 37.22 241 VAL B CA 1
ATOM 5447 C C . VAL B 1 240 ? 88.063 162.788 93.002 1.00 37.41 241 VAL B C 1
ATOM 5448 O O . VAL B 1 240 ? 87.730 162.751 94.175 1.00 37.38 241 VAL B O 1
ATOM 5452 N N . ILE B 1 241 ? 87.227 162.573 92.004 1.00 36.91 242 ILE B N 1
ATOM 5453 C CA . ILE B 1 241 ? 85.871 162.124 92.268 1.00 37.36 242 ILE B CA 1
ATOM 5454 C C . ILE B 1 241 ? 85.814 160.678 91.795 1.00 34.68 242 ILE B C 1
ATOM 5455 O O . ILE B 1 241 ? 85.825 160.403 90.610 1.00 32.89 242 ILE B O 1
ATOM 5460 N N . CYS B 1 242 ? 85.719 159.776 92.753 1.00 34.28 243 CYS B N 1
ATOM 5461 C CA . CYS B 1 242 ? 85.841 158.350 92.510 1.00 35.46 243 CYS B CA 1
ATOM 5462 C C . CYS B 1 242 ? 84.515 157.537 92.652 1.00 35.78 243 CYS B C 1
ATOM 5463 O O . CYS B 1 242 ? 83.772 157.683 93.648 1.00 34.89 243 CYS B O 1
ATOM 5466 N N . GLY B 1 243 ? 84.252 156.678 91.658 1.00 33.64 244 GLY B N 1
ATOM 5467 C CA . GLY B 1 243 ? 83.221 155.612 91.757 1.00 32.64 244 GLY B CA 1
ATOM 5468 C C . GLY B 1 243 ? 81.812 156.070 92.102 1.00 33.12 244 GLY B C 1
ATOM 5469 O O . GLY B 1 243 ? 81.200 156.821 91.348 1.00 33.26 244 GLY B O 1
ATOM 5470 N N . GLU B 1 244 ? 81.313 155.638 93.254 1.00 34.47 245 GLU B N 1
ATOM 5471 C CA . GLU B 1 244 ? 79.948 155.999 93.715 1.00 37.60 245 GLU B CA 1
ATOM 5472 C C . GLU B 1 244 ? 79.757 157.494 93.929 1.00 35.85 245 GLU B C 1
ATOM 5473 O O . GLU B 1 244 ? 78.654 158.011 93.765 1.00 36.83 245 GLU B O 1
ATOM 5479 N N . GLU B 1 245 ? 80.830 158.187 94.266 1.00 33.99 246 GLU B N 1
ATOM 5480 C CA . GLU B 1 245 ? 80.771 159.638 94.390 1.00 35.24 246 GLU B CA 1
ATOM 5481 C C . GLU B 1 245 ? 80.386 160.293 93.038 1.00 32.97 246 GLU B C 1
ATOM 5482 O O . GLU B 1 245 ? 79.705 161.326 93.011 1.00 30.85 246 GLU B O 1
ATOM 5488 N N . LEU B 1 246 ? 80.807 159.681 91.930 1.00 29.56 247 LEU B N 1
ATOM 5489 C CA . LEU B 1 246 ? 80.393 160.158 90.597 1.00 28.66 247 LEU B CA 1
ATOM 5490 C C . LEU B 1 246 ? 78.903 159.956 90.350 1.00 28.75 247 LEU B C 1
ATOM 5491 O O . LEU B 1 246 ? 78.253 160.838 89.819 1.00 25.89 247 LEU B O 1
ATOM 5496 N N . ARG B 1 247 ? 78.369 158.791 90.714 1.00 31.51 248 ARG B N 1
ATOM 5497 C CA . ARG B 1 247 ? 76.928 158.543 90.522 1.00 33.39 248 ARG B CA 1
ATOM 5498 C C . ARG B 1 247 ? 76.171 159.553 91.382 1.00 34.17 248 ARG B C 1
ATOM 5499 O O . ARG B 1 247 ? 75.346 160.299 90.881 1.00 35.58 248 ARG B O 1
ATOM 5507 N N . GLU B 1 248 ? 76.512 159.623 92.656 1.00 36.19 249 GLU B N 1
ATOM 5508 C CA . GLU B 1 248 ? 75.780 160.489 93.615 1.00 39.38 249 GLU B CA 1
ATOM 5509 C C . GLU B 1 248 ? 75.863 161.974 93.295 1.00 37.33 249 GLU B C 1
ATOM 5510 O O . GLU B 1 248 ? 74.947 162.721 93.586 1.00 35.65 249 GLU B O 1
ATOM 5516 N N . ARG B 1 249 ? 76.940 162.397 92.656 1.00 35.19 250 ARG B N 1
ATOM 5517 C CA . ARG B 1 249 ? 77.067 163.806 92.304 1.00 33.17 250 ARG B CA 1
ATOM 5518 C C . ARG B 1 249 ? 76.593 164.113 90.876 1.00 31.92 250 ARG B C 1
ATOM 5519 O O . ARG B 1 249 ? 76.747 165.243 90.396 1.00 30.69 250 ARG B O 1
ATOM 5527 N N . GLY B 1 250 ? 75.975 163.126 90.221 1.00 29.44 251 GLY B N 1
ATOM 5528 C CA . GLY B 1 250 ? 75.294 163.356 88.913 1.00 28.86 251 GLY B CA 1
ATOM 5529 C C . GLY B 1 250 ? 76.123 163.191 87.637 1.00 28.00 251 GLY B C 1
ATOM 5530 O O . GLY B 1 250 ? 75.692 163.598 86.567 1.00 26.40 251 GLY B O 1
ATOM 5531 N N . TYR B 1 251 ? 77.304 162.587 87.758 1.00 27.69 252 TYR B N 1
ATOM 5532 C CA . TYR B 1 251 ? 78.241 162.413 86.633 1.00 28.10 252 TYR B CA 1
ATOM 5533 C C . TYR B 1 251 ? 77.916 161.107 85.930 1.00 27.76 252 TYR B C 1
ATOM 5534 O O . TYR B 1 251 ? 78.718 160.164 85.914 1.00 28.76 252 TYR B O 1
ATOM 5543 N N . GLY B 1 252 ? 76.734 161.080 85.340 1.00 25.99 253 GLY B N 1
ATOM 5544 C CA . GLY B 1 252 ? 76.151 159.860 84.795 1.00 26.67 253 GLY B CA 1
ATOM 5545 C C . GLY B 1 252 ? 76.806 159.330 83.521 1.00 27.86 253 GLY B C 1
ATOM 5546 O O . GLY B 1 252 ? 76.653 158.162 83.196 1.00 28.55 253 GLY B O 1
ATOM 5547 N N . GLY B 1 253 ? 77.564 160.170 82.822 1.00 28.03 254 GLY B N 1
ATOM 5548 C CA . GLY B 1 253 ? 78.268 159.733 81.632 1.00 28.56 254 GLY B CA 1
ATOM 5549 C C . GLY B 1 253 ? 79.446 158.859 82.015 1.00 30.22 254 GLY B C 1
ATOM 5550 O O . GLY B 1 253 ? 79.485 157.640 81.751 1.00 30.18 254 GLY B O 1
ATOM 5551 N N . ILE B 1 254 ? 80.407 159.495 82.672 1.00 29.44 255 ILE B N 1
ATOM 5552 C CA . ILE B 1 254 ? 81.635 158.812 83.078 1.00 28.37 255 ILE B CA 1
ATOM 5553 C C . ILE B 1 254 ? 81.369 157.646 84.026 1.00 28.76 255 ILE B C 1
ATOM 5554 O O . ILE B 1 254 ? 82.030 156.603 83.917 1.00 29.10 255 ILE B O 1
ATOM 5559 N N . TYR B 1 255 ? 80.412 157.825 84.948 1.00 29.33 256 TYR B N 1
ATOM 5560 C CA . TYR B 1 255 ? 80.046 156.757 85.890 1.00 27.90 256 TYR B CA 1
ATOM 5561 C C . TYR B 1 255 ? 79.510 155.558 85.146 1.00 27.38 256 TYR B C 1
ATOM 5562 O O . TYR B 1 255 ? 79.962 154.452 85.370 1.00 27.66 256 TYR B O 1
ATOM 5571 N N . SER B 1 256 ? 78.522 155.781 84.282 1.00 27.13 257 SER B N 1
ATOM 5572 C CA . SER B 1 256 ? 77.849 154.670 83.588 1.00 26.58 257 SER B CA 1
ATOM 5573 C C . SER B 1 256 ? 78.803 153.902 82.672 1.00 27.16 257 SER B C 1
ATOM 5574 O O . SER B 1 256 ? 78.733 152.685 82.614 1.00 27.29 257 SER B O 1
ATOM 5577 N N . VAL B 1 257 ? 79.672 154.621 81.947 1.00 26.89 258 VAL B N 1
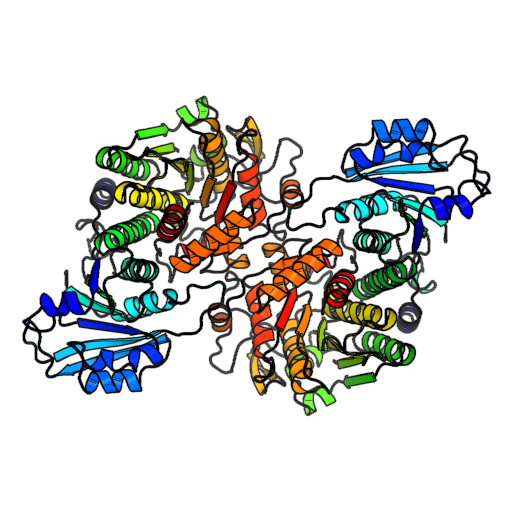ATOM 5578 C CA . VAL B 1 257 ? 80.699 153.994 81.097 1.00 27.35 258 VAL B CA 1
ATOM 5579 C C . VAL B 1 257 ? 81.641 153.106 81.903 1.00 28.51 258 VAL B C 1
ATOM 5580 O O . VAL B 1 257 ? 81.999 152.024 81.449 1.00 29.38 258 VAL B O 1
ATOM 5584 N N . GLY B 1 258 ? 82.033 153.554 83.093 1.00 28.52 259 GLY B N 1
ATOM 5585 C CA . GLY B 1 258 ? 83.062 152.853 83.880 1.00 29.55 259 GLY B CA 1
ATOM 5586 C C . GLY B 1 258 ? 82.652 151.863 84.962 1.00 29.21 259 GLY B C 1
ATOM 5587 O O . GLY B 1 258 ? 83.502 151.129 85.461 1.00 28.30 259 GLY B O 1
ATOM 5588 N N . LYS B 1 259 ? 81.366 151.836 85.314 1.00 29.60 260 LYS B N 1
ATOM 5589 C CA . LYS B 1 259 ? 80.889 151.159 86.564 1.00 30.06 260 LYS B CA 1
ATOM 5590 C C . LYS B 1 259 ? 80.983 149.635 86.573 1.00 31.32 260 LYS B C 1
ATOM 5591 O O . LYS B 1 259 ? 80.986 149.008 87.654 1.00 32.04 260 LYS B O 1
ATOM 5597 N N . CYS B 1 260 ? 81.044 149.045 85.384 1.00 31.28 261 CYS B N 1
ATOM 5598 C CA . CYS B 1 260 ? 81.218 147.590 85.252 1.00 32.99 261 CYS B CA 1
ATOM 5599 C C . CYS B 1 260 ? 82.652 147.120 85.578 1.00 31.92 261 CYS B C 1
ATOM 5600 O O . CYS B 1 260 ? 82.851 145.988 86.014 1.00 31.74 261 CYS B O 1
ATOM 5603 N N . ALA B 1 261 ? 83.627 147.998 85.371 1.00 31.03 262 ALA B N 1
ATOM 5604 C CA . ALA B 1 261 ? 85.043 147.641 85.455 1.00 32.11 262 ALA B CA 1
ATOM 5605 C C . ALA B 1 261 ? 85.432 147.254 86.881 1.00 33.80 262 ALA B C 1
ATOM 5606 O O . ALA B 1 261 ? 84.686 147.517 87.827 1.00 34.43 262 ALA B O 1
ATOM 5608 N N . VAL B 1 262 ? 86.569 146.583 87.024 1.00 35.88 263 VAL B N 1
ATOM 5609 C CA . VAL B 1 262 ? 87.046 146.195 88.363 1.00 38.09 263 VAL B CA 1
ATOM 5610 C C . VAL B 1 262 ? 87.584 147.406 89.103 1.00 38.53 263 VAL B C 1
ATOM 5611 O O . VAL B 1 262 ? 87.373 147.529 90.310 1.00 39.17 263 VAL B O 1
ATOM 5615 N N . GLU B 1 263 ? 88.289 148.288 88.392 1.00 39.09 264 GLU B N 1
ATOM 5616 C CA . GLU B 1 263 ? 88.727 149.574 88.982 1.00 39.18 264 GLU B CA 1
ATOM 5617 C C . GLU B 1 263 ? 87.786 150.705 88.602 1.00 38.06 264 GLU B C 1
ATOM 5618 O O . GLU B 1 263 ? 87.502 150.942 87.414 1.00 38.64 264 GLU B O 1
ATOM 5624 N N . ALA B 1 264 ? 87.288 151.363 89.642 1.00 35.64 265 ALA B N 1
ATOM 5625 C CA . ALA B 1 264 ? 86.239 152.357 89.532 1.00 35.01 265 ALA B CA 1
ATOM 5626 C C . ALA B 1 264 ? 86.670 153.547 88.645 1.00 34.28 265 ALA B C 1
ATOM 5627 O O . ALA B 1 264 ? 87.845 153.902 88.593 1.00 31.79 265 ALA B O 1
ATOM 5629 N N . PRO B 1 265 ? 85.705 154.171 87.954 1.00 32.14 266 PRO B N 1
ATOM 5630 C CA . PRO B 1 265 ? 86.022 155.365 87.219 1.00 30.51 266 PRO B CA 1
ATOM 5631 C C . PRO B 1 265 ? 86.253 156.559 88.161 1.00 30.45 266 PRO B C 1
ATOM 5632 O O . PRO B 1 265 ? 85.793 156.590 89.308 1.00 28.14 266 PRO B O 1
ATOM 5636 N N . ARG B 1 266 ? 86.987 157.523 87.634 1.00 30.42 267 ARG B N 1
ATOM 5637 C CA . ARG B 1 266 ? 87.445 158.669 88.374 1.00 29.90 267 ARG B CA 1
ATOM 5638 C C . ARG B 1 266 ? 87.573 159.878 87.456 1.00 29.22 267 ARG B C 1
ATOM 5639 O O . ARG B 1 266 ? 88.026 159.778 86.306 1.00 27.38 267 ARG B O 1
ATOM 5647 N N . LEU B 1 267 ? 87.155 161.013 87.989 1.00 30.14 268 LEU B N 1
ATOM 5648 C CA . LEU B 1 267 ? 87.474 162.324 87.435 1.00 30.22 268 LEU B CA 1
ATOM 5649 C C . LEU B 1 267 ? 88.616 162.892 88.288 1.00 31.25 268 LEU B C 1
ATOM 5650 O O . LEU B 1 267 ? 88.465 163.106 89.494 1.00 30.56 268 LEU B O 1
ATOM 5655 N N . VAL B 1 268 ? 89.763 163.113 87.658 1.00 32.87 269 VAL B N 1
ATOM 5656 C CA . VAL B 1 268 ? 90.941 163.641 88.334 1.00 32.33 269 VAL B CA 1
ATOM 5657 C C . VAL B 1 268 ? 91.261 165.013 87.759 1.00 35.23 269 VAL B C 1
ATOM 5658 O O . VAL B 1 268 ? 91.548 165.141 86.562 1.00 38.76 269 VAL B O 1
ATOM 5662 N N . THR B 1 269 ? 91.212 166.031 88.619 1.00 35.01 270 THR B N 1
ATOM 5663 C CA . THR B 1 269 ? 91.435 167.414 88.191 1.00 35.28 270 THR B CA 1
ATOM 5664 C C . THR B 1 269 ? 92.637 168.012 88.919 1.00 34.93 270 THR B C 1
ATOM 5665 O O . THR B 1 269 ? 92.672 168.060 90.144 1.00 34.24 270 THR B O 1
ATOM 5669 N N . LEU B 1 270 ? 93.619 168.453 88.138 1.00 34.53 271 LEU B N 1
ATOM 5670 C CA . LEU B 1 270 ? 94.771 169.159 88.655 1.00 33.61 271 LEU B CA 1
ATOM 5671 C C . LEU B 1 270 ? 94.676 170.641 88.312 1.00 34.41 271 LEU B C 1
ATOM 5672 O O . LEU B 1 270 ? 94.268 171.000 87.224 1.00 32.73 271 LEU B O 1
ATOM 5677 N N . SER B 1 271 ? 95.122 171.489 89.235 1.00 37.47 272 SER B N 1
ATOM 5678 C CA . SER B 1 271 ? 95.175 172.958 89.022 1.00 37.97 272 SER B CA 1
ATOM 5679 C C . SER B 1 271 ? 96.564 173.520 89.229 1.00 36.55 272 SER B C 1
ATOM 5680 O O . SER B 1 271 ? 97.307 173.095 90.116 1.00 38.85 272 SER B O 1
ATOM 5683 N N . TYR B 1 272 ? 96.878 174.512 88.420 1.00 35.96 273 TYR B N 1
ATOM 5684 C CA . TYR B 1 272 ? 98.100 175.289 88.534 1.00 33.94 273 TYR B CA 1
ATOM 5685 C C . TYR B 1 272 ? 97.755 176.771 88.408 1.00 33.73 273 TYR B C 1
ATOM 5686 O O . TYR B 1 272 ? 97.142 177.184 87.428 1.00 31.38 273 TYR B O 1
ATOM 5695 N N . LYS B 1 273 ? 98.132 177.545 89.427 1.00 35.42 274 LYS B N 1
ATOM 5696 C CA . LYS B 1 273 ? 98.096 179.017 89.398 1.00 35.89 274 LYS B CA 1
ATOM 5697 C C . LYS B 1 273 ? 99.550 179.487 89.359 1.00 36.24 274 LYS B C 1
ATOM 5698 O O . LYS B 1 273 ? 100.302 179.157 90.262 1.00 36.26 274 LYS B O 1
ATOM 5700 N N . PRO B 1 274 ? 99.965 180.250 88.318 1.00 37.11 275 PRO B N 1
ATOM 5701 C CA . PRO B 1 274 ? 101.361 180.745 88.257 1.00 39.50 275 PRO B CA 1
ATOM 5702 C C . PRO B 1 274 ? 101.756 181.752 89.371 1.00 41.45 275 PRO B C 1
ATOM 5703 O O . PRO B 1 274 ? 100.873 182.335 90.008 1.00 42.13 275 PRO B O 1
ATOM 5707 N N . LYS B 1 275 ? 103.066 181.933 89.591 1.00 43.04 276 LYS B N 1
ATOM 5708 C CA . LYS B 1 275 ? 103.591 182.933 90.573 1.00 44.55 276 LYS B CA 1
ATOM 5709 C C . LYS B 1 275 ? 103.359 184.361 90.024 1.00 44.63 276 LYS B C 1
ATOM 5710 O O . LYS B 1 275 ? 102.800 185.217 90.703 1.00 43.95 276 LYS B O 1
ATOM 5712 N N . ASP B 1 276 ? 103.746 184.570 88.764 1.00 45.49 277 ASP B N 1
ATOM 5713 C CA . ASP B 1 276 ? 103.424 185.811 88.023 1.00 43.75 277 ASP B CA 1
ATOM 5714 C C . ASP B 1 276 ? 101.923 185.947 87.757 1.00 43.79 277 ASP B C 1
ATOM 5715 O O . ASP B 1 276 ? 101.260 184.961 87.529 1.00 46.12 277 ASP B O 1
ATOM 5717 N N . GLU B 1 277 ? 101.378 187.155 87.811 1.00 43.30 278 GLU B N 1
ATOM 5718 C CA . GLU B 1 277 ? 100.010 187.400 87.335 1.00 40.77 278 GLU B CA 1
ATOM 5719 C C . GLU B 1 277 ? 99.875 187.114 85.812 1.00 40.37 278 GLU B C 1
ATOM 5720 O O . GLU B 1 277 ? 100.819 187.332 85.033 1.00 39.35 278 GLU B O 1
ATOM 5722 N N . THR B 1 278 ? 98.694 186.629 85.417 1.00 39.39 279 THR B N 1
ATOM 5723 C CA . THR B 1 278 ? 98.380 186.280 84.018 1.00 39.41 279 THR B CA 1
ATOM 5724 C C . THR B 1 278 ? 96.881 186.500 83.781 1.00 40.32 279 THR B C 1
ATOM 5725 O O . THR B 1 278 ? 96.035 186.153 84.609 1.00 36.10 279 THR B O 1
ATOM 5727 N N . ARG B 1 279 ? 96.569 187.088 82.633 1.00 42.42 280 ARG B N 1
ATOM 5728 C CA . ARG B 1 279 ? 95.188 187.145 82.147 1.00 43.84 280 ARG B CA 1
ATOM 5729 C C . ARG B 1 279 ? 94.746 185.773 81.547 1.00 43.56 280 ARG B C 1
ATOM 5730 O O . ARG B 1 279 ? 93.564 185.375 81.673 1.00 39.08 280 ARG B O 1
ATOM 5732 N N . LYS B 1 280 ? 95.690 185.043 80.937 1.00 41.74 281 LYS B N 1
ATOM 5733 C CA . LYS B 1 280 ? 95.351 183.813 80.167 1.00 40.13 281 LYS B CA 1
ATOM 5734 C C . LYS B 1 280 ? 94.880 182.632 81.046 1.00 38.37 281 LYS B C 1
ATOM 5735 O O . LYS B 1 280 ? 95.585 182.230 81.944 1.00 37.86 281 LYS B O 1
ATOM 5737 N N . LYS B 1 281 ? 93.693 182.073 80.793 1.00 37.95 282 LYS B N 1
ATOM 5738 C CA . LYS B 1 281 ? 93.139 180.960 81.601 1.00 36.56 282 LYS B CA 1
ATOM 5739 C C . LYS B 1 281 ? 92.682 179.808 80.688 1.00 35.06 282 LYS B C 1
ATOM 5740 O O . LYS B 1 281 ? 91.791 179.993 79.843 1.00 34.11 282 LYS B O 1
ATOM 5746 N N . VAL B 1 282 ? 93.270 178.619 80.875 1.00 31.94 283 VAL B N 1
ATOM 5747 C CA . VAL B 1 282 ? 93.044 177.472 79.966 1.00 29.67 283 VAL B CA 1
ATOM 5748 C C . VAL B 1 282 ? 92.656 176.213 80.715 1.00 29.01 283 VAL B C 1
ATOM 5749 O O . VAL B 1 282 ? 93.314 175.839 81.685 1.00 29.60 283 VAL B O 1
ATOM 5753 N N . ALA B 1 283 ? 91.610 175.538 80.227 1.00 28.66 284 ALA B N 1
ATOM 5754 C CA . ALA B 1 283 ? 91.230 174.187 80.722 1.00 29.41 284 ALA B CA 1
ATOM 5755 C C . ALA B 1 283 ? 91.533 173.054 79.707 1.00 29.69 284 ALA B C 1
ATOM 5756 O O . ALA B 1 283 ? 91.197 173.143 78.510 1.00 32.92 284 ALA B O 1
ATOM 5758 N N . LEU B 1 284 ? 92.199 172.013 80.188 1.00 29.35 285 LEU B N 1
ATOM 5759 C CA . LEU B 1 284 ? 92.500 170.817 79.387 1.00 27.76 285 LEU B CA 1
ATOM 5760 C C . LEU B 1 284 ? 91.660 169.686 79.901 1.00 27.20 285 LEU B C 1
ATOM 5761 O O . LEU B 1 284 ? 91.538 169.510 81.114 1.00 26.45 285 LEU B O 1
ATOM 5766 N N . VAL B 1 285 ? 91.057 168.933 78.978 1.00 26.75 286 VAL B N 1
ATOM 5767 C CA . VAL B 1 285 ? 90.240 167.758 79.330 1.00 26.15 286 VAL B CA 1
ATOM 5768 C C . VAL B 1 285 ? 90.631 166.610 78.461 1.00 26.06 286 VAL B C 1
ATOM 5769 O O . VAL B 1 285 ? 90.686 166.726 77.244 1.00 25.49 286 VAL B O 1
ATOM 5773 N N . GLY B 1 286 ? 90.855 165.465 79.075 1.00 26.59 287 GLY B N 1
ATOM 5774 C CA . GLY B 1 286 ? 91.335 164.316 78.305 1.00 26.60 287 GLY B CA 1
ATOM 5775 C C . GLY B 1 286 ? 90.610 163.016 78.541 1.00 25.81 287 GLY B C 1
ATOM 5776 O O . GLY B 1 286 ? 90.343 162.645 79.682 1.00 25.42 287 GLY B O 1
ATOM 5777 N N . LYS B 1 287 ? 90.337 162.330 77.431 1.00 26.72 288 LYS B N 1
ATOM 5778 C CA . LYS B 1 287 ? 89.674 161.022 77.412 1.00 26.55 288 LYS B CA 1
ATOM 5779 C C . LYS B 1 287 ? 90.619 159.966 77.946 1.00 26.17 288 LYS B C 1
ATOM 5780 O O . LYS B 1 287 ? 91.630 159.639 77.294 1.00 25.63 288 LYS B O 1
ATOM 5786 N N . GLY B 1 288 ? 90.263 159.403 79.102 1.00 25.50 289 GLY B N 1
ATOM 5787 C CA . GLY B 1 288 ? 91.131 158.447 79.790 1.00 26.15 289 GLY B CA 1
ATOM 5788 C C . GLY B 1 288 ? 90.570 157.048 79.888 1.00 26.90 289 GLY B C 1
ATOM 5789 O O . GLY B 1 288 ? 90.499 156.465 80.966 1.00 28.37 289 GLY B O 1
ATOM 5790 N N . ILE B 1 289 ? 90.225 156.498 78.740 1.00 27.73 290 ILE B N 1
ATOM 5791 C CA . ILE B 1 289 ? 89.713 155.130 78.628 1.00 26.81 290 ILE B CA 1
ATOM 5792 C C . ILE B 1 289 ? 90.887 154.140 78.633 1.00 27.54 290 ILE B C 1
ATOM 5793 O O . ILE B 1 289 ? 91.457 153.797 77.583 1.00 26.47 290 ILE B O 1
ATOM 5798 N N . VAL B 1 290 ? 91.196 153.662 79.834 1.00 27.70 291 VAL B N 1
ATOM 5799 C CA . VAL B 1 290 ? 92.382 152.831 80.097 1.00 28.48 291 VAL B CA 1
ATOM 5800 C C . VAL B 1 290 ? 92.320 151.510 79.348 1.00 28.92 291 VAL B C 1
ATOM 5801 O O . VAL B 1 290 ? 93.350 150.933 79.008 1.00 30.16 291 VAL B O 1
ATOM 5805 N N . TYR B 1 291 ? 91.107 151.032 79.106 1.00 29.90 292 TYR B N 1
ATOM 5806 C CA . TYR B 1 291 ? 90.878 149.968 78.124 1.00 30.59 292 TYR B CA 1
ATOM 5807 C C . TYR B 1 291 ? 89.479 150.046 77.581 1.00 30.84 292 TYR B C 1
ATOM 5808 O O . TYR B 1 291 ? 88.516 150.321 78.333 1.00 31.68 292 TYR B O 1
ATOM 5817 N N . ASP B 1 292 ? 89.370 149.785 76.280 1.00 29.37 293 ASP B N 1
ATOM 5818 C CA . ASP B 1 292 ? 88.091 149.744 75.609 1.00 29.62 293 ASP B CA 1
ATOM 5819 C C . ASP B 1 292 ? 87.759 148.351 75.057 1.00 29.53 293 ASP B C 1
ATOM 5820 O O . ASP B 1 292 ? 88.205 147.976 73.978 1.00 29.61 293 ASP B O 1
ATOM 5825 N N . SER B 1 293 ? 86.905 147.622 75.762 1.00 29.74 294 SER B N 1
ATOM 5826 C CA . SER B 1 293 ? 86.346 146.360 75.216 1.00 30.03 294 SER B CA 1
ATOM 5827 C C . SER B 1 293 ? 85.288 146.623 74.116 1.00 30.36 294 SER B C 1
ATOM 5828 O O . SER B 1 293 ? 85.029 145.785 73.257 1.00 29.21 294 SER B O 1
ATOM 5831 N N . GLY B 1 294 ? 84.693 147.807 74.169 1.00 29.81 295 GLY B N 1
ATOM 5832 C CA . GLY B 1 294 ? 83.555 148.154 73.334 1.00 30.21 295 GLY B CA 1
ATOM 5833 C C . GLY B 1 294 ? 82.291 148.073 74.172 1.00 29.43 295 GLY B C 1
ATOM 5834 O O . GLY B 1 294 ? 81.283 148.648 73.831 1.00 27.71 295 GLY B O 1
ATOM 5835 N N . GLY B 1 295 ? 82.368 147.374 75.292 1.00 30.75 296 GLY B N 1
ATOM 5836 C CA . GLY B 1 295 ? 81.194 147.125 76.129 1.00 31.77 296 GLY B CA 1
ATOM 5837 C C . GLY B 1 295 ? 80.291 146.136 75.422 1.00 31.43 296 GLY B C 1
ATOM 5838 O O . GLY B 1 295 ? 80.760 145.324 74.617 1.00 32.50 296 GLY B O 1
ATOM 5839 N N . LEU B 1 296 ? 78.993 146.249 75.664 1.00 32.68 297 LEU B N 1
ATOM 5840 C CA . LEU B 1 296 ? 78.007 145.396 74.984 1.00 35.11 297 LEU B CA 1
ATOM 5841 C C . LEU B 1 296 ? 78.065 145.519 73.448 1.00 37.01 297 LEU B C 1
ATOM 5842 O O . LEU B 1 296 ? 77.802 144.564 72.732 1.00 38.28 297 LEU B O 1
ATOM 5847 N N . SER B 1 297 ? 78.452 146.683 72.952 1.00 39.54 298 SER B N 1
ATOM 5848 C CA . SER B 1 297 ? 78.835 146.832 71.531 1.00 41.28 298 SER B CA 1
ATOM 5849 C C . SER B 1 297 ? 80.283 146.379 71.314 1.00 42.41 298 SER B C 1
ATOM 5850 O O . SER B 1 297 ? 81.139 147.168 70.915 1.00 42.11 298 SER B O 1
ATOM 5853 N N . LEU B 1 298 ? 80.534 145.089 71.551 1.00 43.82 299 LEU B N 1
ATOM 5854 C CA . LEU B 1 298 ? 81.899 144.519 71.592 1.00 40.23 299 LEU B CA 1
ATOM 5855 C C . LEU B 1 298 ? 82.610 144.661 70.228 1.00 40.61 299 LEU B C 1
ATOM 5856 O O . LEU B 1 298 ? 81.999 144.452 69.165 1.00 39.41 299 LEU B O 1
ATOM 5861 N N . LYS B 1 299 ? 83.879 145.054 70.281 1.00 39.77 300 LYS B N 1
ATOM 5862 C CA . LYS B 1 299 ? 84.710 145.205 69.081 1.00 41.79 300 LYS B CA 1
ATOM 5863 C C . LYS B 1 299 ? 85.212 143.840 68.640 1.00 43.34 300 LYS B C 1
ATOM 5864 O O . LYS B 1 299 ? 85.472 142.977 69.487 1.00 40.48 300 LYS B O 1
ATOM 5870 N N . PRO B 1 300 ? 85.383 143.640 67.318 1.00 47.43 301 PRO B N 1
ATOM 5871 C CA . PRO B 1 300 ? 86.109 142.422 66.920 1.00 48.02 301 PRO B CA 1
ATOM 5872 C C . PRO B 1 300 ? 87.590 142.478 67.396 1.00 47.00 301 PRO B C 1
ATOM 5873 O O . PRO B 1 300 ? 88.120 143.574 67.645 1.00 47.00 301 PRO B O 1
ATOM 5877 N N . THR B 1 301 ? 88.239 141.316 67.502 1.00 47.41 302 THR B N 1
ATOM 5878 C CA . THR B 1 301 ? 89.655 141.235 67.958 1.00 48.86 302 THR B CA 1
ATOM 5879 C C . THR B 1 301 ? 90.586 142.207 67.229 1.00 51.04 302 THR B C 1
ATOM 5880 O O . THR B 1 301 ? 91.357 142.915 67.879 1.00 54.93 302 THR B O 1
ATOM 5884 N N . ASN B 1 302 ? 90.504 142.235 65.903 1.00 52.90 303 ASN B N 1
ATOM 5885 C CA . ASN B 1 302 ? 91.412 143.055 65.092 1.00 58.42 303 ASN B CA 1
ATOM 5886 C C . ASN B 1 302 ? 91.231 144.581 65.303 1.00 60.07 303 ASN B C 1
ATOM 5887 O O . ASN B 1 302 ? 92.135 145.349 65.000 1.00 58.92 303 ASN B O 1
ATOM 5892 N N . PHE B 1 303 ? 90.076 145.004 65.827 1.00 63.30 304 PHE B N 1
ATOM 5893 C CA . PHE B 1 303 ? 89.845 146.417 66.232 1.00 62.55 304 PHE B CA 1
ATOM 5894 C C . PHE B 1 303 ? 90.147 146.671 67.721 1.00 57.06 304 PHE B C 1
ATOM 5895 O O . PHE B 1 303 ? 90.423 147.813 68.123 1.00 55.26 304 PHE B O 1
ATOM 5903 N N . MET B 1 304 ? 90.083 145.611 68.529 1.00 52.76 305 MET B N 1
ATOM 5904 C CA . MET B 1 304 ? 90.274 145.711 70.000 1.00 49.72 305 MET B CA 1
ATOM 5905 C C . MET B 1 304 ? 91.751 145.736 70.445 1.00 48.69 305 MET B C 1
ATOM 5906 O O . MET B 1 304 ? 92.059 146.192 71.555 1.00 43.34 305 MET B O 1
ATOM 5911 N N . THR B 1 305 ? 92.646 145.215 69.599 1.00 48.61 306 THR B N 1
ATOM 5912 C CA . THR B 1 305 ? 94.111 145.392 69.809 1.00 49.60 306 THR B CA 1
ATOM 5913 C C . THR B 1 305 ? 94.531 146.873 69.644 1.00 48.24 306 THR B C 1
ATOM 5914 O O . THR B 1 305 ? 93.982 147.623 68.809 1.00 48.05 306 THR B O 1
ATOM 5918 N N . GLY B 1 306 ? 95.474 147.284 70.485 1.00 44.44 307 GLY B N 1
ATOM 5919 C CA . GLY B 1 306 ? 95.814 148.710 70.638 1.00 42.84 307 GLY B CA 1
ATOM 5920 C C . GLY B 1 306 ? 94.813 149.590 71.389 1.00 39.74 307 GLY B C 1
ATOM 5921 O O . GLY B 1 306 ? 94.954 150.811 71.373 1.00 38.13 307 GLY B O 1
ATOM 5922 N N . MET B 1 307 ? 93.810 148.993 72.034 1.00 37.74 308 MET B N 1
ATOM 5923 C CA . MET B 1 307 ? 92.809 149.767 72.783 1.00 38.07 308 MET B CA 1
ATOM 5924 C C . MET B 1 307 ? 93.235 150.109 74.217 1.00 36.54 308 MET B C 1
ATOM 5925 O O . MET B 1 307 ? 92.524 150.823 74.911 1.00 35.30 308 MET B O 1
ATOM 5930 N N . LYS B 1 308 ? 94.393 149.612 74.656 1.00 35.19 309 LYS B N 1
ATOM 5931 C CA . LYS B 1 308 ? 95.104 150.202 75.821 1.00 32.83 309 LYS B CA 1
ATOM 5932 C C . LYS B 1 308 ? 95.448 151.671 75.537 1.00 32.30 309 LYS B C 1
ATOM 5933 O O . LYS B 1 308 ? 95.614 152.467 76.456 1.00 31.81 309 LYS B O 1
ATOM 5939 N N . ARG B 1 309 ? 95.547 152.016 74.254 1.00 31.73 310 ARG B N 1
ATOM 5940 C CA . ARG B 1 309 ? 95.805 153.390 73.808 1.00 32.16 310 ARG B CA 1
ATOM 5941 C C . ARG B 1 309 ? 94.606 154.358 73.838 1.00 31.95 310 ARG B C 1
ATOM 5942 O O . ARG B 1 309 ? 94.749 155.535 73.518 1.00 30.90 310 ARG B O 1
ATOM 5950 N N . ASP B 1 310 ? 93.440 153.894 74.261 1.00 32.34 311 ASP B N 1
ATOM 5951 C CA . ASP B 1 310 ? 92.267 154.774 74.376 1.00 32.72 311 ASP B CA 1
ATOM 5952 C C . ASP B 1 310 ? 92.317 155.787 75.542 1.00 30.66 311 ASP B C 1
ATOM 5953 O O . ASP B 1 310 ? 91.379 156.571 75.745 1.00 28.09 311 ASP B O 1
ATOM 5958 N N . MET B 1 311 ? 93.413 155.764 76.294 1.00 27.32 312 MET B N 1
ATOM 5959 C CA . MET B 1 311 ? 93.702 156.797 77.277 1.00 26.95 312 MET B CA 1
ATOM 5960 C C . MET B 1 311 ? 94.725 157.854 76.760 1.00 27.03 312 MET B C 1
ATOM 5961 O O . MET B 1 311 ? 95.264 158.660 77.552 1.00 24.81 312 MET B O 1
ATOM 5966 N N . GLY B 1 312 ? 94.953 157.859 75.447 1.00 25.52 313 GLY B N 1
ATOM 5967 C CA . GLY B 1 312 ? 95.978 158.705 74.824 1.00 26.74 313 GLY B CA 1
ATOM 5968 C C . GLY B 1 312 ? 95.735 160.192 75.051 1.00 27.49 313 GLY B C 1
ATOM 5969 O O . GLY B 1 312 ? 96.671 160.957 75.281 1.00 25.92 313 GLY B O 1
ATOM 5970 N N . GLY B 1 313 ? 94.465 160.578 74.996 1.00 26.60 314 GLY B N 1
ATOM 5971 C CA . GLY B 1 313 ? 94.069 161.932 75.242 1.00 25.44 314 GLY B CA 1
ATOM 5972 C C . GLY B 1 313 ? 94.380 162.369 76.657 1.00 25.49 314 GLY B C 1
ATOM 5973 O O . GLY B 1 313 ? 94.831 163.481 76.882 1.00 25.33 314 GLY B O 1
ATOM 5974 N N . ALA B 1 314 ? 94.088 161.522 77.630 1.00 26.60 315 ALA B N 1
ATOM 5975 C CA . ALA B 1 314 ? 94.403 161.868 79.038 1.00 26.30 315 ALA B CA 1
ATOM 5976 C C . ALA B 1 314 ? 95.903 161.976 79.261 1.00 26.15 315 ALA B C 1
ATOM 5977 O O . ALA B 1 314 ? 96.343 162.847 79.963 1.00 26.58 315 ALA B O 1
ATOM 5979 N N . ALA B 1 315 ? 96.679 161.090 78.657 1.00 27.39 316 ALA B N 1
ATOM 5980 C CA . ALA B 1 315 ? 98.147 161.149 78.798 1.00 26.67 316 ALA B CA 1
ATOM 5981 C C . ALA B 1 315 ? 98.686 162.441 78.198 1.00 27.17 316 ALA B C 1
ATOM 5982 O O . ALA B 1 315 ? 99.528 163.113 78.799 1.00 25.94 316 ALA B O 1
ATOM 5984 N N . ALA B 1 316 ? 98.181 162.772 77.008 1.00 26.96 317 ALA B N 1
ATOM 5985 C CA . ALA B 1 316 ? 98.553 164.003 76.307 1.00 26.95 317 ALA B CA 1
ATOM 5986 C C . ALA B 1 316 ? 98.367 165.268 77.170 1.00 26.64 317 ALA B C 1
ATOM 5987 O O . ALA B 1 316 ? 99.302 166.037 77.334 1.00 25.91 317 ALA B O 1
ATOM 5989 N N . VAL B 1 317 ? 97.155 165.457 77.697 1.00 26.16 318 VAL B N 1
ATOM 5990 C CA . VAL B 1 317 ? 96.846 166.609 78.540 1.00 25.84 318 VAL B CA 1
ATOM 5991 C C . VAL B 1 317 ? 97.554 166.561 79.883 1.00 26.09 318 VAL B C 1
ATOM 5992 O O . VAL B 1 317 ? 97.950 167.591 80.415 1.00 27.33 318 VAL B O 1
ATOM 5996 N N . PHE B 1 318 ? 97.722 165.376 80.441 1.00 26.20 319 PHE B N 1
ATOM 5997 C CA . PHE B 1 318 ? 98.484 165.255 81.690 1.00 26.35 319 PHE B CA 1
ATOM 5998 C C . PHE B 1 318 ? 99.931 165.687 81.480 1.00 28.12 319 PHE B C 1
ATOM 5999 O O . PHE B 1 318 ? 100.487 166.402 82.304 1.00 28.47 319 PHE B O 1
ATOM 6007 N N . CYS B 1 319 ? 100.530 165.243 80.381 1.00 28.84 320 CYS B N 1
ATOM 6008 C CA . CYS B 1 319 ? 101.930 165.567 80.083 1.00 30.31 320 CYS B CA 1
ATOM 6009 C C . CYS B 1 319 ? 102.113 167.012 79.580 1.00 30.21 320 CYS B C 1
ATOM 6010 O O . CYS B 1 319 ? 103.123 167.642 79.854 1.00 29.92 320 CYS B O 1
ATOM 6013 N N . GLY B 1 320 ? 101.139 167.539 78.851 1.00 30.39 321 GLY B N 1
ATOM 6014 C CA . GLY B 1 320 ? 101.138 168.969 78.500 1.00 29.32 321 GLY B CA 1
ATOM 6015 C C . GLY B 1 320 ? 101.152 169.838 79.761 1.00 29.64 321 GLY B C 1
ATOM 6016 O O . GLY B 1 320 ? 101.945 170.781 79.891 1.00 29.46 321 GLY B O 1
ATOM 6017 N N . PHE B 1 321 ? 100.276 169.484 80.702 1.00 28.39 322 PHE B N 1
ATOM 6018 C CA . PHE B 1 321 ? 100.153 170.179 81.973 1.00 27.26 322 PHE B CA 1
ATOM 6019 C C . PHE B 1 321 ? 101.492 170.144 82.728 1.00 29.28 322 PHE B C 1
ATOM 6020 O O . PHE B 1 321 ? 102.004 171.154 83.170 1.00 29.49 322 PHE B O 1
ATOM 6028 N N . LEU B 1 322 ? 102.062 168.963 82.822 1.00 30.20 323 LEU B N 1
ATOM 6029 C CA . LEU B 1 322 ? 103.293 168.745 83.561 1.00 32.23 323 LEU B CA 1
ATOM 6030 C C . LEU B 1 322 ? 104.436 169.583 83.003 1.00 30.57 323 LEU B C 1
ATOM 6031 O O . LEU B 1 322 ? 105.210 170.168 83.755 1.00 29.55 323 LEU B O 1
ATOM 6036 N N . THR B 1 323 ? 104.504 169.668 81.674 1.00 29.30 324 THR B N 1
ATOM 6037 C CA . THR B 1 323 ? 105.451 170.531 80.995 1.00 27.01 324 THR B CA 1
ATOM 6038 C C . THR B 1 323 ? 105.227 171.984 81.390 1.00 26.66 324 THR B C 1
ATOM 6039 O O . THR B 1 323 ? 106.147 172.676 81.771 1.00 26.93 324 THR B O 1
ATOM 6043 N N . ALA B 1 324 ? 103.992 172.434 81.279 1.00 26.01 325 ALA B N 1
ATOM 6044 C CA .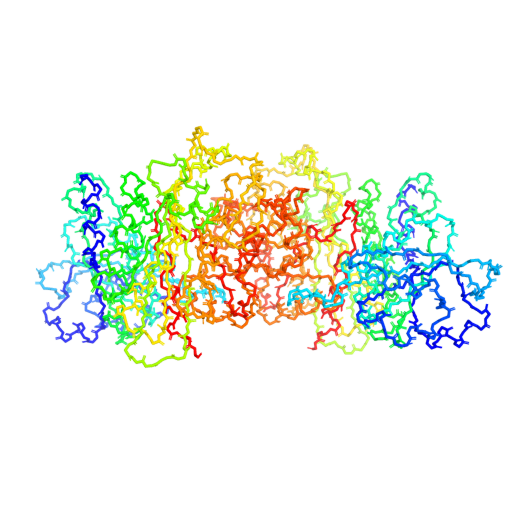 ALA B 1 324 ? 103.681 173.818 81.522 1.00 25.71 325 ALA B CA 1
ATOM 6045 C C . ALA B 1 324 ? 103.970 174.251 82.963 1.00 26.13 325 ALA B C 1
ATOM 6046 O O . ALA B 1 324 ? 104.412 175.392 83.202 1.00 26.38 325 ALA B O 1
ATOM 6048 N N . VAL B 1 325 ? 103.720 173.364 83.904 1.00 25.35 326 VAL B N 1
ATOM 6049 C CA . VAL B 1 325 ? 104.043 173.643 85.294 1.00 25.81 326 VAL B CA 1
ATOM 6050 C C . VAL B 1 325 ? 105.550 173.655 85.527 1.00 26.60 326 VAL B C 1
ATOM 6051 O O . VAL B 1 325 ? 106.073 174.556 86.169 1.00 26.26 326 VAL B O 1
ATOM 6055 N N . ARG B 1 326 ? 106.267 172.700 84.958 1.00 28.65 327 ARG B N 1
ATOM 6056 C CA . ARG B 1 326 ? 107.748 172.689 85.144 1.00 28.18 327 ARG B CA 1
ATOM 6057 C C . ARG B 1 326 ? 108.426 173.887 84.499 1.00 27.71 327 ARG B C 1
ATOM 6058 O O . ARG B 1 326 ? 109.445 174.343 85.006 1.00 27.92 327 ARG B O 1
ATOM 6066 N N . LEU B 1 327 ? 107.890 174.344 83.364 1.00 27.10 328 LEU B N 1
ATOM 6067 C CA . LEU B 1 327 ? 108.369 175.572 82.694 1.00 28.63 328 LEU B CA 1
ATOM 6068 C C . LEU B 1 327 ? 107.811 176.857 83.319 1.00 31.07 328 LEU B C 1
ATOM 6069 O O . LEU B 1 327 ? 108.163 177.946 82.871 1.00 30.43 328 LEU B O 1
ATOM 6074 N N . GLN B 1 328 ? 106.946 176.713 84.329 1.00 33.37 329 GLN B N 1
ATOM 6075 C CA . GLN B 1 328 ? 106.313 177.833 85.044 1.00 34.54 329 GLN B CA 1
ATOM 6076 C C . GLN B 1 328 ? 105.661 178.822 84.077 1.00 33.98 329 GLN B C 1
ATOM 6077 O O . GLN B 1 328 ? 105.835 180.017 84.207 1.00 31.01 329 GLN B O 1
ATOM 6083 N N . MET B 1 329 ? 104.915 178.299 83.100 1.00 35.66 330 MET B N 1
ATOM 6084 C CA . MET B 1 329 ? 104.256 179.134 82.079 1.00 37.53 330 MET B CA 1
ATOM 6085 C C . MET B 1 329 ? 103.224 180.050 82.726 1.00 35.66 330 MET B C 1
ATOM 6086 O O . MET B 1 329 ? 102.646 179.683 83.749 1.00 36.14 330 MET B O 1
ATOM 6091 N N . PRO B 1 330 ? 103.006 181.236 82.142 1.00 33.25 331 PRO B N 1
ATOM 6092 C CA . PRO B 1 330 ? 102.193 182.267 82.783 1.00 34.45 331 PRO B CA 1
ATOM 6093 C C . PRO B 1 330 ? 100.748 182.125 82.388 1.00 34.24 331 PRO B C 1
ATOM 6094 O O . PRO B 1 330 ? 100.170 183.017 81.804 1.00 36.45 331 PRO B O 1
ATOM 6098 N N . ILE B 1 331 ? 100.190 180.972 82.689 1.00 36.54 332 ILE B N 1
ATOM 6099 C CA . ILE B 1 331 ? 98.831 180.627 82.312 1.00 35.57 332 ILE B CA 1
ATOM 6100 C C . ILE B 1 331 ? 98.246 179.852 83.469 1.00 34.49 332 ILE B C 1
ATOM 6101 O O . ILE B 1 331 ? 98.851 178.908 83.952 1.00 32.35 332 ILE B O 1
ATOM 6106 N N . GLU B 1 332 ? 97.051 180.239 83.879 1.00 34.33 333 GLU B N 1
ATOM 6107 C CA . GLU B 1 332 ? 96.314 179.462 84.859 1.00 34.55 333 GLU B CA 1
ATOM 6108 C C . GLU B 1 332 ? 95.709 178.254 84.146 1.00 32.72 333 GLU B C 1
ATOM 6109 O O . GLU B 1 332 ? 95.015 178.395 83.128 1.00 30.67 333 GLU B O 1
ATOM 6115 N N . LEU B 1 333 ? 95.952 177.077 84.705 1.00 32.97 334 LEU B N 1
ATOM 6116 C CA . LEU B 1 333 ? 95.627 175.803 84.040 1.00 33.44 334 LEU B CA 1
ATOM 6117 C C . LEU B 1 333 ? 94.905 174.816 84.903 1.00 33.53 334 LEU B C 1
ATOM 6118 O O . LEU B 1 333 ? 95.346 174.525 86.025 1.00 34.88 334 LEU B O 1
ATOM 6123 N N . SER B 1 334 ? 93.825 174.259 84.352 1.00 33.83 335 SER B N 1
ATOM 6124 C CA . SER B 1 334 ? 93.237 173.024 84.903 1.00 32.34 335 SER B CA 1
ATOM 6125 C C . SER B 1 334 ? 93.386 171.881 83.899 1.00 31.50 335 SER B C 1
ATOM 6126 O O . SER B 1 334 ? 93.443 172.092 82.681 1.00 29.02 335 SER B O 1
ATOM 6129 N N . CYS B 1 335 ? 93.475 170.678 84.447 1.00 31.17 336 CYS B N 1
ATOM 6130 C CA . CYS B 1 335 ? 93.709 169.473 83.659 1.00 29.68 336 CYS B CA 1
ATOM 6131 C C . CYS B 1 335 ? 92.824 168.412 84.244 1.00 28.08 336 CYS B C 1
ATOM 6132 O O . CYS B 1 335 ? 93.025 167.985 85.388 1.00 28.26 336 CYS B O 1
ATOM 6135 N N . THR B 1 336 ? 91.843 167.997 83.460 1.00 27.68 337 THR B N 1
ATOM 6136 C CA . THR B 1 336 ? 90.851 167.028 83.917 1.00 26.64 337 THR B CA 1
ATOM 6137 C C . THR B 1 336 ? 91.010 165.735 83.132 1.00 26.16 337 THR B C 1
ATOM 6138 O O . THR B 1 336 ? 90.854 165.696 81.914 1.00 25.75 337 THR B O 1
ATOM 6142 N N . LEU B 1 337 ? 91.324 164.681 83.865 1.00 26.76 338 LEU B N 1
ATOM 6143 C CA . LEU B 1 337 ? 91.492 163.362 83.309 1.00 26.94 338 LEU B CA 1
ATOM 6144 C C . LEU B 1 337 ? 90.185 162.597 83.541 1.00 27.60 338 LEU B C 1
ATOM 6145 O O . LEU B 1 337 ? 89.728 162.462 84.680 1.00 27.83 338 LEU B O 1
ATOM 6150 N N . CYS B 1 338 ? 89.606 162.107 82.449 1.00 26.53 339 CYS B N 1
ATOM 6151 C CA . CYS B 1 338 ? 88.351 161.377 82.485 1.00 27.18 339 CYS B CA 1
ATOM 6152 C C . CYS B 1 338 ? 88.654 159.898 82.412 1.00 26.66 339 CYS B C 1
ATOM 6153 O O . CYS B 1 338 ? 88.764 159.325 81.344 1.00 26.28 339 CYS B O 1
ATOM 6156 N N . LEU B 1 339 ? 88.813 159.301 83.578 1.00 27.59 340 LEU B N 1
ATOM 6157 C CA . LEU B 1 339 ? 89.356 157.953 83.691 1.00 28.00 340 LEU B CA 1
ATOM 6158 C C . LEU B 1 339 ? 88.250 156.925 83.862 1.00 29.32 340 LEU B C 1
ATOM 6159 O O . LEU B 1 339 ? 87.427 157.021 84.784 1.00 28.42 340 LEU B O 1
ATOM 6164 N N . ALA B 1 340 ? 88.255 155.932 82.968 1.00 30.23 341 ALA B N 1
ATOM 6165 C CA . ALA B 1 340 ? 87.295 154.834 83.016 1.00 29.92 341 ALA B CA 1
ATOM 6166 C C . ALA B 1 340 ? 87.818 153.661 82.232 1.00 29.23 341 ALA B C 1
ATOM 6167 O O . ALA B 1 340 ? 88.586 153.830 81.299 1.00 28.69 341 ALA B O 1
ATOM 6169 N N . GLU B 1 341 ? 87.407 152.471 82.644 1.00 29.02 342 GLU B N 1
ATOM 6170 C CA . GLU B 1 341 ? 87.504 151.294 81.793 1.00 30.47 342 GLU B CA 1
ATOM 6171 C C . GLU B 1 341 ? 86.105 150.918 81.247 1.00 30.99 342 GLU B C 1
ATOM 6172 O O . GLU B 1 341 ? 85.155 150.794 82.016 1.00 30.78 342 GLU B O 1
ATOM 6178 N N . ASN B 1 342 ? 86.028 150.701 79.933 1.00 30.19 343 ASN B N 1
ATOM 6179 C CA . ASN B 1 342 ? 84.799 150.282 79.236 1.00 29.32 343 ASN B CA 1
ATOM 6180 C C . ASN B 1 342 ? 84.737 148.752 79.164 1.00 30.74 343 ASN B C 1
ATOM 6181 O O . ASN B 1 342 ? 85.193 148.134 78.188 1.00 31.41 343 ASN B O 1
ATOM 6186 N N . ALA B 1 343 ? 84.198 148.157 80.220 1.00 31.33 344 ALA B N 1
ATOM 6187 C CA . ALA B 1 343 ? 84.195 146.694 80.395 1.00 31.29 344 ALA B CA 1
ATOM 6188 C C . ALA B 1 343 ? 82.866 146.086 79.985 1.00 31.59 344 ALA B C 1
ATOM 6189 O O . ALA B 1 343 ? 81.875 146.782 79.791 1.00 30.95 344 ALA B O 1
ATOM 6191 N N . ILE B 1 344 ? 82.855 144.766 79.887 1.00 31.97 345 ILE B N 1
ATOM 6192 C CA . ILE B 1 344 ? 81.641 144.036 79.517 1.00 32.96 345 ILE B CA 1
ATOM 6193 C C . ILE B 1 344 ? 81.303 143.096 80.658 1.00 32.36 345 ILE B C 1
ATOM 6194 O O . ILE B 1 344 ? 82.195 142.568 81.328 1.00 34.40 345 ILE B O 1
ATOM 6199 N N . GLY B 1 345 ? 80.014 142.913 80.892 1.00 32.93 346 GLY B N 1
ATOM 6200 C CA . GLY B 1 345 ? 79.526 142.193 82.094 1.00 34.01 346 GLY B CA 1
ATOM 6201 C C . GLY B 1 345 ? 78.082 142.532 82.439 1.00 32.23 346 GLY B C 1
ATOM 6202 O O . GLY B 1 345 ? 77.466 143.314 81.744 1.00 29.76 346 GLY B O 1
ATOM 6203 N N . PRO B 1 346 ? 77.547 141.946 83.526 1.00 34.27 347 PRO B N 1
ATOM 6204 C CA . PRO B 1 346 ? 76.137 142.192 83.938 1.00 35.60 347 PRO B CA 1
ATOM 6205 C C . PRO B 1 346 ? 75.752 143.675 84.201 1.00 37.66 347 PRO B C 1
ATOM 6206 O O . PRO B 1 346 ? 74.718 144.122 83.703 1.00 36.66 347 PRO B O 1
ATOM 6210 N N . ASP B 1 347 ? 76.582 144.432 84.931 1.00 41.31 348 ASP B N 1
ATOM 6211 C CA . ASP B 1 347 ? 76.293 145.893 85.190 1.00 44.31 348 ASP B CA 1
ATOM 6212 C C . ASP B 1 347 ? 76.876 146.854 84.131 1.00 40.98 348 ASP B C 1
ATOM 6213 O O . ASP B 1 347 ? 77.074 148.032 84.394 1.00 43.91 348 ASP B O 1
ATOM 6218 N N . ALA B 1 348 ? 77.099 146.360 82.924 1.00 36.08 349 ALA B N 1
ATOM 6219 C CA . ALA B 1 348 ? 77.522 147.206 81.829 1.00 34.90 349 ALA B CA 1
ATOM 6220 C C . ALA B 1 348 ? 76.365 148.078 81.345 1.00 35.14 349 ALA B C 1
ATOM 6221 O O . ALA B 1 348 ? 75.252 147.605 81.163 1.00 33.18 349 ALA B O 1
ATOM 6223 N N . TYR B 1 349 ? 76.626 149.362 81.142 1.00 34.44 350 TYR B N 1
ATOM 6224 C CA . TYR B 1 349 ? 75.584 150.239 80.647 1.00 33.45 350 TYR B CA 1
ATOM 6225 C C . TYR B 1 349 ? 75.177 149.684 79.267 1.00 33.62 350 TYR B C 1
ATOM 6226 O O . TYR B 1 349 ? 76.018 149.175 78.522 1.00 33.80 350 TYR B O 1
ATOM 6235 N N . ARG B 1 350 ? 73.886 149.789 78.962 1.00 32.79 351 ARG B N 1
ATOM 6236 C CA . ARG B 1 350 ? 73.287 149.094 77.823 1.00 32.59 351 ARG B CA 1
ATOM 6237 C C . ARG B 1 350 ? 73.013 149.986 76.639 1.00 32.56 351 ARG B C 1
ATOM 6238 O O . ARG B 1 350 ? 72.835 151.179 76.793 1.00 31.25 351 ARG B O 1
ATOM 6246 N N . ASN B 1 351 ? 72.943 149.378 75.461 1.00 34.36 352 ASN B N 1
ATOM 6247 C CA . ASN B 1 351 ? 72.388 150.036 74.278 1.00 36.84 352 ASN B CA 1
ATOM 6248 C C . ASN B 1 351 ? 70.859 150.174 74.390 1.00 38.14 352 ASN B C 1
ATOM 6249 O O . ASN B 1 351 ? 70.150 149.235 74.050 1.00 42.83 352 ASN B O 1
ATOM 6254 N N . ASP B 1 352 ? 70.396 151.348 74.845 1.00 35.91 353 ASP B N 1
ATOM 6255 C CA . ASP B 1 352 ? 68.979 151.730 75.132 1.00 34.14 353 ASP B CA 1
ATOM 6256 C C . ASP B 1 352 ? 68.827 152.377 76.525 1.00 32.89 353 ASP B C 1
ATOM 6257 O O . ASP B 1 352 ? 67.805 152.986 76.823 1.00 30.11 353 ASP B O 1
ATOM 6262 N N . ASP B 1 353 ? 69.812 152.196 77.397 1.00 30.31 354 ASP B N 1
ATOM 6263 C CA . ASP B 1 353 ? 69.774 152.876 78.671 1.00 30.59 354 ASP B CA 1
ATOM 6264 C C . ASP B 1 353 ? 69.807 154.362 78.422 1.00 29.29 354 ASP B C 1
ATOM 6265 O O . ASP B 1 353 ? 70.317 154.821 77.382 1.00 30.92 354 ASP B O 1
ATOM 6270 N N . ILE B 1 354 ? 69.253 155.107 79.374 1.00 26.71 355 ILE B N 1
ATOM 6271 C CA . ILE B 1 354 ? 69.218 156.561 79.325 1.00 25.65 355 ILE B CA 1
ATOM 6272 C C . ILE B 1 354 ? 69.961 157.105 80.519 1.00 25.83 355 ILE B C 1
ATOM 6273 O O . ILE B 1 354 ? 69.606 156.865 81.655 1.00 25.00 355 ILE B O 1
ATOM 6278 N N . LEU B 1 355 ? 71.025 157.827 80.220 1.00 27.71 356 LEU B N 1
ATOM 6279 C CA . LEU B 1 355 ? 71.931 158.383 81.208 1.00 27.21 356 LEU B CA 1
ATOM 6280 C C . LEU B 1 355 ? 71.626 159.848 81.346 1.00 26.57 356 LEU B C 1
ATOM 6281 O O . LEU B 1 355 ? 71.229 160.514 80.372 1.00 25.79 356 LEU B O 1
ATOM 6286 N N . THR B 1 356 ? 71.851 160.348 82.551 1.00 25.97 357 THR B N 1
ATOM 6287 C CA . THR B 1 356 ? 71.784 161.770 82.833 1.00 26.49 357 THR B CA 1
ATOM 6288 C C . THR B 1 356 ? 73.187 162.284 83.085 1.00 26.07 357 THR B C 1
ATOM 6289 O O . THR B 1 356 ? 73.749 162.067 84.146 1.00 26.45 357 THR B O 1
ATOM 6293 N N . LEU B 1 357 ? 73.740 162.981 82.107 1.00 25.87 358 LEU B N 1
ATOM 6294 C CA . LEU B 1 357 ? 75.052 163.587 82.281 1.00 26.47 358 LEU B CA 1
ATOM 6295 C C . LEU B 1 357 ? 75.008 164.748 83.292 1.00 28.17 358 LEU B C 1
ATOM 6296 O O . LEU B 1 357 ? 73.931 165.224 83.668 1.00 29.44 358 LEU B O 1
ATOM 6301 N N . LYS B 1 358 ? 76.177 165.210 83.709 1.00 27.60 359 LYS B N 1
ATOM 6302 C CA . LYS B 1 358 ? 76.265 166.290 84.687 1.00 28.39 359 LYS B CA 1
ATOM 6303 C C . LYS B 1 358 ? 75.682 167.584 84.128 1.00 27.19 359 LYS B C 1
ATOM 6304 O O . LYS B 1 358 ? 75.135 168.389 84.864 1.00 26.19 359 LYS B O 1
ATOM 6310 N N . SER B 1 359 ? 75.780 167.753 82.813 1.00 26.27 360 SER B N 1
ATOM 6311 C CA . SER B 1 359 ? 75.119 168.863 82.102 1.00 25.21 360 SER B CA 1
ATOM 6312 C C . SER B 1 359 ? 73.625 168.953 82.391 1.00 25.90 360 SER B C 1
ATOM 6313 O O . SER B 1 359 ? 73.014 169.993 82.181 1.00 25.03 360 SER B O 1
ATOM 6316 N N . GLY B 1 360 ? 73.041 167.843 82.830 1.00 27.31 361 GLY B N 1
ATOM 6317 C CA . GLY B 1 360 ? 71.602 167.740 83.128 1.00 27.09 361 GLY B CA 1
ATOM 6318 C C . GLY B 1 360 ? 70.832 167.228 81.915 1.00 28.45 361 GLY B C 1
ATOM 6319 O O . GLY B 1 360 ? 69.610 167.026 81.986 1.00 28.51 361 GLY B O 1
ATOM 6320 N N . LYS B 1 361 ? 71.543 166.996 80.812 1.00 28.38 362 LYS B N 1
ATOM 6321 C CA . LYS B 1 361 ? 70.932 166.507 79.576 1.00 30.27 362 LYS B CA 1
ATOM 6322 C C . LYS B 1 361 ? 70.894 164.988 79.589 1.00 29.99 362 LYS B C 1
ATOM 6323 O O . LYS B 1 361 ? 71.811 164.345 80.104 1.00 31.37 362 LYS B O 1
ATOM 6329 N N . THR B 1 362 ? 69.825 164.432 79.024 1.00 28.27 363 THR B N 1
ATOM 6330 C CA . THR B 1 362 ? 69.637 162.989 78.959 1.00 26.39 363 THR B CA 1
ATOM 6331 C C . THR B 1 362 ? 70.159 162.432 77.643 1.00 26.16 363 THR B C 1
ATOM 6332 O O . THR B 1 362 ? 69.927 162.999 76.580 1.00 26.78 363 THR B O 1
ATOM 6336 N N . VAL B 1 363 ? 70.844 161.297 77.747 1.00 25.95 364 VAL B N 1
ATOM 6337 C CA . VAL B 1 363 ? 71.462 160.618 76.611 1.00 25.32 364 VAL B CA 1
ATOM 6338 C C . VAL B 1 363 ? 70.981 159.167 76.480 1.00 24.89 364 VAL B C 1
ATOM 6339 O O . VAL B 1 363 ? 71.191 158.328 77.370 1.00 23.03 364 VAL B O 1
ATOM 6343 N N . GLU B 1 364 ? 70.343 158.891 75.352 1.00 25.54 365 GLU B N 1
ATOM 6344 C CA . GLU B 1 364 ? 69.965 157.534 74.989 1.00 26.43 365 GLU B CA 1
ATOM 6345 C C . GLU B 1 364 ? 71.176 156.882 74.328 1.00 26.17 365 GLU B C 1
ATOM 6346 O O . GLU B 1 364 ? 71.609 157.309 73.279 1.00 27.09 365 GLU B O 1
ATOM 6352 N N . VAL B 1 365 ? 71.691 155.831 74.946 1.00 26.92 366 VAL B N 1
ATOM 6353 C CA . VAL B 1 365 ? 72.854 155.110 74.417 1.00 27.07 366 VAL B CA 1
ATOM 6354 C C . VAL B 1 365 ? 72.419 154.196 73.280 1.00 27.48 366 VAL B C 1
ATOM 6355 O O . VAL B 1 365 ? 71.702 153.253 73.515 1.00 28.65 366 VAL B O 1
ATOM 6359 N N . ASN B 1 366 ? 72.857 154.462 72.066 1.00 27.77 367 ASN B N 1
ATOM 6360 C CA . ASN B 1 366 ? 72.624 153.534 70.929 1.00 28.20 367 ASN B CA 1
ATOM 6361 C C . ASN B 1 366 ? 73.916 152.886 70.411 1.00 29.72 367 ASN B C 1
ATOM 6362 O O . ASN B 1 366 ? 73.921 152.201 69.374 1.00 29.75 367 ASN B O 1
ATOM 6367 N N . ASN B 1 367 ? 75.010 153.126 71.138 1.00 30.25 368 ASN B N 1
ATOM 6368 C CA . ASN B 1 367 ? 76.299 152.451 70.923 1.00 31.06 368 ASN B CA 1
ATOM 6369 C C . ASN B 1 367 ? 77.180 152.614 72.162 1.00 28.68 368 ASN B C 1
ATOM 6370 O O . ASN B 1 367 ? 77.739 153.691 72.398 1.00 28.08 368 ASN B O 1
ATOM 6375 N N . THR B 1 368 ? 77.384 151.519 72.885 1.00 26.57 369 THR B N 1
ATOM 6376 C CA . THR B 1 368 ? 78.284 151.532 74.065 1.00 26.11 369 THR B CA 1
ATOM 6377 C C . THR B 1 368 ? 79.773 151.781 73.730 1.00 25.78 369 THR B C 1
ATOM 6378 O O . THR B 1 368 ? 80.560 152.065 74.606 1.00 26.84 369 THR B O 1
ATOM 6382 N N . ASP B 1 369 ? 80.145 151.645 72.471 1.00 26.05 370 ASP B N 1
ATOM 6383 C CA . ASP B 1 369 ? 81.504 151.930 72.026 1.00 28.48 370 ASP B CA 1
ATOM 6384 C C . ASP B 1 369 ? 81.706 153.352 71.432 1.00 30.35 370 ASP B C 1
ATOM 6385 O O . ASP B 1 369 ? 82.712 153.635 70.795 1.00 32.03 370 ASP B O 1
ATOM 6390 N N . ALA B 1 370 ? 80.738 154.234 71.648 1.00 31.21 371 ALA B N 1
ATOM 6391 C CA . ALA B 1 370 ? 80.933 155.664 71.518 1.00 29.57 371 ALA B CA 1
ATOM 6392 C C . ALA B 1 370 ? 80.940 156.228 72.959 1.00 29.76 371 ALA B C 1
ATOM 6393 O O . ALA B 1 370 ? 80.126 157.090 73.353 1.00 30.28 371 ALA B O 1
ATOM 6395 N N . GLU B 1 371 ? 81.872 155.698 73.733 1.00 29.37 372 GLU B N 1
ATOM 6396 C CA . GLU B 1 371 ? 81.960 155.921 75.195 1.00 29.26 372 GLU B CA 1
ATOM 6397 C C . GLU B 1 371 ? 82.835 157.128 75.592 1.00 28.24 372 GLU B C 1
ATOM 6398 O O . GLU B 1 371 ? 82.603 157.751 76.603 1.00 25.63 372 GLU B O 1
ATOM 6404 N N . GLY B 1 372 ? 83.832 157.442 74.777 1.00 28.31 373 GLY B N 1
ATOM 6405 C CA . GLY B 1 372 ? 84.786 158.479 75.103 1.00 27.71 373 GLY B CA 1
ATOM 6406 C C . GLY B 1 372 ? 84.114 159.823 75.159 1.00 27.76 373 GLY B C 1
ATOM 6407 O O . GLY B 1 372 ? 84.393 160.643 76.030 1.00 26.44 373 GLY B O 1
ATOM 6408 N N . ARG B 1 373 ? 83.187 160.033 74.235 1.00 27.67 374 ARG B N 1
ATOM 6409 C CA . ARG B 1 373 ? 82.427 161.278 74.199 1.00 25.86 374 ARG B CA 1
ATOM 6410 C C . ARG B 1 373 ? 81.499 161.429 75.400 1.00 25.26 374 ARG B C 1
ATOM 6411 O O . ARG B 1 373 ? 81.172 162.538 75.776 1.00 25.30 374 ARG B O 1
ATOM 6419 N N . LEU B 1 374 ? 81.088 160.325 76.004 1.00 24.97 375 LEU B N 1
ATOM 6420 C CA . LEU B 1 374 ? 80.300 160.381 77.251 1.00 24.79 375 LEU B CA 1
ATOM 6421 C C . LEU B 1 374 ? 81.130 160.865 78.404 1.00 24.19 375 LEU B C 1
ATOM 6422 O O . LEU B 1 374 ? 80.705 161.760 79.125 1.00 25.45 375 LEU B O 1
ATOM 6427 N N . VAL B 1 375 ? 82.314 160.281 78.586 1.00 24.16 376 VAL B N 1
ATOM 6428 C CA . VAL B 1 375 ? 83.191 160.693 79.686 1.00 23.78 376 VAL B CA 1
ATOM 6429 C C . VAL B 1 375 ? 83.694 162.140 79.452 1.00 24.54 376 VAL B C 1
ATOM 6430 O O . VAL B 1 375 ? 83.815 162.893 80.408 1.00 24.58 376 VAL B O 1
ATOM 6434 N N . LEU B 1 376 ? 83.960 162.517 78.197 1.00 24.58 377 LEU B N 1
ATOM 6435 C CA . LEU B 1 376 ? 84.394 163.875 77.879 1.00 25.11 377 LEU B CA 1
ATOM 6436 C C . LEU B 1 376 ? 83.261 164.868 78.124 1.00 26.83 377 LEU B C 1
ATOM 6437 O O . LEU B 1 376 ? 83.490 166.035 78.488 1.00 27.07 377 LEU B O 1
ATOM 6442 N N . GLY B 1 377 ? 82.038 164.428 77.872 1.00 26.48 378 GLY B N 1
ATOM 6443 C CA . GLY B 1 377 ? 80.900 165.272 78.123 1.00 27.77 378 GLY B CA 1
ATOM 6444 C C . GLY B 1 377 ? 80.869 165.714 79.572 1.00 27.64 378 GLY B C 1
ATOM 6445 O O . GLY B 1 377 ? 80.659 166.874 79.861 1.00 31.22 378 GLY B O 1
ATOM 6446 N N . ASP B 1 378 ? 81.123 164.796 80.480 1.00 27.23 379 ASP B N 1
ATOM 6447 C CA . ASP B 1 378 ? 81.118 165.131 81.911 1.00 27.17 379 ASP B CA 1
ATOM 6448 C C . ASP B 1 378 ? 82.364 165.926 82.268 1.00 27.68 379 ASP B C 1
ATOM 6449 O O . ASP B 1 378 ? 82.313 166.848 83.053 1.00 29.31 379 ASP B O 1
ATOM 6454 N N . GLY B 1 379 ? 83.479 165.565 81.661 1.00 26.95 380 GLY B N 1
ATOM 6455 C CA . GLY B 1 379 ? 84.705 166.307 81.814 1.00 27.81 380 GLY B CA 1
ATOM 6456 C C . GLY B 1 379 ? 84.621 167.763 81.393 1.00 29.12 380 GLY B C 1
ATOM 6457 O O . GLY B 1 379 ? 84.994 168.656 82.175 1.00 32.26 380 GLY B O 1
ATOM 6458 N N . VAL B 1 380 ? 84.101 168.025 80.196 1.00 26.62 381 VAL B N 1
ATOM 6459 C CA . VAL B 1 380 ? 84.041 169.386 79.733 1.00 27.17 381 VAL B CA 1
ATOM 6460 C C . VAL B 1 380 ? 83.092 170.236 80.589 1.00 27.29 381 VAL B C 1
ATOM 6461 O O . VAL B 1 380 ? 83.378 171.396 80.821 1.00 28.00 381 VAL B O 1
ATOM 6465 N N . PHE B 1 381 ? 81.973 169.662 81.029 1.00 26.92 382 PHE B N 1
ATOM 6466 C CA . PHE B 1 381 ? 81.010 170.402 81.873 1.00 27.04 382 PHE B CA 1
ATOM 6467 C C . PHE B 1 381 ? 81.641 170.720 83.227 1.00 28.00 382 PHE B C 1
ATOM 6468 O O . PHE B 1 381 ? 81.576 171.875 83.698 1.00 24.83 382 PHE B O 1
ATOM 6476 N N . HIS B 1 382 ? 82.279 169.707 83.812 1.00 28.23 383 HIS B N 1
ATOM 6477 C CA . HIS B 1 382 ? 83.069 169.912 85.030 1.00 30.75 383 HIS B CA 1
ATOM 6478 C C . HIS B 1 382 ? 84.043 171.085 84.843 1.00 30.60 383 HIS B C 1
ATOM 6479 O O . HIS B 1 382 ? 84.145 171.947 85.707 1.00 29.47 383 HIS B O 1
ATOM 6486 N N . ALA B 1 383 ? 84.736 171.117 83.704 1.00 30.17 384 ALA B N 1
ATOM 6487 C CA . ALA B 1 383 ? 85.738 172.160 83.444 1.00 30.55 384 ALA B CA 1
ATOM 6488 C C . ALA B 1 383 ? 85.147 173.538 83.211 1.00 32.14 384 ALA B C 1
ATOM 6489 O O . ALA B 1 383 ? 85.799 174.556 83.481 1.00 36.82 384 ALA B O 1
ATOM 6491 N N . THR B 1 384 ? 83.947 173.588 82.671 1.00 32.63 385 THR B N 1
ATOM 6492 C CA . THR B 1 384 ? 83.306 174.880 82.365 1.00 33.81 385 THR B CA 1
ATOM 6493 C C . THR B 1 384 ? 82.326 175.379 83.449 1.00 35.46 385 THR B C 1
ATOM 6494 O O . THR B 1 384 ? 81.907 176.511 83.380 1.00 35.11 385 THR B O 1
ATOM 6498 N N . HIS B 1 385 ? 82.010 174.553 84.449 1.00 36.60 386 HIS B N 1
ATOM 6499 C CA . HIS B 1 385 ? 81.007 174.899 85.451 1.00 39.93 386 HIS B CA 1
ATOM 6500 C C . HIS B 1 385 ? 81.340 174.543 86.917 1.00 43.43 386 HIS B C 1
ATOM 6501 O O . HIS B 1 385 ? 80.779 175.144 87.831 1.00 46.66 386 HIS B O 1
ATOM 6508 N N . GLU B 1 386 ? 82.198 173.552 87.154 1.00 44.54 387 GLU B N 1
ATOM 6509 C CA . GLU B 1 386 ? 82.434 173.022 88.518 1.00 43.58 387 GLU B CA 1
ATOM 6510 C C . GLU B 1 386 ? 83.791 173.400 89.145 1.00 44.18 387 GLU B C 1
ATOM 6511 O O . GLU B 1 386 ? 84.047 173.100 90.316 1.00 43.17 387 GLU B O 1
ATOM 6517 N N . ILE B 1 387 ? 84.656 174.058 88.386 1.00 44.26 388 ILE B N 1
ATOM 6518 C CA . ILE B 1 387 ? 85.991 174.406 88.894 1.00 46.06 388 ILE B CA 1
ATOM 6519 C C . ILE B 1 387 ? 86.069 175.882 89.382 1.00 46.32 388 ILE B C 1
ATOM 6520 O O . ILE B 1 387 ? 85.119 176.643 89.255 1.00 42.29 388 ILE B O 1
ATOM 6525 N N . SER B 1 388 ? 87.229 176.263 89.923 1.00 49.20 389 SER B N 1
ATOM 6526 C CA . SER B 1 388 ? 87.431 177.573 90.571 1.00 51.76 389 SER B CA 1
ATOM 6527 C C . SER B 1 388 ? 87.513 178.787 89.619 1.00 50.95 389 SER B C 1
ATOM 6528 O O . SER B 1 388 ? 87.356 179.939 90.054 1.00 55.00 389 SER B O 1
ATOM 6531 N N . PHE B 1 389 ? 87.768 178.536 88.343 1.00 48.44 390 PHE B N 1
ATOM 6532 C CA . PHE B 1 389 ? 87.893 179.627 87.387 1.00 48.63 390 PHE B CA 1
ATOM 6533 C C . PHE B 1 389 ? 87.220 179.329 86.067 1.00 48.44 390 PHE B C 1
ATOM 6534 O O . PHE B 1 389 ? 86.896 178.185 85.760 1.00 43.23 390 PHE B O 1
ATOM 6542 N N . LYS B 1 390 ? 87.031 180.403 85.306 1.00 50.66 391 LYS B N 1
ATOM 6543 C CA . LYS B 1 390 ? 86.357 180.383 84.009 1.00 52.24 391 LYS B CA 1
ATOM 6544 C C . LYS B 1 390 ? 87.386 180.449 82.897 1.00 46.43 391 LYS B C 1
ATOM 6545 O O . LYS B 1 390 ? 87.915 181.516 82.610 1.00 44.66 391 LYS B O 1
ATOM 6551 N N . PRO B 1 391 ? 87.647 179.311 82.241 1.00 42.98 392 PRO B N 1
ATOM 6552 C CA . PRO B 1 391 ? 88.642 179.308 81.187 1.00 39.55 392 PRO B CA 1
ATOM 6553 C C . PRO B 1 391 ? 88.196 180.081 79.940 1.00 37.50 392 PRO B C 1
ATOM 6554 O O . PRO B 1 391 ? 87.030 180.105 79.614 1.00 33.38 392 PRO B O 1
ATOM 6558 N N . ASP B 1 392 ? 89.147 180.728 79.289 1.00 37.57 393 ASP B N 1
ATOM 6559 C CA . ASP B 1 392 ? 88.926 181.398 77.999 1.00 36.90 393 ASP B CA 1
ATOM 6560 C C . ASP B 1 392 ? 88.940 180.388 76.874 1.00 36.28 393 ASP B C 1
ATOM 6561 O O . ASP B 1 392 ? 88.357 180.603 75.815 1.00 33.96 393 ASP B O 1
ATOM 6566 N N . VAL B 1 393 ? 89.700 179.314 77.099 1.00 35.92 394 VAL B N 1
ATOM 6567 C CA . VAL B 1 393 ? 89.902 178.270 76.102 1.00 33.81 394 VAL B CA 1
ATOM 6568 C C . VAL B 1 393 ? 89.790 176.929 76.764 1.00 31.26 394 VAL B C 1
ATOM 6569 O O . VAL B 1 393 ? 90.333 176.706 77.851 1.00 29.75 394 VAL B O 1
ATOM 6573 N N . LEU B 1 394 ? 89.090 176.035 76.071 1.00 29.78 395 LEU B N 1
ATOM 6574 C CA . LEU B 1 394 ? 88.964 174.655 76.468 1.00 27.72 395 LEU B CA 1
ATOM 6575 C C . LEU B 1 394 ? 89.471 173.781 75.342 1.00 27.65 395 LEU B C 1
ATOM 6576 O O . LEU B 1 394 ? 89.000 173.876 74.223 1.00 27.47 395 LEU B O 1
ATOM 6581 N N . VAL B 1 395 ? 90.411 172.914 75.684 1.00 28.07 396 VAL B N 1
ATOM 6582 C CA . VAL B 1 395 ? 90.942 171.928 74.763 1.00 29.01 396 VAL B CA 1
ATOM 6583 C C . VAL B 1 395 ? 90.593 170.545 75.289 1.00 29.31 396 VAL B C 1
ATOM 6584 O O . VAL B 1 395 ? 90.961 170.200 76.411 1.00 29.54 396 VAL B O 1
ATOM 6588 N N . ASP B 1 396 ? 89.857 169.777 74.504 1.00 29.02 397 ASP B N 1
ATOM 6589 C CA . ASP B 1 396 ? 89.630 168.386 74.853 1.00 30.64 397 ASP B CA 1
ATOM 6590 C C . ASP B 1 396 ? 90.342 167.491 73.841 1.00 31.55 397 ASP B C 1
ATOM 6591 O O . ASP B 1 396 ? 90.299 167.732 72.613 1.00 31.45 397 ASP B O 1
ATOM 6596 N N . MET B 1 397 ? 91.061 166.506 74.373 1.00 31.97 398 MET B N 1
ATOM 6597 C CA . MET B 1 397 ? 91.863 165.600 73.548 1.00 33.47 398 MET B CA 1
ATOM 6598 C C . MET B 1 397 ? 91.381 164.181 73.737 1.00 34.93 398 MET B C 1
ATOM 6599 O O . MET B 1 397 ? 91.155 163.734 74.869 1.00 34.27 398 MET B O 1
ATOM 6604 N N . ALA B 1 398 ? 91.233 163.480 72.627 1.00 35.48 399 ALA B N 1
ATOM 6605 C CA . ALA B 1 398 ? 90.809 162.098 72.678 1.00 40.05 399 ALA B CA 1
ATOM 6606 C C . ALA B 1 398 ? 91.275 161.288 71.483 1.00 41.38 399 ALA B C 1
ATOM 6607 O O . ALA B 1 398 ? 91.462 161.798 70.403 1.00 36.13 399 ALA B O 1
ATOM 6609 N N . THR B 1 399 ? 91.505 160.012 71.747 1.00 47.13 400 THR B N 1
ATOM 6610 C CA . THR B 1 399 ? 91.805 159.022 70.721 1.00 49.96 400 THR B CA 1
ATOM 6611 C C . THR B 1 399 ? 90.516 158.286 70.589 1.00 51.61 400 THR B C 1
ATOM 6612 O O . THR B 1 399 ? 90.216 157.441 71.431 1.00 54.62 400 THR B O 1
ATOM 6616 N N . LEU B 1 400 ? 89.714 158.639 69.601 1.00 55.84 401 LEU B N 1
ATOM 6617 C CA . LEU B 1 400 ? 88.310 158.215 69.650 1.00 63.47 401 LEU B CA 1
ATOM 6618 C C . LEU B 1 400 ? 87.746 157.509 68.446 1.00 67.45 401 LEU B C 1
ATOM 6619 O O . LEU B 1 400 ? 87.021 156.510 68.581 1.00 67.02 401 LEU B O 1
ATOM 6624 N N . THR B 1 401 ? 88.093 157.994 67.274 1.00 72.65 402 THR B N 1
ATOM 6625 C CA . THR B 1 401 ? 87.405 157.542 66.079 1.00 79.67 402 THR B CA 1
ATOM 6626 C C . THR B 1 401 ? 88.413 156.864 65.140 1.00 76.58 402 THR B C 1
ATOM 6627 O O . THR B 1 401 ? 89.493 157.401 64.915 1.00 66.30 402 THR B O 1
ATOM 6631 N N . GLY B 1 402 ? 88.057 155.666 64.643 1.00 73.60 403 GLY B N 1
ATOM 6632 C CA . GLY B 1 402 ? 88.760 155.007 63.508 1.00 63.21 403 GLY B CA 1
ATOM 6633 C C . GLY B 1 402 ? 88.545 155.790 62.198 1.00 58.55 403 GLY B C 1
ATOM 6634 O O . GLY B 1 402 ? 89.366 155.725 61.244 1.00 51.10 403 GLY B O 1
ATOM 6635 N N . ALA B 1 403 ? 87.428 156.532 62.161 1.00 47.73 404 ALA B N 1
ATOM 6636 C CA . ALA B 1 403 ? 87.157 157.528 61.098 1.00 40.41 404 ALA B CA 1
ATOM 6637 C C . ALA B 1 403 ? 88.120 158.742 61.064 1.00 35.73 404 ALA B C 1
ATOM 6638 O O . ALA B 1 403 ? 88.267 159.372 60.026 1.00 32.21 404 ALA B O 1
ATOM 6640 N N . GLN B 1 404 ? 88.771 159.057 62.186 1.00 32.58 405 GLN B N 1
ATOM 6641 C CA . GLN B 1 404 ? 89.804 160.113 62.222 1.00 29.18 405 GLN B CA 1
ATOM 6642 C C . GLN B 1 404 ? 90.873 159.851 61.155 1.00 28.61 405 GLN B C 1
ATOM 6643 O O . GLN B 1 404 ? 91.297 160.756 60.441 1.00 28.83 405 GLN B O 1
ATOM 6649 N N . GLY B 1 405 ? 91.288 158.598 61.044 1.00 26.32 406 GLY B N 1
ATOM 6650 C CA . GLY B 1 405 ? 92.321 158.211 60.096 1.00 25.19 406 GLY B CA 1
ATOM 6651 C C . GLY B 1 405 ? 91.839 158.424 58.687 1.00 24.79 406 GLY B C 1
ATOM 6652 O O . GLY B 1 405 ? 92.553 158.970 57.838 1.00 23.68 406 GLY B O 1
ATOM 6653 N N . ILE B 1 406 ? 90.607 157.999 58.443 1.00 25.74 407 ILE B N 1
ATOM 6654 C CA . ILE B 1 406 ? 89.993 158.122 57.122 1.00 26.47 407 ILE B CA 1
ATOM 6655 C C . ILE B 1 406 ? 89.939 159.587 56.683 1.00 26.50 407 ILE B C 1
ATOM 6656 O O . ILE B 1 406 ? 90.181 159.913 55.500 1.00 27.25 407 ILE B O 1
ATOM 6661 N N . ALA B 1 407 ? 89.669 160.449 57.650 1.00 26.30 408 ALA B N 1
ATOM 6662 C CA . ALA B 1 407 ? 89.463 161.888 57.412 1.00 27.46 408 ALA B CA 1
ATOM 6663 C C . ALA B 1 407 ? 90.768 162.659 57.211 1.00 27.70 408 ALA B C 1
ATOM 6664 O O . ALA B 1 407 ? 90.996 163.269 56.157 1.00 27.36 408 ALA B O 1
ATOM 6666 N N . THR B 1 408 ? 91.605 162.621 58.249 1.00 27.89 409 THR B N 1
ATOM 6667 C CA . THR B 1 408 ? 92.848 163.404 58.313 1.00 28.27 409 THR B CA 1
ATOM 6668 C C . THR B 1 408 ? 94.167 162.592 58.350 1.00 28.32 409 THR B C 1
ATOM 6669 O O . THR B 1 408 ? 95.248 163.171 58.440 1.00 28.31 409 THR B O 1
ATOM 6673 N N . GLY B 1 409 ? 94.086 161.274 58.242 1.00 28.25 410 GLY B N 1
ATOM 6674 C CA . GLY B 1 409 ? 95.281 160.450 58.072 1.00 28.89 410 GLY B CA 1
ATOM 6675 C C . GLY B 1 409 ? 96.006 160.104 59.360 1.00 29.79 410 GLY B C 1
ATOM 6676 O O . GLY B 1 409 ? 95.575 160.455 60.465 1.00 31.10 410 GLY B O 1
ATOM 6677 N N . HIS B 1 410 ? 97.130 159.428 59.191 1.00 30.36 411 HIS B N 1
ATOM 6678 C CA . HIS B 1 410 ? 97.921 158.890 60.311 1.00 33.39 411 HIS B CA 1
ATOM 6679 C C . HIS B 1 410 ? 98.717 159.904 61.108 1.00 30.96 411 HIS B C 1
ATOM 6680 O O . HIS B 1 410 ? 98.982 159.665 62.279 1.00 30.76 411 HIS B O 1
ATOM 6687 N N . ARG B 1 411 ? 99.114 160.995 60.463 1.00 28.72 412 ARG B N 1
ATOM 6688 C CA . ARG B 1 411 ? 99.998 161.988 61.076 1.00 29.11 412 ARG B CA 1
ATOM 6689 C C . ARG B 1 411 ? 99.344 163.316 61.429 1.00 28.33 412 ARG B C 1
ATOM 6690 O O . ARG B 1 411 ? 99.959 164.124 62.068 1.00 30.07 412 ARG B O 1
ATOM 6698 N N . HIS B 1 412 ? 98.102 163.543 61.039 1.00 27.53 413 HIS B N 1
ATOM 6699 C CA . HIS B 1 412 ? 97.413 164.782 61.366 1.00 26.59 413 HIS B CA 1
ATOM 6700 C C . HIS B 1 412 ? 96.185 164.523 62.216 1.00 25.08 413 HIS B C 1
ATOM 6701 O O . HIS B 1 412 ? 95.218 163.919 61.751 1.00 25.41 413 HIS B O 1
ATOM 6708 N N . ALA B 1 413 ? 96.249 164.969 63.462 1.00 23.59 414 ALA B N 1
ATOM 6709 C CA . ALA B 1 413 ? 95.130 164.913 64.363 1.00 23.13 414 ALA B CA 1
ATOM 6710 C C . ALA B 1 413 ? 94.044 165.791 63.791 1.00 24.01 414 ALA B C 1
ATOM 6711 O O . ALA B 1 413 ? 94.313 166.867 63.266 1.00 26.44 414 ALA B O 1
ATOM 6713 N N . GLY B 1 414 ? 92.814 165.316 63.847 1.00 24.26 415 GLY B N 1
ATOM 6714 C CA . GLY B 1 414 ? 91.685 166.099 63.375 1.00 24.26 415 GLY B CA 1
ATOM 6715 C C . GLY B 1 414 ? 91.286 167.078 64.453 1.00 23.64 415 GLY B C 1
ATOM 6716 O O . GLY B 1 414 ? 91.193 166.711 65.632 1.00 23.58 415 GLY B O 1
ATOM 6717 N N . ILE B 1 415 ? 91.049 168.324 64.063 1.00 23.47 416 ILE B N 1
ATOM 6718 C CA . ILE B 1 415 ? 90.584 169.334 65.025 1.00 22.91 416 ILE B CA 1
ATOM 6719 C C . ILE B 1 415 ? 89.251 169.982 64.654 1.00 22.72 416 ILE B C 1
ATOM 6720 O O . ILE B 1 415 ? 89.028 170.487 63.551 1.00 21.63 416 ILE B O 1
ATOM 6725 N N . PHE B 1 416 ? 88.376 169.960 65.639 1.00 23.30 417 PHE B N 1
ATOM 6726 C CA . PHE B 1 416 ? 87.037 170.497 65.543 1.00 23.79 417 PHE B CA 1
ATOM 6727 C C . PHE B 1 416 ? 87.040 171.732 66.431 1.00 24.01 417 PHE B C 1
ATOM 6728 O O . PHE B 1 416 ? 87.138 171.626 67.655 1.00 25.18 417 PHE B O 1
ATOM 6736 N N . VAL B 1 417 ? 86.959 172.904 65.816 1.00 24.08 418 VAL B N 1
ATOM 6737 C CA . VAL B 1 417 ? 87.210 174.148 66.544 1.00 25.16 418 VAL B CA 1
ATOM 6738 C C . VAL B 1 417 ? 86.149 175.191 66.267 1.00 25.52 418 VAL B C 1
ATOM 6739 O O . VAL B 1 417 ? 85.777 175.440 65.104 1.00 24.94 418 VAL B O 1
ATOM 6743 N N . ASN B 1 418 ? 85.705 175.858 67.326 1.00 26.87 419 ASN B N 1
ATOM 6744 C CA . ASN B 1 418 ? 84.563 176.805 67.183 1.00 29.37 419 ASN B CA 1
ATOM 6745 C C . ASN B 1 418 ? 84.929 178.247 66.825 1.00 31.39 419 ASN B C 1
ATOM 6746 O O . ASN B 1 418 ? 84.112 179.139 66.954 1.00 36.54 419 ASN B O 1
ATOM 6751 N N . ASP B 1 419 ? 86.152 178.480 66.389 1.00 32.73 420 ASP B N 1
ATOM 6752 C CA . ASP B 1 419 ? 86.671 179.847 66.193 1.00 32.53 420 ASP B CA 1
ATOM 6753 C C . ASP B 1 419 ? 87.788 179.756 65.188 1.00 30.91 420 ASP B C 1
ATOM 6754 O O . ASP B 1 419 ? 88.802 179.137 65.440 1.00 31.71 420 ASP B O 1
ATOM 6759 N N . GLU B 1 420 ? 87.600 180.353 64.044 1.00 32.02 421 GLU B N 1
ATOM 6760 C CA . GLU B 1 420 ? 88.580 180.245 62.979 1.00 35.01 421 GLU B CA 1
ATOM 6761 C C . GLU B 1 420 ? 90.006 180.682 63.415 1.00 32.67 421 GLU B C 1
ATOM 6762 O O . GLU B 1 420 ? 90.982 180.051 63.054 1.00 30.40 421 GLU B O 1
ATOM 6768 N N . GLU B 1 421 ? 90.100 181.736 64.222 1.00 32.96 422 GLU B N 1
ATOM 6769 C CA . GLU B 1 421 ? 91.401 182.322 64.573 1.00 34.80 422 GLU B CA 1
ATOM 6770 C C . GLU B 1 421 ? 92.227 181.412 65.509 1.00 32.66 422 GLU B C 1
ATOM 6771 O O . GLU B 1 421 ? 93.416 181.156 65.297 1.00 31.98 422 GLU B O 1
ATOM 6777 N N . GLU B 1 422 ? 91.558 180.885 66.515 1.00 30.32 423 GLU B N 1
ATOM 6778 C CA . GLU B 1 422 ? 92.163 179.936 67.415 1.00 30.68 423 GLU B CA 1
ATOM 6779 C C . GLU B 1 422 ? 92.562 178.624 66.713 1.00 29.91 423 GLU B C 1
ATOM 6780 O O . GLU B 1 422 ? 93.560 177.984 67.080 1.00 29.94 423 GLU B O 1
ATOM 6786 N N . GLU B 1 423 ? 91.779 178.238 65.713 1.00 28.45 424 GLU B N 1
ATOM 6787 C CA . GLU B 1 423 ? 92.079 177.065 64.892 1.00 29.70 424 GLU B CA 1
ATOM 6788 C C . GLU B 1 423 ? 93.391 177.270 64.162 1.00 28.49 424 GLU B C 1
ATOM 6789 O O . GLU B 1 423 ? 94.261 176.404 64.200 1.00 28.75 424 GLU B O 1
ATOM 6795 N N . LEU B 1 424 ? 93.531 178.420 63.507 1.00 28.10 425 LEU B N 1
ATOM 6796 C CA . LEU B 1 424 ? 94.782 178.744 62.815 1.00 27.40 425 LEU B CA 1
ATOM 6797 C C . LEU B 1 424 ? 95.955 178.768 63.790 1.00 26.52 425 LEU B C 1
ATOM 6798 O O . LEU B 1 424 ? 97.027 178.217 63.535 1.00 24.94 425 LEU B O 1
ATOM 6803 N N . SER B 1 425 ? 95.711 179.353 64.949 1.00 26.67 426 SER B N 1
ATOM 6804 C CA . SER B 1 425 ? 96.738 179.438 65.978 1.00 27.34 426 SER B CA 1
ATOM 6805 C C . SER B 1 425 ? 97.178 178.003 66.410 1.00 27.10 426 SER B C 1
ATOM 6806 O O . SER B 1 425 ? 98.358 177.691 66.466 1.00 27.16 426 SER B O 1
ATOM 6809 N N . PHE B 1 426 ? 96.204 177.129 66.617 1.00 26.11 427 PHE B N 1
ATOM 6810 C CA . PHE B 1 426 ? 96.453 175.734 67.021 1.00 24.77 427 PHE B CA 1
ATOM 6811 C C . PHE B 1 426 ? 97.134 174.937 65.941 1.00 24.94 427 PHE B C 1
ATOM 6812 O O . PHE B 1 426 ? 98.012 174.126 66.233 1.00 26.26 427 PHE B O 1
ATOM 6820 N N . LEU B 1 427 ? 96.754 175.165 64.692 1.00 24.10 428 LEU B N 1
ATOM 6821 C CA . LEU B 1 427 ? 97.498 174.606 63.549 1.00 23.84 428 LEU B CA 1
ATOM 6822 C C . LEU B 1 427 ? 98.976 175.060 63.476 1.00 23.84 428 LEU B C 1
ATOM 6823 O O . LEU B 1 427 ? 99.854 174.251 63.162 1.00 22.58 428 LEU B O 1
ATOM 6828 N N . LYS B 1 428 ? 99.232 176.358 63.696 1.00 24.04 429 LYS B N 1
ATOM 6829 C CA . LYS B 1 428 ? 100.603 176.874 63.696 1.00 24.18 429 LYS B CA 1
ATOM 6830 C C . LYS B 1 428 ? 101.413 176.129 64.777 1.00 24.16 429 LYS B C 1
ATOM 6831 O O . LYS B 1 428 ? 102.552 175.723 64.540 1.00 24.11 429 LYS B O 1
ATOM 6833 N N . ALA B 1 429 ? 100.789 175.887 65.927 1.00 24.35 430 ALA B N 1
ATOM 6834 C CA . ALA B 1 429 ? 101.446 175.164 67.031 1.00 25.85 430 ALA B CA 1
ATOM 6835 C C . ALA B 1 429 ? 101.771 173.680 66.692 1.00 27.20 430 ALA B C 1
ATOM 6836 O O . ALA B 1 429 ? 102.810 173.159 67.080 1.00 27.76 430 ALA B O 1
ATOM 6838 N N . GLY B 1 430 ? 100.887 173.025 65.960 1.00 27.12 431 GLY B N 1
ATOM 6839 C CA . GLY B 1 430 ? 101.183 171.704 65.432 1.00 27.41 431 GLY B CA 1
ATOM 6840 C C . GLY B 1 430 ? 102.326 171.686 64.429 1.00 26.96 431 GLY B C 1
ATOM 6841 O O . GLY B 1 430 ? 103.139 170.774 64.432 1.00 27.45 431 GLY B O 1
ATOM 6842 N N . ARG B 1 431 ? 102.403 172.696 63.589 1.00 27.37 432 ARG B N 1
ATOM 6843 C CA . ARG B 1 431 ? 103.477 172.758 62.595 1.00 30.19 432 ARG B CA 1
ATOM 6844 C C . ARG B 1 431 ? 104.826 173.023 63.252 1.00 29.80 432 ARG B C 1
ATOM 6845 O O . ARG B 1 431 ? 105.822 172.436 62.857 1.00 31.26 432 ARG B O 1
ATOM 6853 N N . ALA B 1 432 ? 104.860 173.884 64.263 1.00 29.37 433 ALA B N 1
ATOM 6854 C CA . ALA B 1 432 ? 106.135 174.179 64.972 1.00 28.77 433 ALA B CA 1
ATOM 6855 C C . ALA B 1 432 ? 106.620 172.999 65.855 1.00 27.54 433 ALA B C 1
ATOM 6856 O O . ALA B 1 432 ? 107.789 172.711 65.903 1.00 28.32 433 ALA B O 1
ATOM 6858 N N . SER B 1 433 ? 105.699 172.347 66.550 1.00 26.57 434 SER B N 1
ATOM 6859 C CA . SER B 1 433 ? 105.990 171.173 67.366 1.00 25.84 434 SER B CA 1
ATOM 6860 C C . SER B 1 433 ? 106.244 169.896 66.550 1.00 26.39 434 SER B C 1
ATOM 6861 O O . SER B 1 433 ? 106.711 168.884 67.089 1.00 25.67 434 SER B O 1
ATOM 6864 N N . GLY B 1 434 ? 105.845 169.922 65.283 1.00 26.04 435 GLY B N 1
ATOM 6865 C CA . GLY B 1 434 ? 105.840 168.723 64.441 1.00 26.19 435 GLY B CA 1
ATOM 6866 C C . GLY B 1 434 ? 104.724 167.724 64.717 1.00 25.74 435 GLY B C 1
ATOM 6867 O O . GLY B 1 434 ? 104.647 166.692 64.070 1.00 27.33 435 GLY B O 1
ATOM 6868 N N . GLU B 1 435 ? 103.910 168.001 65.721 1.00 25.04 436 GLU B N 1
ATOM 6869 C CA . GLU B 1 435 ? 102.743 167.180 66.069 1.00 25.31 436 GLU B CA 1
ATOM 6870 C C . GLU B 1 435 ? 101.537 167.806 65.355 1.00 25.58 436 GLU B C 1
ATOM 6871 O O . GLU B 1 435 ? 100.708 168.540 65.934 1.00 24.81 436 GLU B O 1
ATOM 6877 N N . THR B 1 436 ? 101.492 167.554 64.057 1.00 24.94 437 THR B N 1
ATOM 6878 C CA . THR B 1 436 ? 100.620 168.316 63.157 1.00 24.87 437 THR B CA 1
ATOM 6879 C C . THR B 1 436 ? 99.132 167.934 63.249 1.00 24.19 437 THR B C 1
ATOM 6880 O O . THR B 1 436 ? 98.766 166.772 63.534 1.00 21.62 437 THR B O 1
ATOM 6884 N N . CYS B 1 437 ? 98.301 168.938 63.000 1.00 24.08 438 CYS B N 1
ATOM 6885 C CA . CYS B 1 437 ? 96.843 168.789 62.968 1.00 23.70 438 CYS B CA 1
ATOM 6886 C C . CYS B 1 437 ? 96.271 169.237 61.631 1.00 22.93 438 CYS B C 1
ATOM 6887 O O . CYS B 1 437 ? 96.959 169.845 60.824 1.00 21.06 438 CYS B O 1
ATOM 6890 N N . PHE B 1 438 ? 94.992 168.927 61.419 1.00 23.65 439 PHE B N 1
ATOM 6891 C CA . PHE B 1 438 ? 94.200 169.490 60.294 1.00 23.06 439 PHE B CA 1
ATOM 6892 C C . PHE B 1 438 ? 92.749 169.626 60.698 1.00 23.24 439 PHE B C 1
ATOM 6893 O O . PHE B 1 438 ? 92.230 168.756 61.416 1.00 23.00 439 PHE B O 1
ATOM 6901 N N . PRO B 1 439 ? 92.068 170.704 60.243 1.00 23.24 440 PRO B N 1
ATOM 6902 C CA . PRO B 1 439 ? 90.681 170.867 60.647 1.00 23.14 440 PRO B CA 1
ATOM 6903 C C . PRO B 1 439 ? 89.698 169.847 60.070 1.00 22.38 440 PRO B C 1
ATOM 6904 O O . PRO B 1 439 ? 89.814 169.406 58.930 1.00 21.64 440 PRO B O 1
ATOM 6908 N N . VAL B 1 440 ? 88.723 169.514 60.879 1.00 22.83 441 VAL B N 1
ATOM 6909 C CA . VAL B 1 440 ? 87.514 168.893 60.373 1.00 23.65 441 VAL B CA 1
ATOM 6910 C C . VAL B 1 440 ? 86.391 169.924 60.364 1.00 23.95 441 VAL B C 1
ATOM 6911 O O . VAL B 1 440 ? 86.463 170.958 61.057 1.00 22.65 441 VAL B O 1
ATOM 6915 N N . LEU B 1 441 ? 85.364 169.605 59.569 1.00 23.98 442 LEU B N 1
ATOM 6916 C CA . LEU B 1 441 ? 84.162 170.445 59.400 1.00 23.70 442 LEU B CA 1
ATOM 6917 C C . LEU B 1 441 ? 83.578 170.917 60.722 1.00 22.98 442 LEU B C 1
ATOM 6918 O O . LEU B 1 441 ? 83.246 170.087 61.566 1.00 21.68 442 LEU B O 1
ATOM 6923 N N . TYR B 1 442 ? 83.515 172.244 60.904 1.00 23.65 443 TYR B N 1
ATOM 6924 C CA . TYR B 1 442 ? 82.740 172.857 61.995 1.00 22.98 443 TYR B CA 1
ATOM 6925 C C . TYR B 1 442 ? 81.429 173.394 61.410 1.00 23.91 443 TYR B C 1
ATOM 6926 O O . TYR B 1 442 ? 81.419 174.365 60.650 1.00 24.74 443 TYR B O 1
ATOM 6935 N N . CYS B 1 443 ? 80.329 172.749 61.785 1.00 24.44 444 CYS B N 1
ATOM 6936 C CA . CYS B 1 443 ? 78.976 173.077 61.283 1.00 24.16 444 CYS B CA 1
ATOM 6937 C C . CYS B 1 443 ? 77.925 172.425 62.170 1.00 24.74 444 CYS B C 1
ATOM 6938 O O . CYS B 1 443 ? 77.214 171.519 61.732 1.00 25.72 444 CYS B O 1
ATOM 6941 N N . PRO B 1 444 ? 77.836 172.859 63.446 1.00 25.22 445 PRO B N 1
ATOM 6942 C CA . PRO B 1 444 ? 76.883 172.327 64.452 1.00 25.12 445 PRO B CA 1
ATOM 6943 C C . PRO B 1 444 ? 75.475 172.122 63.951 1.00 25.07 445 PRO B C 1
ATOM 6944 O O . PRO B 1 444 ? 74.819 171.170 64.371 1.00 23.40 445 PRO B O 1
ATOM 6948 N N . GLU B 1 445 ? 75.004 173.032 63.086 1.00 25.91 446 GLU B N 1
ATOM 6949 C CA . GLU B 1 445 ? 73.602 172.945 62.584 1.00 26.67 446 GLU B CA 1
ATOM 6950 C C . GLU B 1 445 ? 73.335 171.611 61.869 1.00 27.25 446 GLU B C 1
ATOM 6951 O O . GLU B 1 445 ? 72.214 171.124 61.909 1.00 28.08 446 GLU B O 1
ATOM 6957 N N . TYR B 1 446 ? 74.352 171.056 61.205 1.00 26.69 447 TYR B N 1
ATOM 6958 C CA . TYR B 1 446 ? 74.211 169.767 60.525 1.00 26.70 447 TYR B CA 1
ATOM 6959 C C . TYR B 1 446 ? 74.495 168.581 61.418 1.00 27.91 447 TYR B C 1
ATOM 6960 O O . TYR B 1 446 ? 73.866 167.539 61.264 1.00 30.58 447 TYR B O 1
ATOM 6969 N N . HIS B 1 447 ? 75.442 168.741 62.335 1.00 27.49 448 HIS B N 1
ATOM 6970 C CA . HIS B 1 447 ? 75.870 167.671 63.216 1.00 25.63 448 HIS B CA 1
ATOM 6971 C C . HIS B 1 447 ? 74.818 167.268 64.230 1.00 25.01 448 HIS B C 1
ATOM 6972 O O . HIS B 1 447 ? 74.656 166.100 64.504 1.00 23.69 448 HIS B O 1
ATOM 6979 N N . VAL B 1 448 ? 74.143 168.233 64.824 1.00 25.92 449 VAL B N 1
ATOM 6980 C CA . VAL B 1 448 ? 73.187 167.942 65.934 1.00 27.34 449 VAL B CA 1
ATOM 6981 C C . VAL B 1 448 ? 72.028 167.010 65.552 1.00 28.26 449 VAL B C 1
ATOM 6982 O O . VAL B 1 448 ? 71.512 166.300 66.393 1.00 28.80 449 VAL B O 1
ATOM 6986 N N . THR B 1 449 ? 71.651 167.008 64.283 1.00 30.17 450 THR B N 1
ATOM 6987 C CA . THR B 1 449 ? 70.538 166.211 63.779 1.00 32.74 450 THR B CA 1
ATOM 6988 C C . THR B 1 449 ? 70.855 164.722 63.740 1.00 33.76 450 THR B C 1
ATOM 6989 O O . THR B 1 449 ? 69.951 163.871 63.791 1.00 35.36 450 THR B O 1
ATOM 6993 N N . GLU B 1 450 ? 72.142 164.415 63.647 1.00 33.43 451 GLU B N 1
ATOM 6994 C CA . GLU B 1 450 ? 72.634 163.036 63.732 1.00 33.10 451 GLU B CA 1
ATOM 6995 C C . GLU B 1 450 ? 72.411 162.368 65.086 1.00 31.05 451 GLU B C 1
ATOM 6996 O O . GLU B 1 450 ? 72.548 161.157 65.191 1.00 32.20 451 GLU B O 1
ATOM 7002 N N . PHE B 1 451 ? 72.091 163.139 66.112 1.00 29.49 452 PHE B N 1
ATOM 7003 C CA . PHE B 1 451 ? 71.890 162.597 67.464 1.00 30.81 452 PHE B CA 1
ATOM 7004 C C . PHE B 1 451 ? 70.437 162.688 67.970 1.00 29.04 452 PHE B C 1
ATOM 7005 O O . PHE B 1 451 ? 70.204 162.616 69.184 1.00 29.39 452 PHE B O 1
ATOM 7013 N N . ARG B 1 452 ? 69.481 162.833 67.059 1.00 28.05 453 ARG B N 1
ATOM 7014 C CA . ARG B 1 452 ? 68.023 162.855 67.406 1.00 28.39 453 ARG B CA 1
ATOM 7015 C C . ARG B 1 452 ? 67.612 161.568 68.142 1.00 27.16 453 ARG B C 1
ATOM 7016 O O . ARG B 1 452 ? 67.923 160.453 67.703 1.00 28.67 453 ARG B O 1
ATOM 7018 N N . SER B 1 453 ? 66.952 161.742 69.277 1.00 25.72 454 SER B N 1
ATOM 7019 C CA . SER B 1 453 ? 66.424 160.645 70.090 1.00 24.22 454 SER B CA 1
ATOM 7020 C C . SER B 1 453 ? 64.927 160.821 70.233 1.00 23.97 454 SER B C 1
ATOM 7021 O O . SER B 1 453 ? 64.446 161.915 70.410 1.00 23.63 454 SER B O 1
ATOM 7024 N N . PRO B 1 454 ? 64.173 159.731 70.164 1.00 25.16 455 PRO B N 1
ATOM 7025 C CA . PRO B 1 454 ? 62.730 159.813 70.388 1.00 24.91 455 PRO B CA 1
ATOM 7026 C C . PRO B 1 454 ? 62.365 159.787 71.869 1.00 26.79 455 PRO B C 1
ATOM 7027 O O . PRO B 1 454 ? 61.222 160.118 72.223 1.00 29.36 455 PRO B O 1
ATOM 7031 N N . VAL B 1 455 ? 63.310 159.445 72.736 1.00 26.39 456 VAL B N 1
ATOM 7032 C CA . VAL B 1 455 ? 63.024 159.351 74.185 1.00 26.37 456 VAL B CA 1
ATOM 7033 C C . VAL B 1 455 ? 63.942 160.125 75.118 1.00 27.71 456 VAL B C 1
ATOM 7034 O O . VAL B 1 455 ? 63.787 160.042 76.336 1.00 29.46 456 VAL B O 1
ATOM 7038 N N . ALA B 1 456 ? 64.933 160.834 74.585 1.00 27.67 457 ALA B N 1
ATOM 7039 C CA . ALA B 1 456 ? 65.897 161.551 75.434 1.00 26.18 457 ALA B CA 1
ATOM 7040 C C . ALA B 1 456 ? 66.378 162.771 74.696 1.00 25.24 457 ALA B C 1
ATOM 7041 O O . ALA B 1 456 ? 66.059 162.957 73.519 1.00 25.81 457 ALA B O 1
ATOM 7043 N N . ASP B 1 457 ? 67.158 163.608 75.357 1.00 24.54 458 ASP B N 1
ATOM 7044 C CA . ASP B 1 457 ? 67.649 164.826 74.676 1.00 25.05 458 ASP B CA 1
ATOM 7045 C C . ASP B 1 457 ? 68.455 164.513 73.429 1.00 22.84 458 ASP B C 1
ATOM 7046 O O . ASP B 1 457 ? 68.394 165.243 72.487 1.00 21.59 458 ASP B O 1
ATOM 7051 N N . MET B 1 458 ? 69.211 163.428 73.466 1.00 24.10 459 MET B N 1
ATOM 7052 C CA . MET B 1 458 ? 70.073 163.020 72.356 1.00 25.94 459 MET B CA 1
ATOM 7053 C C . MET B 1 458 ? 70.487 161.558 72.455 1.00 26.65 459 MET B C 1
ATOM 7054 O O . MET B 1 458 ? 70.528 160.986 73.535 1.00 26.72 459 MET B O 1
ATOM 7059 N N . ARG B 1 459 ? 70.863 161.002 71.306 1.00 26.91 460 ARG B N 1
ATOM 7060 C CA . ARG B 1 459 ? 71.632 159.768 71.255 1.00 28.03 460 ARG B CA 1
ATOM 7061 C C . ARG B 1 459 ? 73.128 160.082 71.334 1.00 28.25 460 ARG B C 1
ATOM 7062 O O . ARG B 1 459 ? 73.501 161.245 71.247 1.00 27.00 460 ARG B O 1
ATOM 7070 N N . ASN B 1 460 ? 73.961 159.046 71.492 1.00 27.29 461 ASN B N 1
ATOM 7071 C CA . ASN B 1 460 ? 75.411 159.220 71.507 1.00 27.24 461 ASN B CA 1
ATOM 7072 C C . ASN B 1 460 ? 76.142 158.772 70.249 1.00 28.38 461 ASN B C 1
ATOM 7073 O O . ASN B 1 460 ? 77.318 159.053 70.117 1.00 28.79 461 ASN B O 1
ATOM 7078 N N . SER B 1 461 ? 75.477 158.080 69.339 1.00 28.55 462 SER B N 1
ATOM 7079 C CA . SER B 1 461 ? 76.145 157.598 68.136 1.00 29.75 462 SER B CA 1
ATOM 7080 C C . SER B 1 461 ? 75.345 158.027 66.925 1.00 31.98 462 SER B C 1
ATOM 7081 O O . SER B 1 461 ? 74.119 157.973 66.944 1.00 35.76 462 SER B O 1
ATOM 7084 N N . VAL B 1 462 ? 76.048 158.425 65.877 1.00 31.11 463 VAL B N 1
ATOM 7085 C CA . VAL B 1 462 ? 75.420 159.015 64.712 1.00 32.51 463 VAL B CA 1
ATOM 7086 C C . VAL B 1 462 ? 74.444 158.047 64.030 1.00 34.55 463 VAL B C 1
ATOM 7087 O O . VAL B 1 462 ? 74.678 156.842 63.998 1.00 35.80 463 VAL B O 1
ATOM 7091 N N . LYS B 1 463 ? 73.365 158.584 63.474 1.00 36.36 464 LYS B N 1
ATOM 7092 C CA . LYS B 1 463 ? 72.422 157.776 62.709 1.00 38.19 464 LYS B CA 1
ATOM 7093 C C . LYS B 1 463 ? 73.074 157.349 61.413 1.00 38.43 464 LYS B C 1
ATOM 7094 O O . LYS B 1 463 ? 72.992 156.197 61.045 1.00 40.22 464 LYS B O 1
ATOM 7100 N N . GLN B 1 464 ? 73.724 158.290 60.740 1.00 39.38 465 GLN B N 1
ATOM 7101 C CA . GLN B 1 464 ? 74.484 158.019 59.509 1.00 41.48 465 GLN B CA 1
ATOM 7102 C C . GLN B 1 464 ? 75.994 158.093 59.787 1.00 44.06 465 GLN B C 1
ATOM 7103 O O . GLN B 1 464 ? 76.515 159.071 60.348 1.00 46.68 465 GLN B O 1
ATOM 7109 N N . VAL B 1 465 ? 76.671 157.023 59.407 1.00 44.83 466 VAL B N 1
ATOM 7110 C CA . VAL B 1 465 ? 78.111 156.886 59.606 1.00 47.98 466 VAL B CA 1
ATOM 7111 C C . VAL B 1 465 ? 78.884 157.769 58.634 1.00 46.80 466 VAL B C 1
ATOM 7112 O O . VAL B 1 465 ? 79.946 158.285 58.959 1.00 49.22 466 VAL B O 1
ATOM 7116 N N . ASN B 1 466 ? 78.324 157.914 57.439 1.00 43.46 467 ASN B N 1
ATOM 7117 C CA . ASN B 1 466 ? 78.958 158.634 56.319 1.00 41.48 467 ASN B CA 1
ATOM 7118 C C . ASN B 1 466 ? 78.631 160.135 56.275 1.00 36.09 467 ASN B C 1
ATOM 7119 O O . ASN B 1 466 ? 78.402 160.685 55.186 1.00 34.09 467 ASN B O 1
ATOM 7124 N N . ASN B 1 467 ? 78.619 160.801 57.439 1.00 31.54 468 ASN B N 1
ATOM 7125 C CA . ASN B 1 467 ? 78.217 162.217 57.511 1.00 29.64 468 ASN B CA 1
ATOM 7126 C C . ASN B 1 467 ? 79.042 163.040 58.507 1.00 28.62 468 ASN B C 1
ATOM 7127 O O . ASN B 1 467 ? 78.520 163.555 59.493 1.00 27.30 468 ASN B O 1
ATOM 7132 N N . ALA B 1 468 ? 80.340 163.171 58.214 1.00 28.68 469 ALA B N 1
ATOM 7133 C CA . ALA B 1 468 ? 81.232 164.040 58.965 1.00 27.75 469 ALA B CA 1
ATOM 7134 C C . ALA B 1 468 ? 81.268 163.541 60.380 1.00 27.77 469 ALA B C 1
ATOM 7135 O O . ALA B 1 468 ? 80.911 164.248 61.286 1.00 28.61 469 ALA B O 1
ATOM 7137 N N . SER B 1 469 ? 81.672 162.294 60.545 1.00 28.37 470 SER B N 1
ATOM 7138 C CA . SER B 1 469 ? 81.507 161.613 61.818 1.00 30.09 470 SER B CA 1
ATOM 7139 C C . SER B 1 469 ? 82.535 162.012 62.873 1.00 29.77 470 SER B C 1
ATOM 7140 O O . SER B 1 469 ? 82.241 161.962 64.062 1.00 32.49 470 SER B O 1
ATOM 7143 N N . VAL B 1 470 ? 83.709 162.462 62.454 1.00 29.70 471 VAL B N 1
ATOM 7144 C CA . VAL B 1 470 ? 84.701 163.016 63.420 1.00 28.95 471 VAL B CA 1
ATOM 7145 C C . VAL B 1 470 ? 84.166 164.320 64.039 1.00 26.47 471 VAL B C 1
ATOM 7146 O O . VAL B 1 470 ? 84.260 164.554 65.248 1.00 24.89 471 VAL B O 1
ATOM 7150 N N . SER B 1 471 ? 83.576 165.132 63.171 1.00 26.09 472 SER B N 1
ATOM 7151 C CA . SER B 1 471 ? 82.936 166.389 63.548 1.00 25.77 472 SER B CA 1
ATOM 7152 C C . SER B 1 471 ? 81.757 166.182 64.485 1.00 26.53 472 SER B C 1
ATOM 7153 O O . SER B 1 471 ? 81.589 166.911 65.461 1.00 26.00 472 SER B O 1
ATOM 7156 N N . CYS B 1 472 ? 80.953 165.180 64.175 1.00 27.43 473 CYS B N 1
ATOM 7157 C CA . CYS B 1 472 ? 79.804 164.844 64.990 1.00 28.48 473 CYS B CA 1
ATOM 7158 C C . CYS B 1 472 ? 80.225 164.453 66.401 1.00 27.86 473 CYS B C 1
ATOM 7159 O O . CYS B 1 472 ? 79.636 164.922 67.368 1.00 27.81 473 CYS B O 1
ATOM 7162 N N . ALA B 1 473 ? 81.267 163.648 66.532 1.00 27.35 474 ALA B N 1
ATOM 7163 C CA . ALA B 1 473 ? 81.741 163.277 67.878 1.00 27.95 474 ALA B CA 1
ATOM 7164 C C . ALA B 1 473 ? 82.213 164.494 68.678 1.00 29.41 474 ALA B C 1
ATOM 7165 O O . ALA B 1 473 ? 81.998 164.560 69.895 1.00 30.05 474 ALA B O 1
ATOM 7167 N N . GLY B 1 474 ? 82.878 165.435 67.992 1.00 27.96 475 GLY B N 1
ATOM 7168 C CA . GLY B 1 474 ? 83.214 166.734 68.580 1.00 27.70 475 GLY B CA 1
ATOM 7169 C C . GLY B 1 474 ? 81.987 167.517 69.037 1.00 27.16 475 GLY B C 1
ATOM 7170 O O . GLY B 1 474 ? 81.980 168.079 70.136 1.00 26.94 475 GLY B O 1
ATOM 7171 N N . GLN B 1 475 ? 80.948 167.527 68.204 1.00 25.83 476 GLN B N 1
ATOM 7172 C CA . GLN B 1 475 ? 79.684 168.222 68.522 1.00 25.24 476 GLN B CA 1
ATOM 7173 C C . GLN B 1 475 ? 78.971 167.648 69.716 1.00 24.56 476 GLN B C 1
ATOM 7174 O O . GLN B 1 475 ? 78.442 168.373 70.524 1.00 24.82 476 GLN B O 1
ATOM 7180 N N . PHE B 1 476 ? 78.954 166.340 69.827 1.00 25.16 477 PHE B N 1
ATOM 7181 C CA . PHE B 1 476 ? 78.397 165.717 70.992 1.00 25.59 477 PHE B CA 1
ATOM 7182 C C . PHE B 1 476 ? 79.023 166.298 72.259 1.00 27.16 477 PHE B C 1
ATOM 7183 O O . PHE B 1 476 ? 78.316 166.664 73.170 1.00 28.94 477 PHE B O 1
ATOM 7191 N N . VAL B 1 477 ? 80.353 166.365 72.307 1.00 28.15 478 VAL B N 1
ATOM 7192 C CA . VAL B 1 477 ? 81.058 166.881 73.479 1.00 27.14 478 VAL B CA 1
ATOM 7193 C C . VAL B 1 477 ? 80.634 168.328 73.695 1.00 26.32 478 VAL B C 1
ATOM 7194 O O . VAL B 1 477 ? 80.385 168.737 74.832 1.00 24.78 478 VAL B O 1
ATOM 7198 N N . ALA B 1 478 ? 80.562 169.091 72.607 1.00 25.22 479 ALA B N 1
ATOM 7199 C CA . ALA B 1 478 ? 80.192 170.512 72.685 1.00 25.80 479 ALA B CA 1
ATOM 7200 C C . ALA B 1 478 ? 78.811 170.700 73.302 1.00 25.27 479 ALA B C 1
ATOM 7201 O O . ALA B 1 478 ? 78.601 171.630 74.038 1.00 24.96 479 ALA B O 1
ATOM 7203 N N . ASN B 1 479 ? 77.912 169.773 73.044 1.00 26.09 480 ASN B N 1
ATOM 7204 C CA . ASN B 1 479 ? 76.560 169.816 73.597 1.00 26.90 480 ASN B CA 1
ATOM 7205 C C . ASN B 1 479 ? 76.509 169.847 75.118 1.00 26.56 480 ASN B C 1
ATOM 7206 O O . ASN B 1 479 ? 75.506 170.242 75.670 1.00 25.01 480 ASN B O 1
ATOM 7211 N N . HIS B 1 480 ? 77.565 169.400 75.785 1.00 27.15 481 HIS B N 1
ATOM 7212 C CA . HIS B 1 480 ? 77.592 169.317 77.259 1.00 28.34 481 HIS B CA 1
ATOM 7213 C C . HIS B 1 480 ? 78.488 170.347 77.902 1.00 28.23 481 HIS B C 1
ATOM 7214 O O . HIS B 1 480 ? 78.741 170.267 79.095 1.00 28.31 481 HIS B O 1
ATOM 7221 N N . LEU B 1 481 ? 78.900 171.348 77.125 1.00 28.39 482 LEU B N 1
ATOM 7222 C CA . LEU B 1 481 ? 79.563 172.535 77.687 1.00 29.10 482 LEU B CA 1
ATOM 7223 C C . LEU B 1 481 ? 78.555 173.312 78.497 1.00 29.89 482 LEU B C 1
ATOM 7224 O O . LEU B 1 481 ? 77.400 173.385 78.126 1.00 29.58 482 LEU B O 1
ATOM 7229 N N . SER B 1 482 ? 79.001 173.918 79.589 1.00 31.83 483 SER B N 1
ATOM 7230 C CA . SER B 1 482 ? 78.151 174.810 80.369 1.00 33.01 483 SER B CA 1
ATOM 7231 C C . SER B 1 482 ? 77.511 175.862 79.446 1.00 33.47 483 SER B C 1
ATOM 7232 O O . SER B 1 482 ? 78.187 176.412 78.586 1.00 30.58 483 SER B O 1
ATOM 7235 N N . PRO B 1 483 ? 76.200 176.139 79.615 1.00 36.48 484 PRO B N 1
ATOM 7236 C CA . PRO B 1 483 ? 75.530 177.128 78.725 1.00 37.35 484 PRO B CA 1
ATOM 7237 C C . PRO B 1 483 ? 76.122 178.569 78.791 1.00 38.46 484 PRO B C 1
ATOM 7238 O O . PRO B 1 483 ? 76.069 179.320 77.801 1.00 38.05 484 PRO B O 1
ATOM 7242 N N . ASP B 1 484 ? 76.724 178.906 79.928 1.00 39.63 485 ASP B N 1
ATOM 7243 C CA . ASP B 1 484 ? 77.410 180.201 80.112 1.00 43.76 485 ASP B CA 1
ATOM 7244 C C . ASP B 1 484 ? 78.851 180.285 79.565 1.00 44.11 485 ASP B C 1
ATOM 7245 O O . ASP B 1 484 ? 79.433 181.373 79.511 1.00 45.99 485 ASP B O 1
ATOM 7250 N N . PHE B 1 485 ? 79.429 179.158 79.170 1.00 41.22 486 PHE B N 1
ATOM 7251 C CA . PHE B 1 485 ? 80.737 179.168 78.524 1.00 38.62 486 PHE B CA 1
ATOM 7252 C C . PHE B 1 485 ? 80.614 179.840 77.152 1.00 37.61 486 PHE B C 1
ATOM 7253 O O . PHE B 1 485 ? 79.898 179.373 76.294 1.00 39.51 486 PHE B O 1
ATOM 7261 N N . LYS B 1 486 ? 81.292 180.956 76.973 1.00 41.23 487 LYS B N 1
ATOM 7262 C CA . LYS B 1 486 ? 81.293 181.690 75.680 1.00 45.03 487 LYS B CA 1
ATOM 7263 C C . LYS B 1 486 ? 82.687 181.680 75.025 1.00 41.24 487 LYS B C 1
ATOM 7264 O O . LYS B 1 486 ? 82.930 182.389 74.045 1.00 38.72 487 LYS B O 1
ATOM 7268 N N . GLY B 1 487 ? 83.587 180.875 75.579 1.00 38.38 488 GLY B N 1
ATOM 7269 C CA . GLY B 1 487 ? 84.980 180.874 75.163 1.00 37.89 488 GLY B CA 1
ATOM 7270 C C . GLY B 1 487 ? 85.277 179.962 73.989 1.00 38.20 488 GLY B C 1
ATOM 7271 O O . GLY B 1 487 ? 84.394 179.318 73.405 1.00 39.18 488 GLY B O 1
ATOM 7272 N N . LYS B 1 488 ? 86.555 179.893 73.670 1.00 37.45 489 LYS B N 1
ATOM 7273 C CA . LYS B 1 488 ? 87.025 179.102 72.547 1.00 37.12 489 LYS B CA 1
ATOM 7274 C C . LYS B 1 488 ? 87.146 177.614 72.928 1.00 35.54 489 LYS B C 1
ATOM 7275 O O . LYS B 1 488 ? 87.535 177.264 74.048 1.00 32.38 489 LYS B O 1
ATOM 7281 N N . HIS B 1 489 ? 86.759 176.763 71.975 1.00 32.54 490 HIS B N 1
ATOM 7282 C CA . HIS B 1 489 ? 86.699 175.301 72.168 1.00 31.64 490 HIS B CA 1
ATOM 7283 C C . HIS B 1 489 ? 87.452 174.592 71.056 1.00 28.91 490 HIS B C 1
ATOM 7284 O O . HIS B 1 489 ? 87.131 174.756 69.876 1.00 28.38 490 HIS B O 1
ATOM 7291 N N . ILE B 1 490 ? 88.433 173.802 71.458 1.00 27.44 491 ILE B N 1
ATOM 7292 C CA . ILE B 1 490 ? 89.245 173.027 70.550 1.00 26.60 491 ILE B CA 1
ATOM 7293 C C . ILE B 1 490 ? 89.129 171.570 70.922 1.00 25.99 491 ILE B C 1
ATOM 7294 O O . ILE B 1 490 ? 89.550 171.160 71.995 1.00 24.44 491 ILE B O 1
ATOM 7299 N N . HIS B 1 491 ? 88.576 170.791 70.004 1.00 27.04 492 HIS B N 1
ATOM 7300 C CA . HIS B 1 491 ? 88.442 169.336 70.169 1.00 26.08 492 HIS B CA 1
ATOM 7301 C C . HIS B 1 491 ? 89.435 168.625 69.251 1.00 24.58 492 HIS B C 1
ATOM 7302 O O . HIS B 1 491 ? 89.350 168.738 68.048 1.00 21.60 492 HIS B O 1
ATOM 7309 N N . VAL B 1 492 ? 90.350 167.877 69.858 1.00 25.29 493 VAL B N 1
ATOM 7310 C CA . VAL B 1 492 ? 91.407 167.136 69.119 1.00 26.10 493 VAL B CA 1
ATOM 7311 C C . VAL B 1 492 ? 91.172 165.619 69.111 1.00 26.20 493 VAL B C 1
ATOM 7312 O O . VAL B 1 492 ? 91.027 164.992 70.157 1.00 25.57 493 VAL B O 1
ATOM 7316 N N . ASP B 1 493 ? 91.123 165.059 67.916 1.00 28.04 494 ASP B N 1
ATOM 7317 C CA . ASP B 1 493 ? 91.007 163.607 67.713 1.00 29.94 494 ASP B CA 1
ATOM 7318 C C . ASP B 1 493 ? 92.335 163.113 67.201 1.00 28.28 494 ASP B C 1
ATOM 7319 O O . ASP B 1 493 ? 92.670 163.319 66.047 1.00 25.29 494 ASP B O 1
ATOM 7324 N N . MET B 1 494 ? 93.035 162.394 68.061 1.00 30.00 495 MET B N 1
ATOM 7325 C CA . MET B 1 494 ? 94.436 161.976 67.812 1.00 32.34 495 MET B CA 1
ATOM 7326 C C . MET B 1 494 ? 94.591 160.447 67.790 1.00 32.60 495 MET B C 1
ATOM 7327 O O . MET B 1 494 ? 95.637 159.909 68.145 1.00 32.99 495 MET B O 1
ATOM 7332 N N . ALA B 1 495 ? 93.572 159.752 67.307 1.00 32.84 496 ALA B N 1
ATOM 7333 C CA . ALA B 1 495 ? 93.583 158.278 67.359 1.00 32.45 496 ALA B CA 1
ATOM 7334 C C . ALA B 1 495 ? 94.858 157.672 66.741 1.00 31.01 496 ALA B C 1
ATOM 7335 O O . ALA B 1 495 ? 95.629 157.000 67.428 1.00 31.51 496 ALA B O 1
ATOM 7337 N N . PHE B 1 496 ? 95.076 157.954 65.460 1.00 29.45 497 PHE B N 1
ATOM 7338 C CA . PHE B 1 496 ? 96.234 157.430 64.705 1.00 28.67 497 PHE B CA 1
ATOM 7339 C C . PHE B 1 496 ? 97.573 158.133 64.912 1.00 28.26 497 PHE B C 1
ATOM 7340 O O . PHE B 1 496 ? 98.619 157.487 64.848 1.00 28.03 497 PHE B O 1
ATOM 7348 N N . PRO B 1 497 ? 97.565 159.451 65.117 1.00 27.14 498 PRO B N 1
ATOM 7349 C CA . PRO B 1 497 ? 98.863 160.084 65.405 1.00 27.11 498 PRO B CA 1
ATOM 7350 C C . PRO B 1 497 ? 99.561 159.582 66.680 1.00 26.80 498 PRO B C 1
ATOM 7351 O O . PRO B 1 497 ? 100.784 159.622 66.778 1.00 25.78 498 PRO B O 1
ATOM 7355 N N . ALA B 1 498 ? 98.773 159.096 67.632 1.00 26.98 499 ALA B N 1
ATOM 7356 C CA . ALA B 1 498 ? 99.293 158.519 68.878 1.00 26.74 499 ALA B CA 1
ATOM 7357 C C . ALA B 1 498 ? 100.142 157.244 68.700 1.00 27.09 499 ALA B C 1
ATOM 7358 O O . ALA B 1 498 ? 100.772 156.825 69.655 1.00 25.79 499 ALA B O 1
ATOM 7360 N N . PHE B 1 499 ? 100.148 156.625 67.517 1.00 27.08 500 PHE B N 1
ATOM 7361 C CA . PHE B 1 499 ? 101.013 155.476 67.302 1.00 29.85 500 PHE B CA 1
ATOM 7362 C C . PHE B 1 499 ? 101.563 155.371 65.902 1.00 29.67 500 PHE B C 1
ATOM 7363 O O . PHE B 1 499 ? 100.974 155.824 64.948 1.00 31.23 500 PHE B O 1
ATOM 7371 N N . GLU B 1 500 ? 102.731 154.774 65.805 1.00 30.89 501 GLU B N 1
ATOM 7372 C CA . GLU B 1 500 ? 103.415 154.617 64.519 1.00 31.26 501 GLU B CA 1
ATOM 7373 C C . GLU B 1 500 ? 104.217 153.341 64.578 1.00 30.29 501 GLU B C 1
ATOM 7374 O O . GLU B 1 500 ? 104.860 153.095 65.590 1.00 28.47 501 GLU B O 1
ATOM 7380 N N . ASN B 1 501 ? 104.184 152.548 63.497 1.00 32.17 502 ASN B N 1
ATOM 7381 C CA . ASN B 1 501 ? 104.797 151.193 63.456 1.00 33.96 502 ASN B CA 1
ATOM 7382 C C . ASN B 1 501 ? 104.430 150.385 64.710 1.00 33.04 502 ASN B C 1
ATOM 7383 O O . ASN B 1 501 ? 105.293 149.802 65.358 1.00 32.64 502 ASN B O 1
ATOM 7388 N N . ASP B 1 502 ? 103.169 150.467 65.100 1.00 32.85 503 ASP B N 1
ATOM 7389 C CA . ASP B 1 502 ? 102.656 149.773 66.258 1.00 34.01 503 ASP B CA 1
ATOM 7390 C C . ASP B 1 502 ? 103.369 150.093 67.587 1.00 32.86 503 ASP B C 1
ATOM 7391 O O . ASP B 1 502 ? 103.470 149.228 68.463 1.00 31.36 503 ASP B O 1
ATOM 7396 N N . LYS B 1 503 ? 103.869 151.322 67.720 1.00 30.48 504 LYS B N 1
ATOM 7397 C CA . LYS B 1 503 ? 104.404 151.845 69.001 1.00 29.64 504 LYS B CA 1
ATOM 7398 C C . LYS B 1 503 ? 103.950 153.281 69.205 1.00 27.18 504 LYS B C 1
ATOM 7399 O O . LYS B 1 503 ? 103.848 154.055 68.245 1.00 25.84 504 LYS B O 1
ATOM 7405 N N . ALA B 1 504 ? 103.700 153.621 70.460 1.00 25.49 505 ALA B N 1
ATOM 7406 C CA . ALA B 1 504 ? 103.233 154.940 70.839 1.00 25.08 505 ALA B CA 1
ATOM 7407 C C . ALA B 1 504 ? 104.254 155.989 70.458 1.00 24.36 505 ALA B C 1
ATOM 7408 O O . ALA B 1 504 ? 105.445 155.756 70.522 1.00 26.67 505 ALA B O 1
ATOM 7410 N N . THR B 1 505 ? 103.764 157.119 70.000 1.00 24.31 506 THR B N 1
ATOM 7411 C CA . THR B 1 505 ? 104.597 158.227 69.544 1.00 24.84 506 THR B CA 1
ATOM 7412 C C . THR B 1 505 ? 104.735 159.303 70.592 1.00 24.08 506 THR B C 1
ATOM 7413 O O . THR B 1 505 ? 105.518 160.194 70.413 1.00 24.96 506 THR B O 1
ATOM 7417 N N . GLY B 1 506 ? 103.964 159.240 71.658 1.00 24.69 507 GLY B N 1
ATOM 7418 C CA . GLY B 1 506 ? 103.937 160.327 72.656 1.00 26.29 507 GLY B CA 1
ATOM 7419 C C . GLY B 1 506 ? 103.303 161.623 72.157 1.00 28.49 507 GLY B C 1
ATOM 7420 O O . GLY B 1 506 ? 103.577 162.682 72.694 1.00 30.23 507 GLY B O 1
ATOM 7421 N N . PHE B 1 507 ? 102.445 161.539 71.143 1.00 28.96 508 PHE B N 1
ATOM 7422 C CA . PHE B 1 507 ? 101.819 162.709 70.521 1.00 29.44 508 PHE B CA 1
ATOM 7423 C C . PHE B 1 507 ? 100.922 163.475 71.511 1.00 29.24 508 PHE B C 1
ATOM 7424 O O . PHE B 1 507 ? 100.189 162.869 72.269 1.00 29.55 508 PHE B O 1
ATOM 7432 N N . GLY B 1 508 ? 101.003 164.806 71.492 1.00 27.64 509 GLY B N 1
ATOM 7433 C CA . GLY B 1 508 ? 100.033 165.654 72.170 1.00 27.09 509 GLY B CA 1
ATOM 7434 C C . GLY B 1 508 ? 100.617 166.707 73.086 1.00 27.28 509 GLY B C 1
ATOM 7435 O O . GLY B 1 508 ? 100.283 167.894 72.955 1.00 27.99 509 GLY B O 1
ATOM 7436 N N . PRO B 1 509 ? 101.489 166.298 74.022 1.00 25.48 510 PRO B N 1
ATOM 7437 C CA . PRO B 1 509 ? 102.032 167.250 74.960 1.00 24.83 510 PRO B CA 1
ATOM 7438 C C . PRO B 1 509 ? 102.797 168.401 74.339 1.00 24.78 510 PRO B C 1
ATOM 7439 O O . PRO B 1 509 ? 102.654 169.536 74.767 1.00 27.38 510 PRO B O 1
ATOM 7443 N N . ALA B 1 510 ? 103.600 168.130 73.337 1.00 24.35 511 ALA B N 1
ATOM 7444 C CA . ALA B 1 510 ? 104.381 169.184 72.688 1.00 24.37 511 ALA B CA 1
ATOM 7445 C C . ALA B 1 510 ? 103.515 170.132 71.846 1.00 24.90 511 ALA B C 1
ATOM 7446 O O . ALA B 1 510 ? 103.774 171.334 71.764 1.00 24.55 511 ALA B O 1
ATOM 7448 N N . LEU B 1 511 ? 102.507 169.570 71.191 1.00 24.87 512 LEU B N 1
ATOM 7449 C CA . LEU B 1 511 ? 101.482 170.378 70.538 1.00 24.60 512 LEU B CA 1
ATOM 7450 C C . LEU B 1 511 ? 100.909 171.409 71.526 1.00 24.53 512 LEU B C 1
ATOM 7451 O O . LEU B 1 511 ? 100.916 172.602 71.263 1.00 23.97 512 LEU B O 1
ATOM 7456 N N . LEU B 1 512 ? 100.429 170.908 72.659 1.00 25.41 513 LEU B N 1
ATOM 7457 C CA . LEU B 1 512 ? 99.864 171.748 73.702 1.00 25.87 513 LEU B CA 1
ATOM 7458 C C . LEU B 1 512 ? 100.840 172.778 74.198 1.00 27.30 513 LEU B C 1
ATOM 7459 O O . LEU B 1 512 ? 100.495 173.937 74.358 1.00 27.90 513 LEU B O 1
ATOM 7464 N N . THR B 1 513 ? 102.058 172.325 74.457 1.00 27.31 514 THR B N 1
ATOM 7465 C CA . THR B 1 513 ? 103.091 173.156 75.034 1.00 26.90 514 THR B CA 1
ATOM 7466 C C . THR B 1 513 ? 103.305 174.366 74.120 1.00 26.69 514 THR B C 1
ATOM 7467 O O . THR B 1 513 ? 103.436 175.491 74.595 1.00 26.38 514 THR B O 1
ATOM 7471 N N . GLU B 1 514 ? 103.390 174.098 72.817 1.00 25.32 515 GLU B N 1
ATOM 7472 C CA . GLU B 1 514 ? 103.646 175.111 71.825 1.00 25.66 515 GLU B CA 1
ATOM 7473 C C . GLU B 1 514 ? 102.467 176.044 71.699 1.00 26.94 515 GLU B C 1
ATOM 7474 O O . GLU B 1 514 ? 102.631 177.259 71.700 1.00 28.96 515 GLU B O 1
ATOM 7480 N N . TYR B 1 515 ? 101.262 175.503 71.637 1.00 26.38 516 TYR B N 1
ATOM 7481 C CA . TYR B 1 515 ? 100.067 176.354 71.640 1.00 26.06 516 TYR B CA 1
ATOM 7482 C C . TYR B 1 515 ? 100.024 177.276 72.872 1.00 26.97 516 TYR B C 1
ATOM 7483 O O . TYR B 1 515 ? 99.821 178.491 72.717 1.00 26.78 516 TYR B O 1
ATOM 7492 N N . LEU B 1 516 ? 100.226 176.697 74.059 1.00 27.53 517 LEU B N 1
ATOM 7493 C CA . LEU B 1 516 ? 100.193 177.462 75.338 1.00 31.19 517 LEU B CA 1
ATOM 7494 C C . LEU B 1 516 ? 101.310 178.507 75.463 1.00 32.23 517 LEU B C 1
ATOM 7495 O O . LEU B 1 516 ? 101.105 179.627 75.871 1.00 30.05 517 LEU B O 1
ATOM 7500 N N . ARG B 1 517 ? 102.495 178.111 75.076 1.00 36.09 518 ARG B N 1
ATOM 7501 C CA . ARG B 1 517 ? 103.652 178.997 75.094 1.00 40.95 518 ARG B CA 1
ATOM 7502 C C . ARG B 1 517 ? 103.378 180.300 74.295 1.00 42.25 518 ARG B C 1
ATOM 7503 O O . ARG B 1 517 ? 103.800 181.375 74.708 1.00 40.01 518 ARG B O 1
ATOM 7511 N N . ASN B 1 518 ? 102.641 180.181 73.187 1.00 43.41 519 ASN B N 1
ATOM 7512 C CA . ASN B 1 518 ? 102.339 181.296 72.263 1.00 44.19 519 ASN B CA 1
ATOM 7513 C C . ASN B 1 518 ? 100.960 181.976 72.419 1.00 46.29 519 ASN B C 1
ATOM 7514 O O . ASN B 1 518 ? 100.569 182.790 71.573 1.00 43.51 519 ASN B O 1
ATOM 7519 N N . LEU B 1 519 ? 100.231 181.661 73.483 1.00 50.28 520 LEU B N 1
ATOM 7520 C CA . LEU B 1 519 ? 99.017 182.428 73.817 1.00 58.31 520 LEU B CA 1
ATOM 7521 C C . LEU B 1 519 ? 99.332 183.900 74.130 1.00 65.54 520 LEU B C 1
ATOM 7522 O O . LEU B 1 519 ? 100.218 184.199 74.952 1.00 61.06 520 LEU B O 1
ATOM 7527 N N . ARG B 1 520 ? 98.600 184.792 73.454 1.00 73.53 521 ARG B N 1
ATOM 7528 C CA . ARG B 1 520 ? 98.819 186.244 73.525 1.00 81.07 521 ARG B CA 1
ATOM 7529 C C . ARG B 1 520 ? 97.663 186.937 74.270 1.00 80.50 521 ARG B C 1
ATOM 7530 O O . ARG B 1 520 ? 96.534 186.432 74.336 1.00 76.36 521 ARG B O 1
#

CATH classification: 3.40.50.10590 (+1 more: 3.40.630.10)

Nearest PDB structures (foldseek):
  5ntf-assembly1_A  TM=1.002E+00  e=0.000E+00  Trypanosoma cruzi
  5nsq-assembly1_C  TM=9.916E-01  e=3.140E-88  Trypanosoma brucei brucei TREU927
  5ntd-assembly1_G-2  TM=9.912E-01  e=5.775E-88  Trypanosoma brucei brucei
  5nsq-assembly1_F  TM=9.897E-01  e=2.492E-87  Trypanosoma brucei brucei TREU927
  4efd-assembly1_A  TM=9.737E-01  e=1.533E-82  Trypanosoma brucei brucei TREU927

Organism: NCBI:txid1416333

Sequence (1024 aa):
SGASEFVRSCVNFETNVEFTDVDAYKKTHTAGLASTFVVILGTHAQLREDALKELPFYCPAVAEAIQRVKKGETYAVLAEGVKNEANERFVRVLVGEVPSEASRTNCPARPDVVASLLSAALEEIKGPETKVDVFVRSTAALAIAVAAARSAKRNFTAKEGLATRGYCDNCVRLTVVFPTAPNPSPSELAVVATSTQLCQRLVDAPTNLLNTATFAEVAQSYAKELGCAVDVICGEELRERGYGGIYSVGKCAVEAPRLVTLSYKPKDETRKKVALVGKGIVYDSGGLSLKPTNFMTGMKRDMGGAAAVFCGFLTAVRLQMPIELSCTLCLAENAIGPDAYRNDDILTLKSGKTVEVNNTDAEGRLVLGDGVFHATHEISFKPDVLVDMATLTGAQGIATGHRHAGIFVNDEEEELSFLKAGRASGETCFPVLYCPEYHVTEFRSPVADMRNSVKQVNNASVSCAGQFVANHLSPDFKGKHIHVDMAFPAFENDKATGFGPALLTEYLRNLRSGASEFVRSCVNFETNVEFTDVDAYKKTHTAGLASTFVVILGTHAQLREDALKELPFYCPAVAEAIQRVKKGETYAVLAEGVKNEANERFVRVLVGEVPSEASRTNCPARPDVVASLLSAALEEEIKGPETKVDVFVRSTAALAIAVAAARSAKRNFTAKEGLATRRGYCDNCVRLTVVFPTAPNPSPSELAVVATSTQLCQRLVDAPTNLLNTATFAEVAQSYAKELGCAVDVICGEELRERGYGGIYSVGKCAVEAPRLVTLSYKPKDETRKKVALVGKGIVYDSGGLSLKPTNFMTGMKRDMGGAAAVFCGFLTAVRLQMPIELSCTLCLAENAIGPDAYRNDDILTLKSGKTVEVNNTDAEGRLVLGDGVFHATHEISFKPDVLVDMATLTGAQGIATGHRHAGIFVNDEEEELSFLKAGRASGETCFPVLYCPEYHVTEFRSPVADMRNSVKQVNNASVSCAGQFVANHLSPDFKGKHIHVDMAFPAFENDKATGFGPALLTEYLRNLR

Radius of gyration: 31.51 Å; Cα contacts (8 Å, |Δi|>4): 2572; chains: 2; bounding box: 104×58×77 Å

Foldseek 3Di:
DLQVLLLVCLQPFFFLEFEAAQVVLCVPCVQFAAAQEEEEEDALVLLPDPVVCPGQQDDPQVVVQSVPDDELEKGKDWGAPRGYDVRDRTGIYIYHHYHQDDDPQFQRRPLVSVLVRLLVSCVPFQAAAHEYEYEYADQLLQQNLLSCLLSFQQAQAPPPNCSVVNSGRRGYRYYYYYNDQHPPHRVLSRLSSSLLSSLLHQQPDACVNVAQVSVLVSLVSLCVVLVKDKDKQWAVSCVVLQQFQLNQQANVDPGIWMKMKIWDAFPDAALFEEEEEEQQACAECQEVLGDPPVVRPSRNNFHSRLSQQSSLVSSCSVVRFRHIYMRIRGGHYRDYDDSHRDQQDWTQHSLRFIERENTSLLRSLSSLLNRQQCVCPVDDDHGQEYEYEGQHDPCQCVPWHQQAWEKAKDDPVLVVLLQVLCNSNRSGHDYFDHDLVQLQVQFDDPPTRGYSAGPDPPGSRVNNSVSSSVVSHHPPRPHIYMYTHNNNNQDDPRGGSSHRSSSSNSSSNPRD/DLQVLLLVLLQPFFFLEFEEAQVVLCVPFVQADAAQEEEEEDALVLLPDPVVCPGQQDDVQVVVQSVPDDELEKGWDWGAPGRYPVPDRTGIYIYHHYYQDDDPQFFRRPLVSVLVHLLVSCVPWQAAAHEYEYEYADQLLQQNLLSCLLSFQQAQAPPPNCSNVNSGRRGYRYYYYYNDQHPPHRVLSRLSSSLLSSLLHQQPDACVNVAQVSVLVSLVSLCVVLVKDKDKQWAVSCVVLQAFQLNQQAVVDPGTWMKMKIWDAFPDADPAEEEEEEQQACAECQEVPGDPPVVRPSRNNFHSRLSQQSSLVSSCSVVRFNYIYMRIRGGHYRDYDDSHRDQQDWTQHSLRFIERENTSLLRSLSSLLNVQQCVCPVDDDHHQEYEYEGQHDPCQCVPWHQQAWEKAKDDPVLVVLLQVLCNSNRSGHDYFDHDLVQLQVQFDDPPTRGYSAGPDPPDSRVNNSVSSSVVSHHPPRPHIYMYTHNNNNQDDPRGGSSHRSSSSNSSSNPDD

Solvent-accessible surface area: 36785 Å² total; per-residue (Å²): 132,28,31,74,41,1,14,53,24,0,33,108,15,123,26,10,2,119,13,33,18,29,102,41,8,65,82,97,68,120,74,27,0,33,9,40,15,0,0,0,3,3,22,121,72,55,4,66,99,103,50,3,113,152,11,60,1,56,12,118,37,0,32,102,0,24,87,50,13,53,136,37,106,46,88,38,20,98,0,84,72,10,180,8,120,54,135,98,169,76,0,68,0,7,0,0,8,9,21,79,70,39,18,76,12,4,2,100,20,14,11,16,20,5,3,54,7,2,35,60,0,1,129,94,20,88,32,121,80,44,27,1,6,2,0,4,32,18,96,38,3,12,0,2,0,6,1,2,0,47,5,1,35,30,28,31,22,58,148,167,54,38,36,136,56,28,10,12,62,63,5,1,116,1,29,0,0,2,26,82,81,19,117,12,43,58,77,57,0,30,30,4,0,6,1,0,0,0,1,4,1,0,3,15,2,36,26,123,14,4,31,0,27,14,0,4,83,0,0,79,42,0,0,86,104,36,73,17,67,55,68,43,2,35,8,88,89,0,121,121,121,33,0,13,0,0,26,11,3,0,71,24,14,147,62,34,3,37,1,0,7,1,40,24,80,20,122,78,86,66,48,63,74,0,0,0,0,0,4,0,0,2,60,2,11,0,1,82,30,100,33,83,110,116,131,37,100,23,40,59,19,10,1,0,0,0,0,0,0,1,0,0,1,0,1,0,13,70,41,146,12,66,1,36,1,1,0,0,0,0,0,0,32,0,19,85,24,139,80,4,4,134,55,110,36,84,14,74,2,55,26,52,83,41,0,14,0,56,46,0,41,10,2,3,26,0,0,0,0,0,0,0,15,7,0,3,85,72,34,113,20,113,8,52,2,0,0,0,0,0,6,38,21,51,17,0,0,35,8,3,2,43,86,1,0,0,0,1,0,52,40,48,124,11,17,114,47,0,22,47,6,0,84,46,1,24,9,4,5,16,16,5,4,38,0,28,31,28,3,66,93,8,4,75,24,108,92,18,92,14,73,0,20,23,85,78,106,46,18,2,15,2,0,0,0,0,13,0,0,19,27,0,32,3,126,88,30,146,22,69,2,0,1,0,0,1,18,29,8,2,64,39,127,112,106,3,13,1,13,0,0,1,0,0,2,18,3,2,104,92,28,229,121,30,29,76,38,0,13,49,22,0,34,107,19,134,30,15,3,123,12,31,17,28,99,44,6,159,83,99,53,121,61,15,1,26,8,48,16,0,0,0,3,3,22,130,72,46,4,68,90,105,48,2,111,149,11,53,0,57,12,119,35,0,34,105,0,26,88,46,13,138,140,35,91,47,89,37,20,97,0,86,75,11,71,5,91,64,130,99,167,80,0,67,0,6,0,0,10,9,13,89,68,40,17,83,12,4,2,101,18,14,11,16,20,5,2,54,6,1,52,60,1,0,125,95,13,90,34,122,99,46,48,0,6,1,1,3,30,20,100,37,3,12,1,2,0,6,1,2,0,48,8,1,48,29,30,31,23,59,150,164,54,20,35,130,171,25,10,11,60,62,2,1,36,2,28,0,1,1,26,81,80,18,116,9,42,57,78,58,0,28,30,4,0,12,1,0,0,0,0,4,1,0,2,16,2,36,27,121,14,3,31,0,26,13,0,3,83,0,0,79,42,1,1,85,108,38,72,16,67,55,70,41,2,34,7,88,91,0,121,120,123,33,0,13,0,0,25,12,3,0,69,24,14,146,60,35,2,38,1,0,8,0,41,22,79,26,120,66,109,42,93,28,67,1,0,0,0,0,4,0,0,2,62,2,11,0,1,83,32,101,34,83,110,115,132,36,96,24,40,56,20,10,1,0,0,0,0,0,0,1,0,0,0,0,0,0,11,71,43,145,12,79,3,44,0,1,0,0,0,0,0,0,31,1,19,86,25,136,79,4,4,135,55,110,35,84,14,75,2,57,26,51,84,40,0,14,0,55,45,0,41,9,2,3,25,0,0,0,0,0,0,0,16,8,0,3,85,73,32,114,21,111,8,68,6,0,0,0,0,0,6,37,21,51,16,0,0,37,6,3,2,44,82,1,0,1,0,0,0,52,40,83,122,14,11,98,47,0,19,46,7,0,82,45,0,22,9,4,5,15,14,5,3,39,0,28,31,27,3,66,94,8,3,74,24,105,92,19,90,13,67,0,20,23,172,70,106,44,19,2,14,3,1,0,0,0,13,0,0,19,27,0,32,3,125,86,30,145,21,73,3,0,0,0,0,1,19,26,7,2,65,39,128,113,114,3,14,1,14,0,1,1,0,0,2,17,3,2,100,88,48,267

Secondary structure (DSSP, 8-state):
-HHHHHHHHHHT---SEEEEEHHHHHHH--SSBS-SEEEEEEEHHHHTSGGGGGSTT--HHHHHHHHHPPBT-EEEEEEES--BTT--SEEEEEEEEEP----TTS-TT-HHHHHHHHHHHGGG--STTEEEEEEE----HHHHHHHHHHTSS-----GGGGGGTTT----EEEEEEESS--SS-HHHHHHHHHHHHHHHHHHHS-TTTS-HHHHHHHHHHHHHHHT-EEEEEETHHHHHTT-HHHHHHHTTSSSPPEEEEEEE--SS--SEEEEEEEEEEEEE--TTSPPPHHHHTTGGGGGHHHHHHHHHHHHHHHTT-SEEEEEEEEEEEE--STTPPPTT-EEE-TTS-EEE-S-TT--HHHHHHHHHHIIIIISSS--SEEEEEE---SHHHHHHTTTSEEEEES-HHHHHHHHHHHHHHS--EEE----HHHHGGGG--SSSSEESS-S-TTS-HHHHHHHHHHTTS-TT--SEEEEEE-TTTTEETTEE---SHHHHHHHHHT--/-HHHHHHHHHHT---SEEEEEHHHHHHH-TTSBS-SEEEEEEEHHHHTSGGGGGSTT--HHHHHHHHHPPBT-EEEEEEES--BTT--SEEEEEEEE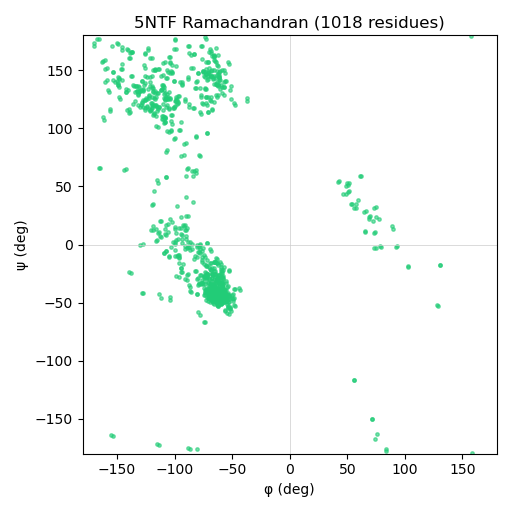EP----TTS-TT-HHHHHHHHHHHGGG--STTEEEEEEE----HHHHHHHHHHTSS-----GGGGGGGTS----EEEEEEESSS-SS-HHHHHHHHHHHHHHHHHHHS-TTTS-HHHHHHHHHHHHHHHT-EEEEEETHHHHHTT-HHHHHHHTTSSSPPEEEEEEE--SS--S-EEEEEEEEEEEE--TTSPPPHHHHTTGGGGGHHHHHHHHHHHHHHHTT-SSEEEEEEEEEEE--STTPPPTT-EEE-TTS-EEE-S-TT--HHHHHHHHHHIIIIISSS--SEEEEEE---THHHHHHTTT-EEEEES-HHHHHHHHHHHHHHS--EEE----HHHHGGGG--SSSSEESS-S-TTS-HHHHHHHHHHTTS-TT--SEEEEEE-TTTTEETTEE---SHHHHHHHHHT--

InterPro domains:
  IPR000819 Peptidase M17, leucyl aminopeptidase, C-terminal [PF00883] (206-512)
  IPR000819 Peptidase M17, leucyl aminopeptidase, C-terminal [PS00631] (367-374)
  IPR011356 Peptidase M17, leucine aminopeptidase/peptidase B [PR00481] (282-299)
  IPR011356 Peptidase M17, leucine aminopeptidase/peptidase B [PR00481] (304-325)
  IPR011356 Peptidase M17, leucine aminopeptidase/peptidase B [PR00481] (341-362)
  IPR011356 Peptidase M17, leucine aminopeptidase/peptidase B [PR00481] (363-383)
  IPR011356 Peptidase M17, leucine aminopeptidase/peptidase B [PR00481] (394-409)
  IPR011356 Peptidase M17, leucine aminopeptidase/peptidase B [PTHR11963] (46-517)
  IPR011356 Peptidase M17, leucine aminopeptidase/peptidase B [cd00433] (42-516)
  IPR041417 Probable aminopeptidase NPEPL1, N-terminal [PF18295] (45-169)